Protein AF-0000000084650794 (afdb_homodimer)

Secondary structure (DSSP, 8-state):
-----TTHHHHHHHHHHHHHHHHHHHHHHHHHHHHTT--HHHHHHHHHHHHHHHHHHHHHHHHHHHHH-HHHHHHHHHHHHHHHHHHHHH---HHHHHHHHHHHHHHHHHHHHHHHHHHHHT--TTTHHHHHHHHHHHHHHHHHHHHHGGGGS-TTSSHHHHHHHHHHHHTTGGGGTS-PPPPPS-----PPP--HHHHHHH-HHHHHHHHHHHHHHHHHHHHHHHHHHHTT--HHHHHHHHHHHHHHHHHHHHHHHHHHTTS-HHHHHHHHHHHHHHHHHHHHHSTT--HHHHHHHHHHHHHHHHHHHHHHHHHHHHTS-HHHHHHHHHHHHHHHHHHHHHHHHHHHHHHHHH-TTHHHHHHHHHHHHHHHHHHHHHHHS----PPPPPP----SS--GGGGGG-TTS------------------/-----TTHHHHHHHHHHHHHHHHHHHHHHHHHHHHTT--HHHHHHHHHHHHHHHHHHHHHHHHHHHHH-HHHHHHHHHHHHHHHHHHHHH---HHHHHHHHHHHHHHHHHHHHHHHHHHHHT--TTTHHHHHHHHHHHHHHHHHHHHHGGGGS-TTSSHHHHHHHHHHHHTTGGGGTS-PPPPPS-----PPP--HHHHHHH-HHHHHHHHHHHHHHHHHHHHHHHHHHHTT--HHHHHHHHHHHHHHHHHHHHHHHHHHTTS-HHHHHHHHHHHHHHHHHHHHHHSS--HHHHHHHHHHHHHHHHHHHHHHHHHHHTTS-HHHHHHHHHHHHHHHHHHHHHHHHHHHHHHHHH-TTHHHHHHHHHHHHHHHHHHHHHHHS----PPPPPP----SS--GGGGGG-TTS------------------

Solvent-accessible surface area (backbone atoms only — not comparable to full-atom values): 41586 Å² total; per-residue (Å²): 128,79,74,71,55,83,60,52,63,44,51,46,52,24,46,34,29,37,26,23,20,50,24,24,48,48,39,46,50,18,38,35,40,46,76,71,62,53,53,50,50,56,52,10,43,35,47,12,29,19,34,44,15,23,53,52,20,49,60,56,42,52,58,46,32,73,70,47,29,54,67,35,44,36,43,18,20,29,19,49,38,16,34,36,36,34,45,53,45,73,49,90,40,75,72,58,43,35,53,36,25,24,52,36,17,19,22,48,30,37,41,47,34,43,50,37,40,40,53,38,43,66,42,46,91,88,44,22,63,58,52,47,51,50,50,39,52,48,50,46,52,20,25,24,48,9,20,47,52,52,66,76,47,63,69,89,49,43,62,55,25,45,51,29,17,30,24,25,24,51,26,37,38,52,53,40,74,52,74,76,69,63,56,75,88,64,74,80,77,74,77,42,85,68,57,67,67,60,47,44,71,70,29,44,64,20,48,51,32,13,20,49,24,20,18,43,48,37,21,48,59,42,41,44,33,26,35,32,46,72,76,62,45,49,69,60,52,38,20,49,49,53,19,51,34,48,50,41,20,59,55,31,32,57,52,52,38,58,52,40,64,77,43,63,49,68,58,51,51,32,52,39,20,47,51,25,21,52,37,17,48,48,56,41,67,48,69,87,55,56,67,64,60,51,45,53,43,45,32,57,27,34,22,37,46,62,28,34,35,40,50,17,49,47,53,34,48,36,74,48,55,82,62,38,41,64,44,48,51,53,53,35,47,50,34,18,39,52,18,22,27,48,16,18,30,54,27,16,51,41,19,65,75,62,34,64,49,13,43,34,43,41,45,11,50,54,23,39,53,50,25,52,52,45,50,54,51,61,70,71,49,79,82,70,86,60,72,73,65,82,66,67,88,60,54,94,74,70,44,85,46,46,57,24,45,36,72,88,41,73,68,46,84,77,74,82,71,77,69,75,76,76,76,79,74,84,121,129,80,74,70,54,86,59,51,64,44,52,47,52,23,46,35,30,36,29,22,20,50,24,24,49,47,38,47,50,18,39,36,39,46,74,72,61,53,53,50,50,56,52,12,44,36,47,13,30,18,33,47,16,23,53,52,19,49,60,54,41,52,58,44,31,73,70,47,29,54,67,34,43,37,41,17,20,31,19,48,37,17,33,37,35,34,46,55,46,72,50,91,40,75,72,58,42,35,53,36,26,24,52,38,17,18,23,50,30,37,40,45,34,45,51,38,41,40,52,39,45,66,42,47,91,88,45,22,62,60,52,46,50,49,50,39,51,47,47,46,52,20,26,23,49,9,21,46,51,52,65,75,48,62,70,89,48,43,61,55,26,45,50,30,16,31,24,25,23,51,25,39,39,52,53,41,74,51,74,76,71,63,57,76,87,64,71,78,76,75,76,42,86,68,57,68,67,59,46,44,73,69,29,45,63,20,46,50,31,13,20,50,25,19,18,43,48,36,21,47,61,44,41,43,35,27,35,32,45,71,75,63,46,49,68,60,54,37,20,49,48,53,19,50,32,47,50,41,20,58,55,31,31,58,53,51,36,58,52,40,62,76,41,63,48,68,57,49,52,32,51,40,19,46,51,26,20,51,36,17,48,50,56,40,67,50,66,87,54,57,68,63,59,52,45,53,43,46,33,58,28,35,24,37,44,62,28,35,35,40,49,16,51,47,52,33,46,34,73,49,54,83,60,37,41,64,44,48,52,51,51,35,48,49,34,17,40,53,18,23,26,49,17,18,32,56,27,16,50,39,19,65,74,63,35,64,48,14,44,35,44,41,46,10,48,56,23,39,53,50,25,53,51,45,51,52,50,61,71,67,48,79,81,71,85,60,74,73,65,83,66,65,88,61,54,94,74,70,45,83,46,46,57,24,47,36,71,88,40,71,68,44,83,75,74,82,71,77,70,75,77,76,78,78,72,85,121

Radius of gyration: 31.41 Å; Cα contacts (8 Å, |Δi|>4): 1491; chains: 2; bounding box: 59×99×91 Å

InterPro domains:
  IPR011701 Major facilitator superfamily [PF07690] (11-279)
  IPR020846 Major facilitator superfamily domain [PS50850] (198-427)
  IPR036259 MFS transporter superfamily [G3DSA:1.20.1250.20] (7-184)
  IPR036259 MFS transporter superfamily [G3DSA:1.20.1250.20] (205-384)
  IPR036259 MFS transporter superfamily [SSF103473] (8-378)
  IPR047200 MSF-type transporter YcaD-like [cd17477] (11-374)

Nearest PDB structures (foldseek):
  8tth-assembly1_A  TM=8.113E-01  e=6.090E-10  Staphylococcus aureus
  8jtc-assembly1_A  TM=7.974E-01  e=2.781E-08  Homo sapiens
  8wll-assembly1_A  TM=7.848E-01  e=7.004E-08  Homo sapiens
  8hpk-assembly1_A  TM=6.861E-01  e=3.176E-07  Oxalobacter formigenes
  8tgg-assembly1_A  TM=6.391E-01  e=5.717E-07  Homo sapiens

pLDDT: mean 85.23, std 16.44, range [18.89, 98.44]

Foldseek 3Di:
DPDQPPCLVLLLLLLLLQLLLVLQLLLLLLQQCVVVPPALLLLLQLLLLLLQLQLVLLQVVLVVCVPPHLLVLLQVLLQLLLVLLLCCQPDPDSVSSSVSSSSNSSSSNSNQLSSLQLLLQSDDLVCLQVSVVVVQVSNLLSSLNSLQCLPVDDSNHSVSSNSSSVSSNSSSVSCVVDPRDGHDQDDDQDQDADDPVVLCVQQVLLLLLLLLLLQLLLQCSNNVSNLCVQLPHDSNLSSVLNSLLSVLLSVLLVVLLVVCLPDPLLVSLLVLLVLLLVLLVVLLPVSPDDSVSNSVSSSSNSSSSLNSNLSSLQNSVLRDDPSNSLNSLVSSVVSSSVSNSVRSSVQSVQCSVSNSSSSSVSRSVSSVVSSVVSVVVVVPDDPPDGNGDRGDGDHSDHRSQNVLSVSVDPNHSDPPPPDDPPPPPPD/DPDQPPCLVLLLLLLLLQLLLVLQLLLLLLQQCVVVPPALLLLLQLLLLLLQLQLVLLQVVLVVCVPPHLLVLLQVLLQLLLVLLLCCQPDPDSVSSSVSSSSNSSSSNSNQLSSLQLLLQSDDLVCLQVSVVVVQVSNLLSSLNSLQCLPVDDSNHSVSSNSSSVSSNVSSVSCVVDPRDGHDQDDDQDQDADDPVNLCVQQVLLLLLLLLLLQLLLQCSNNVSNLCVQLPHDSNLSSVLNSLLSVLLSVLLVVLLVVCLPDPLLVSLLVLLVLLLVLLVVLLPVSPDDSVSNSVSSSSNSNSSLNSNLSSLQNSVLRDDPSNSLNSLVSSVVSSSVSNSVRSSVQSVQCSVSNSSSNSVSRSVSSVVSSVVSVVVVVPDDPPDGNGDRGDGDHSDHRSQNVLSVSVDPNHSDDPPPPDPPPPPPD

Organism: NCBI:txid1178482

Structure (mmCIF, N/CA/C/O backbone):
data_AF-0000000084650794-model_v1
#
loop_
_entity.id
_entity.type
_entity.pdbx_description
1 polymer 'MFS transporter'
#
loop_
_atom_site.group_PDB
_atom_site.id
_atom_site.type_symbol
_atom_site.label_atom_id
_atom_site.label_alt_id
_atom_site.label_comp_id
_atom_site.label_asym_id
_atom_site.label_entity_id
_atom_site.label_seq_id
_atom_site.pdbx_PDB_ins_code
_atom_site.Cartn_x
_atom_site.Cartn_y
_atom_site.Cartn_z
_atom_site.occupancy
_atom_site.B_iso_or_equiv
_atom_site.auth_seq_id
_atom_site.auth_comp_id
_atom_site.auth_asym_id
_atom_site.auth_atom_id
_atom_site.pdbx_PDB_model_num
ATOM 1 N N . MET A 1 1 ? 24.25 -24.438 15.641 1 31.64 1 MET A N 1
ATOM 2 C CA . MET A 1 1 ? 23.219 -24.062 14.672 1 31.64 1 MET A CA 1
ATOM 3 C C . MET A 1 1 ? 23.234 -22.547 14.438 1 31.64 1 MET A C 1
ATOM 5 O O . MET A 1 1 ? 22.984 -21.766 15.359 1 31.64 1 MET A O 1
ATOM 9 N N . ARG A 1 2 ? 24.062 -22.016 13.742 1 46.81 2 ARG A N 1
ATOM 10 C CA . ARG A 1 2 ? 24.297 -20.594 13.617 1 46.81 2 ARG A CA 1
ATOM 11 C C . ARG A 1 2 ? 22.984 -19.844 13.32 1 46.81 2 ARG A C 1
ATOM 13 O O . ARG A 1 2 ? 22.141 -20.359 12.594 1 46.81 2 ARG A O 1
ATOM 20 N N . ALA A 1 3 ? 22.688 -19.016 14.195 1 52.75 3 ALA A N 1
ATOM 21 C CA . ALA A 1 3 ? 21.516 -18.141 14.289 1 52.75 3 ALA A CA 1
ATOM 22 C C . ALA A 1 3 ? 21.141 -17.562 12.922 1 52.75 3 ALA A C 1
ATOM 24 O O . ALA A 1 3 ? 22.016 -17.266 12.109 1 52.75 3 ALA A O 1
ATOM 25 N N . LEU A 1 4 ? 20.031 -18.078 12.32 1 60.88 4 LEU A N 1
ATOM 26 C CA . LEU A 1 4 ? 19.484 -17.469 11.117 1 60.88 4 LEU A CA 1
ATOM 27 C C . LEU A 1 4 ? 19.75 -15.961 11.117 1 60.88 4 LEU A C 1
ATOM 29 O O . LEU A 1 4 ? 19.703 -15.32 12.172 1 60.88 4 LEU A O 1
ATOM 33 N N . PRO A 1 5 ? 20.344 -15.602 9.969 1 71 5 PRO A N 1
ATOM 34 C CA . PRO A 1 5 ? 20.562 -14.148 9.922 1 71 5 PRO A CA 1
ATOM 35 C C . PRO A 1 5 ? 19.375 -13.352 10.43 1 71 5 PRO A C 1
ATOM 37 O O . PRO A 1 5 ? 18.219 -13.766 10.258 1 71 5 PRO A O 1
ATOM 40 N N . ALA A 1 6 ? 19.672 -12.383 11.148 1 70.94 6 ALA A N 1
ATOM 41 C CA . ALA A 1 6 ? 18.688 -11.539 11.82 1 70.94 6 ALA A CA 1
ATOM 42 C C . ALA A 1 6 ? 17.703 -10.922 10.812 1 70.94 6 ALA A C 1
ATOM 44 O O . ALA A 1 6 ? 16.625 -10.469 11.188 1 70.94 6 ALA A O 1
ATOM 45 N N . THR A 1 7 ? 17.984 -11.062 9.578 1 84.38 7 THR A N 1
ATOM 46 C CA . THR A 1 7 ? 17.156 -10.422 8.555 1 84.38 7 THR A CA 1
ATOM 47 C C . THR A 1 7 ? 16.094 -11.391 8.039 1 84.38 7 THR A C 1
ATOM 49 O O . THR A 1 7 ? 15.094 -10.961 7.449 1 84.38 7 THR A O 1
ATOM 52 N N . LEU A 1 8 ? 16.266 -12.648 8.312 1 86.94 8 LEU A N 1
ATOM 53 C CA . LEU A 1 8 ? 15.391 -13.656 7.727 1 86.94 8 LEU A CA 1
ATOM 54 C C . LEU A 1 8 ? 13.984 -13.57 8.312 1 86.94 8 LEU A C 1
ATOM 56 O O . LEU A 1 8 ? 13 -13.633 7.574 1 86.94 8 LEU A O 1
ATOM 60 N N . PRO A 1 9 ? 13.914 -13.359 9.594 1 88.62 9 PRO A N 1
ATOM 61 C CA . PRO A 1 9 ? 12.555 -13.242 10.141 1 88.62 9 PRO A CA 1
ATOM 62 C C . PRO A 1 9 ? 11.789 -12.062 9.547 1 88.62 9 PRO A C 1
ATOM 64 O O . PRO A 1 9 ? 10.57 -12.133 9.383 1 88.62 9 PRO A O 1
ATOM 67 N N . ILE A 1 10 ? 12.453 -11.031 9.266 1 89.56 10 ILE A N 1
ATOM 68 C CA . ILE A 1 10 ? 11.828 -9.852 8.672 1 89.56 10 ILE A CA 1
ATOM 69 C C . ILE A 1 10 ? 11.305 -10.188 7.277 1 89.56 10 ILE A C 1
ATOM 71 O O . ILE A 1 10 ? 10.18 -9.828 6.922 1 89.56 10 ILE A O 1
ATOM 75 N N . LEU A 1 11 ? 12.086 -10.914 6.574 1 90.75 11 LEU A N 1
ATOM 76 C CA . LEU A 1 11 ? 11.703 -11.328 5.23 1 90.75 11 LEU A CA 1
ATOM 77 C C . LEU A 1 11 ? 10.508 -12.273 5.273 1 90.75 11 LEU A C 1
ATOM 79 O O . LEU A 1 11 ? 9.609 -12.18 4.438 1 90.75 11 LEU A O 1
ATOM 83 N N . PHE A 1 12 ? 10.492 -13.078 6.281 1 92.94 12 PHE A N 1
ATOM 84 C CA . PHE A 1 12 ? 9.398 -14.039 6.395 1 92.94 12 PHE A CA 1
ATOM 85 C C . PHE A 1 12 ? 8.102 -13.336 6.777 1 92.94 12 PHE A C 1
ATOM 87 O O . PHE A 1 12 ? 7.02 -13.742 6.34 1 92.94 12 PHE A O 1
ATOM 94 N N . LEU A 1 13 ? 8.203 -12.305 7.527 1 94.19 13 LEU A N 1
ATOM 95 C CA . LEU A 1 13 ? 7.008 -11.539 7.855 1 94.19 13 LEU A CA 1
ATOM 96 C C . LEU A 1 13 ? 6.43 -10.875 6.609 1 94.19 13 LEU A C 1
ATOM 98 O O . LEU A 1 13 ? 5.211 -10.82 6.438 1 94.19 13 LEU A O 1
ATOM 102 N N . CYS A 1 14 ? 7.305 -10.398 5.789 1 94.5 14 CYS A N 1
ATOM 103 C CA . CYS A 1 14 ? 6.871 -9.836 4.516 1 94.5 14 CYS A CA 1
ATOM 104 C C . CYS A 1 14 ? 6.195 -10.898 3.652 1 94.5 14 CYS A C 1
ATOM 106 O O . CYS A 1 14 ? 5.129 -10.656 3.088 1 94.5 14 CYS A O 1
ATOM 108 N N . GLU A 1 15 ? 6.789 -12.039 3.672 1 94.25 15 GLU A N 1
ATOM 109 C CA . GLU A 1 15 ? 6.293 -13.141 2.854 1 94.25 15 GLU A CA 1
ATOM 110 C C . GLU A 1 15 ? 4.934 -13.633 3.346 1 94.25 15 GLU A C 1
ATOM 112 O O . GLU A 1 15 ? 4.047 -13.922 2.545 1 94.25 15 GLU A O 1
ATOM 117 N N . ILE A 1 16 ? 4.832 -13.688 4.59 1 97.06 16 ILE A N 1
ATOM 118 C CA . ILE A 1 16 ? 3.584 -14.148 5.188 1 97.06 16 ILE A CA 1
ATOM 119 C C . ILE A 1 16 ? 2.447 -13.211 4.801 1 97.06 16 ILE A C 1
ATOM 121 O O . ILE A 1 16 ? 1.4 -13.648 4.324 1 97.06 16 ILE A O 1
ATOM 125 N N . SER A 1 17 ? 2.621 -11.953 4.961 1 97.81 17 SER A N 1
ATOM 126 C CA . SER A 1 17 ? 1.583 -10.984 4.629 1 97.81 17 SER A CA 1
ATOM 127 C C . SER A 1 17 ? 1.236 -11.031 3.143 1 97.81 17 SER A C 1
ATOM 129 O O . SER A 1 17 ? 0.061 -11.016 2.773 1 97.81 17 SER A O 1
ATOM 131 N N . PHE A 1 18 ? 2.271 -11.125 2.365 1 97.25 18 PHE A N 1
ATOM 132 C CA . PHE A 1 18 ? 2.105 -11.164 0.917 1 97.25 18 PHE A CA 1
ATOM 133 C C . PHE A 1 18 ? 1.31 -12.391 0.496 1 97.25 18 PHE A C 1
ATOM 135 O O . PHE A 1 18 ? 0.315 -12.281 -0.224 1 97.25 18 PHE A O 1
ATOM 142 N N . LEU A 1 19 ? 1.663 -13.539 1.001 1 97.25 19 LEU A N 1
ATOM 143 C CA . LEU A 1 19 ? 1.059 -14.781 0.535 1 97.25 19 LEU A CA 1
ATOM 144 C C . LEU A 1 19 ? -0.312 -14.992 1.172 1 97.25 19 LEU A C 1
ATOM 146 O O . LEU A 1 19 ? -1.188 -15.625 0.575 1 97.25 19 LEU A O 1
ATOM 150 N N . LEU A 1 20 ? -0.514 -14.43 2.361 1 97.81 20 LEU A N 1
ATOM 151 C CA . LEU A 1 20 ? -1.871 -14.398 2.898 1 97.81 20 LEU A CA 1
ATOM 152 C C . LEU A 1 20 ? -2.809 -13.648 1.956 1 97.81 20 LEU A C 1
ATOM 154 O O . LEU A 1 20 ? -3.9 -14.125 1.646 1 97.81 20 LEU A O 1
ATOM 158 N N . GLY A 1 21 ? -2.326 -12.492 1.56 1 98.19 21 GLY A N 1
ATOM 159 C CA . GLY A 1 21 ? -3.113 -11.711 0.618 1 98.19 21 GLY A CA 1
ATOM 160 C C . GLY A 1 21 ? -3.336 -12.422 -0.705 1 98.19 21 GLY A C 1
ATOM 161 O O . GLY A 1 21 ? -4.449 -12.422 -1.237 1 98.19 21 GLY A O 1
ATOM 162 N N . HIS A 1 22 ? -2.289 -13.031 -1.188 1 96.81 22 HIS A N 1
ATOM 163 C CA . HIS A 1 22 ? -2.367 -13.719 -2.473 1 96.81 22 HIS A CA 1
ATOM 164 C C . HIS A 1 22 ? -3.328 -14.906 -2.408 1 96.81 22 HIS A C 1
ATOM 166 O O . HIS A 1 22 ? -4.117 -15.117 -3.33 1 96.81 22 HIS A O 1
ATOM 172 N N . GLY A 1 23 ? -3.234 -15.672 -1.358 1 96.44 23 GLY A N 1
ATOM 173 C CA . GLY A 1 23 ? -4.156 -16.781 -1.192 1 96.44 23 GLY A CA 1
ATOM 174 C C . GLY A 1 23 ? -5.605 -16.344 -1.111 1 96.44 23 GLY A C 1
ATOM 175 O O . GLY A 1 23 ? -6.484 -17 -1.682 1 96.44 23 GLY A O 1
ATOM 176 N N . LEU A 1 24 ? -5.805 -15.32 -0.42 1 97.75 24 LEU A N 1
ATOM 177 C CA . LEU A 1 24 ? -7.168 -14.82 -0.264 1 97.75 24 LEU A CA 1
ATOM 178 C C . LEU A 1 24 ? -7.723 -14.328 -1.598 1 97.75 24 LEU A C 1
ATOM 180 O O . LEU A 1 24 ? -8.828 -14.703 -1.986 1 97.75 24 LEU A O 1
ATOM 184 N N . ILE A 1 25 ? -6.93 -13.555 -2.307 1 97.38 25 ILE A N 1
ATOM 185 C CA . ILE A 1 25 ? -7.48 -12.922 -3.502 1 97.38 25 ILE A CA 1
ATOM 186 C C . ILE A 1 25 ? -7.688 -13.977 -4.59 1 97.38 25 ILE A C 1
ATOM 188 O O . ILE A 1 25 ? -8.633 -13.883 -5.379 1 97.38 25 ILE A O 1
ATOM 192 N N . MET A 1 26 ? -6.832 -14.977 -4.656 1 94.75 26 MET A N 1
ATOM 193 C CA . MET A 1 26 ? -6.965 -16.016 -5.676 1 94.75 26 MET A CA 1
ATOM 194 C C . MET A 1 26 ? -8.25 -16.812 -5.477 1 94.75 26 MET A C 1
ATOM 196 O O . MET A 1 26 ? -8.938 -17.141 -6.449 1 94.75 26 MET A O 1
ATOM 200 N N . THR A 1 27 ? -8.578 -17.031 -4.301 1 96.44 27 THR A N 1
ATOM 201 C CA . THR A 1 27 ? -9.805 -17.766 -3.994 1 96.44 27 THR A CA 1
ATOM 202 C C . THR A 1 27 ? -11.023 -16.844 -4.078 1 96.44 27 THR A C 1
ATOM 204 O O . THR A 1 27 ? -12.062 -17.234 -4.613 1 96.44 27 THR A O 1
ATOM 207 N N . LEU A 1 28 ? -10.852 -15.656 -3.59 1 97.5 28 LEU A N 1
ATOM 208 C CA . LEU A 1 28 ? -11.938 -14.68 -3.537 1 97.5 28 LEU A CA 1
ATOM 209 C C . LEU A 1 28 ? -12.438 -14.344 -4.938 1 97.5 28 LEU A C 1
ATOM 211 O O . LEU A 1 28 ? -13.641 -14.234 -5.16 1 97.5 28 LEU A O 1
ATOM 215 N N . LEU A 1 29 ? -11.602 -14.195 -5.844 1 96.88 29 LEU A N 1
ATOM 216 C CA . LEU A 1 29 ? -11.984 -13.812 -7.199 1 96.88 29 LEU A CA 1
ATOM 217 C C . LEU A 1 29 ? -12.789 -14.93 -7.867 1 96.88 29 LEU A C 1
ATOM 219 O O . LEU A 1 29 ? -13.742 -14.664 -8.602 1 96.88 29 LEU A O 1
ATOM 223 N N . GLY A 1 30 ? -12.367 -16.172 -7.66 1 95.88 30 GLY A N 1
ATOM 224 C CA . GLY A 1 30 ? -13.148 -17.281 -8.188 1 95.88 30 GLY A CA 1
ATOM 225 C C . GLY A 1 30 ? -14.578 -17.297 -7.668 1 95.88 30 GLY A C 1
ATOM 226 O O . GLY A 1 30 ? -15.523 -17.469 -8.445 1 95.88 30 GLY A O 1
ATOM 227 N N . VAL A 1 31 ? -14.688 -17.109 -6.422 1 96.06 31 VAL A N 1
ATOM 228 C CA . VAL A 1 31 ? -16 -17.109 -5.785 1 96.06 31 VAL A CA 1
ATOM 229 C C . VAL A 1 31 ? -16.812 -15.914 -6.27 1 96.06 31 VAL A C 1
ATOM 231 O O . VAL A 1 31 ? -17.984 -16.062 -6.633 1 96.06 31 VAL A O 1
ATOM 234 N N . ARG A 1 32 ? -16.141 -14.773 -6.312 1 96.81 32 ARG A N 1
ATOM 235 C CA . ARG A 1 32 ? -16.828 -13.531 -6.656 1 96.81 32 ARG A CA 1
ATOM 236 C C . ARG A 1 32 ? -17.312 -13.555 -8.102 1 96.81 32 ARG A C 1
ATOM 238 O O . ARG A 1 32 ? -18.391 -13.039 -8.414 1 96.81 32 ARG A O 1
ATOM 245 N N . MET A 1 33 ? -16.531 -14.078 -8.945 1 96.31 33 MET A N 1
ATOM 246 C CA . MET A 1 33 ? -16.922 -14.133 -10.352 1 96.31 33 MET A CA 1
ATOM 247 C C . MET A 1 33 ? -18.188 -14.977 -10.523 1 96.31 33 MET A C 1
ATOM 249 O O . MET A 1 33 ? -19.062 -14.625 -11.32 1 96.31 33 MET A O 1
ATOM 253 N N . SER A 1 34 ? -18.281 -16.047 -9.836 1 94.94 34 SER A N 1
ATOM 254 C CA . SER A 1 34 ? -19.484 -16.875 -9.883 1 94.94 34 SER A CA 1
ATOM 255 C C . SER A 1 34 ? -20.688 -16.125 -9.297 1 94.94 34 SER A C 1
ATOM 257 O O . SER A 1 34 ? -21.766 -16.125 -9.875 1 94.94 34 SER A O 1
ATOM 259 N N . LEU A 1 35 ? -20.5 -15.43 -8.172 1 94.81 35 LEU A N 1
ATOM 260 C CA . LEU A 1 35 ? -21.562 -14.68 -7.512 1 94.81 35 LEU A CA 1
ATOM 261 C C . LEU A 1 35 ? -22.094 -13.578 -8.422 1 94.81 35 LEU A C 1
ATOM 263 O O . LEU A 1 35 ? -23.281 -13.25 -8.375 1 94.81 35 LEU A O 1
ATOM 267 N N . GLU A 1 36 ? -21.203 -13.07 -9.242 1 95.31 36 GLU A N 1
ATOM 268 C CA . GLU A 1 36 ? -21.594 -11.984 -10.141 1 95.31 36 GLU A CA 1
ATOM 269 C C . GLU A 1 36 ? -22.203 -12.523 -11.422 1 95.31 36 GLU A C 1
ATOM 271 O O . GLU A 1 36 ? -22.672 -11.758 -12.273 1 95.31 36 GLU A O 1
ATOM 276 N N . GLY A 1 37 ? -22.125 -13.844 -11.633 1 94.06 37 GLY A N 1
ATOM 277 C CA . GLY A 1 37 ? -22.734 -14.484 -12.789 1 94.06 37 GLY A CA 1
ATOM 278 C C . GLY A 1 37 ? -21.859 -14.43 -14.031 1 94.06 37 GLY A C 1
ATOM 279 O O . GLY A 1 37 ? -22.375 -14.461 -15.156 1 94.06 37 GLY A O 1
ATOM 280 N N . PHE A 1 38 ? -20.594 -14.234 -13.828 1 95 38 PHE A N 1
ATOM 281 C CA . PHE A 1 38 ? -19.703 -14.297 -14.984 1 95 38 PHE A CA 1
ATOM 282 C C . PHE A 1 38 ? -19.719 -15.68 -15.617 1 95 38 PHE A C 1
ATOM 284 O O . PHE A 1 38 ? -19.719 -16.688 -14.906 1 95 38 PHE A O 1
ATOM 291 N N . PRO A 1 39 ? -19.797 -15.703 -16.953 1 95.25 39 PRO A N 1
ATOM 292 C CA . PRO A 1 39 ? -19.688 -17.016 -17.578 1 95.25 39 PRO A CA 1
ATOM 293 C C . PRO A 1 39 ? -18.328 -17.672 -17.344 1 95.25 39 PRO A C 1
ATOM 295 O O . PRO A 1 39 ? -17.344 -16.984 -17.094 1 95.25 39 PRO A O 1
ATOM 298 N N . SER A 1 40 ? -18.312 -18.969 -17.406 1 94.38 40 SER A N 1
ATOM 299 C CA . SER A 1 40 ? -17.094 -19.734 -17.125 1 94.38 40 SER A CA 1
ATOM 300 C C . SER A 1 40 ? -15.945 -19.297 -18.031 1 94.38 40 SER A C 1
ATOM 302 O O . SER A 1 40 ? -14.797 -19.188 -17.594 1 94.38 40 SER A O 1
ATOM 304 N N . GLN A 1 41 ? -16.203 -19.031 -19.297 1 94.38 41 GLN A N 1
ATOM 305 C CA . GLN A 1 41 ? -15.164 -18.641 -20.234 1 94.38 41 GLN A CA 1
ATOM 306 C C . GLN A 1 41 ? -14.508 -17.328 -19.828 1 94.38 41 GLN A C 1
ATOM 308 O O . GLN A 1 41 ? -13.297 -17.156 -20 1 94.38 41 GLN A O 1
ATOM 313 N N . MET A 1 42 ? -15.336 -16.469 -19.328 1 95.38 42 MET A N 1
ATOM 314 C CA . MET A 1 42 ? -14.797 -15.188 -18.875 1 95.38 42 MET A CA 1
ATOM 315 C C . MET A 1 42 ? -13.938 -15.383 -17.625 1 95.38 42 MET A C 1
ATOM 317 O O . MET A 1 42 ? -12.875 -14.773 -17.5 1 95.38 42 MET A O 1
ATOM 321 N N . ALA A 1 43 ? -14.422 -16.203 -16.766 1 95.62 43 ALA A N 1
ATOM 322 C CA . ALA A 1 43 ? -13.641 -16.516 -15.57 1 95.62 43 ALA A CA 1
ATOM 323 C C . ALA A 1 43 ? -12.281 -17.109 -15.945 1 95.62 43 ALA A C 1
ATOM 325 O O . ALA A 1 43 ? -11.258 -16.719 -15.391 1 95.62 43 ALA A O 1
ATOM 326 N N . GLY A 1 44 ? -12.344 -18.047 -16.828 1 96.69 44 GLY A N 1
ATOM 327 C CA . GLY A 1 44 ? -11.109 -18.641 -17.297 1 96.69 44 GLY A CA 1
ATOM 328 C C . GLY A 1 44 ? -10.156 -17.656 -17.938 1 96.69 44 GLY A C 1
ATOM 329 O O . GLY A 1 44 ? -8.945 -17.719 -17.734 1 96.69 44 GLY A O 1
ATOM 330 N N . LEU A 1 45 ? -10.664 -16.781 -18.688 1 96.38 45 LEU A N 1
ATOM 331 C CA . LEU A 1 45 ? -9.859 -15.758 -19.359 1 96.38 45 LEU A CA 1
ATOM 332 C C . LEU A 1 45 ? -9.203 -14.836 -18.328 1 96.38 45 LEU A C 1
ATOM 334 O O . LEU A 1 45 ? -8.031 -14.469 -18.484 1 96.38 45 LEU A O 1
ATOM 338 N N . LEU A 1 46 ? -9.992 -14.461 -17.375 1 96.5 46 LEU A N 1
ATOM 339 C CA . LEU A 1 46 ? -9.469 -13.586 -16.328 1 96.5 46 LEU A CA 1
ATOM 340 C C . LEU A 1 46 ? -8.328 -14.266 -15.57 1 96.5 46 LEU A C 1
ATOM 342 O O . LEU A 1 46 ? -7.305 -13.641 -15.297 1 96.5 46 LEU A O 1
ATOM 346 N N . MET A 1 47 ? -8.492 -15.492 -15.328 1 94.19 47 MET A N 1
ATOM 347 C CA . MET A 1 47 ? -7.477 -16.219 -14.57 1 94.19 47 MET A CA 1
ATOM 348 C C . MET A 1 47 ? -6.25 -16.5 -15.438 1 94.19 47 MET A C 1
ATOM 350 O O . MET A 1 47 ? -5.121 -16.484 -14.938 1 94.19 47 MET A O 1
ATOM 354 N N . SER A 1 48 ? -6.469 -16.672 -16.688 1 96.31 48 SER A N 1
ATOM 355 C CA . SER A 1 48 ? -5.355 -16.828 -17.625 1 96.31 48 SER A CA 1
ATOM 356 C C . SER A 1 48 ? -4.594 -15.508 -17.781 1 96.31 48 SER A C 1
ATOM 358 O O . SER A 1 48 ? -3.379 -15.516 -17.984 1 96.31 48 SER A O 1
ATOM 360 N N . SER A 1 49 ? -5.324 -14.453 -17.734 1 96.88 49 SER A N 1
ATOM 361 C CA . SER A 1 49 ? -4.688 -13.148 -17.828 1 96.88 49 SER A CA 1
ATOM 362 C C . SER A 1 49 ? -3.715 -12.914 -16.688 1 96.88 49 SER A C 1
ATOM 364 O O . SER A 1 49 ? -2.67 -12.289 -16.859 1 96.88 49 SER A O 1
ATOM 366 N N . PHE A 1 50 ? -4.055 -13.367 -15.594 1 96.25 50 PHE A N 1
ATOM 367 C CA . PHE A 1 50 ? -3.135 -13.297 -14.461 1 96.25 50 PHE A CA 1
ATOM 368 C C . PHE A 1 50 ? -1.838 -14.031 -14.773 1 96.25 50 PHE A C 1
ATOM 370 O O . PHE A 1 50 ? -0.748 -13.516 -14.531 1 96.25 50 PHE A O 1
ATOM 377 N N . SER A 1 51 ? -1.973 -15.219 -15.273 1 95.12 51 SER A N 1
ATOM 378 C CA . SER A 1 51 ? -0.803 -16.031 -15.609 1 95.12 51 SER A CA 1
ATOM 379 C C . SER A 1 51 ? 0.03 -15.367 -16.703 1 95.12 51 SER A C 1
ATOM 381 O O . SER A 1 51 ? 1.26 -15.445 -16.688 1 95.12 51 SER A O 1
ATOM 383 N N . LEU A 1 52 ? -0.635 -14.812 -17.578 1 95.88 52 LEU A N 1
ATOM 384 C CA . LEU A 1 52 ? 0.067 -14.078 -18.625 1 95.88 52 LEU A CA 1
ATOM 385 C C . LEU A 1 52 ? 0.878 -12.93 -18.031 1 95.88 52 LEU A C 1
ATOM 387 O O . LEU A 1 52 ? 2.031 -12.719 -18.422 1 95.88 52 LEU A O 1
ATOM 391 N N . GLY A 1 53 ? 0.264 -12.219 -17.172 1 96.19 53 GLY A N 1
ATOM 392 C CA . GLY A 1 53 ? 0.984 -11.164 -16.484 1 96.19 53 GLY A CA 1
ATOM 393 C C . GLY A 1 53 ? 2.174 -11.68 -15.695 1 96.19 53 GLY A C 1
ATOM 394 O O . GLY A 1 53 ? 3.236 -11.047 -15.68 1 96.19 53 GLY A O 1
ATOM 395 N N . PHE A 1 54 ? 1.958 -12.758 -15.062 1 93.75 54 PHE A N 1
ATOM 396 C CA . PHE A 1 54 ? 3.012 -13.367 -14.258 1 93.75 54 PHE A CA 1
ATOM 397 C C . PHE A 1 54 ? 4.219 -13.711 -15.125 1 93.75 54 PHE A C 1
ATOM 399 O O . PHE A 1 54 ? 5.355 -13.398 -14.758 1 93.75 54 PHE A O 1
ATOM 406 N N . VAL A 1 55 ? 3.99 -14.312 -16.234 1 90.88 55 VAL A N 1
ATOM 407 C CA . VAL A 1 55 ? 5.062 -14.734 -17.125 1 90.88 55 VAL A CA 1
ATOM 408 C C . VAL A 1 55 ? 5.758 -13.508 -17.719 1 90.88 55 VAL A C 1
ATOM 410 O O . VAL A 1 55 ? 6.988 -13.414 -17.688 1 90.88 55 VAL A O 1
ATOM 413 N N . PHE A 1 56 ? 4.98 -12.586 -18.125 1 91.44 56 PHE A N 1
ATOM 414 C CA . PHE A 1 56 ? 5.535 -11.367 -18.703 1 91.44 56 PHE A CA 1
ATOM 415 C C . PHE A 1 56 ? 6.281 -10.562 -17.641 1 91.44 56 PHE A C 1
ATOM 417 O O . PHE A 1 56 ? 7.34 -9.992 -17.922 1 91.44 56 PHE A O 1
ATOM 424 N N . GLY A 1 57 ? 5.688 -10.5 -16.531 1 90.81 57 GLY A N 1
ATOM 425 C CA . GLY A 1 57 ? 6.309 -9.781 -15.43 1 90.81 57 GLY A CA 1
ATOM 426 C C . GLY A 1 57 ? 7.641 -10.367 -15.008 1 90.81 57 GLY A C 1
ATOM 427 O O . GLY A 1 57 ? 8.57 -9.633 -14.672 1 90.81 57 GLY A O 1
ATOM 428 N N . SER A 1 58 ? 7.73 -11.641 -15.047 1 86.56 58 SER A N 1
ATOM 429 C CA . SER A 1 58 ? 8.969 -12.297 -14.641 1 86.56 58 SER A CA 1
ATOM 430 C C . SER A 1 58 ? 10.125 -11.906 -15.562 1 86.56 58 SER A C 1
ATOM 432 O O . SER A 1 58 ? 11.266 -11.789 -15.117 1 86.56 58 SER A O 1
ATOM 434 N N . TYR A 1 59 ? 9.836 -11.633 -16.734 1 85.25 59 TYR A N 1
ATOM 435 C CA . TYR A 1 59 ? 10.883 -11.273 -17.688 1 85.25 59 TYR A CA 1
ATOM 436 C C . TYR A 1 59 ? 11.203 -9.781 -17.594 1 85.25 59 TYR A C 1
ATOM 438 O O . TYR A 1 59 ? 12.375 -9.398 -17.547 1 85.25 59 TYR A O 1
ATOM 446 N N . TRP A 1 60 ? 10.219 -9.047 -17.516 1 88.44 60 TRP A N 1
ATOM 447 C CA . TRP A 1 60 ? 10.391 -7.598 -17.562 1 88.44 60 TRP A CA 1
ATOM 448 C C . TRP A 1 60 ? 10.914 -7.07 -16.219 1 88.44 60 TRP A C 1
ATOM 450 O O . TRP A 1 60 ? 11.766 -6.18 -16.188 1 88.44 60 TRP A O 1
ATOM 460 N N . LEU A 1 61 ? 10.492 -7.57 -15.203 1 88.31 61 LEU A N 1
ATOM 461 C CA . LEU A 1 61 ? 10.812 -7.02 -13.891 1 88.31 61 LEU A CA 1
ATOM 462 C C . LEU A 1 61 ? 12.211 -7.449 -13.445 1 88.31 61 LEU A C 1
ATOM 464 O O . LEU A 1 61 ? 12.812 -6.809 -12.586 1 88.31 61 LEU A O 1
ATOM 468 N N . GLU A 1 62 ? 12.68 -8.484 -14.062 1 84.5 62 GLU A N 1
ATOM 469 C CA . GLU A 1 62 ? 14.055 -8.867 -13.773 1 84.5 62 GLU A CA 1
ATOM 470 C C . GLU A 1 62 ? 15.039 -7.766 -14.156 1 84.5 62 GLU A C 1
ATOM 472 O O . GLU A 1 62 ? 15.938 -7.43 -13.383 1 84.5 62 GLU A O 1
ATOM 477 N N . LYS A 1 63 ? 14.844 -7.285 -15.273 1 85 63 LYS A N 1
ATOM 478 C CA . LYS A 1 63 ? 15.695 -6.195 -15.75 1 85 63 LYS A CA 1
ATOM 479 C C . LYS A 1 63 ? 15.516 -4.949 -14.883 1 85 63 LYS A C 1
ATOM 481 O O . LYS A 1 63 ? 16.484 -4.242 -14.602 1 85 63 LYS A O 1
ATOM 486 N N . ARG A 1 64 ? 14.336 -4.766 -14.5 1 86.81 64 ARG A N 1
ATOM 487 C CA . ARG A 1 64 ? 14.055 -3.582 -13.695 1 86.81 64 ARG A CA 1
ATOM 488 C C . ARG A 1 64 ? 14.672 -3.695 -12.305 1 86.81 64 ARG A C 1
ATOM 490 O O . ARG A 1 64 ? 15.133 -2.699 -11.742 1 86.81 64 ARG A O 1
ATOM 497 N N . ILE A 1 65 ? 14.688 -4.809 -11.766 1 87.44 65 ILE A N 1
ATOM 498 C CA . ILE A 1 65 ? 15.266 -5.043 -10.453 1 87.44 65 ILE A CA 1
ATOM 499 C C . ILE A 1 65 ? 16.766 -4.715 -10.477 1 87.44 65 ILE A C 1
ATOM 501 O O . ILE A 1 65 ? 17.281 -4.09 -9.547 1 87.44 65 ILE A O 1
ATOM 505 N N . ARG A 1 66 ? 17.406 -5.016 -11.516 1 82.19 66 ARG A N 1
ATOM 506 C CA . ARG A 1 66 ? 18.828 -4.75 -11.656 1 82.19 66 ARG A CA 1
ATOM 507 C C . ARG A 1 66 ? 19.094 -3.258 -11.82 1 82.19 66 ARG A C 1
ATOM 509 O O . ARG A 1 66 ? 20.109 -2.744 -11.344 1 82.19 66 ARG A O 1
ATOM 516 N N . GLY A 1 67 ? 18.203 -2.656 -12.391 1 84.12 67 GLY A N 1
ATOM 517 C CA . GLY A 1 67 ? 18.391 -1.251 -12.711 1 84.12 67 GLY A CA 1
ATOM 518 C C . GLY A 1 67 ? 18.047 -0.323 -11.562 1 84.12 67 GLY A C 1
ATOM 519 O O . GLY A 1 67 ? 18.844 0.564 -11.219 1 84.12 67 GLY A O 1
ATOM 520 N N . VAL A 1 68 ? 16.938 -0.559 -10.969 1 85.88 68 VAL A N 1
ATOM 521 C CA . VAL A 1 68 ? 16.438 0.424 -10.016 1 85.88 68 VAL A CA 1
ATOM 522 C C . VAL A 1 68 ? 16.625 -0.087 -8.594 1 85.88 68 VAL A C 1
ATOM 524 O O . VAL A 1 68 ? 16.641 0.699 -7.641 1 85.88 68 VAL A O 1
ATOM 527 N N . GLY A 1 69 ? 16.719 -1.365 -8.445 1 86.44 69 GLY A N 1
ATOM 528 C CA . GLY A 1 69 ? 16.938 -1.91 -7.113 1 86.44 69 GLY A CA 1
ATOM 529 C C . GLY A 1 69 ? 15.773 -2.746 -6.613 1 86.44 69 GLY A C 1
ATOM 530 O O . GLY A 1 69 ? 14.625 -2.504 -6.984 1 86.44 69 GLY A O 1
ATOM 531 N N . HIS A 1 70 ? 16.031 -3.654 -5.734 1 88.5 70 HIS A N 1
ATOM 532 C CA . HIS A 1 70 ? 15.086 -4.637 -5.219 1 88.5 70 HIS A CA 1
ATOM 533 C C . HIS A 1 70 ? 13.961 -3.959 -4.445 1 88.5 70 HIS A C 1
ATOM 535 O O . HIS A 1 70 ? 12.781 -4.227 -4.691 1 88.5 70 HIS A O 1
ATOM 541 N N . ILE A 1 71 ? 14.344 -2.99 -3.666 1 88.88 71 ILE A N 1
ATOM 542 C CA . ILE A 1 71 ? 13.383 -2.43 -2.729 1 88.88 71 ILE A CA 1
ATOM 543 C C . ILE A 1 71 ? 12.359 -1.588 -3.484 1 88.88 71 ILE A C 1
ATOM 545 O O . ILE A 1 71 ? 11.172 -1.583 -3.141 1 88.88 71 ILE A O 1
ATOM 549 N N . ARG A 1 72 ? 12.758 -0.906 -4.465 1 91.19 72 ARG A N 1
ATOM 550 C CA . ARG A 1 72 ? 11.867 -0.038 -5.227 1 91.19 72 ARG A CA 1
ATOM 551 C C . ARG A 1 72 ? 10.875 -0.856 -6.047 1 91.19 72 ARG A C 1
ATOM 553 O O . ARG A 1 72 ? 9.695 -0.515 -6.125 1 91.19 72 ARG A O 1
ATOM 560 N N . VAL A 1 73 ? 11.406 -1.903 -6.609 1 91.88 73 VAL A N 1
ATOM 561 C CA . VAL A 1 73 ? 10.531 -2.775 -7.387 1 91.88 73 VAL A CA 1
ATOM 562 C C . VAL A 1 73 ? 9.547 -3.484 -6.457 1 91.88 73 VAL A C 1
ATOM 564 O O . VAL A 1 73 ? 8.359 -3.592 -6.77 1 91.88 73 VAL A O 1
ATOM 567 N N . PHE A 1 74 ? 10.07 -3.918 -5.324 1 93.69 74 PHE A N 1
ATOM 568 C CA . PHE A 1 74 ? 9.211 -4.574 -4.348 1 93.69 74 PHE A CA 1
ATOM 569 C C . PHE A 1 74 ? 8.078 -3.648 -3.912 1 93.69 74 PHE A C 1
ATOM 571 O O . PHE A 1 74 ? 6.918 -4.059 -3.861 1 93.69 74 PHE A O 1
ATOM 578 N N . ALA A 1 75 ? 8.414 -2.463 -3.625 1 93.69 75 ALA A N 1
ATOM 579 C CA . ALA A 1 75 ? 7.434 -1.486 -3.152 1 93.69 75 ALA A CA 1
ATOM 580 C C . ALA A 1 75 ? 6.398 -1.179 -4.234 1 93.69 75 ALA A C 1
ATOM 582 O O . ALA A 1 75 ? 5.199 -1.116 -3.953 1 93.69 75 ALA A O 1
ATOM 583 N N . ALA A 1 76 ? 6.816 -1.025 -5.414 1 94.69 76 ALA A N 1
ATOM 584 C CA . ALA A 1 76 ? 5.91 -0.717 -6.516 1 94.69 76 ALA A CA 1
ATOM 585 C C . ALA A 1 76 ? 4.969 -1.886 -6.797 1 94.69 76 ALA A C 1
ATOM 587 O O . ALA A 1 76 ? 3.787 -1.685 -7.082 1 94.69 76 ALA A O 1
ATOM 588 N N . CYS A 1 77 ? 5.512 -3.029 -6.738 1 96.31 77 CYS A N 1
ATOM 589 C CA . CYS A 1 77 ? 4.699 -4.215 -6.984 1 96.31 77 CYS A CA 1
ATOM 590 C C . CYS A 1 77 ? 3.67 -4.41 -5.875 1 96.31 77 CYS A C 1
ATOM 592 O O . CYS A 1 77 ? 2.5 -4.684 -6.152 1 96.31 77 CYS A O 1
ATOM 594 N N . ALA A 1 78 ? 4.129 -4.258 -4.66 1 97 78 ALA A N 1
ATOM 595 C CA . ALA A 1 78 ? 3.203 -4.375 -3.537 1 97 78 ALA A CA 1
ATOM 596 C C . ALA A 1 78 ? 2.088 -3.338 -3.633 1 97 78 ALA A C 1
ATOM 598 O O . ALA A 1 78 ? 0.921 -3.646 -3.377 1 97 78 ALA A O 1
ATOM 599 N N . ALA A 1 79 ? 2.471 -2.18 -3.982 1 97.06 79 ALA A N 1
ATOM 600 C CA . ALA A 1 79 ? 1.501 -1.1 -4.148 1 97.06 79 ALA A CA 1
ATOM 601 C C . ALA A 1 79 ? 0.511 -1.417 -5.266 1 97.06 79 ALA A C 1
ATOM 603 O O . ALA A 1 79 ? -0.695 -1.211 -5.109 1 97.06 79 ALA A O 1
ATOM 604 N N . SER A 1 80 ? 1 -1.887 -6.352 1 97.44 80 SER A N 1
ATOM 605 C CA . SER A 1 80 ? 0.142 -2.238 -7.48 1 97.44 80 SER A CA 1
ATOM 606 C C . SER A 1 80 ? -0.84 -3.344 -7.102 1 97.44 80 SER A C 1
ATOM 608 O O . SER A 1 80 ? -2.004 -3.309 -7.504 1 97.44 80 SER A O 1
ATOM 610 N N . LEU A 1 81 ? -0.301 -4.266 -6.367 1 98.19 81 LEU A N 1
ATOM 611 C CA . LEU A 1 81 ? -1.165 -5.355 -5.93 1 98.19 81 LEU A CA 1
ATOM 612 C C . LEU A 1 81 ? -2.26 -4.84 -5 1 98.19 81 LEU A C 1
ATOM 614 O O . LEU A 1 81 ? -3.418 -5.25 -5.109 1 98.19 81 LEU A O 1
ATOM 618 N N . ALA A 1 82 ? -1.856 -3.98 -4.105 1 98 82 ALA A N 1
ATOM 619 C CA . ALA A 1 82 ? -2.844 -3.408 -3.193 1 98 82 ALA A CA 1
ATOM 620 C C . ALA A 1 82 ? -3.92 -2.646 -3.961 1 98 82 ALA A C 1
ATOM 622 O O . ALA A 1 82 ? -5.113 -2.828 -3.711 1 98 82 ALA A O 1
ATOM 623 N N . VAL A 1 83 ? -3.541 -1.875 -4.91 1 97.88 83 VAL A N 1
ATOM 624 C CA . VAL A 1 83 ? -4.461 -1.042 -5.68 1 97.88 83 VAL A CA 1
ATOM 625 C C . VAL A 1 83 ? -5.383 -1.926 -6.516 1 97.88 83 VAL A C 1
ATOM 627 O O . VAL A 1 83 ? -6.598 -1.718 -6.539 1 97.88 83 VAL A O 1
ATOM 630 N N . THR A 1 84 ? -4.824 -2.896 -7.184 1 97.94 84 THR A N 1
ATOM 631 C CA . THR A 1 84 ? -5.641 -3.742 -8.047 1 97.94 84 THR A CA 1
ATOM 632 C C . THR A 1 84 ? -6.605 -4.586 -7.215 1 97.94 84 THR A C 1
ATOM 634 O O . THR A 1 84 ? -7.73 -4.855 -7.641 1 97.94 84 THR A O 1
ATOM 637 N N . ALA A 1 85 ? -6.129 -5.023 -6.047 1 97.75 85 ALA A N 1
ATOM 638 C CA . ALA A 1 85 ? -7.02 -5.785 -5.176 1 97.75 85 ALA A CA 1
ATOM 639 C C . ALA A 1 85 ? -8.25 -4.969 -4.801 1 97.75 85 ALA A C 1
ATOM 641 O O . ALA A 1 85 ? -9.383 -5.449 -4.914 1 97.75 85 ALA A O 1
ATOM 642 N N . MET A 1 86 ? -8.055 -3.758 -4.43 1 97.12 86 MET A N 1
ATOM 643 C CA . MET A 1 86 ? -9.164 -2.898 -4.031 1 97.12 86 MET A CA 1
ATOM 644 C C . MET A 1 86 ? -10.016 -2.523 -5.238 1 97.12 86 MET A C 1
ATOM 646 O O . MET A 1 86 ? -11.242 -2.422 -5.133 1 97.12 86 MET A O 1
ATOM 650 N N . ALA A 1 87 ? -9.391 -2.299 -6.355 1 97.19 87 ALA A N 1
ATOM 651 C CA . ALA A 1 87 ? -10.117 -1.945 -7.57 1 97.19 87 ALA A CA 1
ATOM 652 C C . ALA A 1 87 ? -11.078 -3.055 -7.973 1 97.19 87 ALA A C 1
ATOM 654 O O . ALA A 1 87 ? -12.164 -2.783 -8.5 1 97.19 87 ALA A O 1
ATOM 655 N N . HIS A 1 88 ? -10.711 -4.305 -7.734 1 97 88 HIS A N 1
ATOM 656 C CA . HIS A 1 88 ? -11.602 -5.422 -8.023 1 97 88 HIS A CA 1
ATOM 657 C C . HIS A 1 88 ? -12.891 -5.324 -7.223 1 97 88 HIS A C 1
ATOM 659 O O . HIS A 1 88 ? -13.969 -5.676 -7.719 1 97 88 HIS A O 1
ATOM 665 N N . GLY A 1 89 ? -12.781 -4.922 -5.984 1 94.62 89 GLY A N 1
ATOM 666 C CA . GLY A 1 89 ? -13.938 -4.836 -5.113 1 94.62 89 GLY A CA 1
ATOM 667 C C . GLY A 1 89 ? -14.805 -3.623 -5.387 1 94.62 89 GLY A C 1
ATOM 668 O O . GLY A 1 89 ? -16.016 -3.648 -5.152 1 94.62 89 GLY A O 1
ATOM 669 N N . LEU A 1 90 ? -14.211 -2.617 -5.934 1 93.94 90 LEU A N 1
ATOM 670 C CA . LEU A 1 90 ? -14.922 -1.354 -6.09 1 93.94 90 LEU A CA 1
ATOM 671 C C . LEU A 1 90 ? -15.562 -1.259 -7.473 1 93.94 90 LEU A C 1
ATOM 673 O O . LEU A 1 90 ? -16.578 -0.585 -7.641 1 93.94 90 LEU A O 1
ATOM 677 N N . TRP A 1 91 ? -14.961 -1.86 -8.453 1 94.19 91 TRP A N 1
ATOM 678 C CA . TRP A 1 91 ? -15.445 -1.79 -9.828 1 94.19 91 TRP A CA 1
ATOM 679 C C . TRP A 1 91 ? -15.648 -3.188 -10.406 1 94.19 91 TRP A C 1
ATOM 681 O O . TRP A 1 91 ? -14.734 -3.764 -11 1 94.19 91 TRP A O 1
ATOM 691 N N . ILE A 1 92 ? -16.906 -3.594 -10.422 1 94.69 92 ILE A N 1
ATOM 692 C CA . ILE A 1 92 ? -17.25 -4.938 -10.883 1 94.69 92 ILE A CA 1
ATOM 693 C C . ILE A 1 92 ? -17.5 -4.918 -12.391 1 94.69 92 ILE A C 1
ATOM 695 O O . ILE A 1 92 ? -18.625 -4.742 -12.844 1 94.69 92 ILE A O 1
ATOM 699 N N . ASN A 1 93 ? -16.438 -5.09 -13.172 1 95.62 93 ASN A N 1
ATOM 700 C CA . ASN A 1 93 ? -16.438 -5.133 -14.633 1 95.62 93 ASN A CA 1
ATOM 701 C C . ASN A 1 93 ? -15.406 -6.113 -15.172 1 95.62 93 ASN A C 1
ATOM 703 O O . ASN A 1 93 ? -14.211 -5.965 -14.914 1 95.62 93 ASN A O 1
ATOM 707 N N . PRO A 1 94 ? -15.875 -7.113 -15.891 1 94.88 94 PRO A N 1
ATOM 708 C CA . PRO A 1 94 ? -14.969 -8.164 -16.344 1 94.88 94 PRO A CA 1
ATOM 709 C C . PRO A 1 94 ? -13.805 -7.617 -17.188 1 94.88 94 PRO A C 1
ATOM 711 O O . PRO A 1 94 ? -12.688 -8.133 -17.109 1 94.88 94 PRO A O 1
ATOM 714 N N . TRP A 1 95 ? -13.984 -6.609 -17.969 1 95.31 95 TRP A N 1
ATOM 715 C CA . TRP A 1 95 ? -12.93 -6.059 -18.812 1 95.31 95 TRP A CA 1
ATOM 716 C C . TRP A 1 95 ? -11.898 -5.305 -17.969 1 95.31 95 TRP A C 1
ATOM 718 O O . TRP A 1 95 ? -10.703 -5.375 -18.25 1 95.31 95 TRP A O 1
ATOM 728 N N . ALA A 1 96 ? -12.406 -4.594 -16.984 1 96.38 96 ALA A N 1
ATOM 729 C CA . ALA A 1 96 ? -11.484 -3.949 -16.062 1 96.38 96 ALA A CA 1
ATOM 730 C C . ALA A 1 96 ? -10.672 -4.984 -15.281 1 96.38 96 ALA A C 1
ATOM 732 O O . ALA A 1 96 ? -9.477 -4.805 -15.062 1 96.38 96 ALA A O 1
ATOM 733 N N . TRP A 1 97 ? -11.391 -6.027 -14.938 1 97.38 97 TRP A N 1
ATOM 734 C CA . TRP A 1 97 ? -10.734 -7.078 -14.164 1 97.38 97 TRP A CA 1
ATOM 735 C C . TRP A 1 97 ? -9.609 -7.723 -14.969 1 97.38 97 TRP A C 1
ATOM 737 O O . TRP A 1 97 ? -8.609 -8.172 -14.398 1 97.38 97 TRP A O 1
ATOM 747 N N . LEU A 1 98 ? -9.773 -7.75 -16.297 1 97.25 98 LEU A N 1
ATOM 748 C CA . LEU A 1 98 ? -8.727 -8.305 -17.156 1 97.25 98 LEU A CA 1
ATOM 749 C C . LEU A 1 98 ? -7.426 -7.523 -17 1 97.25 98 LEU A C 1
ATOM 751 O O . LEU A 1 98 ? -6.352 -8.117 -16.875 1 97.25 98 LEU A O 1
ATOM 755 N N . VAL A 1 99 ? -7.574 -6.246 -16.906 1 97.06 99 VAL A N 1
ATOM 756 C CA . VAL A 1 99 ? -6.406 -5.387 -16.797 1 97.06 99 VAL A CA 1
ATOM 757 C C . VAL A 1 99 ? -5.801 -5.527 -15.398 1 97.06 99 VAL A C 1
ATOM 759 O O . VAL A 1 99 ? -4.578 -5.629 -15.25 1 97.06 99 VAL A O 1
ATOM 762 N N . TRP A 1 100 ? -6.68 -5.543 -14.383 1 97.69 100 TRP A N 1
ATOM 763 C CA . TRP A 1 100 ? -6.195 -5.672 -13.016 1 97.69 100 TRP A CA 1
ATOM 764 C C . TRP A 1 100 ? -5.473 -7.004 -12.812 1 97.69 100 TRP A C 1
ATOM 766 O O . TRP A 1 100 ? -4.453 -7.066 -12.125 1 97.69 100 TRP A O 1
ATOM 776 N N . ARG A 1 101 ? -5.996 -8.008 -13.445 1 97.5 101 ARG A N 1
ATOM 777 C CA . ARG A 1 101 ? -5.398 -9.328 -13.305 1 97.5 101 ARG A CA 1
ATOM 778 C C . ARG A 1 101 ? -4.039 -9.398 -14 1 97.5 101 ARG A C 1
ATOM 780 O O . ARG A 1 101 ? -3.107 -10.023 -13.492 1 97.5 101 ARG A O 1
ATOM 787 N N . LEU A 1 102 ? -3.951 -8.797 -15.133 1 97.5 102 LEU A N 1
ATOM 788 C CA . LEU A 1 102 ? -2.68 -8.758 -15.844 1 97.5 102 LEU A CA 1
ATOM 789 C C . LEU A 1 102 ? -1.616 -8.039 -15.016 1 97.5 102 LEU A C 1
ATOM 791 O O . LEU A 1 102 ? -0.505 -8.547 -14.859 1 97.5 102 LEU A O 1
ATOM 795 N N . VAL A 1 103 ? -1.973 -6.93 -14.453 1 97.44 103 VAL A N 1
ATOM 796 C CA . VAL A 1 103 ? -1.058 -6.152 -13.617 1 97.44 103 VAL A CA 1
ATOM 797 C C . VAL A 1 103 ? -0.747 -6.926 -12.336 1 97.44 103 VAL A C 1
ATOM 799 O O . VAL A 1 103 ? 0.398 -6.945 -11.875 1 97.44 103 VAL A O 1
ATOM 802 N N . GLY A 1 104 ? -1.812 -7.527 -11.844 1 97.25 104 GLY A N 1
ATOM 803 C CA . GLY A 1 104 ? -1.636 -8.328 -10.641 1 97.25 104 GLY A CA 1
ATOM 804 C C . GLY A 1 104 ? -0.671 -9.484 -10.828 1 97.25 104 GLY A C 1
ATOM 805 O O . GLY A 1 104 ? 0.131 -9.781 -9.938 1 97.25 104 GLY A O 1
ATOM 806 N N . GLY A 1 105 ? -0.763 -10.117 -11.945 1 96.62 105 GLY A N 1
ATOM 807 C CA . GLY A 1 105 ? 0.167 -11.195 -12.242 1 96.62 105 GLY A CA 1
ATOM 808 C C . GLY A 1 105 ? 1.608 -10.734 -12.344 1 96.62 105 GLY A C 1
ATOM 809 O O . GLY A 1 105 ? 2.502 -11.344 -11.75 1 96.62 105 GLY A O 1
ATOM 810 N N . ALA A 1 106 ? 1.807 -9.688 -13 1 96.12 106 ALA A N 1
ATOM 811 C CA . ALA A 1 106 ? 3.152 -9.133 -13.141 1 96.12 106 ALA A CA 1
ATOM 812 C C . ALA A 1 106 ? 3.711 -8.711 -11.781 1 96.12 106 ALA A C 1
ATOM 814 O O . ALA A 1 106 ? 4.871 -8.992 -11.469 1 96.12 106 ALA A O 1
ATOM 815 N N . ALA A 1 107 ? 2.893 -8.062 -11.039 1 96.69 107 ALA A N 1
ATOM 816 C CA . ALA A 1 107 ? 3.322 -7.59 -9.727 1 96.69 107 ALA A CA 1
ATOM 817 C C . ALA A 1 107 ? 3.643 -8.758 -8.797 1 96.69 107 ALA A C 1
ATOM 819 O O . ALA A 1 107 ? 4.578 -8.688 -8 1 96.69 107 ALA A O 1
ATOM 820 N N . THR A 1 108 ? 2.881 -9.789 -8.906 1 96.19 108 THR A N 1
ATOM 821 C CA . THR A 1 108 ? 3.131 -10.969 -8.094 1 96.19 108 THR A CA 1
ATOM 822 C C . THR A 1 108 ? 4.477 -11.594 -8.453 1 96.19 108 THR A C 1
ATOM 824 O O . THR A 1 108 ? 5.238 -11.992 -7.566 1 96.19 108 THR A O 1
ATOM 827 N N . ALA A 1 109 ? 4.73 -11.672 -9.719 1 93.44 109 ALA A N 1
ATOM 828 C CA . ALA A 1 109 ? 6.023 -12.18 -10.164 1 93.44 109 ALA A CA 1
ATOM 829 C C . ALA A 1 109 ? 7.168 -11.359 -9.578 1 93.44 109 ALA A C 1
ATOM 831 O O . ALA A 1 109 ? 8.156 -11.906 -9.094 1 93.44 109 ALA A O 1
ATOM 832 N N . GLY A 1 110 ? 6.988 -10.109 -9.625 1 92.31 110 GLY A N 1
ATOM 833 C CA . GLY A 1 110 ? 8.016 -9.234 -9.086 1 92.31 110 GLY A CA 1
ATOM 834 C C . GLY A 1 110 ? 8.242 -9.414 -7.598 1 92.31 110 GLY A C 1
ATOM 835 O O . GLY A 1 110 ? 9.383 -9.461 -7.141 1 92.31 110 GLY A O 1
ATOM 836 N N . MET A 1 111 ? 7.195 -9.516 -6.902 1 94.19 111 MET A N 1
ATOM 837 C CA . MET A 1 111 ? 7.301 -9.711 -5.457 1 94.19 111 MET A CA 1
ATOM 838 C C . MET A 1 111 ? 8.023 -11.016 -5.133 1 94.19 111 MET A C 1
ATOM 840 O O . MET A 1 111 ? 8.898 -11.047 -4.27 1 94.19 111 MET A O 1
ATOM 844 N N . LEU A 1 112 ? 7.684 -12 -5.805 1 91.5 112 LEU A N 1
ATOM 845 C CA . LEU A 1 112 ? 8.289 -13.305 -5.562 1 91.5 112 LEU A CA 1
ATOM 846 C C . LEU A 1 112 ? 9.766 -13.297 -5.945 1 91.5 112 LEU A C 1
ATOM 848 O O . LEU A 1 112 ? 10.602 -13.836 -5.215 1 91.5 112 LEU A O 1
ATOM 852 N N . MET A 1 113 ? 10.031 -12.688 -7.031 1 89.38 113 MET A N 1
ATOM 853 C CA . MET A 1 113 ? 11.414 -12.625 -7.492 1 89.38 113 MET A CA 1
ATOM 854 C C . MET A 1 113 ? 12.305 -11.922 -6.473 1 89.38 113 MET A C 1
ATOM 856 O O . MET A 1 113 ? 13.383 -12.406 -6.141 1 89.38 113 MET A O 1
ATOM 860 N N . VAL A 1 114 ? 11.867 -10.812 -6 1 90.12 114 VAL A N 1
ATOM 861 C CA . VAL A 1 114 ? 12.656 -10.047 -5.047 1 90.12 114 VAL A CA 1
ATOM 862 C C . VAL A 1 114 ? 12.781 -10.82 -3.736 1 90.12 114 VAL A C 1
ATOM 864 O O . VAL A 1 114 ? 13.859 -10.875 -3.143 1 90.12 114 VAL A O 1
ATOM 867 N N . MET A 1 115 ? 11.719 -11.383 -3.32 1 90.12 115 MET A N 1
ATOM 868 C CA . MET A 1 115 ? 11.727 -12.164 -2.084 1 90.12 115 MET A CA 1
ATOM 869 C C . MET A 1 115 ? 12.703 -13.328 -2.184 1 90.12 115 MET A C 1
ATOM 871 O O . MET A 1 115 ? 13.484 -13.57 -1.263 1 90.12 115 MET A O 1
ATOM 875 N N . GLU A 1 116 ? 12.609 -14.023 -3.252 1 84.56 116 GLU A N 1
ATOM 876 C CA . GLU A 1 116 ? 13.5 -15.164 -3.459 1 84.56 116 GLU A CA 1
ATOM 877 C C . GLU A 1 116 ? 14.961 -14.711 -3.543 1 84.56 116 GLU A C 1
ATOM 879 O O . GLU A 1 116 ? 15.852 -15.391 -3.029 1 84.56 116 GLU A O 1
ATOM 884 N N . SER A 1 117 ? 15.125 -13.57 -4.18 1 83.31 117 SER A N 1
ATOM 885 C CA . SER A 1 117 ? 16.469 -13.008 -4.262 1 83.31 117 SER A CA 1
ATOM 886 C C . SER A 1 117 ? 17 -12.648 -2.881 1 83.31 117 SER A C 1
ATOM 888 O O . SER A 1 117 ? 18.172 -12.922 -2.568 1 83.31 117 SER A O 1
ATOM 890 N N . TRP A 1 118 ? 16.234 -12.008 -2.1 1 86.31 118 TRP A N 1
ATOM 891 C CA . TRP A 1 118 ? 16.656 -11.609 -0.757 1 86.31 118 TRP A CA 1
ATOM 892 C C . TRP A 1 118 ? 16.922 -12.836 0.115 1 86.31 118 TRP A C 1
ATOM 894 O O . TRP A 1 118 ? 17.906 -12.867 0.857 1 86.31 118 TRP A O 1
ATOM 904 N N . VAL A 1 119 ? 16.078 -13.812 0.021 1 84.19 119 VAL A N 1
ATOM 905 C CA . VAL A 1 119 ? 16.234 -15.023 0.823 1 84.19 119 VAL A CA 1
ATOM 906 C C . VAL A 1 119 ? 17.484 -15.773 0.39 1 84.19 119 VAL A C 1
ATOM 908 O O . VAL A 1 119 ? 18.234 -16.297 1.229 1 84.19 119 VAL A O 1
ATOM 911 N N . SER A 1 120 ? 17.734 -15.789 -0.892 1 80.56 120 SER A N 1
ATOM 912 C CA . SER A 1 120 ? 18.938 -16.438 -1.418 1 80.56 120 SER A CA 1
ATOM 913 C C . SER A 1 120 ? 20.188 -15.711 -0.961 1 80.56 120 SER A C 1
ATOM 915 O O . SER A 1 120 ? 21.219 -16.344 -0.67 1 80.56 120 SER A O 1
ATOM 917 N N . GLY A 1 121 ? 20.109 -14.422 -0.92 1 79.19 121 GLY A N 1
ATOM 918 C CA . GLY A 1 121 ? 21.25 -13.625 -0.49 1 79.19 121 GLY A CA 1
ATOM 919 C C . GLY A 1 121 ? 21.578 -13.805 0.98 1 79.19 121 GLY A C 1
ATOM 920 O O . GLY A 1 121 ? 22.734 -13.672 1.381 1 79.19 121 GLY A O 1
ATOM 921 N N . GLU A 1 122 ? 20.609 -14.094 1.661 1 80.25 122 GLU A N 1
ATOM 922 C CA . GLU A 1 122 ? 20.812 -14.25 3.1 1 80.25 122 GLU A CA 1
ATOM 923 C C . GLU A 1 122 ? 21.156 -15.695 3.453 1 80.25 122 GLU A C 1
ATOM 925 O O . GLU A 1 122 ? 21.438 -16 4.609 1 80.25 122 GLU A O 1
ATOM 930 N N . SER A 1 123 ? 21.156 -16.531 2.471 1 78.5 123 SER A N 1
ATOM 931 C CA . SER A 1 123 ? 21.453 -17.938 2.697 1 78.5 123 SER A CA 1
ATOM 932 C C . SER A 1 123 ? 22.938 -18.234 2.441 1 78.5 123 SER A C 1
ATOM 934 O O . SER A 1 123 ? 23.562 -17.594 1.592 1 78.5 123 SER A O 1
ATOM 936 N N . THR A 1 124 ? 23.484 -19.031 3.312 1 76.81 124 THR A N 1
ATOM 937 C CA . THR A 1 124 ? 24.844 -19.531 3.127 1 76.81 124 THR A CA 1
ATOM 938 C C . THR A 1 124 ? 24.828 -20.984 2.691 1 76.81 124 THR A C 1
ATOM 940 O O . THR A 1 124 ? 23.781 -21.641 2.725 1 76.81 124 THR A O 1
ATOM 943 N N . ASN A 1 125 ? 25.938 -21.5 2.279 1 71.69 125 ASN A N 1
ATOM 944 C CA . ASN A 1 125 ? 26.047 -22.875 1.822 1 71.69 125 ASN A CA 1
ATOM 945 C C . ASN A 1 125 ? 25.688 -23.859 2.934 1 71.69 125 ASN A C 1
ATOM 947 O O . ASN A 1 125 ? 25.141 -24.938 2.666 1 71.69 125 ASN A O 1
ATOM 951 N N . ASP A 1 126 ? 25.844 -23.406 4.086 1 75.31 126 ASP A N 1
ATOM 952 C CA . ASP A 1 126 ? 25.641 -24.312 5.215 1 75.31 126 ASP A CA 1
ATOM 953 C C . ASP A 1 126 ? 24.172 -24.359 5.617 1 75.31 126 ASP A C 1
ATOM 955 O O . ASP A 1 126 ? 23.719 -25.328 6.234 1 75.31 126 ASP A O 1
ATOM 959 N N . ASN A 1 127 ? 23.453 -23.312 5.344 1 81 127 ASN A N 1
ATOM 960 C CA . ASN A 1 127 ? 22.078 -23.25 5.852 1 81 127 ASN A CA 1
ATOM 961 C C . ASN A 1 127 ? 21.062 -23.156 4.715 1 81 127 ASN A C 1
ATOM 963 O O . ASN A 1 127 ? 19.875 -22.984 4.957 1 81 127 ASN A O 1
ATOM 967 N N . ARG A 1 128 ? 21.516 -23.344 3.596 1 78.25 128 ARG A N 1
ATOM 968 C CA . ARG A 1 128 ? 20.672 -23.188 2.416 1 78.25 128 ARG A CA 1
ATOM 969 C C . ARG A 1 128 ? 19.484 -24.141 2.455 1 78.25 128 ARG A C 1
ATOM 971 O O . ARG A 1 128 ? 18.359 -23.75 2.154 1 78.25 128 ARG A O 1
ATOM 978 N N . GLY A 1 129 ? 19.734 -25.391 2.756 1 76 129 GLY A N 1
ATOM 979 C CA . GLY A 1 129 ? 18.656 -26.359 2.836 1 76 129 GLY A CA 1
ATOM 980 C C . GLY A 1 129 ? 17.625 -26.031 3.885 1 76 129 GLY A C 1
ATOM 981 O O . GLY A 1 129 ? 16.422 -26.156 3.637 1 76 129 GLY A O 1
ATOM 982 N N . ARG A 1 130 ? 18.031 -25.609 4.945 1 83.06 130 ARG A N 1
ATOM 983 C CA . ARG A 1 130 ? 17.125 -25.25 6.035 1 83.06 130 ARG A CA 1
ATOM 984 C C . ARG A 1 130 ? 16.297 -24.016 5.68 1 83.06 130 ARG A C 1
ATOM 986 O O . ARG A 1 130 ? 15.102 -23.969 5.969 1 83.06 130 ARG A O 1
ATOM 993 N N . VAL A 1 131 ? 16.969 -23.031 5.062 1 83.5 131 VAL A N 1
ATOM 994 C CA . VAL A 1 131 ? 16.281 -21.797 4.68 1 83.5 131 VAL A CA 1
ATOM 995 C C . VAL A 1 131 ? 15.219 -22.094 3.633 1 83.5 131 VAL A C 1
ATOM 997 O O . VAL A 1 131 ? 14.102 -21.578 3.705 1 83.5 131 VAL A O 1
ATOM 1000 N N . LEU A 1 132 ? 15.562 -22.984 2.783 1 80.31 132 LEU A N 1
ATOM 1001 C CA . LEU A 1 132 ? 14.602 -23.359 1.749 1 80.31 132 LEU A CA 1
ATOM 1002 C C . LEU A 1 132 ? 13.414 -24.094 2.354 1 80.31 132 LEU A C 1
ATOM 1004 O O . LEU A 1 132 ? 12.273 -23.891 1.929 1 80.31 132 LEU A O 1
ATOM 1008 N N . GLY A 1 133 ? 13.75 -24.922 3.234 1 82 133 GLY A N 1
ATOM 1009 C CA . GLY A 1 133 ? 12.68 -25.625 3.922 1 82 133 GLY A CA 1
ATOM 1010 C C . GLY A 1 133 ? 11.703 -24.688 4.613 1 82 133 GLY A C 1
ATOM 1011 O O . GLY A 1 133 ? 10.484 -24.828 4.453 1 82 133 GLY A O 1
ATOM 1012 N N . TRP A 1 134 ? 12.188 -23.781 5.312 1 86.31 134 TRP A N 1
ATOM 1013 C CA . TRP A 1 134 ? 11.344 -22.812 6 1 86.31 134 TRP A CA 1
ATOM 1014 C C . TRP A 1 134 ? 10.57 -21.969 5 1 86.31 134 TRP A C 1
ATOM 1016 O O . TRP A 1 134 ? 9.398 -21.641 5.223 1 86.31 134 TRP A O 1
ATOM 1026 N N . TYR A 1 135 ? 11.242 -21.594 3.992 1 86.62 135 TYR A N 1
ATOM 1027 C CA . TYR A 1 135 ? 10.602 -20.797 2.959 1 86.62 135 TYR A CA 1
ATOM 1028 C C . TYR A 1 135 ? 9.391 -21.516 2.375 1 86.62 135 TYR A C 1
ATOM 1030 O O . TYR A 1 135 ? 8.328 -20.922 2.189 1 86.62 135 TYR A O 1
ATOM 1038 N N . MET A 1 136 ? 9.508 -22.75 2.174 1 85.44 136 MET A N 1
ATOM 1039 C CA . MET A 1 136 ? 8.43 -23.531 1.578 1 85.44 136 MET A CA 1
ATOM 1040 C C . MET A 1 136 ? 7.266 -23.688 2.549 1 85.44 136 MET A C 1
ATOM 1042 O O . MET A 1 136 ? 6.105 -23.547 2.162 1 85.44 136 MET A O 1
ATOM 1046 N N . VAL A 1 137 ? 7.602 -23.969 3.701 1 88.69 137 VAL A N 1
ATOM 1047 C CA . VAL A 1 137 ? 6.574 -24.188 4.715 1 88.69 137 VAL A CA 1
ATOM 1048 C C . VAL A 1 137 ? 5.805 -22.891 4.957 1 88.69 137 VAL A C 1
ATOM 1050 O O . VAL A 1 137 ? 4.574 -22.875 4.984 1 88.69 137 VAL A O 1
ATOM 1053 N N . ILE A 1 138 ? 6.551 -21.844 5.09 1 91.94 138 ILE A N 1
ATOM 1054 C CA . ILE A 1 138 ? 5.938 -20.547 5.387 1 91.94 138 ILE A CA 1
ATOM 1055 C C . ILE A 1 138 ? 5.109 -20.078 4.188 1 91.94 138 ILE A C 1
ATOM 1057 O O . ILE A 1 138 ? 3.99 -19.594 4.355 1 91.94 138 ILE A O 1
ATOM 1061 N N . SER A 1 139 ? 5.633 -20.281 3.066 1 92.06 139 SER A N 1
ATOM 1062 C CA . SER A 1 139 ? 4.922 -19.859 1.864 1 92.06 139 SER A CA 1
ATOM 1063 C C . SER A 1 139 ? 3.609 -20.625 1.707 1 92.06 139 SER A C 1
ATOM 1065 O O . SER A 1 139 ? 2.555 -20.016 1.5 1 92.06 139 SER A O 1
ATOM 1067 N N . THR A 1 140 ? 3.68 -21.891 1.908 1 91.38 140 THR A N 1
ATOM 1068 C CA . THR A 1 140 ? 2.504 -22.719 1.677 1 91.38 140 THR A CA 1
ATOM 1069 C C . THR A 1 140 ? 1.472 -22.516 2.781 1 91.38 140 THR A C 1
ATOM 1071 O O . THR A 1 140 ? 0.272 -22.438 2.51 1 91.38 140 THR A O 1
ATOM 1074 N N . THR A 1 141 ? 1.91 -22.469 3.959 1 94.5 141 THR A N 1
ATOM 1075 C CA . THR A 1 141 ? 0.984 -22.266 5.066 1 94.5 141 THR A CA 1
ATOM 1076 C C . THR A 1 141 ? 0.337 -20.875 4.988 1 94.5 141 THR A C 1
ATOM 1078 O O . THR A 1 141 ? -0.827 -20.719 5.359 1 94.5 141 THR A O 1
ATOM 1081 N N . SER A 1 142 ? 1.098 -19.906 4.559 1 96.44 142 SER A N 1
ATOM 1082 C CA . SER A 1 142 ? 0.54 -18.562 4.383 1 96.44 142 SER A CA 1
ATOM 1083 C C . SER A 1 142 ? -0.507 -18.547 3.273 1 96.44 142 SER A C 1
ATOM 1085 O O . SER A 1 142 ? -1.561 -17.922 3.42 1 96.44 142 SER A O 1
ATOM 1087 N N . LEU A 1 143 ? -0.22 -19.219 2.225 1 94.75 143 LEU A N 1
ATOM 1088 C CA . LEU A 1 143 ? -1.182 -19.328 1.133 1 94.75 143 LEU A CA 1
ATOM 1089 C C . LEU A 1 143 ? -2.482 -19.969 1.611 1 94.75 143 LEU A C 1
ATOM 1091 O O . LEU A 1 143 ? -3.568 -19.453 1.342 1 94.75 143 LEU A O 1
ATOM 1095 N N . ALA A 1 144 ? -2.342 -21.031 2.297 1 95.44 144 ALA A N 1
ATOM 1096 C CA . ALA A 1 144 ? -3.506 -21.734 2.834 1 95.44 144 ALA A CA 1
ATOM 1097 C C . ALA A 1 144 ? -4.258 -20.859 3.836 1 95.44 144 ALA A C 1
ATOM 1099 O O . ALA A 1 144 ? -5.488 -20.844 3.867 1 95.44 144 ALA A O 1
ATOM 1100 N N . GLY A 1 145 ? -3.508 -20.188 4.641 1 96.75 145 GLY A N 1
ATOM 1101 C CA . GLY A 1 145 ? -4.121 -19.266 5.578 1 96.75 145 GLY A CA 1
ATOM 1102 C C . GLY A 1 145 ? -4.93 -18.172 4.898 1 96.75 145 GLY A C 1
ATOM 1103 O O . GLY A 1 145 ? -5.992 -17.797 5.383 1 96.75 145 GLY A O 1
ATOM 1104 N N . GLY A 1 146 ? -4.395 -17.688 3.809 1 97.44 146 GLY A N 1
ATOM 1105 C CA . GLY A 1 146 ? -5.121 -16.703 3.029 1 97.44 146 GLY A CA 1
ATOM 1106 C C . GLY A 1 146 ? -6.434 -17.234 2.475 1 97.44 146 GLY A C 1
ATOM 1107 O O . GLY A 1 146 ? -7.434 -16.516 2.438 1 97.44 146 GLY A O 1
ATOM 1108 N N . GLN A 1 147 ? -6.375 -18.438 2.059 1 96.25 147 GLN A N 1
ATOM 1109 C CA . GLN A 1 147 ? -7.594 -19.062 1.55 1 96.25 147 GLN A CA 1
ATOM 1110 C C . GLN A 1 147 ? -8.641 -19.203 2.65 1 96.25 147 GLN A C 1
ATOM 1112 O O . GLN A 1 147 ? -9.836 -19 2.412 1 96.25 147 GLN A O 1
ATOM 1117 N N . TRP A 1 148 ? -8.172 -19.453 3.777 1 95.69 148 TRP A N 1
ATOM 1118 C CA . TRP A 1 148 ? -9.062 -19.578 4.926 1 95.69 148 TRP A CA 1
ATOM 1119 C C . TRP A 1 148 ? -9.672 -18.234 5.297 1 95.69 148 TRP A C 1
ATOM 1121 O O . TRP A 1 148 ? -10.773 -18.172 5.852 1 95.69 148 TRP A O 1
ATOM 1131 N N . MET A 1 149 ? -9.023 -17.203 5.012 1 97.19 149 MET A N 1
ATOM 1132 C CA . MET A 1 149 ? -9.461 -15.852 5.348 1 97.19 149 MET A CA 1
ATOM 1133 C C . MET A 1 149 ? -10.688 -15.461 4.527 1 97.19 149 MET A C 1
ATOM 1135 O O . MET A 1 149 ? -11.312 -14.43 4.789 1 97.19 149 MET A O 1
ATOM 1139 N N . LEU A 1 150 ? -11.07 -16.312 3.627 1 96.38 150 LEU A N 1
ATOM 1140 C CA . LEU A 1 150 ? -12.297 -16.094 2.865 1 96.38 150 LEU A CA 1
ATOM 1141 C C . LEU A 1 150 ? -13.508 -16.031 3.789 1 96.38 150 LEU A C 1
ATOM 1143 O O . LEU A 1 150 ? -14.508 -15.391 3.463 1 96.38 150 LEU A O 1
ATOM 1147 N N . ASN A 1 151 ? -13.398 -16.594 4.945 1 95.44 151 ASN A N 1
ATOM 1148 C CA . ASN A 1 151 ? -14.508 -16.703 5.895 1 95.44 151 ASN A CA 1
ATOM 1149 C C . ASN A 1 151 ? -14.656 -15.43 6.723 1 95.44 151 ASN A C 1
ATOM 1151 O O . ASN A 1 151 ? -15.625 -15.289 7.473 1 95.44 151 ASN A O 1
ATOM 1155 N N . LEU A 1 152 ? -13.797 -14.461 6.531 1 93.56 152 LEU A N 1
ATOM 1156 C CA . LEU A 1 152 ? -13.75 -13.297 7.41 1 93.56 152 LEU A CA 1
ATOM 1157 C C . LEU A 1 152 ? -14.906 -12.352 7.113 1 93.56 152 LEU A C 1
ATOM 1159 O O . LEU A 1 152 ? -15.297 -11.555 7.973 1 93.56 152 LEU A O 1
ATOM 1163 N N . ALA A 1 153 ? -15.43 -12.367 5.965 1 94.44 153 ALA A N 1
ATOM 1164 C CA . ALA A 1 153 ? -16.5 -11.469 5.551 1 94.44 153 ALA A CA 1
ATOM 1165 C C . ALA A 1 153 ? -17.25 -12.016 4.34 1 94.44 153 ALA A C 1
ATOM 1167 O O . ALA A 1 153 ? -16.844 -13.047 3.777 1 94.44 153 ALA A O 1
ATOM 1168 N N . ASP A 1 154 ? -18.328 -11.367 4.008 1 95 154 ASP A N 1
ATOM 1169 C CA . ASP A 1 154 ? -19.125 -11.75 2.848 1 95 154 ASP A CA 1
ATOM 1170 C C . ASP A 1 154 ? -18.375 -11.477 1.546 1 95 154 ASP A C 1
ATOM 1172 O O . ASP A 1 154 ? -18.016 -10.336 1.255 1 95 154 ASP A O 1
ATOM 1176 N N . PRO A 1 155 ? -18.109 -12.508 0.777 1 95.06 155 PRO A N 1
ATOM 1177 C CA . PRO A 1 155 ? -17.359 -12.344 -0.465 1 95.06 155 PRO A CA 1
ATOM 1178 C C . PRO A 1 155 ? -18.078 -11.469 -1.484 1 95.06 155 PRO A C 1
ATOM 1180 O O . PRO A 1 155 ? -17.469 -11.039 -2.469 1 95.06 155 PRO A O 1
ATOM 1183 N N . SER A 1 156 ? -19.328 -11.227 -1.288 1 93.81 156 SER A N 1
ATOM 1184 C CA . SER A 1 156 ? -20.094 -10.406 -2.232 1 93.81 156 SER A CA 1
ATOM 1185 C C . SER A 1 156 ? -19.812 -8.922 -2.031 1 93.81 156 SER A C 1
ATOM 1187 O O . SER A 1 156 ? -20.109 -8.102 -2.9 1 93.81 156 SER A O 1
ATOM 1189 N N . GLY A 1 157 ? -19.172 -8.562 -0.916 1 91.5 157 GLY A N 1
ATOM 1190 C CA . GLY A 1 157 ? -18.906 -7.168 -0.615 1 91.5 157 GLY A CA 1
ATOM 1191 C C . GLY A 1 157 ? -17.453 -6.785 -0.846 1 91.5 157 GLY A C 1
ATOM 1192 O O . GLY A 1 157 ? -16.641 -7.625 -1.216 1 91.5 157 GLY A O 1
ATOM 1193 N N . PRO A 1 158 ? -17.094 -5.523 -0.628 1 92.62 158 PRO A N 1
ATOM 1194 C CA . PRO A 1 158 ? -15.742 -5.023 -0.898 1 92.62 158 PRO A CA 1
ATOM 1195 C C . PRO A 1 158 ? -14.781 -5.262 0.262 1 92.62 158 PRO A C 1
ATOM 1197 O O . PRO A 1 158 ? -13.578 -5.039 0.125 1 92.62 158 PRO A O 1
ATOM 1200 N N . VAL A 1 159 ? -15.227 -5.746 1.368 1 94.31 159 VAL A N 1
ATOM 1201 C CA . VAL A 1 159 ? -14.461 -5.816 2.609 1 94.31 159 VAL A CA 1
ATOM 1202 C C . VAL A 1 159 ? -13.25 -6.727 2.42 1 94.31 159 VAL A C 1
ATOM 1204 O O . VAL A 1 159 ? -12.125 -6.355 2.764 1 94.31 159 VAL A O 1
ATOM 1207 N N . LEU A 1 160 ? -13.469 -7.91 1.859 1 96.94 160 LEU A N 1
ATOM 1208 C CA . LEU A 1 160 ? -12.383 -8.867 1.711 1 96.94 160 LEU A CA 1
ATOM 1209 C C . LEU A 1 160 ? -11.312 -8.336 0.755 1 96.94 160 LEU A C 1
ATOM 1211 O O . LEU A 1 160 ? -10.125 -8.617 0.929 1 96.94 160 LEU A O 1
ATOM 1215 N N . PHE A 1 161 ? -11.703 -7.555 -0.251 1 97.75 161 PHE A N 1
ATOM 1216 C CA . PHE A 1 161 ? -10.75 -6.953 -1.174 1 97.75 161 PHE A CA 1
ATOM 1217 C C . PHE A 1 161 ? -9.891 -5.914 -0.463 1 97.75 161 PHE A C 1
ATOM 1219 O O . PHE A 1 161 ? -8.695 -5.789 -0.747 1 97.75 161 PHE A O 1
ATOM 1226 N N . SER A 1 162 ? -10.469 -5.18 0.482 1 96.88 162 SER A N 1
ATOM 1227 C CA . SER A 1 162 ? -9.719 -4.234 1.299 1 96.88 162 SER A CA 1
ATOM 1228 C C . SER A 1 162 ? -8.711 -4.953 2.193 1 96.88 162 SER A C 1
ATOM 1230 O O . SER A 1 162 ? -7.59 -4.48 2.383 1 96.88 162 SER A O 1
ATOM 1232 N N . VAL A 1 163 ? -9.117 -6.082 2.717 1 97.31 163 VAL A N 1
ATOM 1233 C CA . VAL A 1 163 ? -8.234 -6.879 3.562 1 97.31 163 VAL A CA 1
ATOM 1234 C C . VAL A 1 163 ? -7.023 -7.34 2.756 1 97.31 163 VAL A C 1
ATOM 1236 O O . VAL A 1 163 ? -5.891 -7.285 3.238 1 97.31 163 VAL A O 1
ATOM 1239 N N . VAL A 1 164 ? -7.293 -7.785 1.546 1 98.44 164 VAL A N 1
ATOM 1240 C CA . VAL A 1 164 ? -6.211 -8.188 0.657 1 98.44 164 VAL A CA 1
ATOM 1241 C C . VAL A 1 164 ? -5.258 -7.016 0.436 1 98.44 164 VAL A C 1
ATOM 1243 O O . VAL A 1 164 ? -4.039 -7.172 0.545 1 98.44 164 VAL A O 1
ATOM 1246 N N . GLY A 1 165 ? -5.879 -5.855 0.115 1 97.94 165 GLY A N 1
ATOM 1247 C CA . GLY A 1 165 ? -5.059 -4.668 -0.066 1 97.94 165 GLY A CA 1
ATOM 1248 C C . GLY A 1 165 ? -4.215 -4.336 1.148 1 97.94 165 GLY A C 1
ATOM 1249 O O . GLY A 1 165 ? -3.045 -3.971 1.016 1 97.94 165 GLY A O 1
ATOM 1250 N N . MET A 1 166 ? -4.75 -4.453 2.32 1 97.81 166 MET A N 1
ATOM 1251 C CA . MET A 1 166 ? -4.039 -4.188 3.568 1 97.81 166 MET A CA 1
ATOM 1252 C C . MET A 1 166 ? -2.871 -5.152 3.742 1 97.81 166 MET A C 1
ATOM 1254 O O . MET A 1 166 ? -1.784 -4.746 4.156 1 97.81 166 MET A O 1
ATOM 1258 N N . LEU A 1 167 ? -3.127 -6.387 3.441 1 98.38 167 LEU A N 1
ATOM 1259 C CA . LEU A 1 167 ? -2.084 -7.391 3.598 1 98.38 167 LEU A CA 1
ATOM 1260 C C . LEU A 1 167 ? -0.921 -7.121 2.648 1 98.38 167 LEU A C 1
ATOM 1262 O O . LEU A 1 167 ? 0.243 -7.227 3.041 1 98.38 167 LEU A O 1
ATOM 1266 N N . PHE A 1 168 ? -1.237 -6.762 1.384 1 98.25 168 PHE A N 1
ATOM 1267 C CA . PHE A 1 168 ? -0.175 -6.426 0.443 1 98.25 168 PHE A CA 1
ATOM 1268 C C . PHE A 1 168 ? 0.602 -5.203 0.917 1 98.25 168 PHE A C 1
ATOM 1270 O O . PHE A 1 168 ? 1.832 -5.176 0.839 1 98.25 168 PHE A O 1
ATOM 1277 N N . ALA A 1 169 ? -0.111 -4.234 1.432 1 97.06 169 ALA A N 1
ATOM 1278 C CA . ALA A 1 169 ? 0.55 -3.047 1.964 1 97.06 169 ALA A CA 1
ATOM 1279 C C . ALA A 1 169 ? 1.393 -3.391 3.189 1 97.06 169 ALA A C 1
ATOM 1281 O O . ALA A 1 169 ? 2.521 -2.914 3.328 1 97.06 169 ALA A O 1
ATOM 1282 N N . LEU A 1 170 ? 0.879 -4.211 4.047 1 96.94 170 LEU A N 1
ATOM 1283 C CA . LEU A 1 170 ? 1.558 -4.586 5.285 1 96.94 170 LEU A CA 1
ATOM 1284 C C . LEU A 1 170 ? 2.865 -5.312 4.988 1 96.94 170 LEU A C 1
ATOM 1286 O O . LEU A 1 170 ? 3.773 -5.328 5.824 1 96.94 170 LEU A O 1
ATOM 1290 N N . SER A 1 171 ? 2.93 -5.945 3.836 1 96.62 171 SER A N 1
ATOM 1291 C CA . SER A 1 171 ? 4.145 -6.664 3.475 1 96.62 171 SER A CA 1
ATOM 1292 C C . SER A 1 171 ? 5.332 -5.715 3.34 1 96.62 171 SER A C 1
ATOM 1294 O O . SER A 1 171 ? 6.484 -6.148 3.361 1 96.62 171 SER A O 1
ATOM 1296 N N . LEU A 1 172 ? 5.066 -4.418 3.256 1 93.81 172 LEU A N 1
ATOM 1297 C CA . LEU A 1 172 ? 6.113 -3.426 3.057 1 93.81 172 LEU A CA 1
ATOM 1298 C C . LEU A 1 172 ? 6.629 -2.902 4.395 1 93.81 172 LEU A C 1
ATOM 1300 O O . LEU A 1 172 ? 7.727 -2.346 4.469 1 93.81 172 LEU A O 1
ATOM 1304 N N . VAL A 1 173 ? 5.934 -3.012 5.453 1 90.69 173 VAL A N 1
ATOM 1305 C CA . VAL A 1 173 ? 6.188 -2.318 6.711 1 90.69 173 VAL A CA 1
ATOM 1306 C C . VAL A 1 173 ? 7.453 -2.873 7.359 1 90.69 173 VAL A C 1
ATOM 1308 O O . VAL A 1 173 ? 8.305 -2.111 7.828 1 90.69 173 VAL A O 1
ATOM 1311 N N . PRO A 1 174 ? 7.633 -4.188 7.34 1 89.44 174 PRO A N 1
ATOM 1312 C CA . PRO A 1 174 ? 8.805 -4.723 8.039 1 89.44 174 PRO A CA 1
ATOM 1313 C C . PRO A 1 174 ? 10.125 -4.328 7.371 1 89.44 174 PRO A C 1
ATOM 1315 O O . PRO A 1 174 ? 11.188 -4.422 7.988 1 89.44 174 PRO A O 1
ATOM 1318 N N . LEU A 1 175 ? 10.086 -3.977 6.102 1 79.94 175 LEU A N 1
ATOM 1319 C CA . LEU A 1 175 ? 11.305 -3.664 5.371 1 79.94 175 LEU A CA 1
ATOM 1320 C C . LEU A 1 175 ? 11.961 -2.4 5.918 1 79.94 175 LEU A C 1
ATOM 1322 O O . LEU A 1 175 ? 13.133 -2.133 5.645 1 79.94 175 LEU A O 1
ATOM 1326 N N . SER A 1 176 ? 11.188 -1.591 6.621 1 76.44 176 SER A N 1
ATOM 1327 C CA . SER A 1 176 ? 11.727 -0.354 7.184 1 76.44 176 SER A CA 1
ATOM 1328 C C . SER A 1 176 ? 12.531 -0.624 8.445 1 76.44 176 SER A C 1
ATOM 1330 O O . SER A 1 176 ? 13.203 0.273 8.961 1 76.44 176 SER A O 1
ATOM 1332 N N . ILE A 1 177 ? 12.453 -1.818 8.906 1 73.94 177 ILE A N 1
ATOM 1333 C CA . ILE A 1 177 ? 13.102 -2.139 10.172 1 73.94 177 ILE A CA 1
ATOM 1334 C C . ILE A 1 177 ? 14.602 -2.312 9.953 1 73.94 177 ILE A C 1
ATOM 1336 O O . ILE A 1 177 ? 15.414 -1.809 10.734 1 73.94 177 ILE A O 1
ATOM 1340 N N . HIS A 1 178 ? 14.977 -3.051 8.906 1 74.06 178 HIS A N 1
ATOM 1341 C CA . HIS A 1 178 ? 16.375 -3.332 8.641 1 74.06 178 HIS A CA 1
ATOM 1342 C C . HIS A 1 178 ? 16.703 -3.195 7.156 1 74.06 178 HIS A C 1
ATOM 1344 O O . HIS A 1 178 ? 15.844 -3.457 6.309 1 74.06 178 HIS A O 1
ATOM 1350 N N . ARG A 1 179 ? 17.953 -2.738 6.977 1 76.38 179 ARG A N 1
ATOM 1351 C CA . ARG A 1 179 ? 18.422 -2.664 5.602 1 76.38 179 ARG A CA 1
ATOM 1352 C C . ARG A 1 179 ? 18.844 -4.039 5.09 1 76.38 179 ARG A C 1
ATOM 1354 O O . ARG A 1 179 ? 19.719 -4.684 5.672 1 76.38 179 ARG A O 1
ATOM 1361 N N . ILE A 1 180 ? 18.094 -4.551 4.254 1 68.5 180 ILE A N 1
ATOM 1362 C CA . ILE A 1 180 ? 18.438 -5.832 3.646 1 68.5 180 ILE A CA 1
ATOM 1363 C C . ILE A 1 180 ? 19.094 -5.602 2.285 1 68.5 180 ILE A C 1
ATOM 1365 O O . ILE A 1 180 ? 18.547 -4.871 1.448 1 68.5 180 ILE A O 1
ATOM 1369 N N . HIS A 1 181 ? 20.344 -6.031 2.141 1 66.31 181 HIS A N 1
ATOM 1370 C CA . HIS A 1 181 ? 21.078 -5.852 0.892 1 66.31 181 HIS A CA 1
ATOM 1371 C C . HIS A 1 181 ? 20.891 -7.051 -0.031 1 66.31 181 HIS A C 1
ATOM 1373 O O . HIS A 1 181 ? 20.797 -8.188 0.433 1 66.31 181 HIS A O 1
ATOM 1379 N N . GLY A 1 182 ? 20.359 -6.742 -1.205 1 60.88 182 GLY A N 1
ATOM 1380 C CA . GLY A 1 182 ? 20.312 -7.816 -2.186 1 60.88 182 GLY A CA 1
ATOM 1381 C C . GLY A 1 182 ? 21.656 -8.484 -2.406 1 60.88 182 GLY A C 1
ATOM 1382 O O . GLY A 1 182 ? 22.688 -7.977 -1.96 1 60.88 182 GLY A O 1
ATOM 1383 N N . PRO A 1 183 ? 21.578 -9.727 -2.93 1 59.22 183 PRO A N 1
ATOM 1384 C CA . PRO A 1 183 ? 22.828 -10.43 -3.195 1 59.22 183 PRO A CA 1
ATOM 1385 C C . PRO A 1 183 ? 23.766 -9.625 -4.09 1 59.22 183 PRO A C 1
ATOM 1387 O O . PRO A 1 183 ? 23.312 -8.859 -4.941 1 59.22 183 PRO A O 1
ATOM 1390 N N . SER A 1 184 ? 25.031 -9.305 -3.596 1 55.34 184 SER A N 1
ATOM 1391 C CA . SER A 1 184 ? 26.078 -8.703 -4.418 1 55.34 184 SER A CA 1
ATOM 1392 C C . SER A 1 184 ? 26.25 -9.461 -5.727 1 55.34 184 SER A C 1
ATOM 1394 O O . SER A 1 184 ? 26.047 -10.68 -5.777 1 55.34 184 SER A O 1
ATOM 1396 N N . ARG A 1 185 ? 26.156 -8.672 -6.871 1 51.41 185 ARG A N 1
ATOM 1397 C CA . ARG A 1 185 ? 26.312 -9.18 -8.234 1 51.41 185 ARG A CA 1
ATOM 1398 C C . ARG A 1 185 ? 27.516 -10.125 -8.336 1 51.41 185 ARG A C 1
ATOM 1400 O O . ARG A 1 185 ? 28.656 -9.695 -8.242 1 51.41 185 ARG A O 1
ATOM 1407 N N . HIS A 1 186 ? 27.812 -11.016 -7.668 1 41.06 186 HIS A N 1
ATOM 1408 C CA . HIS A 1 186 ? 29.125 -11.602 -7.918 1 41.06 186 HIS A CA 1
ATOM 1409 C C . HIS A 1 186 ? 29.125 -12.469 -9.172 1 41.06 186 HIS A C 1
ATOM 1411 O O . HIS A 1 186 ? 30.172 -12.844 -9.68 1 41.06 186 HIS A O 1
ATOM 1417 N N . HIS A 1 187 ? 28.219 -13.477 -9.453 1 43.41 187 HIS A N 1
ATOM 1418 C CA . HIS A 1 187 ? 28.859 -14.75 -9.742 1 43.41 187 HIS A CA 1
ATOM 1419 C C . HIS A 1 187 ? 29.141 -14.891 -11.234 1 43.41 187 HIS A C 1
ATOM 1421 O O . HIS A 1 187 ? 28.359 -14.43 -12.07 1 43.41 187 HIS A O 1
ATOM 1427 N N . ASP A 1 188 ? 30.266 -15.328 -11.578 1 43 188 ASP A N 1
ATOM 1428 C CA . ASP A 1 188 ? 31.203 -15.641 -12.664 1 43 188 ASP A CA 1
ATOM 1429 C C . ASP A 1 188 ? 30.641 -16.75 -13.547 1 43 188 ASP A C 1
ATOM 1431 O O . ASP A 1 188 ? 31.328 -17.234 -14.445 1 43 188 ASP A O 1
ATOM 1435 N N . ILE A 1 189 ? 29.703 -17.562 -13.148 1 47.84 189 ILE A N 1
ATOM 1436 C CA . ILE A 1 189 ? 29.547 -18.703 -14.055 1 47.84 189 ILE A CA 1
ATOM 1437 C C . ILE A 1 189 ? 28.734 -18.281 -15.273 1 47.84 189 ILE A C 1
ATOM 1439 O O . ILE A 1 189 ? 27.641 -17.734 -15.141 1 47.84 189 ILE A O 1
ATOM 1443 N N . GLN A 1 190 ? 29.297 -18.406 -16.391 1 52.81 190 GLN A N 1
ATOM 1444 C CA . GLN A 1 190 ? 28.672 -18.125 -17.672 1 52.81 190 GLN A CA 1
ATOM 1445 C C . GLN A 1 190 ? 27.672 -19.219 -18.062 1 52.81 190 GLN A C 1
ATOM 1447 O O . GLN A 1 190 ? 28.062 -20.375 -18.25 1 52.81 190 GLN A O 1
ATOM 1452 N N . PRO A 1 191 ? 26.406 -19.078 -17.891 1 57.16 191 PRO A N 1
ATOM 1453 C CA . PRO A 1 191 ? 25.438 -20.109 -18.281 1 57.16 191 PRO A CA 1
ATOM 1454 C C . PRO A 1 191 ? 25.609 -20.562 -19.719 1 57.16 191 PRO A C 1
ATOM 1456 O O . PRO A 1 191 ? 25.812 -19.734 -20.609 1 57.16 191 PRO A O 1
ATOM 1459 N N . ARG A 1 192 ? 25.969 -21.969 -19.906 1 67.06 192 ARG A N 1
ATOM 1460 C CA . ARG A 1 192 ? 25.969 -22.531 -21.266 1 67.06 192 ARG A CA 1
ATOM 1461 C C . ARG A 1 192 ? 24.547 -22.609 -21.812 1 67.06 192 ARG A C 1
ATOM 1463 O O . ARG A 1 192 ? 23.625 -23.016 -21.094 1 67.06 192 ARG A O 1
ATOM 1470 N N . LYS A 1 193 ? 24.281 -22.172 -23.016 1 75.81 193 LYS A N 1
ATOM 1471 C CA . LYS A 1 193 ? 22.984 -22.156 -23.656 1 75.81 193 LYS A CA 1
ATOM 1472 C C . LYS A 1 193 ? 22.609 -23.547 -24.172 1 75.81 193 LYS A C 1
ATOM 1474 O O . LYS A 1 193 ? 23.469 -24.281 -24.656 1 75.81 193 LYS A O 1
ATOM 1479 N N . ILE A 1 194 ? 21.484 -24.109 -23.844 1 80.12 194 ILE A N 1
ATOM 1480 C CA . ILE A 1 194 ? 20.969 -25.328 -24.438 1 80.12 194 ILE A CA 1
ATOM 1481 C C . ILE A 1 194 ? 19.75 -25 -25.312 1 80.12 194 ILE A C 1
ATOM 1483 O O . ILE A 1 194 ? 18.906 -24.203 -24.938 1 80.12 194 ILE A O 1
ATOM 1487 N N . ARG A 1 195 ? 19.75 -25.578 -26.469 1 83 195 ARG A N 1
ATOM 1488 C CA . ARG A 1 195 ? 18.641 -25.375 -27.391 1 83 195 ARG A CA 1
ATOM 1489 C C . ARG A 1 195 ? 17.438 -26.203 -26.984 1 83 195 ARG A C 1
ATOM 1491 O O . ARG A 1 195 ? 17.578 -27.297 -26.438 1 83 195 ARG A O 1
ATOM 1498 N N . LEU A 1 196 ? 16.312 -25.797 -27.219 1 88.31 196 LEU A N 1
ATOM 1499 C CA . LEU A 1 196 ? 15.062 -26.469 -26.859 1 88.31 196 LEU A CA 1
ATOM 1500 C C . LEU A 1 196 ? 14.953 -27.828 -27.531 1 88.31 196 LEU A C 1
ATOM 1502 O O . LEU A 1 196 ? 14.477 -28.781 -26.922 1 88.31 196 LEU A O 1
ATOM 1506 N N . LYS A 1 197 ? 15.305 -27.891 -28.703 1 89.25 197 LYS A N 1
ATOM 1507 C CA . LYS A 1 197 ? 15.258 -29.156 -29.438 1 89.25 197 LYS A CA 1
ATOM 1508 C C . LYS A 1 197 ? 16.141 -30.203 -28.781 1 89.25 197 LYS A C 1
ATOM 1510 O O . LYS A 1 197 ? 15.758 -31.375 -28.688 1 89.25 197 LYS A O 1
ATOM 1515 N N . ALA A 1 198 ? 17.281 -29.766 -28.391 1 88.25 198 ALA A N 1
ATOM 1516 C CA . ALA A 1 198 ? 18.203 -30.688 -27.719 1 88.25 198 ALA A CA 1
ATOM 1517 C C . ALA A 1 198 ? 17.609 -31.156 -26.391 1 88.25 198 ALA A C 1
ATOM 1519 O O . ALA A 1 198 ? 17.781 -32.312 -26 1 88.25 198 ALA A O 1
ATOM 1520 N N . LEU A 1 199 ? 16.984 -30.312 -25.719 1 89.56 199 LEU A N 1
ATOM 1521 C CA . LEU A 1 199 ? 16.359 -30.641 -24.438 1 89.56 199 LEU A CA 1
ATOM 1522 C C . LEU A 1 199 ? 15.211 -31.625 -24.641 1 89.56 199 LEU A C 1
ATOM 1524 O O . LEU A 1 199 ? 15.039 -32.562 -23.844 1 89.56 199 LEU A O 1
ATOM 1528 N N . TYR A 1 200 ? 14.461 -31.406 -25.734 1 90.31 200 TYR A N 1
ATOM 1529 C CA . TYR A 1 200 ? 13.344 -32.281 -26.031 1 90.31 200 TYR A CA 1
ATOM 1530 C C . TYR A 1 200 ? 13.836 -33.688 -26.406 1 90.31 200 TYR A C 1
ATOM 1532 O O . TYR A 1 200 ? 13.195 -34.688 -26.062 1 90.31 200 TYR A O 1
ATOM 1540 N N . GLN A 1 201 ? 14.891 -33.719 -27.016 1 88.69 201 GLN A N 1
ATOM 1541 C CA . GLN A 1 201 ? 15.461 -35 -27.406 1 88.69 201 GLN A CA 1
ATOM 1542 C C . GLN A 1 201 ? 16 -35.75 -26.188 1 88.69 201 GLN A C 1
ATOM 1544 O O . GLN A 1 201 ? 15.875 -37 -26.109 1 88.69 201 GLN A O 1
ATOM 1549 N N . ARG A 1 202 ? 16.484 -35.031 -25.297 1 86.75 202 ARG A N 1
ATOM 1550 C CA . ARG A 1 202 ? 17.141 -35.688 -24.156 1 86.75 202 ARG A CA 1
ATOM 1551 C C . ARG A 1 202 ? 16.141 -35.969 -23.047 1 86.75 202 ARG A C 1
ATOM 1553 O O . ARG A 1 202 ? 16.234 -37 -22.359 1 86.75 202 ARG A O 1
ATOM 1560 N N . ALA A 1 203 ? 15.258 -35.094 -22.859 1 90.56 203 ALA A N 1
ATOM 1561 C CA . ALA A 1 203 ? 14.336 -35.25 -21.75 1 90.56 203 ALA A CA 1
ATOM 1562 C C . ALA A 1 203 ? 12.938 -34.75 -22.125 1 90.56 203 ALA A C 1
ATOM 1564 O O . ALA A 1 203 ? 12.398 -33.844 -21.5 1 90.56 203 ALA A O 1
ATOM 1565 N N . PRO A 1 204 ? 12.25 -35.406 -23.031 1 91.5 204 PRO A N 1
ATOM 1566 C CA . PRO A 1 204 ? 10.922 -34.969 -23.469 1 91.5 204 PRO A CA 1
ATOM 1567 C C . PRO A 1 204 ? 9.875 -35.062 -22.359 1 91.5 204 PRO A C 1
ATOM 1569 O O . PRO A 1 204 ? 8.969 -34.219 -22.297 1 91.5 204 PRO A O 1
ATOM 1572 N N . VAL A 1 205 ? 10.023 -36.031 -21.453 1 91.44 205 VAL A N 1
ATOM 1573 C CA . VAL A 1 205 ? 9.07 -36.219 -20.375 1 91.44 205 VAL A CA 1
ATOM 1574 C C . VAL A 1 205 ? 9.141 -35.031 -19.406 1 91.44 205 VAL A C 1
ATOM 1576 O O . VAL A 1 205 ? 8.109 -34.594 -18.891 1 91.44 205 VAL A O 1
ATOM 1579 N N . GLY A 1 206 ? 10.336 -34.531 -19.234 1 92.69 206 GLY A N 1
ATOM 1580 C CA . GLY A 1 206 ? 10.5 -33.344 -18.391 1 92.69 206 GLY A CA 1
ATOM 1581 C C . GLY A 1 206 ? 9.805 -32.125 -18.922 1 92.69 206 GLY A C 1
ATOM 1582 O O . GLY A 1 206 ? 9.133 -31.391 -18.188 1 92.69 206 GLY A O 1
ATOM 1583 N N . LEU A 1 207 ? 9.945 -31.859 -20.172 1 92.75 207 LEU A N 1
ATOM 1584 C CA . LEU A 1 207 ? 9.359 -30.688 -20.812 1 92.75 207 LEU A CA 1
ATOM 1585 C C . LEU A 1 207 ? 7.836 -30.781 -20.812 1 92.75 207 LEU A C 1
ATOM 1587 O O . LEU A 1 207 ? 7.156 -29.797 -20.469 1 92.75 207 LEU A O 1
ATOM 1591 N N . LEU A 1 208 ? 7.332 -31.906 -21.188 1 94.69 208 LEU A N 1
ATOM 1592 C CA . LEU A 1 208 ? 5.883 -32.062 -21.203 1 94.69 208 LEU A CA 1
ATOM 1593 C C . LEU A 1 208 ? 5.312 -32.094 -19.797 1 94.69 208 LEU A C 1
ATOM 1595 O O . LEU A 1 208 ? 4.184 -31.656 -19.562 1 94.69 208 LEU A O 1
ATOM 1599 N N . GLY A 1 209 ? 6.078 -32.719 -18.859 1 95 209 GLY A N 1
ATOM 1600 C CA . GLY A 1 209 ? 5.672 -32.656 -17.469 1 95 209 GLY A CA 1
ATOM 1601 C C . GLY A 1 209 ? 5.551 -31.266 -16.922 1 95 209 GLY A C 1
ATOM 1602 O O . GLY A 1 209 ? 4.609 -30.953 -16.188 1 95 209 GLY A O 1
ATOM 1603 N N . ALA A 1 210 ? 6.535 -30.422 -17.281 1 93.88 210 ALA A N 1
ATOM 1604 C CA . ALA A 1 210 ? 6.504 -29.031 -16.844 1 93.88 210 ALA A CA 1
ATOM 1605 C C . ALA A 1 210 ? 5.305 -28.297 -17.438 1 93.88 210 ALA A C 1
ATOM 1607 O O . ALA A 1 210 ? 4.594 -27.578 -16.734 1 93.88 210 ALA A O 1
ATOM 1608 N N . PHE A 1 211 ? 5.074 -28.484 -18.688 1 95.69 211 PHE A N 1
ATOM 1609 C CA . PHE A 1 211 ? 3.947 -27.859 -19.359 1 95.69 211 PHE A CA 1
ATOM 1610 C C . PHE A 1 211 ? 2.625 -28.312 -18.766 1 95.69 211 PHE A C 1
ATOM 1612 O O . PHE A 1 211 ? 1.77 -27.484 -18.438 1 95.69 211 PHE A O 1
ATOM 1619 N N . THR A 1 212 ? 2.449 -29.594 -18.625 1 96.94 212 THR A N 1
ATOM 1620 C CA . THR A 1 212 ? 1.218 -30.156 -18.078 1 96.94 212 THR A CA 1
ATOM 1621 C C . THR A 1 212 ? 1.036 -29.766 -16.625 1 96.94 212 THR A C 1
ATOM 1623 O O . THR A 1 212 ? -0.09 -29.562 -16.156 1 96.94 212 THR A O 1
ATOM 1626 N N . GLY A 1 213 ? 2.127 -29.734 -15.938 1 94.94 213 GLY A N 1
ATOM 1627 C CA . GLY A 1 213 ? 2.074 -29.266 -14.562 1 94.94 213 GLY A CA 1
ATOM 1628 C C . GLY A 1 213 ? 1.52 -27.859 -14.43 1 94.94 213 GLY A C 1
ATOM 1629 O O . GLY A 1 213 ? 0.631 -27.609 -13.609 1 94.94 213 GLY A O 1
ATOM 1630 N N . GLY A 1 214 ? 2.039 -26.969 -15.234 1 94.56 214 GLY A N 1
ATOM 1631 C CA . GLY A 1 214 ? 1.535 -25.609 -15.234 1 94.56 214 GLY A CA 1
ATOM 1632 C C . GLY A 1 214 ? 0.085 -25.5 -15.664 1 94.56 214 GLY A C 1
ATOM 1633 O O . GLY A 1 214 ? -0.699 -24.766 -15.062 1 94.56 214 GLY A O 1
ATOM 1634 N N . LEU A 1 215 ? -0.201 -26.25 -16.672 1 96.69 215 LEU A N 1
ATOM 1635 C CA . LEU A 1 215 ? -1.551 -26.281 -17.234 1 96.69 215 LEU A CA 1
ATOM 1636 C C . LEU A 1 215 ? -2.561 -26.719 -16.172 1 96.69 215 LEU A C 1
ATOM 1638 O O . LEU A 1 215 ? -3.578 -26.047 -15.969 1 96.69 215 LEU A O 1
ATOM 1642 N N . MET A 1 216 ? -2.268 -27.703 -15.516 1 97.12 216 MET A N 1
ATOM 1643 C CA . MET A 1 216 ? -3.191 -28.297 -14.547 1 97.12 216 MET A CA 1
ATOM 1644 C C . MET A 1 216 ? -3.188 -27.5 -13.242 1 97.12 216 MET A C 1
ATOM 1646 O O . MET A 1 216 ? -4.242 -27.281 -12.648 1 97.12 216 MET A O 1
ATOM 1650 N N . ALA A 1 217 ? -2.01 -27.156 -12.805 1 94 217 ALA A N 1
ATOM 1651 C CA . ALA A 1 217 ? -1.899 -26.453 -11.531 1 94 217 ALA A CA 1
ATOM 1652 C C . ALA A 1 217 ? -2.664 -25.141 -11.562 1 94 217 ALA A C 1
ATOM 1654 O O . ALA A 1 217 ? -3.426 -24.828 -10.641 1 94 217 ALA A O 1
ATOM 1655 N N . GLN A 1 218 ? -2.469 -24.391 -12.578 1 94.06 218 GLN A N 1
ATOM 1656 C CA . GLN A 1 218 ? -3.135 -23.094 -12.641 1 94.06 218 GLN A CA 1
ATOM 1657 C C . GLN A 1 218 ? -4.633 -23.25 -12.883 1 94.06 218 GLN A C 1
ATOM 1659 O O . GLN A 1 218 ? -5.434 -22.453 -12.406 1 94.06 218 GLN A O 1
ATOM 1664 N N . ALA A 1 219 ? -4.992 -24.203 -13.656 1 96.12 219 ALA A N 1
ATOM 1665 C CA . ALA A 1 219 ? -6.414 -24.484 -13.844 1 96.12 219 ALA A CA 1
ATOM 1666 C C . ALA A 1 219 ? -7.078 -24.844 -12.516 1 96.12 219 ALA A C 1
ATOM 1668 O O . ALA A 1 219 ? -8.188 -24.391 -12.234 1 96.12 219 ALA A O 1
ATOM 1669 N N . PHE A 1 220 ? -6.426 -25.641 -11.797 1 94.88 220 PHE A N 1
ATOM 1670 C CA . PHE A 1 220 ? -6.961 -26.062 -10.508 1 94.88 220 PHE A CA 1
ATOM 1671 C C . PHE A 1 220 ? -7.105 -24.875 -9.57 1 94.88 220 PHE A C 1
ATOM 1673 O O . PHE A 1 220 ? -8.195 -24.625 -9.039 1 94.88 220 PHE A O 1
ATOM 1680 N N . PHE A 1 221 ? -6.094 -24.141 -9.414 1 89.81 221 PHE A N 1
ATOM 1681 C CA . PHE A 1 221 ? -6.086 -23.047 -8.445 1 89.81 221 PHE A CA 1
ATOM 1682 C C . PHE A 1 221 ? -7.031 -21.938 -8.883 1 89.81 221 PHE A C 1
ATOM 1684 O O . PHE A 1 221 ? -7.688 -21.312 -8.047 1 89.81 221 PHE A O 1
ATOM 1691 N N . ALA A 1 222 ? -7.09 -21.781 -10.125 1 89.75 222 ALA A N 1
ATOM 1692 C CA . ALA A 1 222 ? -7.812 -20.625 -10.648 1 89.75 222 ALA A CA 1
ATOM 1693 C C . ALA A 1 222 ? -9.312 -20.906 -10.734 1 89.75 222 ALA A C 1
ATOM 1695 O O . ALA A 1 222 ? -10.133 -20.016 -10.508 1 89.75 222 ALA A O 1
ATOM 1696 N N . MET A 1 223 ? -9.664 -22.141 -11.031 1 95.31 223 MET A N 1
ATOM 1697 C CA . MET A 1 223 ? -11.055 -22.375 -11.414 1 95.31 223 MET A CA 1
ATOM 1698 C C . MET A 1 223 ? -11.781 -23.172 -10.336 1 95.31 223 MET A C 1
ATOM 1700 O O . MET A 1 223 ? -13.016 -23.25 -10.336 1 95.31 223 MET A O 1
ATOM 1704 N N . THR A 1 224 ? -11.094 -23.688 -9.398 1 95.62 224 THR A N 1
ATOM 1705 C CA . THR A 1 224 ? -11.719 -24.547 -8.398 1 95.62 224 THR A CA 1
ATOM 1706 C C . THR A 1 224 ? -12.672 -23.75 -7.512 1 95.62 224 THR A C 1
ATOM 1708 O O . THR A 1 224 ? -13.773 -24.203 -7.211 1 95.62 224 THR A O 1
ATOM 1711 N N . PRO A 1 225 ? -12.266 -22.547 -7.062 1 96 225 PRO A N 1
ATOM 1712 C CA . PRO A 1 225 ? -13.242 -21.781 -6.285 1 96 225 PRO A CA 1
ATOM 1713 C C . PRO A 1 225 ? -14.508 -21.453 -7.082 1 96 225 PRO A C 1
ATOM 1715 O O . PRO A 1 225 ? -15.609 -21.484 -6.535 1 96 225 PRO A O 1
ATOM 1718 N N . TYR A 1 226 ? -14.328 -21.141 -8.312 1 95.56 226 TYR A N 1
ATOM 1719 C CA . TYR A 1 226 ? -15.461 -20.906 -9.203 1 95.56 226 TYR A CA 1
ATOM 1720 C C . TYR A 1 226 ? -16.328 -22.156 -9.32 1 95.56 226 TYR A C 1
ATOM 1722 O O . TYR A 1 226 ? -17.547 -22.094 -9.219 1 95.56 226 TYR A O 1
ATOM 1730 N N . TYR A 1 227 ? -15.672 -23.297 -9.531 1 94.88 227 TYR A N 1
ATOM 1731 C CA . TYR A 1 227 ? -16.328 -24.594 -9.586 1 94.88 227 TYR A CA 1
ATOM 1732 C C . TYR A 1 227 ? -17.125 -24.859 -8.312 1 94.88 227 TYR A C 1
ATOM 1734 O O . TYR A 1 227 ? -18.281 -25.297 -8.367 1 94.88 227 TYR A O 1
ATOM 1742 N N . GLY A 1 228 ? -16.5 -24.625 -7.195 1 93.38 228 GLY A N 1
ATOM 1743 C CA . GLY A 1 228 ? -17.172 -24.844 -5.926 1 93.38 228 GLY A CA 1
ATOM 1744 C C . GLY A 1 228 ? -18.469 -24.062 -5.781 1 93.38 228 GLY A C 1
ATOM 1745 O O . GLY A 1 228 ? -19.484 -24.609 -5.332 1 93.38 228 GLY A O 1
ATOM 1746 N N . GLN A 1 229 ? -18.438 -22.859 -6.168 1 92.62 229 GLN A N 1
ATOM 1747 C CA . GLN A 1 229 ? -19.641 -22.031 -6.109 1 92.62 229 GLN A CA 1
ATOM 1748 C C . GLN A 1 229 ? -20.719 -22.562 -7.051 1 92.62 229 GLN A C 1
ATOM 1750 O O . GLN A 1 229 ? -21.906 -22.562 -6.703 1 92.62 229 GLN A O 1
ATOM 1755 N N . GLU A 1 230 ? -20.312 -23 -8.195 1 93 230 GLU A N 1
ATOM 1756 C CA . GLU A 1 230 ? -21.25 -23.453 -9.219 1 93 230 GLU A CA 1
ATOM 1757 C C . GLU A 1 230 ? -21.969 -24.734 -8.781 1 93 230 GLU A C 1
ATOM 1759 O O . GLU A 1 230 ? -23.125 -24.969 -9.164 1 93 230 GLU A O 1
ATOM 1764 N N . ILE A 1 231 ? -21.328 -25.5 -8.008 1 92.25 231 ILE A N 1
ATOM 1765 C CA . ILE A 1 231 ? -21.953 -26.75 -7.594 1 92.25 231 ILE A CA 1
ATOM 1766 C C . ILE A 1 231 ? -22.625 -26.562 -6.234 1 92.25 231 ILE A C 1
ATOM 1768 O O . ILE A 1 231 ? -23.109 -27.516 -5.637 1 92.25 231 ILE A O 1
ATOM 1772 N N . GLY A 1 232 ? -22.516 -25.312 -5.645 1 91.88 232 GLY A N 1
ATOM 1773 C CA . GLY A 1 232 ? -23.312 -24.969 -4.48 1 91.88 232 GLY A CA 1
ATOM 1774 C C . GLY A 1 232 ? -22.547 -25.062 -3.176 1 91.88 232 GLY A C 1
ATOM 1775 O O . GLY A 1 232 ? -23.141 -25.094 -2.096 1 91.88 232 GLY A O 1
ATOM 1776 N N . LEU A 1 233 ? -21.266 -25.172 -3.254 1 93.62 233 LEU A N 1
ATOM 1777 C CA . LEU A 1 233 ? -20.5 -25.156 -2.014 1 93.62 233 LEU A CA 1
ATOM 1778 C C . LEU A 1 233 ? -20.609 -23.812 -1.31 1 93.62 233 LEU A C 1
ATOM 1780 O O . LEU A 1 233 ? -20.641 -22.766 -1.961 1 93.62 233 LEU A O 1
ATOM 1784 N N . THR A 1 234 ? -20.672 -23.922 0.017 1 94.81 234 THR A N 1
ATOM 1785 C CA . THR A 1 234 ? -20.641 -22.688 0.797 1 94.81 234 THR A CA 1
ATOM 1786 C C . THR A 1 234 ? -19.25 -22.047 0.755 1 94.81 234 THR A C 1
ATOM 1788 O O . THR A 1 234 ? -18.281 -22.688 0.346 1 94.81 234 THR A O 1
ATOM 1791 N N . THR A 1 235 ? -19.203 -20.812 1.096 1 93.75 235 THR A N 1
ATOM 1792 C CA . THR A 1 235 ? -17.922 -20.109 1.162 1 93.75 235 THR A CA 1
ATOM 1793 C C . THR A 1 235 ? -16.953 -20.812 2.107 1 93.75 235 THR A C 1
ATOM 1795 O O . THR A 1 235 ? -15.766 -20.938 1.812 1 93.75 235 THR A O 1
ATOM 1798 N N . ALA A 1 236 ? -17.469 -21.266 3.188 1 95.62 236 ALA A N 1
ATOM 1799 C CA . ALA A 1 236 ? -16.656 -21.969 4.172 1 95.62 236 ALA A CA 1
ATOM 1800 C C . ALA A 1 236 ? -16.125 -23.281 3.598 1 95.62 236 ALA A C 1
ATOM 1802 O O . ALA A 1 236 ? -14.969 -23.641 3.846 1 95.62 236 ALA A O 1
ATOM 1803 N N . GLN A 1 237 ? -16.938 -23.969 2.885 1 95.38 237 GLN A N 1
ATOM 1804 C CA . GLN A 1 237 ? -16.516 -25.219 2.26 1 95.38 237 GLN A CA 1
ATOM 1805 C C . GLN A 1 237 ? -15.461 -24.969 1.187 1 95.38 237 GLN A C 1
ATOM 1807 O O . GLN A 1 237 ? -14.484 -25.719 1.081 1 95.38 237 GLN A O 1
ATOM 1812 N N . THR A 1 238 ? -15.719 -23.969 0.427 1 95.56 238 THR A N 1
ATOM 1813 C CA . THR A 1 238 ? -14.742 -23.625 -0.603 1 95.56 238 THR A CA 1
ATOM 1814 C C . THR A 1 238 ? -13.398 -23.266 0.024 1 95.56 238 THR A C 1
ATOM 1816 O O . THR A 1 238 ? -12.352 -23.719 -0.449 1 95.56 238 THR A O 1
ATOM 1819 N N . ALA A 1 239 ? -13.453 -22.453 1.062 1 96.19 239 ALA A N 1
ATOM 1820 C CA . ALA A 1 239 ? -12.234 -22.078 1.769 1 96.19 239 ALA A CA 1
ATOM 1821 C C . ALA A 1 239 ? -11.508 -23.297 2.311 1 96.19 239 ALA A C 1
ATOM 1823 O O . ALA A 1 239 ? -10.289 -23.422 2.162 1 96.19 239 ALA A O 1
ATOM 1824 N N . ARG A 1 240 ? -12.234 -24.156 2.896 1 95.81 240 ARG A N 1
ATOM 1825 C CA . ARG A 1 240 ? -11.664 -25.391 3.447 1 95.81 240 ARG A CA 1
ATOM 1826 C C . ARG A 1 240 ? -11.078 -26.266 2.346 1 95.81 240 ARG A C 1
ATOM 1828 O O . ARG A 1 240 ? -9.992 -26.828 2.512 1 95.81 240 ARG A O 1
ATOM 1835 N N . PHE A 1 241 ? -11.844 -26.375 1.312 1 95.62 241 PHE A N 1
ATOM 1836 C CA . PHE A 1 241 ? -11.414 -27.172 0.174 1 95.62 241 PHE A CA 1
ATOM 1837 C C . PHE A 1 241 ? -10.07 -26.688 -0.352 1 95.62 241 PHE A C 1
ATOM 1839 O O . PHE A 1 241 ? -9.141 -27.484 -0.523 1 95.62 241 PHE A O 1
ATOM 1846 N N . MET A 1 242 ? -9.93 -25.406 -0.569 1 95.81 242 MET A N 1
ATOM 1847 C CA . MET A 1 242 ? -8.711 -24.828 -1.136 1 95.81 242 MET A CA 1
ATOM 1848 C C . MET A 1 242 ? -7.555 -24.922 -0.144 1 95.81 242 MET A C 1
ATOM 1850 O O . MET A 1 242 ? -6.438 -25.281 -0.516 1 95.81 242 MET A O 1
ATOM 1854 N N . ALA A 1 243 ? -7.824 -24.609 1.127 1 96 243 ALA A N 1
ATOM 1855 C CA . ALA A 1 243 ? -6.781 -24.594 2.148 1 96 243 ALA A CA 1
ATOM 1856 C C . ALA A 1 243 ? -6.207 -25.984 2.369 1 96 243 ALA A C 1
ATOM 1858 O O . ALA A 1 243 ? -4.988 -26.172 2.391 1 96 243 ALA A O 1
ATOM 1859 N N . ILE A 1 244 ? -7.039 -26.953 2.445 1 95.88 244 ILE A N 1
ATOM 1860 C CA . ILE A 1 244 ? -6.609 -28.312 2.744 1 95.88 244 ILE A CA 1
ATOM 1861 C C . ILE A 1 244 ? -5.848 -28.891 1.551 1 95.88 244 ILE A C 1
ATOM 1863 O O . ILE A 1 244 ? -4.789 -29.5 1.719 1 95.88 244 ILE A O 1
ATOM 1867 N N . THR A 1 245 ? -6.383 -28.688 0.409 1 94.19 245 THR A N 1
ATOM 1868 C CA . THR A 1 245 ? -5.703 -29.219 -0.768 1 94.19 245 THR A CA 1
ATOM 1869 C C . THR A 1 245 ? -4.34 -28.562 -0.953 1 94.19 245 THR A C 1
ATOM 1871 O O . THR A 1 245 ? -3.395 -29.203 -1.418 1 94.19 245 THR A O 1
ATOM 1874 N N . THR A 1 246 ? -4.215 -27.328 -0.562 1 92.12 246 THR A N 1
ATOM 1875 C CA . THR A 1 246 ? -2.939 -26.625 -0.628 1 92.12 246 THR A CA 1
ATOM 1876 C C . THR A 1 246 ? -1.955 -27.188 0.388 1 92.12 246 THR A C 1
ATOM 1878 O O . THR A 1 246 ? -0.787 -27.422 0.068 1 92.12 246 THR A O 1
ATOM 1881 N N . LEU A 1 247 ? -2.381 -27.469 1.532 1 93.25 247 LEU A N 1
ATOM 1882 C CA . LEU A 1 247 ? -1.52 -28 2.586 1 93.25 247 LEU A CA 1
ATOM 1883 C C . LEU A 1 247 ? -1.078 -29.422 2.268 1 93.25 247 LEU A C 1
ATOM 1885 O O . LEU A 1 247 ? 0.049 -29.812 2.582 1 93.25 247 LEU A O 1
ATOM 1889 N N . VAL A 1 248 ? -1.964 -30.125 1.688 1 91.38 248 VAL A N 1
ATOM 1890 C CA . VAL A 1 248 ? -1.645 -31.5 1.312 1 91.38 248 VAL A CA 1
ATOM 1891 C C . VAL A 1 248 ? -0.528 -31.516 0.271 1 91.38 248 VAL A C 1
ATOM 1893 O O . VAL A 1 248 ? 0.323 -32.406 0.269 1 91.38 248 VAL A O 1
ATOM 1896 N N . ALA A 1 249 ? -0.555 -30.562 -0.561 1 82.62 249 ALA A N 1
ATOM 1897 C CA . ALA A 1 249 ? 0.47 -30.453 -1.596 1 82.62 249 ALA A CA 1
ATOM 1898 C C . ALA A 1 249 ? 1.858 -30.312 -0.979 1 82.62 249 ALA A C 1
ATOM 1900 O O . ALA A 1 249 ? 2.838 -30.844 -1.508 1 82.62 249 ALA A O 1
ATOM 1901 N N . LEU A 1 250 ? 1.968 -29.609 0.127 1 82.69 250 LEU A N 1
ATOM 1902 C CA . LEU A 1 250 ? 3.242 -29.422 0.811 1 82.69 250 LEU A CA 1
ATOM 1903 C C . LEU A 1 250 ? 3.789 -30.734 1.337 1 82.69 250 LEU A C 1
ATOM 1905 O O . LEU A 1 250 ? 4.961 -31.062 1.129 1 82.69 250 LEU A O 1
ATOM 1909 N N . VAL A 1 251 ? 2.998 -31.5 1.898 1 86 251 VAL A N 1
ATOM 1910 C CA . VAL A 1 251 ? 3.412 -32.75 2.512 1 86 251 VAL A CA 1
ATOM 1911 C C . VAL A 1 251 ? 3.73 -33.781 1.427 1 86 251 VAL A C 1
ATOM 1913 O O . VAL A 1 251 ? 4.707 -34.531 1.535 1 86 251 VAL A O 1
ATOM 1916 N N . ALA A 1 252 ? 2.928 -33.75 0.462 1 86 252 ALA A N 1
ATOM 1917 C CA . ALA A 1 252 ? 3.086 -34.719 -0.624 1 86 252 ALA A CA 1
ATOM 1918 C C . ALA A 1 252 ? 4.383 -34.469 -1.391 1 86 252 ALA A C 1
ATOM 1920 O O . ALA A 1 252 ? 5.039 -35.438 -1.833 1 86 252 ALA A O 1
ATOM 1921 N N . GLN A 1 253 ? 4.629 -33.25 -1.552 1 81.19 253 GLN A N 1
ATOM 1922 C CA . GLN A 1 253 ? 5.848 -32.906 -2.281 1 81.19 253 GLN A CA 1
ATOM 1923 C C . GLN A 1 253 ? 7.078 -33.5 -1.581 1 81.19 253 GLN A C 1
ATOM 1925 O O . GLN A 1 253 ? 7.988 -34 -2.234 1 81.19 253 GLN A O 1
ATOM 1930 N N . TRP A 1 254 ? 7.113 -33.469 -0.324 1 80.81 254 TRP A N 1
ATOM 1931 C CA . TRP A 1 254 ? 8.234 -34 0.449 1 80.81 254 TRP A CA 1
ATOM 1932 C C . TRP A 1 254 ? 8.289 -35.531 0.371 1 80.81 254 TRP A C 1
ATOM 1934 O O . TRP A 1 254 ? 9.359 -36.094 0.176 1 80.81 254 TRP A O 1
ATOM 1944 N N . ALA A 1 255 ? 7.223 -36.094 0.456 1 81.75 255 ALA A N 1
ATOM 1945 C CA . ALA A 1 255 ? 7.145 -37.562 0.459 1 81.75 255 ALA A CA 1
ATOM 1946 C C . ALA A 1 255 ? 7.469 -38.125 -0.918 1 81.75 255 ALA A C 1
ATOM 1948 O O . ALA A 1 255 ? 8.297 -39.031 -1.042 1 81.75 255 ALA A O 1
ATOM 1949 N N . LEU A 1 256 ? 6.844 -37.562 -1.901 1 82.06 256 LEU A N 1
ATOM 1950 C CA . LEU A 1 256 ? 7.023 -38.062 -3.258 1 82.06 256 LEU A CA 1
ATOM 1951 C C . LEU A 1 256 ? 8.43 -37.781 -3.766 1 82.06 256 LEU A C 1
ATOM 1953 O O . LEU A 1 256 ? 8.977 -38.531 -4.574 1 82.06 256 LEU A O 1
ATOM 1957 N N . GLY A 1 257 ? 8.977 -36.688 -3.334 1 77.62 257 GLY A N 1
ATOM 1958 C CA . GLY A 1 257 ? 10.359 -36.406 -3.662 1 77.62 257 GLY A CA 1
ATOM 1959 C C . GLY A 1 257 ? 11.328 -37.469 -3.168 1 77.62 257 GLY A C 1
ATOM 1960 O O . GLY A 1 257 ? 12.219 -37.875 -3.904 1 77.62 257 GLY A O 1
ATOM 1961 N N . ARG A 1 258 ? 11.109 -37.906 -2.012 1 81.06 258 ARG A N 1
ATOM 1962 C CA . ARG A 1 258 ? 11.969 -38.938 -1.433 1 81.06 258 ARG A CA 1
ATOM 1963 C C . ARG A 1 258 ? 11.805 -40.281 -2.164 1 81.06 258 ARG A C 1
ATOM 1965 O O . ARG A 1 258 ? 12.773 -41 -2.379 1 81.06 258 ARG A O 1
ATOM 1972 N N . VAL A 1 259 ? 10.641 -40.5 -2.529 1 82.12 259 VAL A N 1
ATOM 1973 C CA . VAL A 1 259 ? 10.344 -41.719 -3.223 1 82.12 259 VAL A CA 1
ATOM 1974 C C . VAL A 1 259 ? 10.984 -41.719 -4.605 1 82.12 259 VAL A C 1
ATOM 1976 O O . VAL A 1 259 ? 11.477 -42.75 -5.082 1 82.12 259 VAL A O 1
ATOM 1979 N N . SER A 1 260 ? 10.984 -40.594 -5.188 1 81.06 260 SER A N 1
ATOM 1980 C CA . SER A 1 260 ? 11.492 -40.469 -6.547 1 81.06 260 SER A CA 1
ATOM 1981 C C . SER A 1 260 ? 13.016 -40.625 -6.586 1 81.06 260 SER A C 1
ATOM 1983 O O . SER A 1 260 ? 13.586 -40.875 -7.645 1 81.06 260 SER A O 1
ATOM 1985 N N . ASP A 1 261 ? 13.648 -40.438 -5.453 1 81.06 261 ASP A N 1
ATOM 1986 C CA . ASP A 1 261 ? 15.094 -40.594 -5.391 1 81.06 261 ASP A CA 1
ATOM 1987 C C . ASP A 1 261 ? 15.484 -42.094 -5.504 1 81.06 261 ASP A C 1
ATOM 1989 O O . ASP A 1 261 ? 16.609 -42.406 -5.898 1 81.06 261 ASP A O 1
ATOM 1993 N N . ARG A 1 262 ? 14.531 -42.938 -5.258 1 82.5 262 ARG A N 1
ATOM 1994 C CA . ARG A 1 262 ? 14.859 -44.344 -5.215 1 82.5 262 ARG A CA 1
ATOM 1995 C C . ARG A 1 262 ? 14.305 -45.094 -6.441 1 82.5 262 ARG A C 1
ATOM 1997 O O . ARG A 1 262 ? 14.703 -46.219 -6.73 1 82.5 262 ARG A O 1
ATOM 2004 N N . LEU A 1 263 ? 13.43 -44.531 -7.102 1 84.19 263 LEU A N 1
ATOM 2005 C CA . LEU A 1 263 ? 12.789 -45.156 -8.258 1 84.19 263 LEU A CA 1
ATOM 2006 C C . LEU A 1 263 ? 13.055 -44.344 -9.523 1 84.19 263 LEU A C 1
ATOM 2008 O O . LEU A 1 263 ? 13.477 -43.188 -9.453 1 84.19 263 LEU A O 1
ATOM 2012 N N . ASP A 1 264 ? 12.844 -45.062 -10.57 1 85.81 264 ASP A N 1
ATOM 2013 C CA . ASP A 1 264 ? 12.922 -44.344 -11.836 1 85.81 264 ASP A CA 1
ATOM 2014 C C . ASP A 1 264 ? 11.883 -43.219 -11.891 1 85.81 264 ASP A C 1
ATOM 2016 O O . ASP A 1 264 ? 10.688 -43.469 -11.742 1 85.81 264 ASP A O 1
ATOM 2020 N N . ARG A 1 265 ? 12.352 -42.031 -12.141 1 89.19 265 ARG A N 1
ATOM 2021 C CA . ARG A 1 265 ? 11.5 -40.875 -12.062 1 89.19 265 ARG A CA 1
ATOM 2022 C C . ARG A 1 265 ? 10.414 -40.906 -13.133 1 89.19 265 ARG A C 1
ATOM 2024 O O . ARG A 1 265 ? 9.305 -40.406 -12.922 1 89.19 265 ARG A O 1
ATOM 2031 N N . ARG A 1 266 ? 10.672 -41.469 -14.297 1 89.88 266 ARG A N 1
ATOM 2032 C CA . ARG A 1 266 ? 9.664 -41.562 -15.344 1 89.88 266 ARG A CA 1
ATOM 2033 C C . ARG A 1 266 ? 8.492 -42.438 -14.891 1 89.88 266 ARG A C 1
ATOM 2035 O O . ARG A 1 266 ? 7.336 -42.156 -15.211 1 89.88 266 ARG A O 1
ATOM 2042 N N . ARG A 1 267 ? 8.828 -43.438 -14.188 1 91.5 267 ARG A N 1
ATOM 2043 C CA . ARG A 1 267 ? 7.785 -44.312 -13.68 1 91.5 267 ARG A CA 1
ATOM 2044 C C . ARG A 1 267 ? 6.965 -43.625 -12.594 1 91.5 267 ARG A C 1
ATOM 2046 O O . ARG A 1 267 ? 5.754 -43.844 -12.492 1 91.5 267 ARG A O 1
ATOM 2053 N N . VAL A 1 268 ? 7.645 -42.906 -11.789 1 92.31 268 VAL A N 1
ATOM 2054 C CA . VAL A 1 268 ? 6.953 -42.156 -10.742 1 92.31 268 VAL A CA 1
ATOM 2055 C C . VAL A 1 268 ? 5.996 -41.156 -11.375 1 92.31 268 VAL A C 1
ATOM 2057 O O . VAL A 1 268 ? 4.848 -41.031 -10.938 1 92.31 268 VAL A O 1
ATOM 2060 N N . ILE A 1 269 ? 6.453 -40.469 -12.406 1 93.94 269 ILE A N 1
ATOM 2061 C CA . ILE A 1 269 ? 5.629 -39.469 -13.102 1 93.94 269 ILE A CA 1
ATOM 2062 C C . ILE A 1 269 ? 4.426 -40.156 -13.734 1 93.94 269 ILE A C 1
ATOM 2064 O O . ILE A 1 269 ? 3.311 -39.625 -13.711 1 93.94 269 ILE A O 1
ATOM 2068 N N . LEU A 1 270 ? 4.668 -41.312 -14.273 1 94.62 270 LEU A N 1
ATOM 2069 C CA . LEU A 1 270 ? 3.578 -42.062 -14.859 1 94.62 270 LEU A CA 1
ATOM 2070 C C . LEU A 1 270 ? 2.537 -42.438 -13.805 1 94.62 270 LEU A C 1
ATOM 2072 O O . LEU A 1 270 ? 1.336 -42.281 -14.039 1 94.62 270 LEU A O 1
ATOM 2076 N N . TRP A 1 271 ? 3.023 -42.938 -12.719 1 94.94 271 TRP A N 1
ATOM 2077 C CA . TRP A 1 271 ? 2.109 -43.312 -11.641 1 94.94 271 TRP A CA 1
ATOM 2078 C C . TRP A 1 271 ? 1.312 -42.094 -11.18 1 94.94 271 TRP A C 1
ATOM 2080 O O . TRP A 1 271 ? 0.107 -42.188 -10.93 1 94.94 271 TRP A O 1
ATOM 2090 N N . MET A 1 272 ? 1.969 -40.969 -10.992 1 95.75 272 MET A N 1
ATOM 2091 C CA . MET A 1 272 ? 1.297 -39.719 -10.594 1 95.75 272 MET A CA 1
ATOM 2092 C C . MET A 1 272 ? 0.221 -39.344 -11.609 1 95.75 272 MET A C 1
ATOM 2094 O O . MET A 1 272 ? -0.893 -38.969 -11.227 1 95.75 272 MET A O 1
ATOM 2098 N N . ALA A 1 273 ? 0.556 -39.438 -12.875 1 97.31 273 ALA A N 1
ATOM 2099 C CA . ALA A 1 273 ? -0.377 -39.094 -13.945 1 97.31 273 ALA A CA 1
ATOM 2100 C C . ALA A 1 273 ? -1.596 -40.031 -13.93 1 97.31 273 ALA A C 1
ATOM 2102 O O . ALA A 1 273 ? -2.721 -39.562 -14.172 1 97.31 273 ALA A O 1
ATOM 2103 N N . ILE A 1 274 ? -1.392 -41.25 -13.656 1 97.62 274 ILE A N 1
ATOM 2104 C CA . ILE A 1 274 ? -2.484 -42.219 -13.602 1 97.62 274 ILE A CA 1
ATOM 2105 C C . ILE A 1 274 ? -3.412 -41.875 -12.438 1 97.62 274 ILE A C 1
ATOM 2107 O O . ILE A 1 274 ? -4.637 -41.875 -12.586 1 97.62 274 ILE A O 1
ATOM 2111 N N . VAL A 1 275 ? -2.807 -41.625 -11.273 1 96.81 275 VAL A N 1
ATOM 2112 C CA . VAL A 1 275 ? -3.6 -41.281 -10.094 1 96.81 275 VAL A CA 1
ATOM 2113 C C . VAL A 1 275 ? -4.438 -40.031 -10.398 1 96.81 275 VAL A C 1
ATOM 2115 O O . VAL A 1 275 ? -5.625 -40 -10.062 1 96.81 275 VAL A O 1
ATOM 2118 N N . MET A 1 276 ? -3.889 -39.031 -11.023 1 97.81 276 MET A N 1
ATOM 2119 C CA . MET A 1 276 ? -4.602 -37.812 -11.336 1 97.81 276 MET A CA 1
ATOM 2120 C C . MET A 1 276 ? -5.695 -38.062 -12.367 1 97.81 276 MET A C 1
ATOM 2122 O O . MET A 1 276 ? -6.758 -37.438 -12.32 1 97.81 276 MET A O 1
ATOM 2126 N N . THR A 1 277 ? -5.422 -38.938 -13.312 1 97.69 277 THR A N 1
ATOM 2127 C CA . THR A 1 277 ? -6.438 -39.312 -14.289 1 97.69 277 THR A CA 1
ATOM 2128 C C . THR A 1 277 ? -7.637 -39.969 -13.602 1 97.69 277 THR A C 1
ATOM 2130 O O . THR A 1 277 ? -8.781 -39.594 -13.867 1 97.69 277 THR A O 1
ATOM 2133 N N . VAL A 1 278 ? -7.359 -40.906 -12.75 1 97.06 278 VAL A N 1
ATOM 2134 C CA . VAL A 1 278 ? -8.406 -41.688 -12.07 1 97.06 278 VAL A CA 1
ATOM 2135 C C . VAL A 1 278 ? -9.195 -40.75 -11.141 1 97.06 278 VAL A C 1
ATOM 2137 O O . VAL A 1 278 ? -10.43 -40.812 -11.117 1 97.06 278 VAL A O 1
ATOM 2140 N N . THR A 1 279 ? -8.547 -39.969 -10.367 1 95.81 279 THR A N 1
ATOM 2141 C CA . THR A 1 279 ? -9.227 -39.062 -9.438 1 95.81 279 THR A CA 1
ATOM 2142 C C . THR A 1 279 ? -10.055 -38.031 -10.195 1 95.81 279 THR A C 1
ATOM 2144 O O . THR A 1 279 ? -11.164 -37.688 -9.773 1 95.81 279 THR A O 1
ATOM 2147 N N . GLY A 1 280 ? -9.508 -37.469 -11.297 1 94.62 280 GLY A N 1
ATOM 2148 C CA . GLY A 1 280 ? -10.289 -36.594 -12.133 1 94.62 280 GLY A CA 1
ATOM 2149 C C . GLY A 1 280 ? -11.555 -37.219 -12.664 1 94.62 280 GLY A C 1
ATOM 2150 O O . GLY A 1 280 ? -12.617 -36.594 -12.672 1 94.62 280 GLY A O 1
ATOM 2151 N N . ALA A 1 281 ? -11.469 -38.469 -13.016 1 93.69 281 ALA A N 1
ATOM 2152 C CA . ALA A 1 281 ? -12.617 -39.219 -13.531 1 93.69 281 ALA A CA 1
ATOM 2153 C C . ALA A 1 281 ? -13.641 -39.469 -12.43 1 93.69 281 ALA A C 1
ATOM 2155 O O . ALA A 1 281 ? -14.844 -39.375 -12.664 1 93.69 281 ALA A O 1
ATOM 2156 N N . ILE A 1 282 ? -13.148 -39.781 -11.305 1 93.69 282 ILE A N 1
ATOM 2157 C CA . ILE A 1 282 ? -14.031 -40.125 -10.18 1 93.69 282 ILE A CA 1
ATOM 2158 C C . ILE A 1 282 ? -14.867 -38.875 -9.812 1 93.69 282 ILE A C 1
ATOM 2160 O O . ILE A 1 282 ? -16.078 -39 -9.664 1 93.69 282 ILE A O 1
ATOM 2164 N N . ILE A 1 283 ? -14.273 -37.75 -9.68 1 91.5 283 ILE A N 1
ATOM 2165 C CA . ILE A 1 283 ? -14.984 -36.531 -9.281 1 91.5 283 ILE A CA 1
ATOM 2166 C C . ILE A 1 283 ? -15.969 -36.156 -10.375 1 91.5 283 ILE A C 1
ATOM 2168 O O . ILE A 1 283 ? -17.094 -35.719 -10.078 1 91.5 283 ILE A O 1
ATOM 2172 N N . SER A 1 284 ? -15.57 -36.25 -11.609 1 88.12 284 SER A N 1
ATOM 2173 C CA . SER A 1 284 ? -16.453 -35.906 -12.727 1 88.12 284 SER A CA 1
ATOM 2174 C C . SER A 1 284 ? -17.672 -36.812 -12.781 1 88.12 284 SER A C 1
ATOM 2176 O O . SER A 1 284 ? -18.75 -36.375 -13.195 1 88.12 284 SER A O 1
ATOM 2178 N N . ALA A 1 285 ? -17.516 -37.969 -12.336 1 85.88 285 ALA A N 1
ATOM 2179 C CA . ALA A 1 285 ? -18.578 -38.969 -12.469 1 85.88 285 ALA A CA 1
ATOM 2180 C C . ALA A 1 285 ? -19.516 -38.938 -11.273 1 85.88 285 ALA A C 1
ATOM 2182 O O . ALA A 1 285 ? -20.703 -39.219 -11.398 1 85.88 285 ALA A O 1
ATOM 2183 N N . VAL A 1 286 ? -18.797 -38.656 -10.117 1 77.19 286 VAL A N 1
ATOM 2184 C CA . VAL A 1 286 ? -19.625 -38.719 -8.922 1 77.19 286 VAL A CA 1
ATOM 2185 C C . VAL A 1 286 ? -20.406 -37.438 -8.734 1 77.19 286 VAL A C 1
ATOM 2187 O O . VAL A 1 286 ? -19.828 -36.375 -8.484 1 77.19 286 VAL A O 1
ATOM 2190 N N . GLY A 1 287 ? -20.906 -36.656 -9.773 1 61.69 287 GLY A N 1
ATOM 2191 C CA . GLY A 1 287 ? -21.672 -35.406 -9.812 1 61.69 287 GLY A CA 1
ATOM 2192 C C . GLY A 1 287 ? -21.969 -34.844 -8.43 1 61.69 287 GLY A C 1
ATOM 2193 O O . GLY A 1 287 ? -21.516 -33.75 -8.078 1 61.69 287 GLY A O 1
ATOM 2194 N N . ASN A 1 288 ? -22.906 -35.156 -7.695 1 65.06 288 ASN A N 1
ATOM 2195 C CA . ASN A 1 288 ? -23.516 -34.719 -6.441 1 65.06 288 ASN A CA 1
ATOM 2196 C C . ASN A 1 288 ? -22.891 -35.438 -5.242 1 65.06 288 ASN A C 1
ATOM 2198 O O . ASN A 1 288 ? -23.594 -35.906 -4.355 1 65.06 288 ASN A O 1
ATOM 2202 N N . ALA A 1 289 ? -21.562 -35.438 -5.371 1 72.94 289 ALA A N 1
ATOM 2203 C CA . ALA A 1 289 ? -20.891 -36.094 -4.262 1 72.94 289 ALA A CA 1
ATOM 2204 C C . ALA A 1 289 ? -20.875 -35.219 -3.014 1 72.94 289 ALA A C 1
ATOM 2206 O O . ALA A 1 289 ? -21.047 -34 -3.102 1 72.94 289 ALA A O 1
ATOM 2207 N N . SER A 1 290 ? -20.859 -36.031 -1.87 1 88.94 290 SER A N 1
ATOM 2208 C CA . SER A 1 290 ? -20.703 -35.312 -0.601 1 88.94 290 SER A CA 1
ATOM 2209 C C . SER A 1 290 ? -19.422 -34.5 -0.571 1 88.94 290 SER A C 1
ATOM 2211 O O . SER A 1 290 ? -18.453 -34.812 -1.275 1 88.94 290 SER A O 1
ATOM 2213 N N . PHE A 1 291 ? -19.359 -33.469 0.056 1 92.88 291 PHE A N 1
ATOM 2214 C CA . PHE A 1 291 ? -18.234 -32.562 0.193 1 92.88 291 PHE A CA 1
ATOM 2215 C C . PHE A 1 291 ? -16.984 -33.312 0.603 1 92.88 291 PHE A C 1
ATOM 2217 O O . PHE A 1 291 ? -15.898 -33.094 0.047 1 92.88 291 PHE A O 1
ATOM 2224 N N . TRP A 1 292 ? -17.109 -34.25 1.479 1 92.31 292 TRP A N 1
ATOM 2225 C CA . TRP A 1 292 ? -15.953 -34.938 2.035 1 92.31 292 TRP A CA 1
ATOM 2226 C C . TRP A 1 292 ? -15.328 -35.875 1 1 92.31 292 TRP A C 1
ATOM 2228 O O . TRP A 1 292 ? -14.102 -36 0.937 1 92.31 292 TRP A O 1
ATOM 2238 N N . ILE A 1 293 ? -16.156 -36.531 0.262 1 91.06 293 ILE A N 1
ATOM 2239 C CA . ILE A 1 293 ? -15.641 -37.406 -0.792 1 91.06 293 ILE A CA 1
ATOM 2240 C C . ILE A 1 293 ? -14.898 -36.562 -1.831 1 91.06 293 ILE A C 1
ATOM 2242 O O . ILE A 1 293 ? -13.812 -36.938 -2.273 1 91.06 293 ILE A O 1
ATOM 2246 N N . LEU A 1 294 ? -15.539 -35.469 -2.162 1 93.5 294 LEU A N 1
ATOM 2247 C CA . LEU A 1 294 ? -14.914 -34.531 -3.104 1 93.5 294 LEU A CA 1
ATOM 2248 C C . LEU A 1 294 ? -13.555 -34.094 -2.59 1 93.5 294 LEU A C 1
ATOM 2250 O O . LEU A 1 294 ? -12.57 -34.094 -3.332 1 93.5 294 LEU A O 1
ATOM 2254 N N . LEU A 1 295 ? -13.477 -33.75 -1.318 1 94.81 295 LEU A N 1
ATOM 2255 C CA . LEU A 1 295 ? -12.258 -33.219 -0.7 1 94.81 295 LEU A CA 1
ATOM 2256 C C . LEU A 1 295 ? -11.164 -34.281 -0.673 1 94.81 295 LEU A C 1
ATOM 2258 O O . LEU A 1 295 ? -10.016 -34 -1.028 1 94.81 295 LEU A O 1
ATOM 2262 N N . VAL A 1 296 ? -11.531 -35.469 -0.313 1 94.44 296 VAL A N 1
ATOM 2263 C CA . VAL A 1 296 ? -10.547 -36.531 -0.174 1 94.44 296 VAL A CA 1
ATOM 2264 C C . VAL A 1 296 ? -9.961 -36.875 -1.542 1 94.44 296 VAL A C 1
ATOM 2266 O O . VAL A 1 296 ? -8.75 -37 -1.689 1 94.44 296 VAL A O 1
ATOM 2269 N N . VAL A 1 297 ? -10.812 -37.031 -2.494 1 94.88 297 VAL A N 1
ATOM 2270 C CA . VAL A 1 297 ? -10.359 -37.375 -3.836 1 94.88 297 VAL A CA 1
ATOM 2271 C C . VAL A 1 297 ? -9.508 -36.25 -4.406 1 94.88 297 VAL A C 1
ATOM 2273 O O . VAL A 1 297 ? -8.477 -36.5 -5.039 1 94.88 297 VAL A O 1
ATOM 2276 N N . ALA A 1 298 ? -9.969 -35.062 -4.152 1 94.88 298 ALA A N 1
ATOM 2277 C CA . ALA A 1 298 ? -9.219 -33.906 -4.629 1 94.88 298 ALA A CA 1
ATOM 2278 C C . ALA A 1 298 ? -7.84 -33.844 -3.971 1 94.88 298 ALA A C 1
ATOM 2280 O O . ALA A 1 298 ? -6.867 -33.406 -4.594 1 94.88 298 ALA A O 1
ATOM 2281 N N . CYS A 1 299 ? -7.754 -34.219 -2.721 1 95.56 299 CYS A N 1
ATOM 2282 C CA . CYS A 1 299 ? -6.477 -34.219 -2.02 1 95.56 299 CYS A CA 1
ATOM 2283 C C . CYS A 1 299 ? -5.488 -35.156 -2.695 1 95.56 299 CYS A C 1
ATOM 2285 O O . CYS A 1 299 ? -4.309 -34.844 -2.84 1 95.56 299 CYS A O 1
ATOM 2287 N N . PHE A 1 300 ? -5.965 -36.25 -3.121 1 94.5 300 PHE A N 1
ATOM 2288 C CA . PHE A 1 300 ? -5.102 -37.188 -3.832 1 94.5 300 PHE A CA 1
ATOM 2289 C C . PHE A 1 300 ? -4.656 -36.625 -5.168 1 94.5 300 PHE A C 1
ATOM 2291 O O . PHE A 1 300 ? -3.504 -36.781 -5.57 1 94.5 300 PHE A O 1
ATOM 2298 N N . HIS A 1 301 ? -5.547 -36 -5.793 1 95 301 HIS A N 1
ATOM 2299 C CA . HIS A 1 301 ? -5.242 -35.375 -7.074 1 95 301 HIS A CA 1
ATOM 2300 C C . HIS A 1 301 ? -4.188 -34.281 -6.914 1 95 301 HIS A C 1
ATOM 2302 O O . HIS A 1 301 ? -3.184 -34.281 -7.629 1 95 301 HIS A O 1
ATOM 2308 N N . THR A 1 302 ? -4.414 -33.406 -5.98 1 93.06 302 THR A N 1
ATOM 2309 C CA . THR A 1 302 ? -3.559 -32.25 -5.824 1 93.06 302 THR A CA 1
ATOM 2310 C C . THR A 1 302 ? -2.197 -32.625 -5.262 1 93.06 302 THR A C 1
ATOM 2312 O O . THR A 1 302 ? -1.188 -31.984 -5.547 1 93.06 302 THR A O 1
ATOM 2315 N N . ALA A 1 303 ? -2.146 -33.656 -4.457 1 92.38 303 ALA A N 1
ATOM 2316 C CA . ALA A 1 303 ? -0.878 -34.188 -3.945 1 92.38 303 ALA A CA 1
ATOM 2317 C C . ALA A 1 303 ? 0.076 -34.531 -5.086 1 92.38 303 ALA A C 1
ATOM 2319 O O . ALA A 1 303 ? 1.274 -34.25 -5.004 1 92.38 303 ALA A O 1
ATOM 2320 N N . MET A 1 304 ? -0.499 -35.094 -6.125 1 93.81 304 MET A N 1
ATOM 2321 C CA . MET A 1 304 ? 0.301 -35.469 -7.289 1 93.81 304 MET A CA 1
ATOM 2322 C C . MET A 1 304 ? 0.604 -34.219 -8.141 1 93.81 304 MET A C 1
ATOM 2324 O O . MET A 1 304 ? 1.72 -34.062 -8.641 1 93.81 304 MET A O 1
ATOM 2328 N N . LEU A 1 305 ? -0.321 -33.406 -8.211 1 93.38 305 LEU A N 1
ATOM 2329 C CA . LEU A 1 305 ? -0.272 -32.281 -9.125 1 93.38 305 LEU A CA 1
ATOM 2330 C C . LEU A 1 305 ? 0.852 -31.328 -8.734 1 93.38 305 LEU A C 1
ATOM 2332 O O . LEU A 1 305 ? 1.642 -30.906 -9.586 1 93.38 305 LEU A O 1
ATOM 2336 N N . HIS A 1 306 ? 0.991 -31.016 -7.512 1 86.5 306 HIS A N 1
ATOM 2337 C CA . HIS A 1 306 ? 1.933 -29.984 -7.078 1 86.5 306 HIS A CA 1
ATOM 2338 C C . HIS A 1 306 ? 3.361 -30.516 -7.07 1 86.5 306 HIS A C 1
ATOM 2340 O O . HIS A 1 306 ? 4.316 -29.75 -6.988 1 86.5 306 HIS A O 1
ATOM 2346 N N . THR A 1 307 ? 3.508 -31.797 -7.215 1 88.31 307 THR A N 1
ATOM 2347 C CA . THR A 1 307 ? 4.836 -32.406 -7.25 1 88.31 307 THR A CA 1
ATOM 2348 C C . THR A 1 307 ? 5.289 -32.625 -8.688 1 88.31 307 THR A C 1
ATOM 2350 O O . THR A 1 307 ? 6.477 -32.844 -8.945 1 88.31 307 THR A O 1
ATOM 2353 N N . LEU A 1 308 ? 4.406 -32.531 -9.547 1 90.75 308 LEU A N 1
ATOM 2354 C CA . LEU A 1 308 ? 4.68 -32.875 -10.938 1 90.75 308 LEU A CA 1
ATOM 2355 C C . LEU A 1 308 ? 5.781 -32 -11.508 1 90.75 308 LEU A C 1
ATOM 2357 O O . LEU A 1 308 ? 6.711 -32.5 -12.148 1 90.75 308 LEU A O 1
ATOM 2361 N N . TYR A 1 309 ? 5.719 -30.766 -11.297 1 89 309 TYR A N 1
ATOM 2362 C CA . TYR A 1 309 ? 6.711 -29.859 -11.852 1 89 309 TYR A CA 1
ATOM 2363 C C . TYR A 1 309 ? 8.094 -30.125 -11.266 1 89 309 TYR A C 1
ATOM 2365 O O . TYR A 1 309 ? 9.078 -30.234 -12 1 89 309 TYR A O 1
ATOM 2373 N N . SER A 1 310 ? 8.188 -30.203 -9.945 1 86.5 310 SER A N 1
ATOM 2374 C CA . SER A 1 310 ? 9.469 -30.438 -9.297 1 86.5 310 SER A CA 1
ATOM 2375 C C . SER A 1 310 ? 10.094 -31.75 -9.758 1 86.5 310 SER A C 1
ATOM 2377 O O . SER A 1 310 ? 11.312 -31.828 -9.93 1 86.5 310 SER A O 1
ATOM 2379 N N . LEU A 1 311 ? 9.32 -32.719 -9.938 1 88.12 311 LEU A N 1
ATOM 2380 C CA . LEU A 1 311 ? 9.828 -34 -10.398 1 88.12 311 LEU A CA 1
ATOM 2381 C C . LEU A 1 311 ? 10.273 -33.906 -11.852 1 88.12 311 LEU A C 1
ATOM 2383 O O . LEU A 1 311 ? 11.227 -34.594 -12.258 1 88.12 311 LEU A O 1
ATOM 2387 N N . SER A 1 312 ? 9.516 -33.156 -12.609 1 90.25 312 SER A N 1
ATOM 2388 C CA . SER A 1 312 ? 9.914 -32.938 -14 1 90.25 312 SER A CA 1
ATOM 2389 C C . SER A 1 312 ? 11.266 -32.219 -14.086 1 90.25 312 SER A C 1
ATOM 2391 O O . SER A 1 312 ? 12.078 -32.531 -14.953 1 90.25 312 SER A O 1
ATOM 2393 N N . LEU A 1 313 ? 11.43 -31.328 -13.211 1 87 313 LEU A N 1
ATOM 2394 C CA . LEU A 1 313 ? 12.711 -30.625 -13.133 1 87 313 LEU A CA 1
ATOM 2395 C C . LEU A 1 313 ? 13.836 -31.609 -12.781 1 87 313 LEU A C 1
ATOM 2397 O O . LEU A 1 313 ? 14.883 -31.609 -13.438 1 87 313 LEU A O 1
ATOM 2401 N N . ALA A 1 314 ? 13.641 -32.375 -11.797 1 85.25 314 ALA A N 1
ATOM 2402 C CA . ALA A 1 314 ? 14.641 -33.344 -11.352 1 85.25 314 ALA A CA 1
ATOM 2403 C C . ALA A 1 314 ? 14.953 -34.344 -12.445 1 85.25 314 ALA A C 1
ATOM 2405 O O . ALA A 1 314 ? 16.109 -34.688 -12.68 1 85.25 314 ALA A O 1
ATOM 2406 N N . HIS A 1 315 ? 13.938 -34.844 -13.055 1 88.25 315 HIS A N 1
ATOM 2407 C CA . HIS A 1 315 ? 14.109 -35.812 -14.141 1 88.25 315 HIS A CA 1
ATOM 2408 C C . HIS A 1 315 ? 14.953 -35.219 -15.266 1 88.25 315 HIS A C 1
ATOM 2410 O O . HIS A 1 315 ? 15.852 -35.875 -15.789 1 88.25 315 HIS A O 1
ATOM 2416 N N . THR A 1 316 ? 14.641 -34 -15.617 1 88.75 316 THR A N 1
ATOM 2417 C CA . THR A 1 316 ? 15.383 -33.344 -16.688 1 88.75 316 THR A CA 1
ATOM 2418 C C . THR A 1 316 ? 16.844 -33.156 -16.281 1 88.75 316 THR A C 1
ATOM 2420 O O . THR A 1 316 ? 17.75 -33.344 -17.094 1 88.75 316 THR A O 1
ATOM 2423 N N . ASN A 1 317 ? 17.016 -32.781 -15.078 1 85.88 317 ASN A N 1
ATOM 2424 C CA . ASN A 1 317 ? 18.375 -32.5 -14.602 1 85.88 317 ASN A CA 1
ATOM 2425 C C . ASN A 1 317 ? 19.219 -33.781 -14.57 1 85.88 317 ASN A C 1
ATOM 2427 O O . ASN A 1 317 ? 20.453 -33.719 -14.672 1 85.88 317 ASN A O 1
ATOM 2431 N N . ASP A 1 318 ? 18.641 -34.906 -14.445 1 85.38 318 ASP A N 1
ATOM 2432 C CA . ASP A 1 318 ? 19.344 -36.156 -14.445 1 85.38 318 ASP A CA 1
ATOM 2433 C C . ASP A 1 318 ? 20 -36.438 -15.797 1 85.38 318 ASP A C 1
ATOM 2435 O O . ASP A 1 318 ? 20.984 -37.188 -15.883 1 85.38 318 ASP A O 1
ATOM 2439 N N . TRP A 1 319 ? 19.547 -35.781 -16.766 1 86.94 319 TRP A N 1
ATOM 2440 C CA . TRP A 1 319 ? 20.016 -36.094 -18.125 1 86.94 319 TRP A CA 1
ATOM 2441 C C . TRP A 1 319 ? 20.953 -35 -18.625 1 86.94 319 TRP A C 1
ATOM 2443 O O . TRP A 1 319 ? 21.344 -35 -19.797 1 86.94 319 TRP A O 1
ATOM 2453 N N . LEU A 1 320 ? 21.312 -34.125 -17.75 1 86.31 320 LEU A N 1
ATOM 2454 C CA . LEU A 1 320 ? 22.078 -32.969 -18.203 1 86.31 320 LEU A CA 1
ATOM 2455 C C . LEU A 1 320 ? 23.391 -32.844 -17.453 1 86.31 320 LEU A C 1
ATOM 2457 O O . LEU A 1 320 ? 23.531 -33.406 -16.359 1 86.31 320 LEU A O 1
ATOM 2461 N N . GLU A 1 321 ? 24.328 -32.094 -18.078 1 83.75 321 GLU A N 1
ATOM 2462 C CA . GLU A 1 321 ? 25.547 -31.688 -17.375 1 83.75 321 GLU A CA 1
ATOM 2463 C C . GLU A 1 321 ? 25.297 -30.5 -16.453 1 83.75 321 GLU A C 1
ATOM 2465 O O . GLU A 1 321 ? 24.391 -29.703 -16.703 1 83.75 321 GLU A O 1
ATOM 2470 N N . PRO A 1 322 ? 26.094 -30.375 -15.477 1 79.31 322 PRO A N 1
ATOM 2471 C CA . PRO A 1 322 ? 25.891 -29.297 -14.5 1 79.31 322 PRO A CA 1
ATOM 2472 C C . PRO A 1 322 ? 25.844 -27.922 -15.141 1 79.31 322 PRO A C 1
ATOM 2474 O O . PRO A 1 322 ? 25.109 -27.047 -14.688 1 79.31 322 PRO A O 1
ATOM 2477 N N . GLU A 1 323 ? 26.516 -27.719 -16.234 1 81 323 GLU A N 1
ATOM 2478 C CA . GLU A 1 323 ? 26.609 -26.422 -16.875 1 81 323 GLU A CA 1
ATOM 2479 C C . GLU A 1 323 ? 25.344 -26.094 -17.641 1 81 323 GLU A C 1
ATOM 2481 O O . GLU A 1 323 ? 25.078 -24.922 -17.969 1 81 323 GLU A O 1
ATOM 2486 N N . GLU A 1 324 ? 24.578 -27.141 -17.828 1 84.75 324 GLU A N 1
ATOM 2487 C CA . GLU A 1 324 ? 23.391 -26.953 -18.656 1 84.75 324 GLU A CA 1
ATOM 2488 C C . GLU A 1 324 ? 22.141 -26.812 -17.797 1 84.75 324 GLU A C 1
ATOM 2490 O O . GLU A 1 324 ? 21.094 -26.391 -18.297 1 84.75 324 GLU A O 1
ATOM 2495 N N . VAL A 1 325 ? 22.25 -27.078 -16.547 1 82.06 325 VAL A N 1
ATOM 2496 C CA . VAL A 1 325 ? 21.125 -27.234 -15.648 1 82.06 325 VAL A CA 1
ATOM 2497 C C . VAL A 1 325 ? 20.375 -25.906 -15.516 1 82.06 325 VAL A C 1
ATOM 2499 O O . VAL A 1 325 ? 19.141 -25.875 -15.594 1 82.06 325 VAL A O 1
ATOM 2502 N N . VAL A 1 326 ? 21.109 -24.859 -15.438 1 77.56 326 VAL A N 1
ATOM 2503 C CA . VAL A 1 326 ? 20.5 -23.562 -15.219 1 77.56 326 VAL A CA 1
ATOM 2504 C C . VAL A 1 326 ? 19.672 -23.172 -16.438 1 77.56 326 VAL A C 1
ATOM 2506 O O . VAL A 1 326 ? 18.516 -22.734 -16.312 1 77.56 326 VAL A O 1
ATOM 2509 N N . ALA A 1 327 ? 20.234 -23.312 -17.547 1 81.19 327 ALA A N 1
ATOM 2510 C CA . ALA A 1 327 ? 19.547 -22.969 -18.797 1 81.19 327 ALA A CA 1
ATOM 2511 C C . ALA A 1 327 ? 18.344 -23.875 -19.031 1 81.19 327 ALA A C 1
ATOM 2513 O O . ALA A 1 327 ? 17.312 -23.406 -19.516 1 81.19 327 ALA A O 1
ATOM 2514 N N . ALA A 1 328 ? 18.516 -25.094 -18.734 1 84.44 328 ALA A N 1
ATOM 2515 C CA . ALA A 1 328 ? 17.422 -26.047 -18.891 1 84.44 328 ALA A CA 1
ATOM 2516 C C . ALA A 1 328 ? 16.25 -25.719 -17.953 1 84.44 328 ALA A C 1
ATOM 2518 O O . ALA A 1 328 ? 15.094 -25.797 -18.359 1 84.44 328 ALA A O 1
ATOM 2519 N N . ASN A 1 329 ? 16.547 -25.406 -16.734 1 82.62 329 ASN A N 1
ATOM 2520 C CA . ASN A 1 329 ? 15.508 -25.031 -15.773 1 82.62 329 ASN A CA 1
ATOM 2521 C C . ASN A 1 329 ? 14.742 -23.781 -16.219 1 82.62 329 ASN A C 1
ATOM 2523 O O . ASN A 1 329 ? 13.539 -23.688 -16 1 82.62 329 ASN A O 1
ATOM 2527 N N . ALA A 1 330 ? 15.43 -22.938 -16.844 1 80.31 330 ALA A N 1
ATOM 2528 C CA . ALA A 1 330 ? 14.773 -21.734 -17.375 1 80.31 330 ALA A CA 1
ATOM 2529 C C . ALA A 1 330 ? 13.766 -22.109 -18.453 1 80.31 330 ALA A C 1
ATOM 2531 O O . ALA A 1 330 ? 12.672 -21.547 -18.5 1 80.31 330 ALA A O 1
ATOM 2532 N N . LYS A 1 331 ? 14.164 -23 -19.266 1 85.62 331 LYS A N 1
ATOM 2533 C CA . LYS A 1 331 ? 13.281 -23.438 -20.344 1 85.62 331 LYS A CA 1
ATOM 2534 C C . LYS A 1 331 ? 12.07 -24.188 -19.797 1 85.62 331 LYS A C 1
ATOM 2536 O O . LYS A 1 331 ? 10.953 -24.031 -20.297 1 85.62 331 LYS A O 1
ATOM 2541 N N . LEU A 1 332 ? 12.305 -25.016 -18.797 1 88.5 332 LEU A N 1
ATOM 2542 C CA . LEU A 1 332 ? 11.195 -25.734 -18.172 1 88.5 332 LEU A CA 1
ATOM 2543 C C . LEU A 1 332 ? 10.219 -24.75 -17.531 1 88.5 332 LEU A C 1
ATOM 2545 O O . LEU A 1 332 ? 9 -24.953 -17.578 1 88.5 332 LEU A O 1
ATOM 2549 N N . MET A 1 333 ? 10.719 -23.734 -17.031 1 86.75 333 MET A N 1
ATOM 2550 C CA . MET A 1 333 ? 9.875 -22.719 -16.406 1 86.75 333 MET A CA 1
ATOM 2551 C C . MET A 1 333 ? 9.023 -22.016 -17.453 1 86.75 333 MET A C 1
ATOM 2553 O O . MET A 1 333 ? 7.863 -21.688 -17.188 1 86.75 333 MET A O 1
ATOM 2557 N N . ILE A 1 334 ? 9.648 -21.797 -18.562 1 87 334 ILE A N 1
ATOM 2558 C CA . ILE A 1 334 ? 8.906 -21.172 -19.656 1 87 334 ILE A CA 1
ATOM 2559 C C . ILE A 1 334 ? 7.75 -22.078 -20.062 1 87 334 ILE A C 1
ATOM 2561 O O . ILE A 1 334 ? 6.625 -21.625 -20.266 1 87 334 ILE A O 1
ATOM 2565 N N . TRP A 1 335 ? 8.039 -23.297 -20.156 1 91.12 335 TRP A N 1
ATOM 2566 C CA . TRP A 1 335 ? 7 -24.25 -20.531 1 91.12 335 TRP A CA 1
ATOM 2567 C C . TRP A 1 335 ? 5.918 -24.328 -19.469 1 91.12 335 TRP A C 1
ATOM 2569 O O . TRP A 1 335 ? 4.73 -24.438 -19.781 1 91.12 335 TRP A O 1
ATOM 2579 N N . TYR A 1 336 ? 6.348 -24.375 -18.234 1 92.31 336 TYR A N 1
ATOM 2580 C CA . TYR A 1 336 ? 5.391 -24.312 -17.141 1 92.31 336 TYR A CA 1
ATOM 2581 C C . TYR A 1 336 ? 4.523 -23.062 -17.234 1 92.31 336 TYR A C 1
ATOM 2583 O O . TYR A 1 336 ? 3.309 -23.125 -17.031 1 92.31 336 TYR A O 1
ATOM 2591 N N . GLY A 1 337 ? 5.133 -21.984 -17.594 1 91.69 337 GLY A N 1
ATOM 2592 C CA . GLY A 1 337 ? 4.426 -20.719 -17.734 1 91.69 337 GLY A CA 1
ATOM 2593 C C . GLY A 1 337 ? 3.393 -20.734 -18.844 1 91.69 337 GLY A C 1
ATOM 2594 O O . GLY A 1 337 ? 2.268 -20.266 -18.672 1 91.69 337 GLY A O 1
ATOM 2595 N N . ILE A 1 338 ? 3.797 -21.25 -19.922 1 93.38 338 ILE A N 1
ATOM 2596 C CA . ILE A 1 338 ? 2.873 -21.359 -21.031 1 93.38 338 ILE A CA 1
ATOM 2597 C C . ILE A 1 338 ? 1.675 -22.219 -20.641 1 93.38 338 ILE A C 1
ATOM 2599 O O . ILE A 1 338 ? 0.529 -21.875 -20.938 1 93.38 338 ILE A O 1
ATOM 2603 N N . GLY A 1 339 ? 1.98 -23.297 -20.062 1 96.06 339 GLY A N 1
ATOM 2604 C CA . GLY A 1 339 ? 0.903 -24.125 -19.562 1 96.06 339 GLY A CA 1
ATOM 2605 C C . GLY A 1 339 ? -0.023 -23.391 -18.594 1 96.06 339 GLY A C 1
ATOM 2606 O O . GLY A 1 339 ? -1.244 -23.547 -18.672 1 96.06 339 GLY A O 1
ATOM 2607 N N . SER A 1 340 ? 0.596 -22.641 -17.766 1 94.81 340 SER A N 1
ATOM 2608 C CA . SER A 1 340 ? -0.178 -21.906 -16.766 1 94.81 340 SER A CA 1
ATOM 2609 C C . SER A 1 340 ? -1.103 -20.891 -17.406 1 94.81 340 SER A C 1
ATOM 2611 O O . SER A 1 340 ? -2.172 -20.578 -16.875 1 94.81 340 SER A O 1
ATOM 2613 N N . VAL A 1 341 ? -0.75 -20.328 -18.531 1 95.81 341 VAL A N 1
ATOM 2614 C CA . VAL A 1 341 ? -1.554 -19.328 -19.234 1 95.81 341 VAL A CA 1
ATOM 2615 C C . VAL A 1 341 ? -2.713 -20.016 -19.953 1 95.81 341 VAL A C 1
ATOM 2617 O O . VAL A 1 341 ? -3.844 -19.531 -19.922 1 95.81 341 VAL A O 1
ATOM 2620 N N . VAL A 1 342 ? -2.48 -21.156 -20.469 1 96.88 342 VAL A N 1
ATOM 2621 C CA . VAL A 1 342 ? -3.455 -21.844 -21.297 1 96.88 342 VAL A CA 1
ATOM 2622 C C . VAL A 1 342 ? -4.441 -22.609 -20.406 1 96.88 342 VAL A C 1
ATOM 2624 O O . VAL A 1 342 ? -5.605 -22.781 -20.766 1 96.88 342 VAL A O 1
ATOM 2627 N N . GLY A 1 343 ? -4.07 -22.984 -19.312 1 96.81 343 GLY A N 1
ATOM 2628 C CA . GLY A 1 343 ? -4.77 -23.922 -18.438 1 96.81 343 GLY A CA 1
ATOM 2629 C C . GLY A 1 343 ? -6.156 -23.438 -18.047 1 96.81 343 GLY A C 1
ATOM 2630 O O . GLY A 1 343 ? -7.16 -24.062 -18.406 1 96.81 343 GLY A O 1
ATOM 2631 N N . PRO A 1 344 ? -6.223 -22.328 -17.438 1 96.5 344 PRO A N 1
ATOM 2632 C CA . PRO A 1 344 ? -7.52 -21.875 -16.938 1 96.5 344 PRO A CA 1
ATOM 2633 C C . PRO A 1 344 ? -8.531 -21.625 -18.047 1 96.5 344 PRO A C 1
ATOM 2635 O O . PRO A 1 344 ? -9.695 -22.016 -17.922 1 96.5 344 PRO A O 1
ATOM 2638 N N . PHE A 1 345 ? -8.109 -21.016 -19.078 1 97.44 345 PHE A N 1
ATOM 2639 C CA . PHE A 1 345 ? -9.039 -20.734 -20.156 1 97.44 345 PHE A CA 1
ATOM 2640 C C . PHE A 1 345 ? -9.523 -22.031 -20.812 1 97.44 345 PHE A C 1
ATOM 2642 O O . PHE A 1 345 ? -10.711 -22.188 -21.094 1 97.44 345 PHE A O 1
ATOM 2649 N N . SER A 1 346 ? -8.625 -22.938 -21.078 1 97.69 346 SER A N 1
ATOM 2650 C CA . SER A 1 346 ? -9 -24.219 -21.672 1 97.69 346 SER A CA 1
ATOM 2651 C C . SER A 1 346 ? -9.961 -24.984 -20.75 1 97.69 346 SER A C 1
ATOM 2653 O O . SER A 1 346 ? -10.938 -25.578 -21.234 1 97.69 346 SER A O 1
ATOM 2655 N N . ALA A 1 347 ? -9.633 -25.016 -19.516 1 97.38 347 ALA A N 1
ATOM 2656 C CA . ALA A 1 347 ? -10.523 -25.672 -18.562 1 97.38 347 ALA A CA 1
ATOM 2657 C C . ALA A 1 347 ? -11.914 -25.047 -18.578 1 97.38 347 ALA A C 1
ATOM 2659 O O . ALA A 1 347 ? -12.922 -25.75 -18.484 1 97.38 347 ALA A O 1
ATOM 2660 N N . SER A 1 348 ? -11.969 -23.734 -18.672 1 96.88 348 SER A N 1
ATOM 2661 C CA . SER A 1 348 ? -13.242 -23.016 -18.656 1 96.88 348 SER A CA 1
ATOM 2662 C C . SER A 1 348 ? -14.078 -23.344 -19.891 1 96.88 348 SER A C 1
ATOM 2664 O O . SER A 1 348 ? -15.312 -23.328 -19.828 1 96.88 348 SER A O 1
ATOM 2666 N N . LEU A 1 349 ? -13.422 -23.594 -21.016 1 96.5 349 LEU A N 1
ATOM 2667 C CA . LEU A 1 349 ? -14.148 -23.984 -22.219 1 96.5 349 LEU A CA 1
ATOM 2668 C C . LEU A 1 349 ? -14.805 -25.344 -22.047 1 96.5 349 LEU A C 1
ATOM 2670 O O . LEU A 1 349 ? -15.922 -25.562 -22.531 1 96.5 349 LEU A O 1
ATOM 2674 N N . VAL A 1 350 ? -14.086 -26.219 -21.406 1 96.56 350 VAL A N 1
ATOM 2675 C CA . VAL A 1 350 ? -14.656 -27.531 -21.141 1 96.56 350 VAL A CA 1
ATOM 2676 C C . VAL A 1 350 ? -15.82 -27.391 -20.156 1 96.56 350 VAL A C 1
ATOM 2678 O O . VAL A 1 350 ? -16.844 -28.078 -20.312 1 96.56 350 VAL A O 1
ATOM 2681 N N . MET A 1 351 ? -15.711 -26.547 -19.203 1 95.38 351 MET A N 1
ATOM 2682 C CA . MET A 1 351 ? -16.781 -26.312 -18.25 1 95.38 351 MET A CA 1
ATOM 2683 C C . MET A 1 351 ? -18.016 -25.719 -18.953 1 95.38 351 MET A C 1
ATOM 2685 O O . MET A 1 351 ? -19.141 -25.984 -18.547 1 95.38 351 MET A O 1
ATOM 2689 N N . GLN A 1 352 ? -17.734 -24.891 -19.922 1 94.69 352 GLN A N 1
ATOM 2690 C CA . GLN A 1 352 ? -18.844 -24.297 -20.672 1 94.69 352 GLN A CA 1
ATOM 2691 C C . GLN A 1 352 ? -19.703 -25.359 -21.344 1 94.69 352 GLN A C 1
ATOM 2693 O O . GLN A 1 352 ? -20.922 -25.234 -21.391 1 94.69 352 GLN A O 1
ATOM 2698 N N . VAL A 1 353 ? -19.109 -26.391 -21.781 1 94.56 353 VAL A N 1
ATOM 2699 C CA . VAL A 1 353 ? -19.797 -27.422 -22.547 1 94.56 353 VAL A CA 1
ATOM 2700 C C . VAL A 1 353 ? -20.312 -28.516 -21.609 1 94.56 353 VAL A C 1
ATOM 2702 O O . VAL A 1 353 ? -21.422 -29.016 -21.781 1 94.56 353 VAL A O 1
ATOM 2705 N N . ALA A 1 354 ? -19.516 -28.859 -20.625 1 93.5 354 ALA A N 1
ATOM 2706 C CA . ALA A 1 354 ? -19.828 -30.031 -19.812 1 93.5 354 ALA A CA 1
ATOM 2707 C C . ALA A 1 354 ? -20.375 -29.625 -18.438 1 93.5 354 ALA A C 1
ATOM 2709 O O . ALA A 1 354 ? -20.734 -30.484 -17.641 1 93.5 354 ALA A O 1
ATOM 2710 N N . GLY A 1 355 ? -20.484 -28.375 -18.25 1 92.5 355 GLY A N 1
ATOM 2711 C CA . GLY A 1 355 ? -20.906 -27.922 -16.922 1 92.5 355 GLY A CA 1
ATOM 2712 C C . GLY A 1 355 ? -19.75 -27.766 -15.953 1 92.5 355 GLY A C 1
ATOM 2713 O O . GLY A 1 355 ? -18.594 -27.891 -16.328 1 92.5 355 GLY A O 1
ATOM 2714 N N . PRO A 1 356 ? -20.047 -27.531 -14.734 1 92.88 356 PRO A N 1
ATOM 2715 C CA . PRO A 1 356 ? -19 -27.281 -13.742 1 92.88 356 PRO A CA 1
ATOM 2716 C C . PRO A 1 356 ? -18.031 -28.453 -13.602 1 92.88 356 PRO A C 1
ATOM 2718 O O . PRO A 1 356 ? -16.844 -28.25 -13.375 1 92.88 356 PRO A O 1
ATOM 2721 N N . ASP A 1 357 ? -18.484 -29.625 -13.773 1 92.31 357 ASP A N 1
ATOM 2722 C CA . ASP A 1 357 ? -17.656 -30.812 -13.625 1 92.31 357 ASP A CA 1
ATOM 2723 C C . ASP A 1 357 ? -16.625 -30.891 -14.758 1 92.31 357 ASP A C 1
ATOM 2725 O O . ASP A 1 357 ? -15.695 -31.703 -14.688 1 92.31 357 ASP A O 1
ATOM 2729 N N . GLY A 1 358 ? -16.812 -30.078 -15.688 1 94.69 358 GLY A N 1
ATOM 2730 C CA . GLY A 1 358 ? -15.867 -30 -16.781 1 94.69 358 GLY A CA 1
ATOM 2731 C C . GLY A 1 358 ? -14.445 -29.703 -16.328 1 94.69 358 GLY A C 1
ATOM 2732 O O . GLY A 1 358 ? -13.484 -30.062 -17 1 94.69 358 GLY A O 1
ATOM 2733 N N . LEU A 1 359 ? -14.305 -29 -15.188 1 95.94 359 LEU A N 1
ATOM 2734 C CA . LEU A 1 359 ? -12.977 -28.719 -14.648 1 95.94 359 LEU A CA 1
ATOM 2735 C C . LEU A 1 359 ? -12.219 -30.016 -14.391 1 95.94 359 LEU A C 1
ATOM 2737 O O . LEU A 1 359 ? -11.078 -30.172 -14.844 1 95.94 359 LEU A O 1
ATOM 2741 N N . TRP A 1 360 ? -12.836 -30.922 -13.727 1 95.69 360 TRP A N 1
ATOM 2742 C CA . TRP A 1 360 ? -12.188 -32.156 -13.328 1 95.69 360 TRP A CA 1
ATOM 2743 C C . TRP A 1 360 ? -12.016 -33.094 -14.531 1 95.69 360 TRP A C 1
ATOM 2745 O O . TRP A 1 360 ? -11.055 -33.844 -14.602 1 95.69 360 TRP A O 1
ATOM 2755 N N . LEU A 1 361 ? -12.961 -32.969 -15.469 1 95.75 361 LEU A N 1
ATOM 2756 C CA . LEU A 1 361 ? -12.789 -33.688 -16.719 1 95.75 361 LEU A CA 1
ATOM 2757 C C . LEU A 1 361 ? -11.539 -33.219 -17.453 1 95.75 361 LEU A C 1
ATOM 2759 O O . LEU A 1 361 ? -10.797 -34 -18.016 1 95.75 361 LEU A O 1
ATOM 2763 N N . PHE A 1 362 ? -11.398 -31.938 -17.469 1 97.62 362 PHE A N 1
ATOM 2764 C CA . PHE A 1 362 ? -10.234 -31.344 -18.109 1 97.62 362 PHE A CA 1
ATOM 2765 C C . PHE A 1 362 ? -8.953 -31.797 -17.422 1 97.62 362 PHE A C 1
ATOM 2767 O O . PHE A 1 362 ? -7.992 -32.188 -18.078 1 97.62 362 PHE A O 1
ATOM 2774 N N . LEU A 1 363 ? -8.914 -31.719 -16.094 1 97.5 363 LEU A N 1
ATOM 2775 C CA . LEU A 1 363 ? -7.734 -32.094 -15.328 1 97.5 363 LEU A CA 1
ATOM 2776 C C . LEU A 1 363 ? -7.402 -33.562 -15.531 1 97.5 363 LEU A C 1
ATOM 2778 O O . LEU A 1 363 ? -6.234 -33.938 -15.719 1 97.5 363 LEU A O 1
ATOM 2782 N N . GLY A 1 364 ? -8.438 -34.344 -15.508 1 97.19 364 GLY A N 1
ATOM 2783 C CA . GLY A 1 364 ? -8.227 -35.781 -15.758 1 97.19 364 GLY A CA 1
ATOM 2784 C C . GLY A 1 364 ? -7.727 -36.062 -17.156 1 97.19 364 GLY A C 1
ATOM 2785 O O . GLY A 1 364 ? -6.848 -36.906 -17.344 1 97.19 364 GLY A O 1
ATOM 2786 N N . ALA A 1 365 ? -8.258 -35.406 -18.094 1 97.75 365 ALA A N 1
ATOM 2787 C CA . ALA A 1 365 ? -7.871 -35.625 -19.484 1 97.75 365 ALA A CA 1
ATOM 2788 C C . ALA A 1 365 ? -6.426 -35.188 -19.719 1 97.75 365 ALA A C 1
ATOM 2790 O O . ALA A 1 365 ? -5.691 -35.844 -20.469 1 97.75 365 ALA A O 1
ATOM 2791 N N . ALA A 1 366 ? -6.07 -34.062 -19.156 1 98.12 366 ALA A N 1
ATOM 2792 C CA . ALA A 1 366 ? -4.688 -33.594 -19.266 1 98.12 366 ALA A CA 1
ATOM 2793 C C . ALA A 1 366 ? -3.723 -34.594 -18.656 1 98.12 366 ALA A C 1
ATOM 2795 O O . ALA A 1 366 ? -2.67 -34.875 -19.219 1 98.12 366 ALA A O 1
ATOM 2796 N N . ALA A 1 367 ? -4.082 -35.125 -17.484 1 98.06 367 ALA A N 1
ATOM 2797 C CA . ALA A 1 367 ? -3.262 -36.125 -16.828 1 98.06 367 ALA A CA 1
ATOM 2798 C C . ALA A 1 367 ? -3.188 -37.406 -17.656 1 98.06 367 ALA A C 1
ATOM 2800 O O . ALA A 1 367 ? -2.135 -38.062 -17.734 1 98.06 367 ALA A O 1
ATOM 2801 N N . PHE A 1 368 ? -4.246 -37.75 -18.234 1 98.06 368 PHE A N 1
ATOM 2802 C CA . PHE A 1 368 ? -4.301 -38.938 -19.078 1 98.06 368 PHE A CA 1
ATOM 2803 C C . PHE A 1 368 ? -3.371 -38.781 -20.281 1 98.06 368 PHE A C 1
ATOM 2805 O O . PHE A 1 368 ? -2.656 -39.719 -20.641 1 98.06 368 PHE A O 1
ATOM 2812 N N . SER A 1 369 ? -3.461 -37.656 -20.891 1 98.06 369 SER A N 1
ATOM 2813 C CA . SER A 1 369 ? -2.588 -37.375 -22.031 1 98.06 369 SER A CA 1
ATOM 2814 C C . SER A 1 369 ? -1.119 -37.5 -21.641 1 98.06 369 SER A C 1
ATOM 2816 O O . SER A 1 369 ? -0.309 -38.031 -22.406 1 98.06 369 SER A O 1
ATOM 2818 N N . LEU A 1 370 ? -0.764 -36.969 -20.469 1 97.69 370 LEU A N 1
ATOM 2819 C CA . LEU A 1 370 ? 0.606 -37.062 -19.984 1 97.69 370 LEU A CA 1
ATOM 2820 C C . LEU A 1 370 ? 0.97 -38.531 -19.734 1 97.69 370 LEU A C 1
ATOM 2822 O O . LEU A 1 370 ? 2.066 -38.969 -20.094 1 97.69 370 LEU A O 1
ATOM 2826 N N . ALA A 1 371 ? 0.073 -39.281 -19.125 1 97.31 371 ALA A N 1
ATOM 2827 C CA . ALA A 1 371 ? 0.307 -40.688 -18.844 1 97.31 371 ALA A CA 1
ATOM 2828 C C . ALA A 1 371 ? 0.571 -41.469 -20.125 1 97.31 371 ALA A C 1
ATOM 2830 O O . ALA A 1 371 ? 1.488 -42.281 -20.188 1 97.31 371 ALA A O 1
ATOM 2831 N N . MET A 1 372 ? -0.21 -41.219 -21.109 1 97.19 372 MET A N 1
ATOM 2832 C CA . MET A 1 372 ? -0.044 -41.906 -22.391 1 97.19 372 MET A CA 1
ATOM 2833 C C . MET A 1 372 ? 1.302 -41.562 -23.016 1 97.19 372 MET A C 1
ATOM 2835 O O . MET A 1 372 ? 1.981 -42.438 -23.562 1 97.19 372 MET A O 1
ATOM 2839 N N . PHE A 1 373 ? 1.627 -40.344 -22.953 1 95.88 373 PHE A N 1
ATOM 2840 C CA . PHE A 1 373 ? 2.898 -39.906 -23.516 1 95.88 373 PHE A CA 1
ATOM 2841 C C . PHE A 1 373 ? 4.066 -40.594 -22.828 1 95.88 373 PHE A C 1
ATOM 2843 O O . PHE A 1 373 ? 4.988 -41.094 -23.469 1 95.88 373 PHE A O 1
ATOM 2850 N N . VAL A 1 374 ? 4.059 -40.562 -21.484 1 94.44 374 VAL A N 1
ATOM 2851 C CA . VAL A 1 374 ? 5.141 -41.156 -20.703 1 94.44 374 VAL A CA 1
ATOM 2852 C C . VAL A 1 374 ? 5.199 -42.688 -20.969 1 94.44 374 VAL A C 1
ATOM 2854 O O . VAL A 1 374 ? 6.285 -43.25 -21.062 1 94.44 374 VAL A O 1
ATOM 2857 N N . MET A 1 375 ? 4.055 -43.344 -21.125 1 93.69 375 MET A N 1
ATOM 2858 C CA . MET A 1 375 ? 3.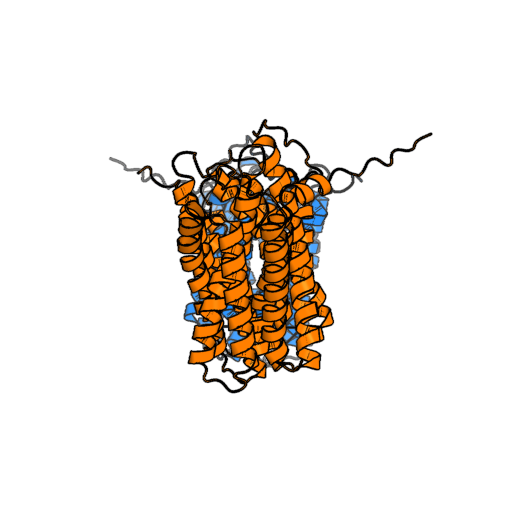992 -44.75 -21.391 1 93.69 375 MET A CA 1
ATOM 2859 C C . MET A 1 375 ? 4.641 -45.094 -22.734 1 93.69 375 MET A C 1
ATOM 2861 O O . MET A 1 375 ? 5.375 -46.062 -22.844 1 93.69 375 MET A O 1
ATOM 2865 N N . VAL A 1 376 ? 4.395 -44.312 -23.688 1 91.75 376 VAL A N 1
ATOM 2866 C CA . VAL A 1 376 ? 4.961 -44.531 -25.016 1 91.75 376 VAL A CA 1
ATOM 2867 C C . VAL A 1 376 ? 6.477 -44.344 -24.969 1 91.75 376 VAL A C 1
ATOM 2869 O O . VAL A 1 376 ? 7.215 -45.094 -25.625 1 91.75 376 VAL A O 1
ATOM 2872 N N . ARG A 1 377 ? 6.914 -43.375 -24.25 1 88.19 377 ARG A N 1
ATOM 2873 C CA . ARG A 1 377 ? 8.344 -43.125 -24.156 1 88.19 377 ARG A CA 1
ATOM 2874 C C . ARG A 1 377 ? 9.055 -44.219 -23.375 1 88.19 377 ARG A C 1
ATOM 2876 O O . ARG A 1 377 ? 10.227 -44.5 -23.609 1 88.19 377 ARG A O 1
ATOM 2883 N N . LEU A 1 378 ? 8.469 -44.75 -22.344 1 87.06 378 LEU A N 1
ATOM 2884 C CA . LEU A 1 378 ? 9.047 -45.812 -21.531 1 87.06 378 LEU A CA 1
ATOM 2885 C C . LEU A 1 378 ? 9.156 -47.125 -22.344 1 87.06 378 LEU A C 1
ATOM 2887 O O . LEU A 1 378 ? 10.094 -47.875 -22.156 1 87.06 378 LEU A O 1
ATOM 2891 N N . HIS A 1 379 ? 8.242 -47.344 -23.172 1 84.19 379 HIS A N 1
ATOM 2892 C CA . HIS A 1 379 ? 8.258 -48.562 -23.984 1 84.19 379 HIS A CA 1
ATOM 2893 C C . HIS A 1 379 ? 9.258 -48.469 -25.125 1 84.19 379 HIS A C 1
ATOM 2895 O O . HIS A 1 379 ? 9.812 -49.469 -25.562 1 84.19 379 HIS A O 1
ATOM 2901 N N . GLY A 1 380 ? 9.438 -47.344 -25.75 1 69.38 380 GLY A N 1
ATOM 2902 C CA . GLY A 1 380 ? 10.344 -47.219 -26.875 1 69.38 380 GLY A CA 1
ATOM 2903 C C . GLY A 1 380 ? 11.805 -47.125 -26.453 1 69.38 380 GLY A C 1
ATOM 2904 O O . GLY A 1 380 ? 12.695 -47.5 -27.219 1 69.38 380 GLY A O 1
ATOM 2905 N N . GLU A 1 381 ? 12.164 -46.281 -25.469 1 61.16 381 GLU A N 1
ATOM 2906 C CA . GLU A 1 381 ? 13.562 -45.969 -25.203 1 61.16 381 GLU A CA 1
ATOM 2907 C C . GLU A 1 381 ? 14.188 -46.969 -24.25 1 61.16 381 GLU A C 1
ATOM 2909 O O . GLU A 1 381 ? 13.508 -47.531 -23.391 1 61.16 381 GLU A O 1
ATOM 2914 N N . ARG A 1 382 ? 15.289 -47.625 -24.719 1 54.56 382 ARG A N 1
ATOM 2915 C CA . ARG A 1 382 ? 16.188 -48.438 -23.906 1 54.56 382 ARG A CA 1
ATOM 2916 C C . ARG A 1 382 ? 16.531 -47.719 -22.594 1 54.56 382 ARG A C 1
ATOM 2918 O O . ARG A 1 382 ? 16.891 -46.531 -22.609 1 54.56 382 ARG A O 1
ATOM 2925 N N . THR A 1 383 ? 16.031 -48.156 -21.5 1 54.25 383 THR A N 1
ATOM 2926 C CA . THR A 1 383 ? 16.156 -47.688 -20.125 1 54.25 383 THR A CA 1
ATOM 2927 C C . THR A 1 383 ? 17.594 -47.281 -19.812 1 54.25 383 THR A C 1
ATOM 2929 O O . THR A 1 383 ? 18.484 -48.125 -19.75 1 54.25 383 THR A O 1
ATOM 2932 N N . GLU A 1 384 ? 18.141 -46.344 -20.469 1 55.38 384 GLU A N 1
ATOM 2933 C CA . GLU A 1 384 ? 19.453 -46 -19.953 1 55.38 384 GLU A CA 1
ATOM 2934 C C . GLU A 1 384 ? 19.359 -45.438 -18.531 1 55.38 384 GLU A C 1
ATOM 2936 O O . GLU A 1 384 ? 18.531 -44.562 -18.266 1 55.38 384 GLU A O 1
ATOM 2941 N N . PHE A 1 385 ? 19.812 -46.25 -17.562 1 56.66 385 PHE A N 1
ATOM 2942 C CA . PHE A 1 385 ? 19.906 -45.844 -16.156 1 56.66 385 PHE A CA 1
ATOM 2943 C C . PHE A 1 385 ? 20.812 -44.625 -16 1 56.66 385 PHE A C 1
ATOM 2945 O O . PHE A 1 385 ? 21.969 -44.656 -16.438 1 56.66 385 PHE A O 1
ATOM 2952 N N . VAL A 1 386 ? 20.25 -43.438 -15.922 1 63.69 386 VAL A N 1
ATOM 2953 C CA . VAL A 1 386 ? 21.062 -42.25 -15.633 1 63.69 386 VAL A CA 1
ATOM 2954 C C . VAL A 1 386 ? 21.156 -42.031 -14.125 1 63.69 386 VAL A C 1
ATOM 2956 O O . VAL A 1 386 ? 20.234 -42.375 -13.383 1 63.69 386 VAL A O 1
ATOM 2959 N N . GLU A 1 387 ? 22.312 -41.719 -13.617 1 69.38 387 GLU A N 1
ATOM 2960 C CA . GLU A 1 387 ? 22.5 -41.375 -12.211 1 69.38 387 GLU A CA 1
ATOM 2961 C C . GLU A 1 387 ? 21.578 -40.25 -11.789 1 69.38 387 GLU A C 1
ATOM 2963 O O . GLU A 1 387 ? 21.531 -39.219 -12.438 1 69.38 387 GLU A O 1
ATOM 2968 N N . GLN A 1 388 ? 20.734 -40.562 -10.867 1 71 388 GLN A N 1
ATOM 2969 C CA . GLN A 1 388 ? 19.734 -39.594 -10.43 1 71 388 GLN A CA 1
ATOM 2970 C C . GLN A 1 388 ? 20.281 -38.688 -9.336 1 71 388 GLN A C 1
ATOM 2972 O O . GLN A 1 388 ? 20.953 -39.125 -8.414 1 71 388 GLN A O 1
ATOM 2977 N N . GLU A 1 389 ? 20.203 -37.375 -9.5 1 68.12 389 GLU A N 1
ATOM 2978 C CA . GLU A 1 389 ? 20.547 -36.406 -8.484 1 68.12 389 GLU A CA 1
ATOM 2979 C C . GLU A 1 389 ? 19.453 -36.281 -7.422 1 68.12 389 GLU A C 1
ATOM 2981 O O . GLU A 1 389 ? 18.281 -36.562 -7.695 1 68.12 389 GLU A O 1
ATOM 2986 N N . PRO A 1 390 ? 19.859 -35.969 -6.195 1 65.38 390 PRO A N 1
ATOM 2987 C CA . PRO A 1 390 ? 18.859 -35.812 -5.133 1 65.38 390 PRO A CA 1
ATOM 2988 C C . PRO A 1 390 ? 17.781 -34.781 -5.477 1 65.38 390 PRO A C 1
ATOM 2990 O O . PRO A 1 390 ? 18.078 -33.75 -6.055 1 65.38 390 PRO A O 1
ATOM 2993 N N . PHE A 1 391 ? 16.578 -35.031 -5.125 1 69.19 391 PHE A N 1
ATOM 2994 C CA . PHE A 1 391 ? 15.391 -34.219 -5.387 1 69.19 391 PHE A CA 1
ATOM 2995 C C . PHE A 1 391 ? 15.406 -32.938 -4.543 1 69.19 391 PHE A C 1
ATOM 2997 O O . PHE A 1 391 ? 15.781 -32.969 -3.369 1 69.19 391 PHE A O 1
ATOM 3004 N N . VAL A 1 392 ? 15.07 -31.781 -5.113 1 61.69 392 VAL A N 1
ATOM 3005 C CA . VAL A 1 392 ? 14.883 -30.516 -4.402 1 61.69 392 VAL A CA 1
ATOM 3006 C C . VAL A 1 392 ? 13.461 -30.016 -4.609 1 61.69 392 VAL A C 1
ATOM 3008 O O . VAL A 1 392 ? 13.023 -29.828 -5.746 1 61.69 392 VAL A O 1
ATOM 3011 N N . ALA A 1 393 ? 12.758 -29.812 -3.559 1 62.62 393 ALA A N 1
ATOM 3012 C CA . ALA A 1 393 ? 11.375 -29.344 -3.59 1 62.62 393 ALA A CA 1
ATOM 3013 C C . ALA A 1 393 ? 11.297 -27.891 -4.062 1 62.62 393 ALA A C 1
ATOM 3015 O O . ALA A 1 393 ? 12.227 -27.109 -3.85 1 62.62 393 ALA A O 1
ATOM 3016 N N . VAL A 1 394 ? 10.227 -27.562 -4.824 1 63.69 394 VAL A N 1
ATOM 3017 C CA . VAL A 1 394 ? 9.969 -26.203 -5.32 1 63.69 394 VAL A CA 1
ATOM 3018 C C . VAL A 1 394 ? 8.664 -25.688 -4.734 1 63.69 394 VAL A C 1
ATOM 3020 O O . VAL A 1 394 ? 7.684 -26.422 -4.621 1 63.69 394 VAL A O 1
ATOM 3023 N N . PRO A 1 395 ? 8.688 -24.5 -4.289 1 57.03 395 PRO A N 1
ATOM 3024 C CA . PRO A 1 395 ? 7.438 -23.953 -3.756 1 57.03 395 PRO A CA 1
ATOM 3025 C C . PRO A 1 395 ? 6.32 -23.906 -4.793 1 57.03 395 PRO A C 1
ATOM 3027 O O . PRO A 1 395 ? 6.586 -23.938 -5.996 1 57.03 395 PRO A O 1
ATOM 3030 N N . VAL A 1 396 ? 5.18 -23.891 -4.281 1 47.94 396 VAL A N 1
ATOM 3031 C CA . VAL A 1 396 ? 3.977 -23.891 -5.105 1 47.94 396 VAL A CA 1
ATOM 3032 C C . VAL A 1 396 ? 3.986 -22.672 -6.035 1 47.94 396 VAL A C 1
ATOM 3034 O O . VAL A 1 396 ? 3.539 -22.766 -7.18 1 47.94 396 VAL A O 1
ATOM 3037 N N . MET A 1 397 ? 4.473 -21.688 -5.484 1 51.44 397 MET A N 1
ATOM 3038 C CA . MET A 1 397 ? 4.605 -20.484 -6.312 1 51.44 397 MET A CA 1
ATOM 3039 C C . MET A 1 397 ? 6.059 -20.016 -6.359 1 51.44 397 MET A C 1
ATOM 3041 O O . MET A 1 397 ? 6.68 -19.797 -5.32 1 51.44 397 MET A O 1
ATOM 3045 N N . GLU A 1 398 ? 6.594 -20.125 -7.465 1 65.75 398 GLU A N 1
ATOM 3046 C CA . GLU A 1 398 ? 7.996 -19.719 -7.535 1 65.75 398 GLU A CA 1
ATOM 3047 C C . GLU A 1 398 ? 8.312 -19.062 -8.875 1 65.75 398 GLU A C 1
ATOM 3049 O O . GLU A 1 398 ? 7.52 -19.125 -9.812 1 65.75 398 GLU A O 1
ATOM 3054 N N . THR A 1 399 ? 9.32 -18.297 -8.781 1 56.28 399 THR A N 1
ATOM 3055 C CA . THR A 1 399 ? 9.875 -17.688 -9.977 1 56.28 399 THR A CA 1
ATOM 3056 C C . THR A 1 399 ? 11.195 -18.344 -10.367 1 56.28 399 THR A C 1
ATOM 3058 O O . THR A 1 399 ? 11.711 -19.188 -9.641 1 56.28 399 THR A O 1
ATOM 3061 N N . PRO A 1 400 ? 11.602 -18.031 -11.531 1 45.62 400 PRO A N 1
ATOM 3062 C CA . PRO A 1 400 ? 12.906 -18.562 -11.938 1 45.62 400 PRO A CA 1
ATOM 3063 C C . PRO A 1 400 ? 14.008 -18.266 -10.93 1 45.62 400 PRO A C 1
ATOM 3065 O O . PRO A 1 400 ? 15.031 -18.969 -10.898 1 45.62 400 PRO A O 1
ATOM 3068 N N . HIS A 1 401 ? 13.82 -17.391 -10.125 1 50.84 401 HIS A N 1
ATOM 3069 C CA . HIS A 1 401 ? 14.844 -17.016 -9.156 1 50.84 401 HIS A CA 1
ATOM 3070 C C . HIS A 1 401 ? 14.93 -18.031 -8.023 1 50.84 401 HIS A C 1
ATOM 3072 O O . HIS A 1 401 ? 15.898 -18.062 -7.266 1 50.84 401 HIS A O 1
ATOM 3078 N N . PHE A 1 402 ? 14.016 -18.891 -8.055 1 59.16 402 PHE A N 1
ATOM 3079 C CA . PHE A 1 402 ? 14.016 -19.938 -7.039 1 59.16 402 PHE A CA 1
ATOM 3080 C C . PHE A 1 402 ? 15.203 -20.875 -7.219 1 59.16 402 PHE A C 1
ATOM 3082 O O . PHE A 1 402 ? 15.695 -21.453 -6.254 1 59.16 402 PHE A O 1
ATOM 3089 N N . THR A 1 403 ? 15.648 -20.938 -8.414 1 50.81 403 THR A N 1
ATOM 3090 C CA . THR A 1 403 ? 16.781 -21.812 -8.719 1 50.81 403 THR A CA 1
ATOM 3091 C C . THR A 1 403 ? 18.016 -21.406 -7.934 1 50.81 403 THR A C 1
ATOM 3093 O O . THR A 1 403 ? 18.891 -22.219 -7.656 1 50.81 403 THR A O 1
ATOM 3096 N N . GLU A 1 404 ? 17.938 -20.188 -7.57 1 51.53 404 GLU A N 1
ATOM 3097 C CA . GLU A 1 404 ? 19.078 -19.672 -6.805 1 51.53 404 GLU A CA 1
ATOM 3098 C C . GLU A 1 404 ? 19.078 -20.234 -5.387 1 51.53 404 GLU A C 1
ATOM 3100 O O . GLU A 1 404 ? 20.109 -20.219 -4.707 1 51.53 404 GLU A O 1
ATOM 3105 N N . LEU A 1 405 ? 18.062 -20.766 -5.059 1 49.5 405 LEU A N 1
ATOM 3106 C CA . LEU A 1 405 ? 17.922 -21.312 -3.711 1 49.5 405 LEU A CA 1
ATOM 3107 C C . LEU A 1 405 ? 18.203 -22.812 -3.697 1 49.5 405 LEU A C 1
ATOM 3109 O O . LEU A 1 405 ? 18.281 -23.422 -2.631 1 49.5 405 LEU A O 1
ATOM 3113 N N . ASP A 1 406 ? 18.344 -23.328 -4.898 1 56.72 406 ASP A N 1
ATOM 3114 C CA . ASP A 1 406 ? 18.641 -24.75 -4.984 1 56.72 406 ASP A CA 1
ATOM 3115 C C . ASP A 1 406 ? 20 -25.062 -4.359 1 56.72 406 ASP A C 1
ATOM 3117 O O . ASP A 1 406 ? 21.031 -24.562 -4.82 1 56.72 406 ASP A O 1
ATOM 3121 N N . PRO A 1 407 ? 20.094 -25.75 -3.238 1 51.22 407 PRO A N 1
ATOM 3122 C CA . PRO A 1 407 ? 21.359 -25.969 -2.52 1 51.22 407 PRO A CA 1
ATOM 3123 C C . PRO A 1 407 ? 22.406 -26.656 -3.385 1 51.22 407 PRO A C 1
ATOM 3125 O O . PRO A 1 407 ? 23.594 -26.672 -3.018 1 51.22 407 PRO A O 1
ATOM 3128 N N . ARG A 1 408 ? 22.031 -27.203 -4.387 1 53.12 408 ARG A N 1
ATOM 3129 C CA . ARG A 1 408 ? 22.984 -27.906 -5.238 1 53.12 408 ARG A CA 1
ATOM 3130 C C . ARG A 1 408 ? 23.703 -26.938 -6.176 1 53.12 408 ARG A C 1
ATOM 3132 O O . ARG A 1 408 ? 24.703 -27.297 -6.789 1 53.12 408 ARG A O 1
ATOM 3139 N N . LEU A 1 409 ? 22.938 -25.781 -6.23 1 54.12 409 LEU A N 1
ATOM 3140 C CA . LEU A 1 409 ? 23.453 -24.812 -7.203 1 54.12 409 LEU A CA 1
ATOM 3141 C C . LEU A 1 409 ? 24.109 -23.641 -6.504 1 54.12 409 LEU A C 1
ATOM 3143 O O . LEU A 1 409 ? 23.703 -23.25 -5.414 1 54.12 409 LEU A O 1
ATOM 3147 N N . GLU A 1 410 ? 25.172 -23.203 -6.84 1 47.34 410 GLU A N 1
ATOM 3148 C CA . GLU A 1 410 ? 25.75 -21.969 -6.328 1 47.34 410 GLU A CA 1
ATOM 3149 C C . GLU A 1 410 ? 24.844 -20.766 -6.629 1 47.34 410 GLU A C 1
ATOM 3151 O O . GLU A 1 410 ? 24.172 -20.734 -7.664 1 47.34 410 GLU A O 1
ATOM 3156 N N . PRO A 1 411 ? 24.406 -20.031 -5.645 1 44.91 411 PRO A N 1
ATOM 3157 C CA . PRO A 1 411 ? 23.531 -18.875 -5.797 1 44.91 411 PRO A CA 1
ATOM 3158 C C . PRO A 1 411 ? 23.844 -18.062 -7.055 1 44.91 411 PRO A C 1
ATOM 3160 O O . PRO A 1 411 ? 24.984 -17.688 -7.281 1 44.91 411 PRO A O 1
ATOM 3163 N N . GLN A 1 412 ? 23.234 -18.359 -8.25 1 42.34 412 GLN A N 1
ATOM 3164 C CA . GLN A 1 412 ? 23.516 -17.656 -9.492 1 42.34 412 GLN A CA 1
ATOM 3165 C C . GLN A 1 412 ? 22.406 -16.641 -9.805 1 42.34 412 GLN A C 1
ATOM 3167 O O . GLN A 1 412 ? 21.234 -16.938 -9.641 1 42.34 412 GLN A O 1
ATOM 3172 N N . GLN A 1 413 ? 22.625 -15.414 -9.711 1 41.53 413 GLN A N 1
ATOM 3173 C CA . GLN A 1 413 ? 21.656 -14.477 -10.266 1 41.53 413 GLN A CA 1
ATOM 3174 C C . GLN A 1 413 ? 21.344 -14.797 -11.727 1 41.53 413 GLN A C 1
ATOM 3176 O O . GLN A 1 413 ? 22.234 -14.734 -12.57 1 41.53 413 GLN A O 1
ATOM 3181 N N . LEU A 1 414 ? 20.531 -15.492 -12.062 1 41.28 414 LEU A N 1
ATOM 3182 C CA . LEU A 1 414 ? 20.172 -15.961 -13.391 1 41.28 414 LEU A CA 1
ATOM 3183 C C . LEU A 1 414 ? 19.703 -14.805 -14.273 1 41.28 414 LEU A C 1
ATOM 3185 O O . LEU A 1 414 ? 18.844 -14.023 -13.875 1 41.28 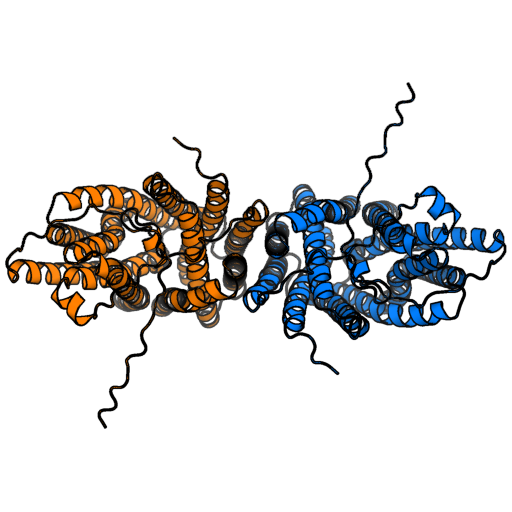414 LEU A O 1
ATOM 3189 N N . GLU A 1 415 ? 20.609 -14.305 -15.164 1 38.69 415 GLU A N 1
ATOM 3190 C CA . GLU A 1 415 ? 20.203 -13.453 -16.266 1 38.69 415 GLU A CA 1
ATOM 3191 C C . GLU A 1 415 ? 19.344 -14.227 -17.266 1 38.69 415 GLU A C 1
ATOM 3193 O O . GLU A 1 415 ? 19.797 -15.234 -17.828 1 38.69 415 GLU A O 1
ATOM 3198 N N . LEU A 1 416 ? 18.156 -14.227 -17.125 1 39.91 416 LEU A N 1
ATOM 3199 C CA . LEU A 1 416 ? 17.344 -14.758 -18.203 1 39.91 416 LEU A CA 1
ATOM 3200 C C . LEU A 1 416 ? 17.734 -14.125 -19.531 1 39.91 416 LEU A C 1
ATOM 3202 O O . LEU A 1 416 ? 17.375 -12.977 -19.812 1 39.91 416 LEU A O 1
ATOM 3206 N N . GLU A 1 417 ? 18.891 -14.32 -20.141 1 36.47 417 GLU A N 1
ATOM 3207 C CA . GLU A 1 417 ? 19.219 -13.859 -21.5 1 36.47 417 GLU A CA 1
ATOM 3208 C C . GLU A 1 417 ? 18.281 -14.484 -22.531 1 36.47 417 GLU A C 1
ATOM 3210 O O . GLU A 1 417 ? 18.422 -15.664 -22.859 1 36.47 417 GLU A O 1
ATOM 3215 N N . LEU A 1 418 ? 17.172 -13.977 -22.688 1 36.41 418 LEU A N 1
ATOM 3216 C CA . LEU A 1 418 ? 16.484 -14.32 -23.922 1 36.41 418 LEU A CA 1
ATOM 3217 C C . LEU A 1 418 ? 17.344 -14.023 -25.141 1 36.41 418 LEU A C 1
ATOM 3219 O O . LEU A 1 418 ? 17.688 -12.867 -25.406 1 36.41 418 LEU A O 1
ATOM 3223 N N . GLU A 1 419 ? 18.297 -14.719 -25.609 1 34.5 419 GLU A N 1
ATOM 3224 C CA . GLU A 1 419 ? 19.078 -14.523 -26.828 1 34.5 419 GLU A CA 1
ATOM 3225 C C . GLU A 1 419 ? 18.188 -14.109 -28 1 34.5 419 GLU A C 1
ATOM 3227 O O . GLU A 1 419 ? 17.172 -14.766 -28.266 1 34.5 419 GLU A O 1
ATOM 3232 N N . PRO A 1 420 ? 18.297 -12.914 -28.484 1 35.91 420 PRO A N 1
ATOM 3233 C CA . PRO A 1 420 ? 17.719 -12.703 -29.812 1 35.91 420 PRO A CA 1
ATOM 3234 C C . PRO A 1 420 ? 18.141 -13.773 -30.812 1 35.91 420 PRO A C 1
ATOM 3236 O O . PRO A 1 420 ? 19.266 -14.25 -30.766 1 35.91 420 PRO A O 1
ATOM 3239 N N . GLN A 1 421 ? 17.266 -14.625 -31.234 1 33.81 421 GLN A N 1
ATOM 3240 C CA . GLN A 1 421 ? 17.531 -15.469 -32.406 1 33.81 421 GLN A CA 1
ATOM 3241 C C . GLN A 1 421 ? 18.297 -14.703 -33.469 1 33.81 421 GLN A C 1
ATOM 3243 O O . GLN A 1 421 ? 17.844 -13.641 -33.906 1 33.81 421 GLN A O 1
ATOM 3248 N N . GLU A 1 422 ? 19.562 -14.695 -33.625 1 33.44 422 GLU A N 1
ATOM 3249 C CA . GLU A 1 422 ? 20.297 -14.266 -34.812 1 33.44 422 GLU A CA 1
ATOM 3250 C C . GLU A 1 422 ? 19.594 -14.695 -36.094 1 33.44 422 GLU A C 1
ATOM 3252 O O . GLU A 1 422 ? 19.328 -15.883 -36.281 1 33.44 422 GLU A O 1
ATOM 3257 N N . ILE A 1 423 ? 18.891 -13.781 -36.75 1 34.69 423 ILE A N 1
ATOM 3258 C CA . ILE A 1 423 ? 18.531 -13.906 -38.156 1 34.69 423 ILE A CA 1
ATOM 3259 C C . ILE A 1 423 ? 19.797 -14.18 -39 1 34.69 423 ILE A C 1
ATOM 3261 O O . ILE A 1 423 ? 20.703 -13.344 -39.031 1 34.69 423 ILE A O 1
ATOM 3265 N N . SER A 1 424 ? 20.266 -15.414 -39.062 1 32.88 424 SER A N 1
ATOM 3266 C CA . SER A 1 424 ? 21.203 -15.797 -40.125 1 32.88 424 SER A CA 1
ATOM 3267 C C . SER A 1 424 ? 20.781 -15.234 -41.469 1 32.88 424 SER A C 1
ATOM 3269 O O . SER A 1 424 ? 19.719 -15.586 -42 1 32.88 424 SER A O 1
ATOM 3271 N N . HIS A 1 425 ? 20.969 -13.938 -41.688 1 29.72 425 HIS A N 1
ATOM 3272 C CA . HIS A 1 425 ? 21 -13.438 -43.062 1 29.72 425 HIS A CA 1
ATOM 3273 C C . HIS A 1 425 ? 22.109 -14.133 -43.875 1 29.72 425 HIS A C 1
ATOM 3275 O O . HIS A 1 425 ? 23.297 -13.891 -43.656 1 29.72 425 HIS A O 1
ATOM 3281 N N . HIS A 1 426 ? 21.906 -15.359 -44.25 1 27.81 426 HIS A N 1
ATOM 3282 C CA . HIS A 1 426 ? 22.547 -15.836 -45.469 1 27.81 426 HIS A CA 1
ATOM 3283 C C . HIS A 1 426 ? 22.234 -14.914 -46.625 1 27.81 426 HIS A C 1
ATOM 3285 O O . HIS A 1 426 ? 21.109 -14.922 -47.156 1 27.81 426 HIS A O 1
ATOM 3291 N N . VAL A 1 427 ? 23.047 -13.82 -46.656 1 18.89 427 VAL A N 1
ATOM 3292 C CA . VAL A 1 427 ? 23.469 -13.375 -48 1 18.89 427 VAL A CA 1
ATOM 3293 C C . VAL A 1 427 ? 24.672 -14.188 -48.438 1 18.89 427 VAL A C 1
ATOM 3295 O O . VAL A 1 427 ? 25.578 -14.469 -47.656 1 18.89 427 VAL A O 1
ATOM 3298 N N . MET B 1 1 ? 16.312 28.078 -19.344 1 31 1 MET B N 1
ATOM 3299 C CA . MET B 1 1 ? 15.555 27.516 -18.234 1 31 1 MET B CA 1
ATOM 3300 C C . MET B 1 1 ? 15.883 26.047 -18.016 1 31 1 MET B C 1
ATOM 3302 O O . MET B 1 1 ? 15.633 25.219 -18.906 1 31 1 MET B O 1
ATOM 3306 N N . ARG B 1 2 ? 16.891 25.703 -17.484 1 46.94 2 ARG B N 1
ATOM 3307 C CA . ARG B 1 2 ? 17.406 24.344 -17.438 1 46.94 2 ARG B CA 1
ATOM 3308 C C . ARG B 1 2 ? 16.344 23.375 -16.922 1 46.94 2 ARG B C 1
ATOM 3310 O O . ARG B 1 2 ? 15.562 23.719 -16.031 1 46.94 2 ARG B O 1
ATOM 3317 N N . ALA B 1 3 ? 16.141 22.422 -17.719 1 51.78 3 ALA B N 1
ATOM 3318 C CA . ALA B 1 3 ? 15.172 21.328 -17.641 1 51.78 3 ALA B CA 1
ATOM 3319 C C . ALA B 1 3 ? 15.141 20.734 -16.234 1 51.78 3 ALA B C 1
ATOM 3321 O O . ALA B 1 3 ? 16.188 20.578 -15.594 1 51.78 3 ALA B O 1
ATOM 3322 N N . LEU B 1 4 ? 14.055 21.062 -15.453 1 61.12 4 LEU B N 1
ATOM 3323 C CA . LEU B 1 4 ? 13.852 20.375 -14.188 1 61.12 4 LEU B CA 1
ATOM 3324 C C . LEU B 1 4 ? 14.383 18.938 -14.258 1 61.12 4 LEU B C 1
ATOM 3326 O O . LEU B 1 4 ? 14.289 18.297 -15.297 1 61.12 4 LEU B O 1
ATOM 3330 N N . PRO B 1 5 ? 15.18 18.719 -13.211 1 71.31 5 PRO B N 1
ATOM 3331 C CA . PRO B 1 5 ? 15.68 17.344 -13.234 1 71.31 5 PRO B CA 1
ATOM 3332 C C . PRO B 1 5 ? 14.586 16.328 -13.555 1 71.31 5 PRO B C 1
ATOM 3334 O O . PRO B 1 5 ? 13.422 16.516 -13.195 1 71.31 5 PRO B O 1
ATOM 3337 N N . ALA B 1 6 ? 14.93 15.406 -14.336 1 71.25 6 ALA B N 1
ATOM 3338 C CA . ALA B 1 6 ? 14.031 14.383 -14.852 1 71.25 6 ALA B CA 1
ATOM 3339 C C . ALA B 1 6 ? 13.359 13.617 -13.711 1 71.25 6 ALA B C 1
ATOM 3341 O O . ALA B 1 6 ? 12.336 12.961 -13.906 1 71.25 6 ALA B O 1
ATOM 3342 N N . THR B 1 7 ? 13.797 13.82 -12.531 1 84.44 7 THR B N 1
ATOM 3343 C CA . THR B 1 7 ? 13.281 13.055 -11.398 1 84.44 7 THR B CA 1
ATOM 3344 C C . THR B 1 7 ? 12.164 13.812 -10.695 1 84.44 7 THR B C 1
ATOM 3346 O O . THR B 1 7 ? 11.367 13.219 -9.961 1 84.44 7 THR B O 1
ATOM 3349 N N . LEU B 1 8 ? 12.047 15.078 -10.992 1 87.06 8 LEU B N 1
ATOM 3350 C CA . LEU B 1 8 ? 11.109 15.922 -10.25 1 87.06 8 LEU B CA 1
ATOM 3351 C C . LEU B 1 8 ? 9.672 15.57 -10.594 1 87.06 8 LEU B C 1
ATOM 3353 O O . LEU B 1 8 ? 8.82 15.453 -9.703 1 87.06 8 LEU B O 1
ATOM 3357 N N . PRO B 1 9 ? 9.422 15.328 -11.852 1 88.75 9 PRO B N 1
ATOM 3358 C CA . PRO B 1 9 ? 8.039 14.953 -12.156 1 88.75 9 PRO B CA 1
ATOM 3359 C C . PRO B 1 9 ? 7.613 13.656 -11.477 1 88.75 9 PRO B C 1
ATOM 3361 O O . PRO B 1 9 ? 6.445 13.508 -11.109 1 88.75 9 PRO B O 1
ATOM 3364 N N . ILE B 1 10 ? 8.492 12.766 -11.32 1 89.56 10 ILE B N 1
ATOM 3365 C CA . ILE B 1 10 ? 8.203 11.508 -10.648 1 89.56 10 ILE B CA 1
ATOM 3366 C C . ILE B 1 10 ? 7.867 11.766 -9.188 1 89.56 10 ILE B C 1
ATOM 3368 O O . ILE B 1 10 ? 6.902 11.203 -8.656 1 89.56 10 ILE B O 1
ATOM 3372 N N . LEU B 1 11 ? 8.617 12.633 -8.609 1 90.75 11 LEU B N 1
ATOM 3373 C CA . LEU B 1 11 ? 8.383 12.992 -7.215 1 90.75 11 LEU B CA 1
ATOM 3374 C C . LEU B 1 11 ? 7.043 13.695 -7.047 1 90.75 11 LEU B C 1
ATOM 3376 O O . LEU B 1 11 ? 6.328 13.453 -6.07 1 90.75 11 LEU B O 1
ATOM 3380 N N . PHE B 1 12 ? 6.703 14.461 -8.016 1 92.94 12 PHE B N 1
ATOM 3381 C CA . PHE B 1 12 ? 5.449 15.203 -7.934 1 92.94 12 PHE B CA 1
ATOM 3382 C C . PHE B 1 12 ? 4.258 14.266 -8.109 1 92.94 12 PHE B C 1
ATOM 3384 O O . PHE B 1 12 ? 3.211 14.469 -7.492 1 92.94 12 PHE B O 1
ATOM 3391 N N . LEU B 1 13 ? 4.434 13.258 -8.875 1 94.25 13 LEU B N 1
ATOM 3392 C CA . LEU B 1 13 ? 3.361 12.281 -9.016 1 94.25 13 LEU B CA 1
ATOM 3393 C C . LEU B 1 13 ? 3.129 11.539 -7.703 1 94.25 13 LEU B C 1
ATOM 3395 O O . LEU B 1 13 ? 1.985 11.266 -7.332 1 94.25 13 LEU B O 1
ATOM 3399 N N . CYS B 1 14 ? 4.199 11.25 -7.047 1 94.5 14 CYS B N 1
ATOM 3400 C CA . CYS B 1 14 ? 4.094 10.633 -5.727 1 94.5 14 CYS B CA 1
ATOM 3401 C C . CYS B 1 14 ? 3.389 11.562 -4.746 1 94.5 14 CYS B C 1
ATOM 3403 O O . CYS B 1 14 ? 2.49 11.133 -4.02 1 94.5 14 CYS B O 1
ATOM 3405 N N . GLU B 1 15 ? 3.748 12.797 -4.848 1 94.19 15 GLU B N 1
ATOM 3406 C CA . GLU B 1 15 ? 3.199 13.805 -3.941 1 94.19 15 GLU B CA 1
ATOM 3407 C C . GLU B 1 15 ? 1.711 14.023 -4.195 1 94.19 15 GLU B C 1
ATOM 3409 O O . GLU B 1 15 ? 0.929 14.164 -3.254 1 94.19 15 GLU B O 1
ATOM 3414 N N . ILE B 1 16 ? 1.393 14.047 -5.41 1 97.06 16 ILE B N 1
ATOM 3415 C CA . ILE B 1 16 ? -0.001 14.266 -5.781 1 97.06 16 ILE B CA 1
ATOM 3416 C C . ILE B 1 16 ? -0.865 13.133 -5.227 1 97.06 16 ILE B C 1
ATOM 3418 O O . ILE B 1 16 ? -1.882 13.383 -4.578 1 97.06 16 ILE B O 1
ATOM 3422 N N . SER B 1 17 ? -0.488 11.93 -5.438 1 97.81 17 SER B N 1
ATOM 3423 C CA . SER B 1 17 ? -1.26 10.789 -4.949 1 97.81 17 SER B CA 1
ATOM 3424 C C . SER B 1 17 ? -1.357 10.797 -3.428 1 97.81 17 SER B C 1
ATOM 3426 O O . SER B 1 17 ? -2.432 10.57 -2.869 1 97.81 17 SER B O 1
ATOM 3428 N N . PHE B 1 18 ? -0.251 11.086 -2.824 1 97.25 18 PHE B N 1
ATOM 3429 C CA . PHE B 1 18 ? -0.179 11.117 -1.369 1 97.25 18 PHE B CA 1
ATOM 3430 C C . PHE B 1 18 ? -1.107 12.188 -0.803 1 97.25 18 PHE B C 1
ATOM 3432 O O . PHE B 1 18 ? -1.931 11.906 0.069 1 97.25 18 PHE B O 1
ATOM 3439 N N . LEU B 1 19 ? -1.062 13.367 -1.344 1 97.25 19 LEU B N 1
ATOM 3440 C CA . LEU B 1 19 ? -1.8 14.484 -0.765 1 97.25 19 LEU B CA 1
ATOM 3441 C C . LEU B 1 19 ? -3.271 14.43 -1.163 1 97.25 19 LEU B C 1
ATOM 3443 O O . LEU B 1 19 ? -4.137 14.898 -0.419 1 97.25 19 LEU B O 1
ATOM 3447 N N . LEU B 1 20 ? -3.555 13.812 -2.311 1 97.81 20 LEU B N 1
ATOM 3448 C CA . LEU B 1 20 ? -4.953 13.523 -2.613 1 97.81 20 LEU B CA 1
ATOM 3449 C C . LEU B 1 20 ? -5.566 12.625 -1.542 1 97.81 20 LEU B C 1
ATOM 3451 O O . LEU B 1 20 ? -6.66 12.906 -1.05 1 97.81 20 LEU B O 1
ATOM 3455 N N . GLY B 1 21 ? -4.82 11.586 -1.246 1 98.19 21 GLY B N 1
ATOM 3456 C CA . GLY B 1 21 ? -5.281 10.688 -0.199 1 98.19 21 GLY B CA 1
ATOM 3457 C C . GLY B 1 21 ? -5.41 11.367 1.152 1 98.19 21 GLY B C 1
ATOM 3458 O O . GLY B 1 21 ? -6.398 11.164 1.862 1 98.19 21 GLY B O 1
ATOM 3459 N N . HIS B 1 22 ? -4.43 12.172 1.456 1 96.75 22 HIS B N 1
ATOM 3460 C CA . HIS B 1 22 ? -4.418 12.852 2.746 1 96.75 22 HIS B CA 1
ATOM 3461 C C . HIS B 1 22 ? -5.578 13.836 2.859 1 96.75 22 HIS B C 1
ATOM 3463 O O . HIS B 1 22 ? -6.23 13.922 3.904 1 96.75 22 HIS B O 1
ATOM 3469 N N . GLY B 1 23 ? -5.809 14.602 1.829 1 96.44 23 GLY B N 1
ATOM 3470 C CA . GLY B 1 23 ? -6.934 15.523 1.833 1 96.44 23 GLY B CA 1
ATOM 3471 C C . GLY B 1 23 ? -8.273 14.828 1.987 1 96.44 23 GLY B C 1
ATOM 3472 O O . GLY B 1 23 ? -9.148 15.312 2.705 1 96.44 23 GLY B O 1
ATOM 3473 N N . LEU B 1 24 ? -8.391 13.758 1.319 1 97.75 24 LEU B N 1
ATOM 3474 C CA . LEU B 1 24 ? -9.641 13.016 1.385 1 97.75 24 LEU B CA 1
ATOM 3475 C C . LEU B 1 24 ? -9.867 12.453 2.783 1 97.75 24 LEU B C 1
ATOM 3477 O O . LEU B 1 24 ? -10.945 12.617 3.357 1 97.75 24 LEU B O 1
ATOM 3481 N N . ILE B 1 25 ? -8.844 11.844 3.338 1 97.38 25 ILE B N 1
ATOM 3482 C CA . ILE B 1 25 ? -9.055 11.141 4.598 1 97.38 25 ILE B CA 1
ATOM 3483 C C . ILE B 1 25 ? -9.273 12.156 5.723 1 97.38 25 ILE B C 1
ATOM 3485 O O . ILE B 1 25 ? -10.031 11.898 6.656 1 97.38 25 ILE B O 1
ATOM 3489 N N . MET B 1 26 ? -8.617 13.305 5.66 1 94.81 26 MET B N 1
ATOM 3490 C CA . MET B 1 26 ? -8.773 14.312 6.703 1 94.81 26 MET B CA 1
ATOM 3491 C C . MET B 1 26 ? -10.195 14.852 6.738 1 94.81 26 MET B C 1
ATOM 3493 O O . MET B 1 26 ? -10.758 15.07 7.812 1 94.81 26 MET B O 1
ATOM 3497 N N . THR B 1 27 ? -10.758 14.992 5.641 1 96.44 27 THR B N 1
ATOM 3498 C CA . THR B 1 27 ? -12.125 15.477 5.551 1 96.44 27 THR B CA 1
ATOM 3499 C C . THR B 1 27 ? -13.117 14.352 5.82 1 96.44 27 THR B C 1
ATOM 3501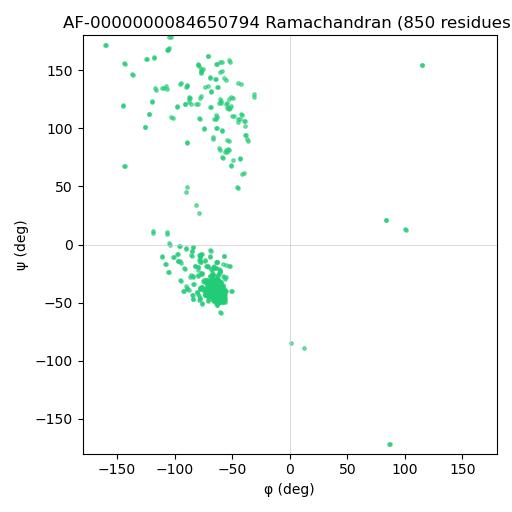 O O . THR B 1 27 ? -14.109 14.547 6.527 1 96.44 27 THR B O 1
ATOM 3504 N N . LEU B 1 28 ? -12.82 13.211 5.285 1 97.5 28 LEU B N 1
ATOM 3505 C CA . LEU B 1 28 ? -13.688 12.047 5.395 1 97.5 28 LEU B CA 1
ATOM 3506 C C . LEU B 1 28 ? -13.883 11.648 6.855 1 97.5 28 LEU B C 1
ATOM 3508 O O . LEU B 1 28 ? -14.992 11.312 7.27 1 97.5 28 LEU B O 1
ATOM 3512 N N . LEU B 1 29 ? -12.898 11.664 7.613 1 96.88 29 LEU B N 1
ATOM 3513 C CA . LEU B 1 29 ? -12.984 11.242 9.008 1 96.88 29 LEU B CA 1
ATOM 3514 C C . LEU B 1 29 ? -13.852 12.195 9.812 1 96.88 29 LEU B C 1
ATOM 3516 O O . LEU B 1 29 ? -14.609 11.766 10.688 1 96.88 29 LEU B O 1
ATOM 3520 N N . GLY B 1 30 ? -13.711 13.492 9.562 1 95.88 30 GLY B N 1
ATOM 3521 C CA . GLY B 1 30 ? -14.594 14.445 10.227 1 95.88 30 GLY B CA 1
ATOM 3522 C C . GLY B 1 30 ? -16.062 14.188 9.953 1 95.88 30 GLY B C 1
ATOM 3523 O O . GLY B 1 30 ? -16.875 14.18 10.875 1 95.88 30 GLY B O 1
ATOM 3524 N N . VAL B 1 31 ? -16.344 13.969 8.734 1 96.06 31 VAL B N 1
ATOM 3525 C CA . VAL B 1 31 ? -17.719 13.719 8.312 1 96.06 31 VAL B CA 1
ATOM 3526 C C . VAL B 1 31 ? -18.203 12.398 8.906 1 96.06 31 VAL B C 1
ATOM 3528 O O . VAL B 1 31 ? -19.312 12.328 9.453 1 96.06 31 VAL B O 1
ATOM 3531 N N . ARG B 1 32 ? -17.328 11.391 8.828 1 96.81 32 ARG B N 1
ATOM 3532 C CA . ARG B 1 32 ? -17.719 10.047 9.266 1 96.81 32 ARG B CA 1
ATOM 3533 C C . ARG B 1 32 ? -17.938 10 10.773 1 96.81 32 ARG B C 1
ATOM 3535 O O . ARG B 1 32 ? -18.844 9.305 11.242 1 96.81 32 ARG B O 1
ATOM 3542 N N . MET B 1 33 ? -17.141 10.688 11.484 1 96.31 33 MET B N 1
ATOM 3543 C CA . MET B 1 33 ? -17.297 10.688 12.938 1 96.31 33 MET B CA 1
ATOM 3544 C C . MET B 1 33 ? -18.656 11.281 13.328 1 96.31 33 MET B C 1
ATOM 3546 O O . MET B 1 33 ? -19.312 10.789 14.242 1 96.31 33 MET B O 1
ATOM 3550 N N . SER B 1 34 ? -19.047 12.312 12.68 1 94.94 34 SER B N 1
ATOM 3551 C CA . SER B 1 34 ? -20.359 12.898 12.938 1 94.94 34 SER B CA 1
ATOM 3552 C C . SER B 1 34 ? -21.484 11.938 12.547 1 94.94 34 SER B C 1
ATOM 3554 O O . SER B 1 34 ? -22.438 11.75 13.297 1 94.94 34 SER B O 1
ATOM 3556 N N . LEU B 1 35 ? -21.344 11.273 11.398 1 94.81 35 LEU B N 1
ATOM 3557 C CA . LEU B 1 35 ? -22.359 10.336 10.906 1 94.81 35 LEU B CA 1
ATOM 3558 C C . LEU B 1 35 ? -22.516 9.172 11.875 1 94.81 35 LEU B C 1
ATOM 3560 O O . LEU B 1 35 ? -23.625 8.633 12.023 1 94.81 35 LEU B O 1
ATOM 3564 N N . GLU B 1 36 ? -21.422 8.836 12.523 1 95.31 36 GLU B N 1
ATOM 3565 C CA . GLU B 1 36 ? -21.453 7.715 13.453 1 95.31 36 GLU B CA 1
ATOM 3566 C C . GLU B 1 36 ? -21.938 8.156 14.836 1 95.31 36 GLU B C 1
ATOM 3568 O O . GLU B 1 36 ? -22.125 7.324 15.727 1 95.31 36 GLU B O 1
ATOM 3573 N N . GLY B 1 37 ? -22.062 9.477 15.047 1 93.94 37 GLY B N 1
ATOM 3574 C CA . GLY B 1 37 ? -22.578 10.008 16.297 1 93.94 37 GLY B CA 1
ATOM 3575 C C . GLY B 1 37 ? -21.516 10.125 17.375 1 93.94 37 GLY B C 1
ATOM 3576 O O . GLY B 1 37 ? -21.844 10.086 18.578 1 93.94 37 GLY B O 1
ATOM 3577 N N . PHE B 1 38 ? -20.297 10.164 16.969 1 94.94 38 PHE B N 1
ATOM 3578 C CA . PHE B 1 38 ? -19.25 10.398 17.969 1 94.94 38 PHE B CA 1
ATOM 3579 C C . PHE B 1 38 ? -19.422 11.766 18.609 1 94.94 38 PHE B C 1
ATOM 3581 O O . PHE B 1 38 ? -19.734 12.75 17.938 1 94.94 38 PHE B O 1
ATOM 3588 N N . PRO B 1 39 ? -19.281 11.797 19.938 1 95.12 39 PRO B N 1
ATOM 3589 C CA . PRO B 1 39 ? -19.312 13.117 20.562 1 95.12 39 PRO B CA 1
ATOM 3590 C C . PRO B 1 39 ? -18.156 14.016 20.109 1 95.12 39 PRO B C 1
ATOM 3592 O O . PRO B 1 39 ? -17.109 13.508 19.703 1 95.12 39 PRO B O 1
ATOM 3595 N N . SER B 1 40 ? -18.359 15.289 20.203 1 94.31 40 SER B N 1
ATOM 3596 C CA . SER B 1 40 ? -17.359 16.25 19.734 1 94.31 40 SER B CA 1
ATOM 3597 C C . SER B 1 40 ? -16.016 16.047 20.438 1 94.31 40 SER B C 1
ATOM 3599 O O . SER B 1 40 ? -14.969 16.156 19.797 1 94.31 40 SER B O 1
ATOM 3601 N N . GLN B 1 41 ? -16.016 15.758 21.719 1 94.25 41 GLN B N 1
ATOM 3602 C CA . GLN B 1 41 ? -14.781 15.586 22.469 1 94.25 41 GLN B CA 1
ATOM 3603 C C . GLN B 1 41 ? -13.969 14.406 21.938 1 94.25 41 GLN B C 1
ATOM 3605 O O . GLN B 1 41 ? -12.742 14.461 21.906 1 94.25 41 GLN B O 1
ATOM 3610 N N . MET B 1 42 ? -14.695 13.398 21.562 1 95.31 42 MET B N 1
ATOM 3611 C CA . MET B 1 42 ? -14.016 12.234 21 1 95.31 42 MET B CA 1
ATOM 3612 C C . MET B 1 42 ? -13.43 12.57 19.625 1 95.31 42 MET B C 1
ATOM 3614 O O . MET B 1 42 ? -12.312 12.164 19.312 1 95.31 42 MET B O 1
ATOM 3618 N N . ALA B 1 43 ? -14.195 13.281 18.875 1 95.56 43 ALA B N 1
ATOM 3619 C CA . ALA B 1 43 ? -13.695 13.711 17.578 1 95.56 43 ALA B CA 1
ATOM 3620 C C . ALA B 1 43 ? -12.43 14.555 17.719 1 95.56 43 ALA B C 1
ATOM 3622 O O . ALA B 1 43 ? -11.453 14.352 17 1 95.56 43 ALA B O 1
ATOM 3623 N N . GLY B 1 44 ? -12.508 15.461 18.625 1 96.75 44 GLY B N 1
ATOM 3624 C CA . GLY B 1 44 ? -11.344 16.297 18.891 1 96.75 44 GLY B CA 1
ATOM 3625 C C . GLY B 1 44 ? -10.133 15.508 19.359 1 96.75 44 GLY B C 1
ATOM 3626 O O . GLY B 1 44 ? -9 15.797 18.953 1 96.75 44 GLY B O 1
ATOM 3627 N N . LEU B 1 45 ? -10.336 14.562 20.172 1 96.31 45 LEU B N 1
ATOM 3628 C CA . LEU B 1 45 ? -9.258 13.719 20.672 1 96.31 45 LEU B CA 1
ATOM 3629 C C . LEU B 1 45 ? -8.617 12.922 19.531 1 96.31 45 LEU B C 1
ATOM 3631 O O . LEU B 1 45 ? -7.398 12.781 19.484 1 96.31 45 LEU B O 1
ATOM 3635 N N . LEU B 1 46 ? -9.469 12.383 18.719 1 96.44 46 LEU B N 1
ATOM 3636 C CA . LEU B 1 46 ? -8.984 11.617 17.578 1 96.44 46 LEU B CA 1
ATOM 3637 C C . LEU B 1 46 ? -8.125 12.477 16.656 1 96.44 46 LEU B C 1
ATOM 3639 O O . LEU B 1 46 ? -7.066 12.047 16.203 1 96.44 46 LEU B O 1
ATOM 3643 N N . MET B 1 47 ? -8.555 13.648 16.469 1 94.19 47 MET B N 1
ATOM 3644 C CA . MET B 1 47 ? -7.828 14.539 15.57 1 94.19 47 MET B CA 1
ATOM 3645 C C . MET B 1 47 ? -6.547 15.055 16.219 1 94.19 47 MET B C 1
ATOM 3647 O O . MET B 1 47 ? -5.535 15.242 15.539 1 94.19 47 MET B O 1
ATOM 3651 N N . SER B 1 48 ? -6.586 15.211 17.5 1 96.31 48 SER B N 1
ATOM 3652 C CA . SER B 1 48 ? -5.379 15.578 18.234 1 96.31 48 SER B CA 1
ATOM 3653 C C . SER B 1 48 ? -4.375 14.43 18.25 1 96.31 48 SER B C 1
ATOM 3655 O O . SER B 1 48 ? -3.162 14.656 18.25 1 96.31 48 SER B O 1
ATOM 3657 N N . SER B 1 49 ? -4.891 13.258 18.297 1 96.88 49 SER B N 1
ATOM 3658 C CA . SER B 1 49 ? -4.016 12.086 18.266 1 96.88 49 SER B CA 1
ATOM 3659 C C . SER B 1 49 ? -3.223 12.023 16.969 1 96.88 49 SER B C 1
ATOM 3661 O O . SER B 1 49 ? -2.064 11.602 16.969 1 96.88 49 SER B O 1
ATOM 3663 N N . PHE B 1 50 ? -3.812 12.391 15.961 1 96.25 50 PHE B N 1
ATOM 3664 C CA . PHE B 1 50 ? -3.098 12.477 14.695 1 96.25 50 PHE B CA 1
ATOM 3665 C C . PHE B 1 50 ? -1.925 13.445 14.797 1 96.25 50 PHE B C 1
ATOM 3667 O O . PHE B 1 50 ? -0.813 13.133 14.367 1 96.25 50 PHE B O 1
ATOM 3674 N N . SER B 1 51 ? -2.189 14.602 15.328 1 95.12 51 SER B N 1
ATOM 3675 C CA . SER B 1 51 ? -1.147 15.609 15.477 1 95.12 51 SER B CA 1
ATOM 3676 C C . SER B 1 51 ? -0.037 15.125 16.406 1 95.12 51 SER B C 1
ATOM 3678 O O . SER B 1 51 ? 1.137 15.438 16.188 1 95.12 51 SER B O 1
ATOM 3680 N N . LEU B 1 52 ? -0.434 14.477 17.375 1 95.88 52 LEU B N 1
ATOM 3681 C CA . LEU B 1 52 ? 0.555 13.898 18.281 1 95.88 52 LEU B CA 1
ATOM 3682 C C . LEU B 1 52 ? 1.454 12.914 17.547 1 95.88 52 LEU B C 1
ATOM 3684 O O . LEU B 1 52 ? 2.674 12.922 17.734 1 95.88 52 LEU B O 1
ATOM 3688 N N . GLY B 1 53 ? 0.846 12.086 16.781 1 96.19 53 GLY B N 1
ATOM 3689 C CA . GLY B 1 53 ? 1.622 11.172 15.961 1 96.19 53 GLY B CA 1
ATOM 3690 C C . GLY B 1 53 ? 2.551 11.883 14.992 1 96.19 53 GLY B C 1
ATOM 3691 O O . GLY B 1 53 ? 3.691 11.461 14.797 1 96.19 53 GLY B O 1
ATOM 3692 N N . PHE B 1 54 ? 2.039 12.891 14.43 1 93.69 54 PHE B N 1
ATOM 3693 C CA . PHE B 1 54 ? 2.816 13.672 13.469 1 93.69 54 PHE B CA 1
ATOM 3694 C C . PHE B 1 54 ? 4.066 14.242 14.125 1 93.69 54 PHE B C 1
ATOM 3696 O O . PHE B 1 54 ? 5.164 14.141 13.578 1 93.69 54 PHE B O 1
ATOM 3703 N N . VAL B 1 55 ? 3.918 14.82 15.273 1 90.88 55 VAL B N 1
ATOM 3704 C CA . VAL B 1 55 ? 5.027 15.445 15.977 1 90.88 55 VAL B CA 1
ATOM 3705 C C . VAL B 1 55 ? 6.023 14.375 16.422 1 90.88 55 VAL B C 1
ATOM 3707 O O . VAL B 1 55 ? 7.23 14.516 16.203 1 90.88 55 VAL B O 1
ATOM 3710 N N . PHE B 1 56 ? 5.5 13.328 16.953 1 91.38 56 PHE B N 1
ATOM 3711 C CA . PHE B 1 56 ? 6.359 12.25 17.406 1 91.38 56 PHE B CA 1
ATOM 3712 C C . PHE B 1 56 ? 7.055 11.57 16.234 1 91.38 56 PHE B C 1
ATOM 3714 O O . PHE B 1 56 ? 8.227 11.203 16.328 1 91.38 56 PHE B O 1
ATOM 3721 N N . GLY B 1 57 ? 6.309 11.383 15.234 1 90.81 57 GLY B N 1
ATOM 3722 C CA . GLY B 1 57 ? 6.863 10.773 14.039 1 90.81 57 GLY B CA 1
ATOM 3723 C C . GLY B 1 57 ? 7.977 11.586 13.406 1 90.81 57 GLY B C 1
ATOM 3724 O O . GLY B 1 57 ? 8.961 11.023 12.914 1 90.81 57 GLY B O 1
ATOM 3725 N N . SER B 1 58 ? 7.832 12.859 13.445 1 86.56 58 SER B N 1
ATOM 3726 C CA . SER B 1 58 ? 8.852 13.727 12.852 1 86.56 58 SER B CA 1
ATOM 3727 C C . SER B 1 58 ? 10.188 13.562 13.562 1 86.56 58 SER B C 1
ATOM 3729 O O . SER B 1 58 ? 11.242 13.648 12.93 1 86.56 58 SER B O 1
ATOM 3731 N N . TYR B 1 59 ? 10.156 13.273 14.766 1 85.19 59 TYR B N 1
ATOM 3732 C CA . TYR B 1 59 ? 11.391 13.117 15.523 1 85.19 59 TYR B CA 1
ATOM 3733 C C . TYR B 1 59 ? 11.969 11.719 15.359 1 85.19 59 TYR B C 1
ATOM 3735 O O . TYR B 1 59 ? 13.164 11.555 15.109 1 85.19 59 TYR B O 1
ATOM 3743 N N . TRP B 1 60 ? 11.141 10.805 15.422 1 88.44 60 TRP B N 1
ATOM 3744 C CA . TRP B 1 60 ? 11.586 9.422 15.406 1 88.44 60 TRP B CA 1
ATOM 3745 C C . TRP B 1 60 ? 11.961 8.977 14 1 88.44 60 TRP B C 1
ATOM 3747 O O . TRP B 1 60 ? 12.945 8.258 13.812 1 88.44 60 TRP B O 1
ATOM 3757 N N . LEU B 1 61 ? 11.289 9.375 13.07 1 88.31 61 LEU B N 1
ATOM 3758 C CA . LEU B 1 61 ? 11.484 8.875 11.711 1 88.31 61 LEU B CA 1
ATOM 3759 C C . LEU B 1 61 ? 12.68 9.547 11.055 1 88.31 61 LEU B C 1
ATOM 3761 O O . LEU B 1 61 ? 13.242 9.023 10.094 1 88.31 61 LEU B O 1
ATOM 3765 N N . GLU B 1 62 ? 13.062 10.664 11.594 1 84.5 62 GLU B N 1
ATOM 3766 C CA . GLU B 1 62 ? 14.273 11.289 11.086 1 84.5 62 GLU B CA 1
ATOM 3767 C C . GLU B 1 62 ? 15.492 10.391 11.289 1 84.5 62 GLU B C 1
ATOM 3769 O O . GLU B 1 62 ? 16.297 10.219 10.375 1 84.5 62 GLU B O 1
ATOM 3774 N N . LYS B 1 63 ? 15.57 9.898 12.43 1 85 63 LYS B N 1
ATOM 3775 C CA . LYS B 1 63 ? 16.672 8.984 12.734 1 85 63 LYS B CA 1
ATOM 3776 C C . LYS B 1 63 ? 16.578 7.715 11.891 1 85 63 LYS B C 1
ATOM 3778 O O . LYS B 1 63 ? 17.609 7.191 11.445 1 85 63 LYS B O 1
ATOM 3783 N N . ARG B 1 64 ? 15.414 7.312 11.695 1 86.75 64 ARG B N 1
ATOM 3784 C CA . ARG B 1 64 ? 15.219 6.086 10.93 1 86.75 64 ARG B CA 1
ATOM 3785 C C . ARG B 1 64 ? 15.57 6.293 9.461 1 86.75 64 ARG B C 1
ATOM 3787 O O . ARG B 1 64 ? 16.109 5.391 8.812 1 86.75 64 ARG B O 1
ATOM 3794 N N . ILE B 1 65 ? 15.289 7.383 8.945 1 87.38 65 ILE B N 1
ATOM 3795 C CA . ILE B 1 65 ? 15.594 7.699 7.555 1 87.38 65 ILE B CA 1
ATOM 3796 C C . ILE B 1 65 ? 17.109 7.652 7.332 1 87.38 65 ILE B C 1
ATOM 3798 O O . ILE B 1 65 ? 17.562 7.125 6.32 1 87.38 65 ILE B O 1
ATOM 3802 N N . ARG B 1 66 ? 17.844 8.086 8.25 1 82.12 66 ARG B N 1
ATOM 3803 C CA . ARG B 1 66 ? 19.297 8.086 8.148 1 82.12 66 ARG B CA 1
ATOM 3804 C C . ARG B 1 66 ? 19.859 6.672 8.242 1 82.12 66 ARG B C 1
ATOM 3806 O O . ARG B 1 66 ? 20.844 6.344 7.598 1 82.12 66 ARG B O 1
ATOM 3813 N N . GLY B 1 67 ? 19.188 5.922 8.945 1 84.19 67 GLY B N 1
ATOM 3814 C CA . GLY B 1 67 ? 19.688 4.582 9.211 1 84.19 67 GLY B CA 1
ATOM 3815 C C . GLY B 1 67 ? 19.344 3.592 8.117 1 84.19 67 GLY B C 1
ATOM 3816 O O . GLY B 1 67 ? 20.203 2.857 7.637 1 84.19 67 GLY B O 1
ATOM 3817 N N . VAL B 1 68 ? 18.125 3.605 7.719 1 85.81 68 VAL B N 1
ATOM 3818 C CA . VAL B 1 68 ? 17.656 2.533 6.848 1 85.81 68 VAL B CA 1
ATOM 3819 C C . VAL B 1 68 ? 17.516 3.051 5.418 1 85.81 68 VAL B C 1
ATOM 3821 O O . VAL B 1 68 ? 17.516 2.268 4.465 1 85.81 68 VAL B O 1
ATOM 3824 N N . GLY B 1 69 ? 17.344 4.328 5.273 1 86.44 69 GLY B N 1
ATOM 3825 C CA . GLY B 1 69 ? 17.234 4.887 3.936 1 86.44 69 GLY B CA 1
ATOM 3826 C C . GLY B 1 69 ? 15.867 5.484 3.648 1 86.44 69 GLY B C 1
ATOM 3827 O O . GLY B 1 69 ? 14.859 5.043 4.203 1 86.44 69 GLY B O 1
ATOM 3828 N N . HIS B 1 70 ? 15.805 6.418 2.76 1 88.44 70 HIS B N 1
ATOM 3829 C CA . HIS B 1 70 ? 14.625 7.199 2.422 1 88.44 70 HIS B CA 1
ATOM 3830 C C . HIS B 1 70 ? 13.531 6.316 1.833 1 88.44 70 HIS B C 1
ATOM 3832 O O . HIS B 1 70 ? 12.383 6.367 2.277 1 88.44 70 HIS B O 1
ATOM 3838 N N . ILE B 1 71 ? 13.953 5.43 0.986 1 88.88 71 ILE B N 1
ATOM 3839 C CA . ILE B 1 71 ? 12.961 4.688 0.212 1 88.88 71 ILE B CA 1
ATOM 3840 C C . ILE B 1 71 ? 12.25 3.684 1.113 1 88.88 71 ILE B C 1
ATOM 3842 O O . ILE B 1 71 ? 11.047 3.455 0.971 1 88.88 71 ILE B O 1
ATOM 3846 N N . ARG B 1 72 ? 12.938 3.092 1.998 1 91.06 72 ARG B N 1
ATOM 3847 C CA . ARG B 1 72 ? 12.359 2.084 2.881 1 91.06 72 ARG B CA 1
ATOM 3848 C C . ARG B 1 72 ? 11.383 2.717 3.871 1 91.06 72 ARG B C 1
ATOM 3850 O O . ARG B 1 72 ? 10.312 2.16 4.141 1 91.06 72 ARG B O 1
ATOM 3857 N N . VAL B 1 73 ? 11.789 3.852 4.355 1 91.81 73 VAL B N 1
ATOM 3858 C CA . VAL B 1 73 ? 10.906 4.559 5.281 1 91.81 73 VAL B CA 1
ATOM 3859 C C . VAL B 1 73 ? 9.672 5.059 4.543 1 91.81 73 VAL B C 1
ATOM 3861 O O . VAL B 1 73 ? 8.555 4.949 5.047 1 91.81 73 VAL B O 1
ATOM 3864 N N . PHE B 1 74 ? 9.906 5.57 3.346 1 93.56 74 PHE B N 1
ATOM 3865 C CA . PHE B 1 74 ? 8.789 6.043 2.535 1 93.56 74 PHE B CA 1
ATOM 3866 C C . PHE B 1 74 ? 7.797 4.914 2.279 1 93.56 74 PHE B C 1
ATOM 3868 O O . PHE B 1 74 ? 6.586 5.102 2.432 1 93.56 74 PHE B O 1
ATOM 3875 N N . ALA B 1 75 ? 8.297 3.805 1.92 1 93.69 75 ALA B N 1
ATOM 3876 C CA . ALA B 1 75 ? 7.453 2.658 1.602 1 93.69 75 ALA B CA 1
ATOM 3877 C C . ALA B 1 75 ? 6.688 2.18 2.834 1 93.69 75 ALA B C 1
ATOM 3879 O O . ALA B 1 75 ? 5.492 1.892 2.756 1 93.69 75 ALA B O 1
ATOM 3880 N N . ALA B 1 76 ? 7.312 2.121 3.928 1 94.69 76 ALA B N 1
ATOM 3881 C CA . ALA B 1 76 ? 6.676 1.667 5.16 1 94.69 76 ALA B CA 1
ATOM 3882 C C . ALA B 1 76 ? 5.594 2.646 5.609 1 94.69 76 ALA B C 1
ATOM 3884 O O . ALA B 1 76 ? 4.531 2.234 6.082 1 94.69 76 ALA B O 1
ATOM 3885 N N . CYS B 1 77 ? 5.891 3.871 5.484 1 96.25 77 CYS B N 1
ATOM 3886 C CA . CYS B 1 77 ? 4.922 4.887 5.883 1 96.25 77 CYS B CA 1
ATOM 3887 C C . CYS B 1 77 ? 3.709 4.875 4.961 1 96.25 77 CYS B C 1
ATOM 3889 O O . CYS B 1 77 ? 2.57 4.934 5.43 1 96.25 77 CYS B O 1
ATOM 3891 N N . ALA B 1 78 ? 3.984 4.789 3.689 1 97 78 ALA B N 1
ATOM 3892 C CA . ALA B 1 78 ? 2.881 4.719 2.734 1 97 78 ALA B CA 1
ATOM 3893 C C . ALA B 1 78 ? 2.008 3.492 2.994 1 97 78 ALA B C 1
ATOM 3895 O O . ALA B 1 78 ? 0.778 3.576 2.939 1 97 78 ALA B O 1
ATOM 3896 N N . ALA B 1 79 ? 2.652 2.438 3.252 1 97.06 79 ALA B N 1
ATOM 3897 C CA . ALA B 1 79 ? 1.94 1.198 3.557 1 97.06 79 ALA B CA 1
ATOM 3898 C C . ALA B 1 79 ? 1.106 1.341 4.824 1 97.06 79 ALA B C 1
ATOM 3900 O O . ALA B 1 79 ? -0.049 0.912 4.871 1 97.06 79 ALA B O 1
ATOM 3901 N N . SER B 1 80 ? 1.668 1.908 5.824 1 97.44 80 SER B N 1
ATOM 3902 C CA . SER B 1 80 ? 0.957 2.109 7.086 1 97.44 80 SER B CA 1
ATOM 3903 C C . SER B 1 80 ? -0.262 3.008 6.895 1 97.44 80 SER B C 1
ATOM 3905 O O . SER B 1 80 ? -1.316 2.764 7.48 1 97.44 80 SER B O 1
ATOM 3907 N N . LEU B 1 81 ? -0.029 4 6.098 1 98.19 81 LEU B N 1
ATOM 3908 C CA . LEU B 1 81 ? -1.143 4.906 5.824 1 98.19 81 LEU B CA 1
ATOM 3909 C C . LEU B 1 81 ? -2.26 4.18 5.082 1 98.19 81 LEU B C 1
ATOM 3911 O O . LEU B 1 81 ? -3.439 4.371 5.387 1 98.19 81 LEU B O 1
ATOM 3915 N N . ALA B 1 82 ? -1.854 3.4 4.117 1 98.06 82 ALA B N 1
ATOM 3916 C CA . ALA B 1 82 ? -2.855 2.639 3.375 1 98.06 82 ALA B CA 1
ATOM 3917 C C . ALA B 1 82 ? -3.631 1.703 4.297 1 98.06 82 ALA B C 1
ATOM 3919 O O . ALA B 1 82 ? -4.863 1.656 4.254 1 98.06 82 ALA B O 1
ATOM 3920 N N . VAL B 1 83 ? -2.959 1.028 5.16 1 97.88 83 VAL B N 1
ATOM 3921 C CA . VAL B 1 83 ? -3.568 0.052 6.059 1 97.88 83 VAL B CA 1
ATOM 3922 C C . VAL B 1 83 ? -4.488 0.765 7.051 1 97.88 83 VAL B C 1
ATOM 3924 O O . VAL B 1 83 ? -5.625 0.337 7.27 1 97.88 83 VAL B O 1
ATOM 3927 N N . THR B 1 84 ? -4.02 1.832 7.625 1 97.94 84 THR B N 1
ATOM 3928 C CA . THR B 1 84 ? -4.828 2.523 8.625 1 97.94 84 THR B CA 1
ATOM 3929 C C . THR B 1 84 ? -6.055 3.164 7.98 1 97.94 84 THR B C 1
ATOM 3931 O O . THR B 1 84 ? -7.121 3.227 8.594 1 97.94 84 THR B O 1
ATOM 3934 N N . ALA B 1 85 ? -5.859 3.664 6.758 1 97.75 85 ALA B N 1
ATOM 3935 C CA . ALA B 1 85 ? -7.008 4.234 6.055 1 97.75 85 ALA B CA 1
ATOM 3936 C C . ALA B 1 85 ? -8.109 3.197 5.879 1 97.75 85 ALA B C 1
ATOM 3938 O O . ALA B 1 85 ? -9.273 3.461 6.184 1 97.75 85 ALA B O 1
ATOM 3939 N N . MET B 1 86 ? -7.77 2.041 5.457 1 97.19 86 MET B N 1
ATOM 3940 C CA . MET B 1 86 ? -8.75 0.987 5.234 1 97.19 86 MET B CA 1
ATOM 3941 C C . MET B 1 86 ? -9.312 0.475 6.559 1 97.19 86 MET B C 1
ATOM 3943 O O . MET B 1 86 ? -10.492 0.147 6.652 1 97.19 86 MET B O 1
ATOM 3947 N N . ALA B 1 87 ? -8.469 0.392 7.551 1 97.25 87 ALA B N 1
ATOM 3948 C CA . ALA B 1 87 ? -8.906 -0.073 8.859 1 97.25 87 ALA B CA 1
ATOM 3949 C C . ALA B 1 87 ? -9.984 0.843 9.438 1 97.25 87 ALA B C 1
ATOM 3951 O O . ALA B 1 87 ? -10.898 0.383 10.133 1 97.25 87 ALA B O 1
ATOM 3952 N N . HIS B 1 88 ? -9.898 2.137 9.156 1 97.06 88 HIS B N 1
ATOM 3953 C CA . HIS B 1 88 ? -10.914 3.074 9.609 1 97.06 88 HIS B CA 1
ATOM 3954 C C . HIS B 1 88 ? -12.281 2.727 9.031 1 97.06 88 HIS B C 1
ATOM 3956 O O . HIS B 1 88 ? -13.305 2.881 9.703 1 97.06 88 HIS B O 1
ATOM 3962 N N . GLY B 1 89 ? -12.305 2.334 7.789 1 94.69 89 GLY B N 1
ATOM 3963 C CA . GLY B 1 89 ? -13.555 2.021 7.117 1 94.69 89 GLY B CA 1
ATOM 3964 C C . GLY B 1 89 ? -14.125 0.671 7.512 1 94.69 89 GLY B C 1
ATOM 3965 O O . GLY B 1 89 ? -15.344 0.469 7.477 1 94.69 89 GLY B O 1
ATOM 3966 N N . LEU B 1 90 ? -13.273 -0.194 7.945 1 93.94 90 LEU B N 1
ATOM 3967 C CA . LEU B 1 90 ? -13.703 -1.565 8.195 1 93.94 90 LEU B CA 1
ATOM 3968 C C . LEU B 1 90 ? -14.07 -1.758 9.664 1 93.94 90 LEU B C 1
ATOM 3970 O O . LEU B 1 90 ? -14.914 -2.604 9.984 1 93.94 90 LEU B O 1
ATOM 3974 N N . TRP B 1 91 ? -13.445 -1.044 10.539 1 94.19 91 TRP B N 1
ATOM 3975 C CA . TRP B 1 91 ? -13.664 -1.184 11.977 1 94.19 91 TRP B CA 1
ATOM 3976 C C . TRP B 1 91 ? -14.031 0.158 12.602 1 94.19 91 TRP B C 1
ATOM 3978 O O . TRP B 1 91 ? -13.156 0.907 13.039 1 94.19 91 TRP B O 1
ATOM 3988 N N . ILE B 1 92 ? -15.328 0.325 12.844 1 94.69 92 ILE B N 1
ATOM 3989 C CA . ILE B 1 92 ? -15.828 1.589 13.375 1 94.69 92 ILE B CA 1
ATOM 3990 C C . ILE B 1 92 ? -15.805 1.547 14.898 1 94.69 92 ILE B C 1
ATOM 3992 O O . ILE B 1 92 ? -16.797 1.166 15.531 1 94.69 92 ILE B O 1
ATOM 3996 N N . ASN B 1 93 ? -14.68 1.928 15.492 1 95.5 93 ASN B N 1
ATOM 3997 C CA . ASN B 1 93 ? -14.453 1.987 16.938 1 95.5 93 ASN B CA 1
ATOM 3998 C C . ASN B 1 93 ? -13.547 3.152 17.312 1 95.5 93 ASN B C 1
ATOM 4000 O O . ASN B 1 93 ? -12.406 3.227 16.859 1 95.5 93 ASN B O 1
ATOM 4004 N N . PRO B 1 94 ? -14.062 4.047 18.125 1 94.88 94 PRO B N 1
ATOM 4005 C CA . PRO B 1 94 ? -13.297 5.254 18.438 1 94.88 94 PRO B CA 1
ATOM 4006 C C . PRO B 1 94 ? -11.938 4.945 19.047 1 94.88 94 PRO B C 1
ATOM 4008 O O . PRO B 1 94 ? -10.961 5.656 18.797 1 94.88 94 PRO B O 1
ATOM 4011 N N . TRP B 1 95 ? -11.797 3.941 19.844 1 95.25 95 TRP B N 1
ATOM 4012 C CA . TRP B 1 95 ? -10.523 3.607 20.5 1 95.25 95 TRP B CA 1
ATOM 4013 C C . TRP B 1 95 ? -9.531 3.047 19.484 1 95.25 95 TRP B C 1
ATOM 4015 O O . TRP B 1 95 ? -8.336 3.338 19.547 1 95.25 95 TRP B O 1
ATOM 4025 N N . ALA B 1 96 ? -10.055 2.24 18.578 1 96.25 96 ALA B N 1
ATOM 4026 C CA . ALA B 1 96 ? -9.203 1.763 17.5 1 96.25 96 ALA B CA 1
ATOM 4027 C C . ALA B 1 96 ? -8.734 2.918 16.609 1 96.25 96 ALA B C 1
ATOM 4029 O O . ALA B 1 96 ? -7.574 2.961 16.188 1 96.25 96 ALA B O 1
ATOM 4030 N N . TRP B 1 97 ? -9.68 3.814 16.406 1 97.31 97 TRP B N 1
ATOM 4031 C CA . TRP B 1 97 ? -9.367 4.957 15.555 1 97.31 97 TRP B CA 1
ATOM 4032 C C . TRP B 1 97 ? -8.266 5.809 16.172 1 97.31 97 TRP B C 1
ATOM 4034 O O . TRP B 1 97 ? -7.477 6.43 15.453 1 97.31 97 TRP B O 1
ATOM 4044 N N . LEU B 1 98 ? -8.195 5.82 17.516 1 97.19 98 LEU B N 1
ATOM 4045 C CA . LEU B 1 98 ? -7.145 6.57 18.188 1 97.19 98 LEU B CA 1
ATOM 4046 C C . LEU B 1 98 ? -5.766 6.043 17.812 1 97.19 98 LEU B C 1
ATOM 4048 O O . LEU B 1 98 ? -4.852 6.824 17.531 1 97.19 98 LEU B O 1
ATOM 4052 N N . VAL B 1 99 ? -5.695 4.762 17.719 1 97.06 99 VAL B N 1
ATOM 4053 C CA . VAL B 1 99 ? -4.418 4.129 17.406 1 97.06 99 VAL B CA 1
ATOM 4054 C C . VAL B 1 99 ? -4.09 4.359 15.922 1 97.06 99 VAL B C 1
ATOM 4056 O O . VAL B 1 99 ? -2.953 4.688 15.578 1 97.06 99 VAL B O 1
ATOM 4059 N N . TRP B 1 100 ? -5.109 4.199 15.078 1 97.62 100 TRP B N 1
ATOM 4060 C CA . TRP B 1 100 ? -4.895 4.398 13.648 1 97.62 100 TRP B CA 1
ATOM 4061 C C . TRP B 1 100 ? -4.477 5.832 13.352 1 97.62 100 TRP B C 1
ATOM 4063 O O . TRP B 1 100 ? -3.611 6.074 12.5 1 97.62 100 TRP B O 1
ATOM 4073 N N . ARG B 1 101 ? -5.062 6.73 14.078 1 97.44 101 ARG B N 1
ATOM 4074 C CA . ARG B 1 101 ? -4.75 8.141 13.867 1 97.44 101 ARG B CA 1
ATOM 4075 C C . ARG B 1 101 ? -3.332 8.461 14.32 1 97.44 101 ARG B C 1
ATOM 4077 O O . ARG B 1 101 ? -2.627 9.242 13.68 1 97.44 101 ARG B O 1
ATOM 4084 N N . LEU B 1 102 ? -2.947 7.91 15.406 1 97.44 102 LEU B N 1
ATOM 4085 C CA . LEU B 1 102 ? -1.59 8.117 15.898 1 97.44 102 LEU B CA 1
ATOM 4086 C C . LEU B 1 102 ? -0.565 7.598 14.898 1 97.44 102 LEU B C 1
ATOM 4088 O O . LEU B 1 102 ? 0.392 8.297 14.562 1 97.44 102 LEU B O 1
ATOM 4092 N N . VAL B 1 103 ? -0.804 6.434 14.375 1 97.44 103 VAL B N 1
ATOM 4093 C CA . VAL B 1 103 ? 0.087 5.828 13.391 1 97.44 103 VAL B CA 1
ATOM 4094 C C . VAL B 1 103 ? 0.034 6.625 12.094 1 97.44 103 VAL B C 1
ATOM 4096 O O . VAL B 1 103 ? 1.063 6.848 11.453 1 97.44 103 VAL B O 1
ATOM 4099 N N . GLY B 1 104 ? -1.192 7.012 11.789 1 97.25 104 GLY B N 1
ATOM 4100 C CA . GLY B 1 104 ? -1.365 7.816 10.586 1 97.25 104 GLY B CA 1
ATOM 4101 C C . GLY B 1 104 ? -0.612 9.133 10.633 1 97.25 104 GLY B C 1
ATOM 4102 O O . GLY B 1 104 ? -0.035 9.555 9.633 1 97.25 104 GLY B O 1
ATOM 4103 N N . GLY B 1 105 ? -0.633 9.758 11.766 1 96.56 105 GLY B N 1
ATOM 4104 C CA . GLY B 1 105 ? 0.116 10.992 11.922 1 96.56 105 GLY B CA 1
ATOM 4105 C C . GLY B 1 105 ? 1.614 10.805 11.773 1 96.56 105 GLY B C 1
ATOM 4106 O O . GLY B 1 105 ? 2.271 11.562 11.055 1 96.56 105 GLY B O 1
ATOM 4107 N N . ALA B 1 106 ? 2.111 9.82 12.375 1 96.06 106 ALA B N 1
ATOM 4108 C CA . ALA B 1 106 ? 3.539 9.523 12.273 1 96.06 106 ALA B CA 1
ATOM 4109 C C . ALA B 1 106 ? 3.934 9.195 10.836 1 96.06 106 ALA B C 1
ATOM 4111 O O . ALA B 1 106 ? 4.949 9.688 10.344 1 96.06 106 ALA B O 1
ATOM 4112 N N . ALA B 1 107 ? 3.139 8.391 10.234 1 96.69 107 ALA B N 1
ATOM 4113 C CA . ALA B 1 107 ? 3.424 7.988 8.859 1 96.69 107 ALA B CA 1
ATOM 4114 C C . ALA B 1 107 ? 3.365 9.188 7.914 1 96.69 107 ALA B C 1
ATOM 4116 O O . ALA B 1 107 ? 4.148 9.273 6.965 1 96.69 107 ALA B O 1
ATOM 4117 N N . THR B 1 108 ? 2.457 10.055 8.156 1 96.19 108 THR B N 1
ATOM 4118 C CA . THR B 1 108 ? 2.346 11.25 7.336 1 96.19 108 THR B CA 1
ATOM 4119 C C . THR B 1 108 ? 3.592 12.125 7.473 1 96.19 108 THR B C 1
ATOM 4121 O O . THR B 1 108 ? 4.105 12.641 6.48 1 96.19 108 THR B O 1
ATOM 4124 N N . ALA B 1 109 ? 4.031 12.266 8.68 1 93.38 109 ALA B N 1
ATOM 4125 C CA . ALA B 1 109 ? 5.266 13.008 8.914 1 93.38 109 ALA B CA 1
ATOM 4126 C C . ALA B 1 109 ? 6.43 12.406 8.133 1 93.38 109 ALA B C 1
ATOM 4128 O O . ALA B 1 109 ? 7.203 13.125 7.5 1 93.38 109 ALA B O 1
ATOM 4129 N N . GLY B 1 110 ? 6.492 11.141 8.188 1 92.19 110 GLY B N 1
ATOM 4130 C CA . GLY B 1 110 ? 7.559 10.461 7.477 1 92.19 110 GLY B CA 1
ATOM 4131 C C . GLY B 1 110 ? 7.496 10.656 5.977 1 92.19 110 GLY B C 1
ATOM 4132 O O . GLY B 1 110 ? 8.516 10.906 5.336 1 92.19 110 GLY B O 1
ATOM 4133 N N . MET B 1 111 ? 6.355 10.555 5.465 1 94.19 111 MET B N 1
ATOM 4134 C CA . MET B 1 111 ? 6.18 10.742 4.027 1 94.19 111 MET B CA 1
ATOM 4135 C C . MET B 1 111 ? 6.582 12.148 3.607 1 94.19 111 MET B C 1
ATOM 4137 O O . MET B 1 111 ? 7.281 12.336 2.611 1 94.19 111 MET B O 1
ATOM 4141 N N . LEU B 1 112 ? 6.18 13.07 4.344 1 91.31 112 LEU B N 1
ATOM 4142 C CA . LEU B 1 112 ? 6.48 14.461 4.027 1 91.31 112 LEU B CA 1
ATOM 4143 C C . LEU B 1 112 ? 7.977 14.734 4.16 1 91.31 112 LEU B C 1
ATOM 4145 O O . LEU B 1 112 ? 8.562 15.406 3.312 1 91.31 112 LEU B O 1
ATOM 4149 N N . MET B 1 113 ? 8.531 14.203 5.168 1 89.25 113 MET B N 1
ATOM 4150 C CA . MET B 1 113 ? 9.961 14.406 5.395 1 89.25 113 MET B CA 1
ATOM 4151 C C . MET B 1 113 ? 10.781 13.859 4.23 1 89.25 113 MET B C 1
ATOM 4153 O O . MET B 1 113 ? 11.688 14.531 3.732 1 89.25 113 MET B O 1
ATOM 4157 N N . VAL B 1 114 ? 10.484 12.688 3.822 1 90 114 VAL B N 1
ATOM 4158 C CA . VAL B 1 114 ? 11.234 12.062 2.738 1 90 114 VAL B CA 1
ATOM 4159 C C . VAL B 1 114 ? 10.992 12.828 1.438 1 90 114 VAL B C 1
ATOM 4161 O O . VAL B 1 114 ? 11.93 13.07 0.674 1 90 114 VAL B O 1
ATOM 4164 N N . MET B 1 115 ? 9.797 13.188 1.208 1 90.06 115 MET B N 1
ATOM 4165 C CA . MET B 1 115 ? 9.453 13.938 0 1 90.06 115 MET B CA 1
ATOM 4166 C C . MET B 1 115 ? 10.203 15.266 -0.043 1 90.06 115 MET B C 1
ATOM 4168 O O . MET B 1 115 ? 10.758 15.633 -1.076 1 90.06 115 MET B O 1
ATOM 4172 N N . GLU B 1 116 ? 10.156 15.945 1.037 1 84.44 116 GLU B N 1
ATOM 4173 C CA . GLU B 1 116 ? 10.852 17.234 1.111 1 84.44 116 GLU B CA 1
ATOM 4174 C C . GLU B 1 116 ? 12.359 17.062 0.943 1 84.44 116 GLU B C 1
ATOM 4176 O O . GLU B 1 116 ? 13.008 17.891 0.3 1 84.44 116 GLU B O 1
ATOM 41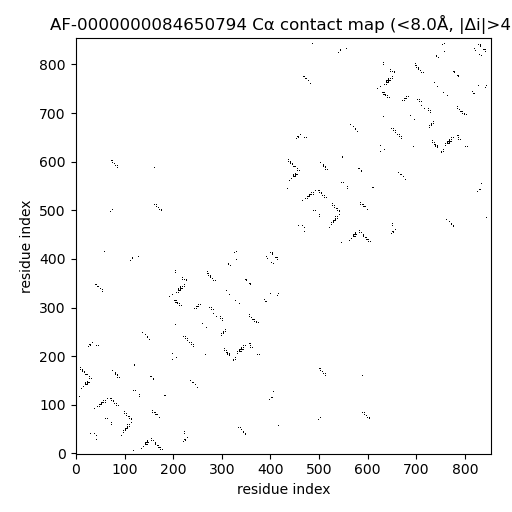81 N N . SER B 1 117 ? 12.828 15.977 1.521 1 83.31 117 SER B N 1
ATOM 4182 C CA . SER B 1 117 ? 14.25 15.68 1.374 1 83.31 117 SER B CA 1
ATOM 4183 C C . SER B 1 117 ? 14.609 15.398 -0.082 1 83.31 117 SER B C 1
ATOM 4185 O O . SER B 1 117 ? 15.633 15.875 -0.577 1 83.31 117 SER B O 1
ATOM 4187 N N . TRP B 1 118 ? 13.852 14.617 -0.741 1 86.38 118 TRP B N 1
ATOM 4188 C CA . TRP B 1 118 ? 14.102 14.281 -2.139 1 86.38 118 TRP B CA 1
ATOM 4189 C C . TRP B 1 118 ? 13.992 15.523 -3.023 1 86.38 118 TRP B C 1
ATOM 4191 O O . TRP B 1 118 ? 14.812 15.727 -3.916 1 86.38 118 TRP B O 1
ATOM 4201 N N . VAL B 1 119 ? 13.008 16.328 -2.775 1 84.12 119 VAL B N 1
ATOM 4202 C CA . VAL B 1 119 ? 12.805 17.531 -3.574 1 84.12 119 VAL B CA 1
ATOM 4203 C C . VAL B 1 119 ? 13.961 18.5 -3.34 1 84.12 119 VAL B C 1
ATOM 4205 O O . VAL B 1 119 ? 14.438 19.141 -4.281 1 84.12 119 VAL B O 1
ATOM 4208 N N . SER B 1 120 ? 14.398 18.594 -2.109 1 80.5 120 SER B N 1
ATOM 4209 C CA . SER B 1 120 ? 15.531 19.453 -1.777 1 80.5 120 SER B CA 1
ATOM 4210 C C . SER B 1 120 ? 16.812 18.969 -2.445 1 80.5 120 SER B C 1
ATOM 4212 O O . SER B 1 120 ? 17.625 19.781 -2.887 1 80.5 120 SER B O 1
ATOM 4214 N N . GLY B 1 121 ? 16.953 17.688 -2.488 1 79.06 121 GLY B N 1
ATOM 4215 C CA . GLY B 1 121 ? 18.125 17.109 -3.111 1 79.06 121 GLY B CA 1
ATOM 4216 C C . GLY B 1 121 ? 18.188 17.328 -4.613 1 79.06 121 GLY B C 1
ATOM 4217 O O . GLY B 1 121 ? 19.266 17.391 -5.199 1 79.06 121 GLY B O 1
ATOM 4218 N N . GLU B 1 122 ? 17.078 17.422 -5.129 1 80.31 122 GLU B N 1
ATOM 4219 C CA . GLU B 1 122 ? 17 17.594 -6.578 1 80.31 122 GLU B CA 1
ATOM 4220 C C . GLU B 1 122 ? 17.016 19.062 -6.961 1 80.31 122 GLU B C 1
ATOM 4222 O O . GLU B 1 122 ? 17.047 19.406 -8.148 1 80.31 122 GLU B O 1
ATOM 4227 N N . SER B 1 123 ? 17.016 19.906 -5.977 1 78.5 123 SER B N 1
ATOM 4228 C CA . SER B 1 123 ? 17.016 21.344 -6.227 1 78.5 123 SER B CA 1
ATOM 4229 C C . SER B 1 123 ? 18.438 21.906 -6.211 1 78.5 123 SER B C 1
ATOM 4231 O O . SER B 1 123 ? 19.297 21.406 -5.488 1 78.5 123 SER B O 1
ATOM 4233 N N . THR B 1 124 ? 18.672 22.781 -7.145 1 76.75 124 THR B N 1
ATOM 4234 C CA . THR B 1 124 ? 19.938 23.516 -7.176 1 76.75 124 THR B CA 1
ATOM 4235 C C . THR B 1 124 ? 19.719 24.969 -6.727 1 76.75 124 THR B C 1
ATOM 4237 O O . THR B 1 124 ? 18.578 25.406 -6.574 1 76.75 124 THR B O 1
ATOM 4240 N N . ASN B 1 125 ? 20.766 25.656 -6.48 1 71.5 125 ASN B N 1
ATOM 4241 C CA . ASN B 1 125 ? 20.688 27.047 -6.031 1 71.5 125 ASN B CA 1
ATOM 4242 C C . ASN B 1 125 ? 19.984 27.938 -7.055 1 71.5 125 ASN B C 1
ATOM 4244 O O . ASN B 1 125 ? 19.297 28.891 -6.688 1 71.5 125 ASN B O 1
ATOM 4248 N N . ASP B 1 126 ? 20.016 27.5 -8.227 1 75.12 126 ASP B N 1
ATOM 4249 C CA . ASP B 1 126 ? 19.469 28.328 -9.297 1 75.12 126 ASP B CA 1
ATOM 4250 C C . ASP B 1 126 ? 17.969 28.094 -9.445 1 75.12 126 ASP B C 1
ATOM 4252 O O . ASP B 1 126 ? 17.25 28.969 -9.953 1 75.12 126 ASP B O 1
ATOM 4256 N N . ASN B 1 127 ? 17.516 26.922 -9.086 1 80.94 127 ASN B N 1
ATOM 4257 C CA . ASN B 1 127 ? 16.109 26.609 -9.359 1 80.94 127 ASN B CA 1
ATOM 4258 C C . ASN B 1 127 ? 15.336 26.344 -8.07 1 80.94 127 ASN B C 1
ATOM 4260 O O . ASN B 1 127 ? 14.172 25.938 -8.109 1 80.94 127 ASN B O 1
ATOM 4264 N N . ARG B 1 128 ? 15.93 26.641 -7.035 1 78.38 128 ARG B N 1
ATOM 4265 C CA . ARG B 1 128 ? 15.336 26.328 -5.734 1 78.38 128 ARG B CA 1
ATOM 4266 C C . ARG B 1 128 ? 14 27.062 -5.559 1 78.38 128 ARG B C 1
ATOM 4268 O O . ARG B 1 128 ? 13.031 26.469 -5.078 1 78.38 128 ARG B O 1
ATOM 4275 N N . GLY B 1 129 ? 13.953 28.328 -5.875 1 75.81 129 GLY B N 1
ATOM 4276 C CA . GLY B 1 129 ? 12.719 29.078 -5.758 1 75.81 129 GLY B CA 1
ATOM 4277 C C . GLY B 1 129 ? 11.602 28.547 -6.625 1 75.81 129 GLY B C 1
ATOM 4278 O O . GLY B 1 129 ? 10.453 28.438 -6.18 1 75.81 129 GLY B O 1
ATOM 4279 N N . ARG B 1 130 ? 11.898 28.188 -7.746 1 83 130 ARG B N 1
ATOM 4280 C CA . ARG B 1 130 ? 10.906 27.656 -8.68 1 83 130 ARG B CA 1
ATOM 4281 C C . ARG B 1 130 ? 10.391 26.297 -8.211 1 83 130 ARG B C 1
ATOM 4283 O O . ARG B 1 130 ? 9.195 26.016 -8.297 1 83 130 ARG B O 1
ATOM 4290 N N . VAL B 1 131 ? 11.328 25.469 -7.723 1 83.38 131 VAL B N 1
ATOM 4291 C CA . VAL B 1 131 ? 10.961 24.141 -7.258 1 83.38 131 VAL B CA 1
ATOM 4292 C C . VAL B 1 131 ? 10.047 24.25 -6.039 1 83.38 131 VAL B C 1
ATOM 4294 O O . VAL B 1 131 ? 9.055 23.516 -5.938 1 83.38 131 VAL B O 1
ATOM 4297 N N . LEU B 1 132 ? 10.359 25.188 -5.25 1 80.25 132 LEU B N 1
ATOM 4298 C CA . LEU B 1 132 ? 9.531 25.391 -4.062 1 80.25 132 LEU B CA 1
ATOM 4299 C C . LEU B 1 132 ? 8.148 25.891 -4.449 1 80.25 132 LEU B C 1
ATOM 4301 O O . LEU B 1 132 ? 7.148 25.5 -3.842 1 80.25 132 LEU B O 1
ATOM 4305 N N . GLY B 1 133 ? 8.172 26.75 -5.367 1 81.94 133 GLY B N 1
ATOM 4306 C CA . GLY B 1 133 ? 6.891 27.234 -5.855 1 81.94 133 GLY B CA 1
ATOM 4307 C C . GLY B 1 133 ? 6 26.125 -6.391 1 81.94 133 GLY B C 1
ATOM 4308 O O . GLY B 1 133 ? 4.824 26.031 -6.031 1 81.94 133 GLY B O 1
ATOM 4309 N N . TRP B 1 134 ? 6.52 25.312 -7.176 1 86.19 134 TRP B N 1
ATOM 4310 C CA . TRP B 1 134 ? 5.77 24.188 -7.73 1 86.19 134 TRP B CA 1
ATOM 4311 C C . TRP B 1 134 ? 5.34 23.234 -6.629 1 86.19 134 TRP B C 1
ATOM 4313 O O . TRP B 1 134 ? 4.227 22.703 -6.656 1 86.19 134 TRP B O 1
ATOM 4323 N N .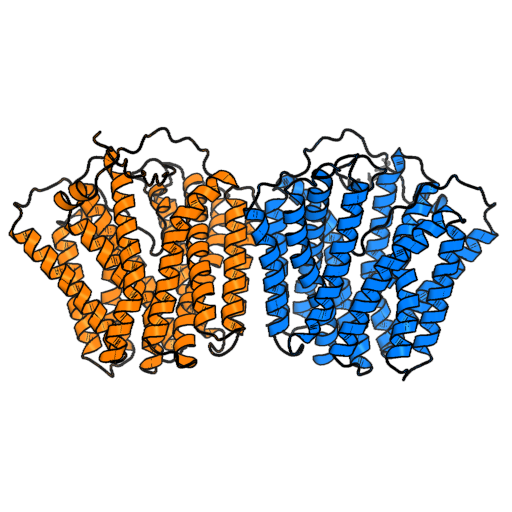 TYR B 1 135 ? 6.238 23.016 -5.75 1 86.62 135 TYR B N 1
ATOM 4324 C CA . TYR B 1 135 ? 5.938 22.109 -4.641 1 86.62 135 TYR B CA 1
ATOM 4325 C C . TYR B 1 135 ? 4.73 22.609 -3.85 1 86.62 135 TYR B C 1
ATOM 4327 O O . TYR B 1 135 ? 3.846 21.828 -3.5 1 86.62 135 TYR B O 1
ATOM 4335 N N . MET B 1 136 ? 4.645 23.844 -3.65 1 85.31 136 MET B N 1
ATOM 4336 C CA . MET B 1 136 ? 3.559 24.422 -2.869 1 85.31 136 MET B CA 1
ATOM 4337 C C . MET B 1 136 ? 2.24 24.344 -3.631 1 85.31 136 MET B C 1
ATOM 4339 O O . MET B 1 136 ? 1.208 24 -3.059 1 85.31 136 MET B O 1
ATOM 4343 N N . VAL B 1 137 ? 2.318 24.672 -4.824 1 88.62 137 VAL B N 1
ATOM 4344 C CA . VAL B 1 137 ? 1.115 24.672 -5.648 1 88.62 137 VAL B CA 1
ATOM 4345 C C . VAL B 1 137 ? 0.573 23.25 -5.781 1 88.62 137 VAL B C 1
ATOM 4347 O O . VAL B 1 137 ? -0.625 23.016 -5.605 1 88.62 137 VAL B O 1
ATOM 4350 N N . ILE B 1 138 ? 1.463 22.359 -6.062 1 91.94 138 ILE B N 1
ATOM 4351 C CA . ILE B 1 138 ? 1.059 20.969 -6.273 1 91.94 138 ILE B CA 1
ATOM 4352 C C . ILE B 1 138 ? 0.542 20.375 -4.965 1 91.94 138 ILE B C 1
ATOM 4354 O O . ILE B 1 138 ? -0.477 19.688 -4.949 1 91.94 138 ILE B O 1
ATOM 4358 N N . SER B 1 139 ? 1.2 20.688 -3.93 1 92 139 SER B N 1
ATOM 4359 C CA . SER B 1 139 ? 0.788 20.172 -2.633 1 92 139 SER B CA 1
ATOM 4360 C C . SER B 1 139 ? -0.597 20.672 -2.246 1 92 139 SER B C 1
ATOM 4362 O O . SER B 1 139 ? -1.472 19.891 -1.875 1 92 139 SER B O 1
ATOM 4364 N N . THR B 1 140 ? -0.804 21.938 -2.432 1 91.31 140 THR B N 1
ATOM 4365 C CA . THR B 1 140 ? -2.057 22.547 -1.993 1 91.31 140 THR B CA 1
ATOM 4366 C C . THR B 1 140 ? -3.205 22.141 -2.914 1 91.31 140 THR B C 1
ATOM 4368 O O . THR B 1 140 ? -4.305 21.844 -2.449 1 91.31 140 THR B O 1
ATOM 4371 N N . THR B 1 141 ? -2.961 22.141 -4.152 1 94.5 141 THR B N 1
ATOM 4372 C CA . THR B 1 141 ? -4.004 21.75 -5.098 1 94.5 141 THR B CA 1
ATOM 4373 C C . THR B 1 141 ? -4.367 20.281 -4.934 1 94.5 141 THR B C 1
ATOM 4375 O O . THR B 1 141 ? -5.523 19.891 -5.109 1 94.5 141 THR B O 1
ATOM 4378 N N . SER B 1 142 ? -3.375 19.469 -4.652 1 96.5 142 SER B N 1
ATOM 4379 C CA . SER B 1 142 ? -3.641 18.047 -4.41 1 96.5 142 SER B CA 1
ATOM 4380 C C . SER B 1 142 ? -4.465 17.859 -3.143 1 96.5 142 SER B C 1
ATOM 4382 O O . SER B 1 142 ? -5.395 17.047 -3.121 1 96.5 142 SER B O 1
ATOM 4384 N N . LEU B 1 143 ? -4.137 18.594 -2.146 1 94.75 143 LEU B N 1
ATOM 4385 C CA . LEU B 1 143 ? -4.906 18.531 -0.908 1 94.75 143 LEU B CA 1
ATOM 4386 C C . LEU B 1 143 ? -6.363 18.906 -1.152 1 94.75 143 LEU B C 1
ATOM 4388 O O . LEU B 1 143 ? -7.273 18.203 -0.715 1 94.75 143 LEU B O 1
ATOM 4392 N N . ALA B 1 144 ? -6.535 19.969 -1.835 1 95.38 144 ALA B N 1
ATOM 4393 C CA . ALA B 1 144 ? -7.883 20.438 -2.158 1 95.38 144 ALA B CA 1
ATOM 4394 C C . ALA B 1 144 ? -8.617 19.422 -3.037 1 95.38 144 ALA B C 1
ATOM 4396 O O . ALA B 1 144 ? -9.812 19.203 -2.863 1 95.38 144 ALA B O 1
ATOM 4397 N N . GLY B 1 145 ? -7.898 18.906 -3.967 1 96.75 145 GLY B N 1
ATOM 4398 C CA . GLY B 1 145 ? -8.477 17.875 -4.805 1 96.75 145 GLY B CA 1
ATOM 4399 C C . GLY B 1 145 ? -8.945 16.656 -4.02 1 96.75 145 GLY B C 1
ATOM 4400 O O . GLY B 1 145 ? -9.984 16.078 -4.332 1 96.75 145 GLY B O 1
ATOM 4401 N N . GLY B 1 146 ? -8.164 16.281 -3.037 1 97.44 146 GLY B N 1
ATOM 4402 C CA . GLY B 1 146 ? -8.562 15.195 -2.164 1 97.44 146 GLY B CA 1
ATOM 4403 C C . GLY B 1 146 ? -9.836 15.477 -1.395 1 97.44 146 GLY B C 1
ATOM 4404 O O . GLY B 1 146 ? -10.664 14.578 -1.203 1 97.44 146 GLY B O 1
ATOM 4405 N N . GLN B 1 147 ? -9.93 16.688 -0.972 1 96.25 147 GLN B N 1
ATOM 4406 C CA . GLN B 1 147 ? -11.141 17.078 -0.258 1 96.25 147 GLN B CA 1
ATOM 4407 C C . GLN B 1 147 ? -12.367 17 -1.168 1 96.25 147 GLN B C 1
ATOM 4409 O O . GLN B 1 147 ? -13.445 16.578 -0.738 1 96.25 147 GLN B O 1
ATOM 4414 N N . TRP B 1 148 ? -12.148 17.312 -2.355 1 95.69 148 TRP B N 1
ATOM 4415 C CA . TRP B 1 148 ? -13.227 17.25 -3.336 1 95.69 148 TRP B CA 1
ATOM 4416 C C . TRP B 1 148 ? -13.625 15.812 -3.623 1 95.69 148 TRP B C 1
ATOM 4418 O O . TRP B 1 148 ? -14.773 15.539 -3.994 1 95.69 148 TRP B O 1
ATOM 4428 N N . MET B 1 149 ? -12.758 14.922 -3.467 1 97.19 149 MET B N 1
ATOM 4429 C CA . MET B 1 149 ? -12.984 13.508 -3.746 1 97.19 149 MET B CA 1
ATOM 4430 C C . MET B 1 149 ? -13.969 12.914 -2.742 1 97.19 149 MET B C 1
ATOM 4432 O O . MET B 1 149 ? -14.422 11.781 -2.91 1 97.19 149 MET B O 1
ATOM 4436 N N . LEU B 1 150 ? -14.352 13.688 -1.777 1 96.44 150 LEU B N 1
ATOM 4437 C CA . LEU B 1 150 ? -15.367 13.266 -0.826 1 96.44 150 LEU B CA 1
ATOM 4438 C C . LEU B 1 150 ? -16.688 12.969 -1.538 1 96.44 150 LEU B C 1
ATOM 4440 O O . LEU B 1 150 ? -17.484 12.156 -1.058 1 96.44 150 LEU B O 1
ATOM 4444 N N . ASN B 1 151 ? -16.875 13.531 -2.689 1 95.38 151 ASN B N 1
ATOM 4445 C CA . ASN B 1 151 ? -18.125 13.422 -3.436 1 95.38 151 ASN B CA 1
ATOM 4446 C C . ASN B 1 151 ? -18.172 12.133 -4.254 1 95.38 151 ASN B C 1
ATOM 4448 O O . ASN B 1 151 ? -19.203 11.805 -4.848 1 95.38 151 ASN B O 1
ATOM 4452 N N . LEU B 1 152 ? -17.141 11.336 -4.227 1 93.56 152 LEU B N 1
ATOM 4453 C CA . LEU B 1 152 ? -17.016 10.195 -5.125 1 93.56 152 LEU B CA 1
ATOM 4454 C C . LEU B 1 152 ? -17.922 9.047 -4.66 1 93.56 152 LEU B C 1
ATOM 4456 O O . LEU B 1 152 ? -18.297 8.188 -5.457 1 93.56 152 LEU B O 1
ATOM 4460 N N . ALA B 1 153 ? -18.234 8.992 -3.436 1 94.44 153 ALA B N 1
ATOM 4461 C CA . ALA B 1 153 ? -19.031 7.91 -2.867 1 94.44 153 ALA B CA 1
ATOM 4462 C C . ALA B 1 153 ? -19.656 8.328 -1.538 1 94.44 153 ALA B C 1
ATOM 4464 O O . ALA B 1 153 ? -19.375 9.422 -1.032 1 94.44 153 ALA B O 1
ATOM 4465 N N . ASP B 1 154 ? -20.516 7.492 -1.031 1 95.06 154 ASP B N 1
ATOM 4466 C CA . ASP B 1 154 ? -21.172 7.738 0.25 1 95.06 154 ASP B CA 1
ATOM 4467 C C . ASP B 1 154 ? -20.188 7.629 1.404 1 95.06 154 ASP B C 1
ATOM 4469 O O . ASP B 1 154 ? -19.578 6.57 1.617 1 95.06 154 ASP B O 1
ATOM 4473 N N . PRO B 1 155 ? -19.984 8.703 2.133 1 95.12 155 PRO B N 1
ATOM 4474 C CA . PRO B 1 155 ? -19.016 8.703 3.23 1 95.12 155 PRO B CA 1
ATOM 4475 C C . PRO B 1 155 ? -19.391 7.723 4.34 1 95.12 155 PRO B C 1
ATOM 4477 O O . PRO B 1 155 ? -18.562 7.422 5.203 1 95.12 155 PRO B O 1
ATOM 4480 N N . SER B 1 156 ? -20.594 7.254 4.348 1 93.81 156 SER B N 1
ATOM 4481 C CA . SER B 1 156 ? -21.016 6.324 5.391 1 93.81 156 SER B CA 1
ATOM 4482 C C . SER B 1 156 ? -20.516 4.914 5.117 1 93.81 156 SER B C 1
ATOM 4484 O O . SER B 1 156 ? -20.516 4.062 6.008 1 93.81 156 SER B O 1
ATOM 4486 N N . GLY B 1 157 ? -20.031 4.664 3.906 1 91.56 157 GLY B N 1
ATOM 4487 C CA . GLY B 1 157 ? -19.547 3.34 3.539 1 91.56 157 GLY B CA 1
ATOM 4488 C C . GLY B 1 157 ? -18.047 3.23 3.525 1 91.56 157 GLY B C 1
ATOM 4489 O O . GLY B 1 157 ? -17.344 4.219 3.764 1 91.56 157 GLY B O 1
ATOM 4490 N N . PRO B 1 158 ? -17.484 2.055 3.236 1 92.62 158 PRO B N 1
ATOM 4491 C CA . PRO B 1 158 ? -16.031 1.814 3.275 1 92.62 158 PRO B CA 1
ATOM 4492 C C . PRO B 1 158 ? -15.336 2.207 1.976 1 92.62 158 PRO B C 1
ATOM 4494 O O . PRO B 1 158 ? -14.109 2.217 1.912 1 92.62 158 PRO B O 1
ATOM 4497 N N . VAL B 1 159 ? -16.047 2.584 0.963 1 94.31 159 VAL B N 1
ATOM 4498 C CA . VAL B 1 159 ? -15.516 2.773 -0.385 1 94.31 159 VAL B CA 1
ATOM 4499 C C . VAL B 1 159 ? -14.477 3.895 -0.385 1 94.31 159 VAL B C 1
ATOM 4501 O O . VAL B 1 159 ? -13.383 3.732 -0.917 1 94.31 159 VAL B O 1
ATOM 4504 N N . LEU B 1 160 ? -14.82 5.027 0.223 1 96.94 160 LEU B N 1
ATOM 4505 C CA . LEU B 1 160 ? -13.922 6.172 0.204 1 96.94 160 LEU B CA 1
ATOM 4506 C C . LEU B 1 160 ? -12.633 5.863 0.963 1 96.94 160 LEU B C 1
ATOM 4508 O O . LEU B 1 160 ? -11.562 6.352 0.6 1 96.94 160 LEU B O 1
ATOM 4512 N N . PHE B 1 161 ? -12.695 5.035 2.008 1 97.75 161 PHE B N 1
ATOM 4513 C CA . PHE B 1 161 ? -11.508 4.637 2.752 1 97.75 161 PHE B CA 1
ATOM 4514 C C . PHE B 1 161 ? -10.602 3.76 1.894 1 97.75 161 PHE B C 1
ATOM 4516 O O . PHE B 1 161 ? -9.375 3.861 1.972 1 97.75 161 PHE B O 1
ATOM 4523 N N . SER B 1 162 ? -11.188 2.924 1.045 1 96.88 162 SER B N 1
ATOM 4524 C CA . SER B 1 162 ? -10.422 2.119 0.101 1 96.88 162 SER B CA 1
ATOM 4525 C C . SER B 1 162 ? -9.727 2.996 -0.937 1 96.88 162 SER B C 1
ATOM 4527 O O . SER B 1 162 ? -8.586 2.732 -1.315 1 96.88 162 SER B O 1
ATOM 4529 N N . VAL B 1 163 ? -10.406 4.023 -1.373 1 97.31 163 VAL B N 1
ATOM 4530 C CA . VAL B 1 163 ? -9.836 4.953 -2.342 1 97.31 163 VAL B CA 1
ATOM 4531 C C . VAL B 1 163 ? -8.617 5.645 -1.739 1 97.31 163 VAL B C 1
ATOM 4533 O O . VAL B 1 163 ? -7.586 5.789 -2.402 1 97.31 163 VAL B O 1
ATOM 4536 N N . VAL B 1 164 ? -8.766 6.047 -0.487 1 98.44 164 VAL B N 1
ATOM 4537 C CA . VAL B 1 164 ? -7.641 6.66 0.216 1 98.44 164 VAL B CA 1
ATOM 4538 C C . VAL B 1 164 ? -6.465 5.684 0.26 1 98.44 164 VAL B C 1
ATOM 4540 O O . VAL B 1 164 ? -5.328 6.059 -0.047 1 98.44 164 VAL B O 1
ATOM 4543 N N . GLY B 1 165 ? -6.797 4.438 0.654 1 97.94 165 GLY B N 1
ATOM 4544 C CA . GLY B 1 165 ? -5.754 3.426 0.68 1 97.94 165 GLY B CA 1
ATOM 4545 C C . GLY B 1 165 ? -5.074 3.236 -0.663 1 97.94 165 GLY B C 1
ATOM 4546 O O . GLY B 1 165 ? -3.85 3.096 -0.73 1 97.94 165 GLY B O 1
ATOM 4547 N N . MET B 1 166 ? -5.809 3.236 -1.727 1 97.88 166 MET B N 1
ATOM 4548 C CA . MET B 1 166 ? -5.277 3.092 -3.078 1 97.88 166 MET B CA 1
ATOM 4549 C C . MET B 1 166 ? -4.352 4.25 -3.428 1 97.88 166 MET B C 1
ATOM 4551 O O . MET B 1 166 ? -3.295 4.051 -4.027 1 97.88 166 MET B O 1
ATOM 4555 N N . LEU B 1 167 ? -4.777 5.422 -3.07 1 98.44 167 LEU B N 1
ATOM 4556 C CA . LEU B 1 167 ? -3.98 6.602 -3.379 1 98.44 167 LEU B CA 1
ATOM 4557 C C . LEU B 1 167 ? -2.646 6.566 -2.641 1 98.44 167 LEU B C 1
ATOM 4559 O O . LEU B 1 167 ? -1.604 6.883 -3.217 1 98.44 167 LEU B O 1
ATOM 4563 N N . PHE B 1 168 ? -2.676 6.16 -1.348 1 98.25 168 PHE B N 1
ATOM 4564 C CA . PHE B 1 168 ? -1.43 6.043 -0.602 1 98.25 168 PHE B CA 1
ATOM 4565 C C . PHE B 1 168 ? -0.528 4.977 -1.217 1 98.25 168 PHE B C 1
ATOM 4567 O O . PHE B 1 168 ? 0.681 5.18 -1.347 1 98.25 168 PHE B O 1
ATOM 4574 N N . ALA B 1 169 ? -1.129 3.895 -1.621 1 97.06 169 ALA B N 1
ATOM 4575 C CA . ALA B 1 169 ? -0.354 2.842 -2.271 1 97.06 169 ALA B CA 1
ATOM 4576 C C . ALA B 1 169 ? 0.197 3.316 -3.613 1 97.06 169 ALA B C 1
ATOM 4578 O O . ALA B 1 169 ? 1.356 3.055 -3.943 1 97.06 169 ALA B O 1
ATOM 4579 N N . LEU B 1 170 ? -0.598 4.008 -4.367 1 96.94 170 LEU B N 1
ATOM 4580 C CA . LEU B 1 170 ? -0.212 4.48 -5.691 1 96.94 170 LEU B CA 1
ATOM 4581 C C . LEU B 1 170 ? 0.968 5.441 -5.605 1 96.94 170 LEU B C 1
ATOM 4583 O O . LEU B 1 170 ? 1.706 5.613 -6.578 1 96.94 170 LEU B O 1
ATOM 4587 N N . SER B 1 171 ? 1.102 6.086 -4.473 1 96.56 171 SER B N 1
ATOM 4588 C CA . SER B 1 171 ? 2.205 7.027 -4.305 1 96.56 171 SER B CA 1
ATOM 4589 C C . SER B 1 171 ? 3.553 6.316 -4.379 1 96.56 171 SER B C 1
ATOM 4591 O O . SER B 1 171 ? 4.586 6.953 -4.582 1 96.56 171 SER B O 1
ATOM 4593 N N . LEU B 1 172 ? 3.549 4.992 -4.273 1 93.81 172 LEU B N 1
ATOM 4594 C CA . LEU B 1 172 ? 4.781 4.211 -4.27 1 93.81 172 LEU B CA 1
ATOM 4595 C C . LEU B 1 172 ? 5.156 3.777 -5.68 1 93.81 172 LEU B C 1
ATOM 4597 O O . LEU B 1 172 ? 6.309 3.432 -5.941 1 93.81 172 LEU B O 1
ATOM 4601 N N . VAL B 1 173 ? 4.281 3.742 -6.605 1 90.69 173 VAL B N 1
ATOM 4602 C CA . VAL B 1 173 ? 4.449 3.092 -7.898 1 90.69 173 VAL B CA 1
ATOM 4603 C C . VAL B 1 173 ? 5.465 3.863 -8.742 1 90.69 173 VAL B C 1
ATOM 4605 O O . VAL B 1 173 ? 6.355 3.266 -9.352 1 90.69 173 VAL B O 1
ATOM 4608 N N . PRO B 1 174 ? 5.406 5.191 -8.734 1 89.44 174 PRO B N 1
ATOM 4609 C CA . PRO B 1 174 ? 6.328 5.922 -9.609 1 89.44 174 PRO B CA 1
ATOM 4610 C C . PRO B 1 174 ? 7.785 5.789 -9.164 1 89.44 174 PRO B C 1
ATOM 4612 O O . PRO B 1 174 ? 8.695 6.066 -9.945 1 89.44 174 PRO B O 1
ATOM 4615 N N . LEU B 1 175 ? 8.023 5.453 -7.906 1 80.06 175 LEU B N 1
ATOM 4616 C CA . LEU B 1 175 ? 9.383 5.383 -7.391 1 80.06 175 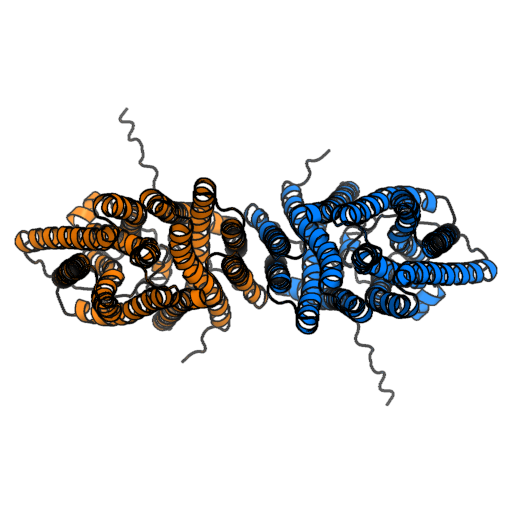LEU B CA 1
ATOM 4617 C C . LEU B 1 175 ? 10.156 4.25 -8.055 1 80.06 175 LEU B C 1
ATOM 4619 O O . LEU B 1 175 ? 11.391 4.207 -7.98 1 80.06 175 LEU B O 1
ATOM 4623 N N . SER B 1 176 ? 9.445 3.309 -8.641 1 76.31 176 SER B N 1
ATOM 4624 C CA . SER B 1 176 ? 10.094 2.182 -9.297 1 76.31 176 SER B CA 1
ATOM 4625 C C . SER B 1 176 ? 10.617 2.572 -10.68 1 76.31 176 SER B C 1
ATOM 4627 O O . SER B 1 176 ? 11.344 1.806 -11.312 1 76.31 176 SER B O 1
ATOM 4629 N N . ILE B 1 177 ? 10.242 3.723 -11.094 1 73.94 177 ILE B N 1
ATOM 4630 C CA . ILE B 1 177 ? 10.602 4.137 -12.453 1 73.94 177 ILE B CA 1
ATOM 4631 C C . ILE B 1 177 ? 12.062 4.586 -12.484 1 73.94 177 ILE B C 1
ATOM 4633 O O . ILE B 1 177 ? 12.805 4.223 -13.398 1 73.94 177 ILE B O 1
ATOM 4637 N N . HIS B 1 178 ? 12.469 5.414 -11.516 1 74.19 178 HIS B N 1
ATOM 4638 C CA . HIS B 1 178 ? 13.82 5.953 -11.484 1 74.19 178 HIS B CA 1
ATOM 4639 C C . HIS B 1 178 ? 14.406 5.895 -10.078 1 74.19 178 HIS B C 1
ATOM 4641 O O . HIS B 1 178 ? 13.672 6.016 -9.094 1 74.19 178 HIS B O 1
ATOM 4647 N N . ARG B 1 179 ? 15.719 5.664 -10.117 1 76.31 179 ARG B N 1
ATOM 4648 C CA . ARG B 1 179 ? 16.422 5.691 -8.836 1 76.31 179 ARG B CA 1
ATOM 4649 C C . ARG B 1 179 ? 16.672 7.125 -8.375 1 76.31 179 ARG B C 1
ATOM 4651 O O . ARG B 1 179 ? 17.328 7.906 -9.078 1 76.31 179 ARG B O 1
ATOM 4658 N N . ILE B 1 180 ? 15.992 7.508 -7.422 1 68.44 180 ILE B N 1
ATOM 4659 C CA . ILE B 1 180 ? 16.203 8.836 -6.855 1 68.44 180 ILE B CA 1
ATOM 4660 C C . ILE B 1 180 ? 17.094 8.742 -5.629 1 68.44 180 ILE B C 1
ATOM 4662 O O . ILE B 1 180 ? 16.844 7.945 -4.723 1 68.44 180 ILE B O 1
ATOM 4666 N N . HIS B 1 181 ? 18.25 9.406 -5.691 1 66.12 181 HIS B N 1
ATOM 4667 C CA . HIS B 1 181 ? 19.203 9.375 -4.582 1 66.12 181 HIS B CA 1
ATOM 4668 C C . HIS B 1 181 ? 18.953 10.531 -3.613 1 66.12 181 HIS B C 1
ATOM 4670 O O . HIS B 1 181 ? 18.578 11.625 -4.031 1 66.12 181 HIS B O 1
ATOM 4676 N N . GLY B 1 182 ? 18.688 10.148 -2.373 1 60.97 182 GLY B N 1
ATOM 4677 C CA . GLY B 1 182 ? 18.609 11.203 -1.376 1 60.97 182 GLY B CA 1
ATOM 4678 C C . GLY B 1 182 ? 19.812 12.117 -1.366 1 60.97 182 GLY B C 1
ATOM 4679 O O . GLY B 1 182 ? 20.844 11.805 -1.973 1 60.97 182 GLY B O 1
ATOM 4680 N N . PRO B 1 183 ? 19.594 13.344 -0.847 1 59.25 183 PRO B N 1
ATOM 4681 C CA . PRO B 1 183 ? 20.719 14.273 -0.779 1 59.25 183 PRO B CA 1
ATOM 4682 C C . PRO B 1 183 ? 21.922 13.688 -0.045 1 59.25 183 PRO B C 1
ATOM 4684 O O . PRO B 1 183 ? 21.75 12.867 0.864 1 59.25 183 PRO B O 1
ATOM 4687 N N . SER B 1 184 ? 23.141 13.609 -0.737 1 55.34 184 SER B N 1
ATOM 4688 C CA . SER B 1 184 ? 24.391 13.234 -0.098 1 55.34 184 SER B CA 1
ATOM 4689 C C . SER B 1 184 ? 24.641 14.055 1.162 1 55.34 184 SER B C 1
ATOM 4691 O O . SER B 1 184 ? 24.219 15.211 1.248 1 55.34 184 SER B O 1
ATOM 4693 N N . ARG B 1 185 ? 24.891 13.312 2.301 1 51.47 185 ARG B N 1
ATOM 4694 C CA . ARG B 1 185 ? 25.156 13.867 3.627 1 51.47 185 ARG B CA 1
ATOM 4695 C C . ARG B 1 185 ? 26.172 15.008 3.551 1 51.47 185 ARG B C 1
ATOM 4697 O O . ARG B 1 185 ? 27.359 14.781 3.297 1 51.47 185 ARG B O 1
ATOM 4704 N N . HIS B 1 186 ? 26.219 15.953 2.861 1 41.34 186 HIS B N 1
ATOM 4705 C CA . HIS B 1 186 ? 27.422 16.781 2.93 1 41.34 186 HIS B CA 1
ATOM 4706 C C . HIS B 1 186 ? 27.391 17.703 4.145 1 41.34 186 HIS B C 1
ATOM 4708 O O . HIS B 1 186 ? 28.281 18.531 4.328 1 41.34 186 HIS B O 1
ATOM 4714 N N . HIS B 1 187 ? 26.359 18.109 4.836 1 44.22 187 HIS B N 1
ATOM 4715 C CA . HIS B 1 187 ? 26.5 19.531 5.098 1 44.22 187 HIS B CA 1
ATOM 4716 C C . HIS B 1 187 ? 27.297 19.781 6.375 1 44.22 187 HIS B C 1
ATOM 4718 O O . HIS B 1 187 ? 27.031 19.172 7.41 1 44.22 187 HIS B O 1
ATOM 4724 N N . ASP B 1 188 ? 28.281 20.5 6.301 1 42.69 188 ASP B N 1
ATOM 4725 C CA . ASP B 1 188 ? 29.359 21.047 7.129 1 42.69 188 ASP B CA 1
ATOM 4726 C C . ASP B 1 188 ? 28.797 22.031 8.148 1 42.69 188 ASP B C 1
ATOM 4728 O O . ASP B 1 188 ? 29.562 22.625 8.922 1 42.69 188 ASP B O 1
ATOM 4732 N N . ILE B 1 189 ? 27.672 22.672 7.984 1 48.19 189 ILE B N 1
ATOM 4733 C CA . ILE B 1 189 ? 27.484 23.766 8.922 1 48.19 189 ILE B CA 1
ATOM 4734 C C . ILE B 1 189 ? 26.969 23.234 10.258 1 48.19 189 ILE B C 1
ATOM 4736 O O . ILE B 1 189 ? 25.969 22.5 10.297 1 48.19 189 ILE B O 1
ATOM 4740 N N . GLN B 1 190 ? 27.672 23.469 11.25 1 53.06 190 GLN B N 1
ATOM 4741 C CA . GLN B 1 190 ? 27.344 23.109 12.617 1 53.06 190 GLN B CA 1
ATOM 4742 C C . GLN B 1 190 ? 26.25 24.016 13.18 1 53.06 190 GLN B C 1
ATOM 4744 O O . GLN B 1 190 ? 26.453 25.219 13.312 1 53.06 190 GLN B O 1
ATOM 4749 N N . PRO B 1 191 ? 24.984 23.641 13.25 1 57.47 191 PRO B N 1
ATOM 4750 C CA . PRO B 1 191 ? 23.922 24.469 13.805 1 57.47 191 PRO B CA 1
ATOM 4751 C C . PRO B 1 191 ? 24.25 24.984 15.211 1 57.47 191 PRO B C 1
ATOM 4753 O O . PRO B 1 191 ? 24.734 24.219 16.047 1 57.47 191 PRO B O 1
ATOM 4756 N N . ARG B 1 192 ? 24.375 26.422 15.352 1 68.06 192 ARG B N 1
ATOM 4757 C CA . ARG B 1 192 ? 24.5 26.984 16.688 1 68.06 192 ARG B CA 1
ATOM 4758 C C . ARG B 1 192 ? 23.203 26.828 17.469 1 68.06 192 ARG B C 1
ATOM 4760 O O . ARG B 1 192 ? 22.109 27.062 16.938 1 68.06 192 ARG B O 1
ATOM 4767 N N . LYS B 1 193 ? 23.219 26.344 18.688 1 76.25 193 LYS B N 1
ATOM 4768 C CA . LYS B 1 193 ? 22.062 26.109 19.547 1 76.25 193 LYS B CA 1
ATOM 4769 C C . LYS B 1 193 ? 21.547 27.406 20.141 1 76.25 193 LYS B C 1
ATOM 4771 O O . LYS B 1 193 ? 22.328 28.297 20.469 1 76.25 193 LYS B O 1
ATOM 4776 N N . ILE B 1 194 ? 20.297 27.75 20.047 1 79.94 194 ILE B N 1
ATOM 4777 C CA . ILE B 1 194 ? 19.672 28.875 20.734 1 79.94 194 ILE B CA 1
ATOM 4778 C C . ILE B 1 194 ? 18.703 28.344 21.797 1 79.94 194 ILE B C 1
ATOM 4780 O O . ILE B 1 194 ? 17.953 27.406 21.547 1 79.94 194 ILE B O 1
ATOM 4784 N N . ARG B 1 195 ? 18.797 28.938 22.953 1 81.62 195 ARG B N 1
ATOM 4785 C CA . ARG B 1 195 ? 17.922 28.547 24.047 1 81.62 195 ARG B CA 1
ATOM 4786 C C . ARG B 1 195 ? 16.531 29.125 23.859 1 81.62 195 ARG B C 1
ATOM 4788 O O . ARG B 1 195 ? 16.375 30.219 23.297 1 81.62 195 ARG B O 1
ATOM 4795 N N . LEU B 1 196 ? 15.531 28.531 24.25 1 88.12 196 LEU B N 1
ATOM 4796 C CA . LEU B 1 196 ? 14.141 28.938 24.109 1 88.12 196 LEU B CA 1
ATOM 4797 C C . LEU B 1 196 ? 13.898 30.266 24.812 1 88.12 196 LEU B C 1
ATOM 4799 O O . LEU B 1 196 ? 13.156 31.125 24.312 1 88.12 196 LEU B O 1
ATOM 4803 N N . LYS B 1 197 ? 14.414 30.422 25.922 1 89.06 197 LYS B N 1
ATOM 4804 C CA . LYS B 1 197 ? 14.266 31.656 26.672 1 89.06 197 LYS B CA 1
ATOM 4805 C C . LYS B 1 197 ? 14.812 32.844 25.891 1 89.06 197 LYS B C 1
ATOM 4807 O O . LYS B 1 197 ? 14.211 33.906 25.875 1 89.06 197 LYS B O 1
ATOM 4812 N N . ALA B 1 198 ? 15.938 32.625 25.312 1 88.06 198 ALA B N 1
ATOM 4813 C CA . ALA B 1 198 ? 16.547 33.688 24.5 1 88.06 198 ALA B CA 1
ATOM 4814 C C . ALA B 1 198 ? 15.672 34.031 23.297 1 88.06 198 ALA B C 1
ATOM 4816 O O . ALA B 1 198 ? 15.547 35.188 22.922 1 88.06 198 ALA B O 1
ATOM 4817 N N . LEU B 1 199 ? 15.109 33.062 22.734 1 89.44 199 LEU B N 1
ATOM 4818 C CA . LEU B 1 199 ? 14.242 33.25 21.594 1 89.44 199 LEU B CA 1
ATOM 4819 C C . LEU B 1 199 ? 12.977 34 21.984 1 89.44 199 LEU B C 1
ATOM 4821 O O . LEU B 1 199 ? 12.5 34.875 21.234 1 89.44 199 LEU B O 1
ATOM 4825 N N . TYR B 1 200 ? 12.461 33.656 23.203 1 90.19 200 TYR B N 1
ATOM 4826 C CA . TYR B 1 200 ? 11.258 34.344 23.672 1 90.19 200 TYR B CA 1
ATOM 4827 C C . TYR B 1 200 ? 11.547 35.812 23.984 1 90.19 200 TYR B C 1
ATOM 4829 O O . TYR B 1 200 ? 10.688 36.656 23.781 1 90.19 200 TYR B O 1
ATOM 4837 N N . GLN B 1 201 ? 12.648 36.062 24.422 1 88.56 201 GLN B N 1
ATOM 4838 C CA . GLN B 1 201 ? 13.023 37.438 24.734 1 88.56 201 GLN B CA 1
ATOM 4839 C C . GLN B 1 201 ? 13.211 38.25 23.469 1 88.56 201 GLN B C 1
ATOM 4841 O O . GLN B 1 201 ? 12.852 39.438 23.422 1 88.56 201 GLN B O 1
ATOM 4846 N N . ARG B 1 202 ? 13.68 37.625 22.484 1 86.69 202 ARG B N 1
ATOM 4847 C CA . ARG B 1 202 ? 14 38.344 21.266 1 86.69 202 ARG B CA 1
ATOM 4848 C C . ARG B 1 202 ? 12.797 38.438 20.344 1 86.69 202 ARG B C 1
ATOM 4850 O O . ARG B 1 202 ? 12.594 39.438 19.656 1 86.69 202 ARG B O 1
ATOM 4857 N N . ALA B 1 203 ? 12.07 37.406 20.281 1 90.5 203 ALA B N 1
ATOM 4858 C CA . ALA B 1 203 ? 10.961 37.375 19.344 1 90.5 203 ALA B CA 1
ATOM 4859 C C . ALA B 1 203 ? 9.766 36.625 19.938 1 90.5 203 ALA B C 1
ATOM 4861 O O . ALA B 1 203 ? 9.312 35.625 19.391 1 90.5 203 ALA B O 1
ATOM 4862 N N . PRO B 1 204 ? 9.125 37.156 20.969 1 91.38 204 PRO B N 1
ATOM 4863 C CA . PRO B 1 204 ? 7.992 36.469 21.609 1 91.38 204 PRO B CA 1
ATOM 4864 C C . PRO B 1 204 ? 6.781 36.344 20.688 1 91.38 204 PRO B C 1
ATOM 4866 O O . PRO B 1 204 ? 6.043 35.375 20.75 1 91.38 204 PRO B O 1
ATOM 4869 N N . VAL B 1 205 ? 6.605 37.312 19.781 1 91.44 205 VAL B N 1
ATOM 4870 C CA . VAL B 1 205 ? 5.469 37.312 18.859 1 91.44 205 VAL B CA 1
ATOM 4871 C C . VAL B 1 205 ? 5.59 36.156 17.891 1 91.44 205 VAL B C 1
ATOM 4873 O O . VAL B 1 205 ? 4.59 35.531 17.531 1 91.44 205 VAL B O 1
ATOM 4876 N N . GLY B 1 206 ? 6.82 35.875 17.516 1 92.69 206 GLY B N 1
ATOM 4877 C CA . GLY B 1 206 ? 7.047 34.75 16.625 1 92.69 206 GLY B CA 1
ATOM 4878 C C . GLY B 1 206 ? 6.695 33.406 17.266 1 92.69 206 GLY B C 1
ATOM 4879 O O . GLY B 1 206 ? 6.055 32.562 16.641 1 92.69 206 GLY B O 1
ATOM 4880 N N . LEU B 1 207 ? 7.086 33.188 18.469 1 92.62 207 LEU B N 1
ATOM 4881 C CA . LEU B 1 207 ? 6.836 31.953 19.172 1 92.62 207 LEU B CA 1
ATOM 4882 C C . LEU B 1 207 ? 5.344 31.75 19.422 1 92.62 207 LEU B C 1
ATOM 4884 O O . LEU B 1 207 ? 4.809 30.672 19.188 1 92.62 207 LEU B O 1
ATOM 4888 N N . LEU B 1 208 ? 4.707 32.781 19.891 1 94.69 208 LEU B N 1
ATOM 4889 C CA . LEU B 1 208 ? 3.277 32.688 20.156 1 94.69 208 LEU B CA 1
ATOM 4890 C C . LEU B 1 208 ? 2.486 32.594 18.859 1 94.69 208 LEU B C 1
ATOM 4892 O O . LEU B 1 208 ? 1.436 31.938 18.812 1 94.69 208 LEU B O 1
ATOM 4896 N N . GLY B 1 209 ? 2.969 33.312 17.828 1 95 209 GLY B N 1
ATOM 4897 C CA . GLY B 1 209 ? 2.352 33.188 16.516 1 95 209 GLY B CA 1
ATOM 4898 C C . GLY B 1 209 ? 2.402 31.766 15.961 1 95 209 GLY B C 1
ATOM 4899 O O . GLY B 1 209 ? 1.426 31.281 15.391 1 95 209 GLY B O 1
ATOM 4900 N N . ALA B 1 210 ? 3.561 31.125 16.141 1 93.81 210 ALA B N 1
ATOM 4901 C CA . ALA B 1 210 ? 3.713 29.75 15.703 1 93.81 210 ALA B CA 1
ATOM 4902 C C . ALA B 1 210 ? 2.783 28.812 16.469 1 93.81 210 ALA B C 1
ATOM 4904 O O . ALA B 1 210 ? 2.111 27.969 15.883 1 93.81 210 ALA B O 1
ATOM 4905 N N . PHE B 1 211 ? 2.74 28.969 17.75 1 95.69 211 PHE B N 1
ATOM 4906 C CA . PHE B 1 211 ? 1.878 28.156 18.594 1 95.69 211 PHE B CA 1
ATOM 4907 C C . PHE B 1 211 ? 0.412 28.359 18.234 1 95.69 211 PHE B C 1
ATOM 4909 O O . PHE B 1 211 ? -0.32 27.375 18.031 1 95.69 211 PHE B O 1
ATOM 4916 N N . THR B 1 212 ? -0.014 29.578 18.141 1 96.94 212 THR B N 1
ATOM 4917 C CA . THR B 1 212 ? -1.4 29.891 17.812 1 96.94 212 THR B CA 1
ATOM 4918 C C . THR B 1 212 ? -1.743 29.453 16.406 1 96.94 212 THR B C 1
ATOM 4920 O O . THR B 1 212 ? -2.873 29.031 16.125 1 96.94 212 THR B O 1
ATOM 4923 N N . GLY B 1 213 ? -0.79 29.609 15.539 1 94.94 213 GLY B N 1
ATOM 4924 C CA . GLY B 1 213 ? -0.982 29.125 14.188 1 94.94 213 GLY B CA 1
ATOM 4925 C C . GLY B 1 213 ? -1.283 27.641 14.117 1 94.94 213 GLY B C 1
ATOM 4926 O O . GLY B 1 213 ? -2.232 27.219 13.453 1 94.94 213 GLY B O 1
ATOM 4927 N N . GLY B 1 214 ? -0.483 26.859 14.828 1 94.56 214 GLY B N 1
ATOM 4928 C CA . GLY B 1 214 ? -0.721 25.438 14.883 1 94.56 214 GLY B CA 1
ATOM 4929 C C . GLY B 1 214 ? -2.037 25.062 15.547 1 94.56 214 GLY B C 1
ATOM 4930 O O . GLY B 1 214 ? -2.758 24.188 15.07 1 94.56 214 GLY B O 1
ATOM 4931 N N . LEU B 1 215 ? -2.285 25.781 16.609 1 96.69 215 LEU B N 1
ATOM 4932 C CA . LEU B 1 215 ? -3.51 25.562 17.375 1 96.69 215 LEU B CA 1
ATOM 4933 C C . LEU B 1 215 ? -4.742 25.781 16.5 1 96.69 215 LEU B C 1
ATOM 4935 O O . LEU B 1 215 ? -5.637 24.938 16.453 1 96.69 215 LEU B O 1
ATOM 4939 N N . MET B 1 216 ? -4.742 26.797 15.82 1 97.12 216 MET B N 1
ATOM 4940 C CA . MET B 1 216 ? -5.91 27.188 15.031 1 97.12 216 MET B CA 1
ATOM 4941 C C . MET B 1 216 ? -5.977 26.406 13.727 1 97.12 216 MET B C 1
ATOM 4943 O O . MET B 1 216 ? -7.055 25.969 13.312 1 97.12 216 MET B O 1
ATOM 4947 N N . ALA B 1 217 ? -4.848 26.266 13.094 1 94 217 ALA B N 1
ATOM 4948 C CA . ALA B 1 217 ? -4.824 25.578 11.805 1 94 217 ALA B CA 1
ATOM 4949 C C . ALA B 1 217 ? -5.312 24.141 11.945 1 94 217 ALA B C 1
ATOM 4951 O O . ALA B 1 217 ? -6.148 23.688 11.156 1 94 217 ALA B O 1
ATOM 4952 N N . GLN B 1 218 ? -4.816 23.453 12.906 1 94.06 218 GLN B N 1
ATOM 4953 C CA . GLN B 1 218 ? -5.215 22.062 13.062 1 94.06 218 GLN B CA 1
ATOM 4954 C C . GLN B 1 218 ? -6.656 21.953 13.547 1 94.06 218 GLN B C 1
ATOM 4956 O O . GLN B 1 218 ? -7.359 21 13.203 1 94.06 218 GLN B O 1
ATOM 4961 N N . ALA B 1 219 ? -7.047 22.844 14.383 1 96.12 219 ALA B N 1
ATOM 4962 C CA . ALA B 1 219 ? -8.445 22.844 14.805 1 96.12 219 ALA B CA 1
ATOM 4963 C C . ALA B 1 219 ? -9.375 23.062 13.617 1 96.12 219 ALA B C 1
ATOM 4965 O O . ALA B 1 219 ? -10.414 22.406 13.508 1 96.12 219 ALA B O 1
ATOM 4966 N N . PHE B 1 220 ? -9.008 23.953 12.82 1 94.81 220 PHE B N 1
ATOM 4967 C CA . PHE B 1 220 ? -9.82 24.25 11.641 1 94.81 220 PHE B CA 1
ATOM 4968 C C . PHE B 1 220 ? -9.898 23.047 10.719 1 94.81 220 PHE B C 1
ATOM 4970 O O . PHE B 1 220 ? -10.992 22.594 10.367 1 94.81 220 PHE B O 1
ATOM 4977 N N . PHE B 1 221 ? -8.805 22.5 10.375 1 89.75 221 PHE B N 1
ATOM 4978 C CA . PHE B 1 221 ? -8.758 21.422 9.406 1 89.75 221 PHE B CA 1
ATOM 4979 C C . PHE B 1 221 ? -9.398 20.156 9.969 1 89.75 221 PHE B C 1
ATOM 4981 O O . PHE B 1 221 ? -10.055 19.406 9.25 1 89.75 221 PHE B O 1
ATOM 4988 N N . ALA B 1 222 ? -9.219 20 11.211 1 89.69 222 ALA B N 1
ATOM 4989 C CA . ALA B 1 222 ? -9.617 18.734 11.828 1 89.69 222 ALA B CA 1
ATOM 4990 C C . ALA B 1 222 ? -11.109 18.75 12.172 1 89.69 222 ALA B C 1
ATOM 4992 O O . ALA B 1 222 ? -11.773 17.703 12.086 1 89.69 222 ALA B O 1
ATOM 4993 N N . MET B 1 223 ? -11.625 19.891 12.539 1 95.31 223 MET B N 1
ATOM 4994 C CA . MET B 1 223 ? -12.953 19.875 13.148 1 95.31 223 MET B CA 1
ATOM 4995 C C . MET B 1 223 ? -13.984 20.516 12.219 1 95.31 223 MET B C 1
ATOM 4997 O O . MET B 1 223 ? -15.188 20.359 12.43 1 95.31 223 MET B O 1
ATOM 5001 N N . THR B 1 224 ? -13.57 21.125 11.188 1 95.56 224 THR B N 1
ATOM 5002 C CA . THR B 1 224 ? -14.5 21.844 10.32 1 95.56 224 THR B CA 1
ATOM 5003 C C . THR B 1 224 ? -15.422 20.875 9.586 1 95.56 224 THR B C 1
ATOM 5005 O O . THR B 1 224 ? -16.625 21.109 9.477 1 95.56 224 THR B O 1
ATOM 5008 N N . PRO B 1 225 ? -14.891 19.781 9.055 1 96 225 PRO B N 1
ATOM 5009 C CA . PRO B 1 225 ? -15.82 18.828 8.438 1 96 225 PRO B CA 1
ATOM 5010 C C . PRO B 1 225 ? -16.844 18.281 9.43 1 96 225 PRO B C 1
ATOM 5012 O O . PRO B 1 225 ? -18.016 18.094 9.07 1 96 225 PRO B O 1
ATOM 5015 N N . TYR B 1 226 ? -16.422 18.016 10.609 1 95.56 226 TYR B N 1
ATOM 5016 C CA . TYR B 1 226 ? -17.328 17.594 11.672 1 95.56 226 TYR B CA 1
ATOM 5017 C C . TYR B 1 226 ? -18.375 18.672 11.953 1 95.56 226 TYR B C 1
ATOM 5019 O O . TYR B 1 226 ? -19.562 18.375 12.055 1 95.56 226 TYR B O 1
ATOM 5027 N N . TYR B 1 227 ? -17.906 19.906 12.07 1 94.88 227 TYR B N 1
ATOM 5028 C CA . TYR B 1 227 ? -18.781 21.062 12.266 1 94.88 227 TYR B CA 1
ATOM 5029 C C . TYR B 1 227 ? -19.812 21.172 11.141 1 94.88 227 TYR B C 1
ATOM 5031 O O . TYR B 1 227 ? -21 21.375 11.398 1 94.88 227 TYR B O 1
ATOM 5039 N N . GLY B 1 228 ? -19.344 21.016 9.93 1 93.31 228 GLY B N 1
ATOM 5040 C CA . GLY B 1 228 ? -20.25 21.109 8.797 1 93.31 228 GLY B CA 1
ATOM 5041 C C . GLY B 1 228 ? -21.391 20.094 8.859 1 93.31 228 GLY B C 1
ATOM 5042 O O . GLY B 1 228 ? -22.531 20.438 8.586 1 93.31 228 GLY B O 1
ATOM 5043 N N . GLN B 1 229 ? -21.078 18.922 9.211 1 92.62 229 GLN B N 1
ATOM 5044 C CA . GLN B 1 229 ? -22.094 17.891 9.344 1 92.62 229 GLN B CA 1
ATOM 5045 C C . GLN B 1 229 ? -23.078 18.219 10.453 1 92.62 229 GLN B C 1
ATOM 5047 O O . GLN B 1 229 ? -24.297 18 10.312 1 92.62 229 GLN B O 1
ATOM 5052 N N . GLU B 1 230 ? -22.578 18.75 11.516 1 92.94 230 GLU B N 1
ATOM 5053 C CA . GLU B 1 230 ? -23.406 19.031 12.688 1 92.94 230 GLU B CA 1
ATOM 5054 C C . GLU B 1 230 ? -24.406 20.156 12.398 1 92.94 230 GLU B C 1
ATOM 5056 O O . GLU B 1 230 ? -25.5 20.172 12.969 1 92.94 230 GLU B O 1
ATOM 5061 N N . ILE B 1 231 ? -24.047 21.016 11.547 1 92.25 231 ILE B N 1
ATOM 5062 C CA . ILE B 1 231 ? -24.953 22.109 11.258 1 92.25 231 ILE B CA 1
ATOM 5063 C C . ILE B 1 231 ? -25.797 21.781 10.031 1 92.25 231 ILE B C 1
ATOM 5065 O O . ILE B 1 231 ? -26.547 22.625 9.539 1 92.25 231 ILE B O 1
ATOM 5069 N N . GLY B 1 232 ? -25.562 20.562 9.406 1 91.88 232 GLY B N 1
ATOM 5070 C CA . GLY B 1 232 ? -26.453 20.062 8.383 1 91.88 232 GLY B CA 1
ATOM 5071 C C . GLY B 1 232 ? -25.938 20.281 6.973 1 91.88 232 GLY B C 1
ATOM 5072 O O . GLY B 1 232 ? -26.703 20.172 6.004 1 91.88 232 GLY B O 1
ATOM 5073 N N . LEU B 1 233 ? -24.719 20.625 6.844 1 93.62 233 LEU B N 1
ATOM 5074 C CA . LEU B 1 233 ? -24.172 20.734 5.496 1 93.62 233 LEU B CA 1
ATOM 5075 C C . LEU B 1 233 ? -24.156 19.375 4.797 1 93.62 233 LEU B C 1
ATOM 5077 O O . LEU B 1 233 ? -23.875 18.359 5.43 1 93.62 233 LEU B O 1
ATOM 5081 N N . THR B 1 234 ? -24.453 19.453 3.498 1 94.75 234 THR B N 1
ATOM 5082 C CA . THR B 1 234 ? -24.328 18.25 2.705 1 94.75 234 THR B CA 1
ATOM 5083 C C . THR B 1 234 ? -22.859 17.875 2.51 1 94.75 234 THR B C 1
ATOM 5085 O O . THR B 1 234 ? -21.969 18.688 2.762 1 94.75 234 THR B O 1
ATOM 5088 N N . THR B 1 235 ? -22.625 16.656 2.145 1 93.75 235 THR B N 1
ATOM 5089 C CA . THR B 1 235 ? -21.266 16.203 1.858 1 93.75 235 THR B CA 1
ATOM 5090 C C . THR B 1 235 ? -20.625 17.062 0.776 1 93.75 235 THR B C 1
ATOM 5092 O O . THR B 1 235 ? -19.438 17.406 0.868 1 93.75 235 THR B O 1
ATOM 5095 N N . ALA B 1 236 ? -21.391 17.391 -0.19 1 95.62 236 ALA B N 1
ATOM 5096 C CA . ALA B 1 236 ? -20.906 18.219 -1.287 1 95.62 236 ALA B CA 1
ATOM 5097 C C . ALA B 1 236 ? -20.516 19.609 -0.792 1 95.62 236 ALA B C 1
ATOM 5099 O O . ALA B 1 236 ? -19.516 20.172 -1.223 1 95.62 236 ALA B O 1
ATOM 5100 N N . GLN B 1 237 ? -21.312 20.141 0.062 1 95.31 237 GLN B N 1
ATOM 5101 C CA . GLN B 1 237 ? -21.031 21.469 0.629 1 95.31 237 GLN B CA 1
ATOM 5102 C C . GLN B 1 237 ? -19.797 21.438 1.508 1 95.31 237 GLN B C 1
ATOM 5104 O O . GLN B 1 237 ? -18.969 22.359 1.465 1 95.31 237 GLN B O 1
ATOM 5109 N N . THR B 1 238 ? -19.719 20.406 2.277 1 95.62 238 THR B N 1
ATOM 5110 C CA . THR B 1 238 ? -18.547 20.266 3.125 1 95.62 238 THR B CA 1
ATOM 5111 C C . THR B 1 238 ? -17.281 20.156 2.277 1 95.62 238 THR B C 1
ATOM 5113 O O . THR B 1 238 ? -16.266 20.797 2.578 1 95.62 238 THR B O 1
ATOM 5116 N N . ALA B 1 239 ? -17.359 19.328 1.246 1 96.25 239 ALA B N 1
ATOM 5117 C CA . ALA B 1 239 ? -16.219 19.172 0.339 1 96.25 239 ALA B CA 1
ATOM 5118 C C . ALA B 1 239 ? -15.836 20.5 -0.296 1 96.25 239 ALA B C 1
ATOM 5120 O O . ALA B 1 239 ? -14.656 20.844 -0.354 1 96.25 239 ALA B O 1
ATOM 5121 N N . ARG B 1 240 ? -16.797 21.219 -0.735 1 95.81 240 ARG B N 1
ATOM 5122 C CA . ARG B 1 240 ? -16.562 22.516 -1.353 1 95.81 240 ARG B CA 1
ATOM 5123 C C . ARG B 1 240 ? -15.977 23.5 -0.35 1 95.81 240 ARG B C 1
ATOM 5125 O O . ARG B 1 240 ? -15.062 24.266 -0.685 1 95.81 240 ARG B O 1
ATOM 5132 N N . PHE B 1 241 ? -16.562 23.469 0.798 1 95.62 241 PHE B N 1
ATOM 5133 C CA . PHE B 1 241 ? -16.109 24.359 1.861 1 95.62 241 PHE B CA 1
ATOM 5134 C C . PHE B 1 241 ? -14.625 24.141 2.15 1 95.62 241 PHE B C 1
ATOM 5136 O O . PHE B 1 241 ? -13.844 25.094 2.182 1 95.62 241 PHE B O 1
ATOM 5143 N N . MET B 1 242 ? -14.227 22.906 2.32 1 95.75 242 MET B N 1
ATOM 5144 C CA . MET B 1 242 ? -12.844 22.578 2.668 1 95.75 242 MET B CA 1
ATOM 5145 C C . MET B 1 242 ? -11.906 22.859 1.501 1 95.75 242 MET B C 1
ATOM 5147 O O . MET B 1 242 ? -10.828 23.422 1.688 1 95.75 242 MET B O 1
ATOM 5151 N N . ALA B 1 243 ? -12.328 22.484 0.29 1 96.06 243 ALA B N 1
ATOM 5152 C CA . ALA B 1 243 ? -11.477 22.641 -0.891 1 96.06 243 ALA B CA 1
ATOM 5153 C C . ALA B 1 243 ? -11.219 24.125 -1.184 1 96.06 243 ALA B C 1
ATOM 5155 O O . ALA B 1 243 ? -10.07 24.531 -1.407 1 96.06 243 ALA B O 1
ATOM 5156 N N . ILE B 1 244 ? -12.211 24.906 -1.109 1 95.88 244 ILE B N 1
ATOM 5157 C CA . ILE B 1 244 ? -12.094 26.328 -1.453 1 95.88 244 ILE B CA 1
ATOM 5158 C C . ILE B 1 244 ? -11.266 27.047 -0.395 1 95.88 244 ILE B C 1
ATOM 5160 O O . ILE B 1 244 ? -10.383 27.844 -0.727 1 95.88 244 ILE B O 1
ATOM 5164 N N . THR B 1 245 ? -11.555 26.766 0.821 1 94.19 245 THR B N 1
ATOM 5165 C CA . THR B 1 245 ? -10.805 27.438 1.878 1 94.19 245 THR B CA 1
ATOM 5166 C C . THR B 1 245 ? -9.328 27.047 1.82 1 94.19 245 THR B C 1
ATOM 5168 O O . THR B 1 245 ? -8.453 27.859 2.133 1 94.19 245 THR B O 1
ATOM 5171 N N . THR B 1 246 ? -9.047 25.844 1.392 1 92.12 246 THR B N 1
ATOM 5172 C CA . THR B 1 246 ? -7.664 25.391 1.233 1 92.12 246 THR B CA 1
ATOM 5173 C C . THR B 1 246 ? -6.988 26.125 0.076 1 92.12 246 THR B C 1
ATOM 5175 O O . THR B 1 246 ? -5.844 26.562 0.2 1 92.12 246 THR B O 1
ATOM 5178 N N . LEU B 1 247 ? -7.641 26.312 -0.974 1 93.31 247 LEU B N 1
ATOM 5179 C CA . LEU B 1 247 ? -7.082 26.969 -2.148 1 93.31 247 LEU B CA 1
ATOM 5180 C C . LEU B 1 247 ? -6.867 28.453 -1.885 1 93.31 247 LEU B C 1
ATOM 5182 O O . LEU B 1 247 ? -5.902 29.047 -2.381 1 93.31 247 LEU B O 1
ATOM 5186 N N . VAL B 1 248 ? -7.754 29 -1.154 1 91.44 248 VAL B N 1
ATOM 5187 C CA . VAL B 1 248 ? -7.637 30.406 -0.813 1 91.44 248 VAL B CA 1
ATOM 5188 C C . VAL B 1 248 ? -6.383 30.641 0.026 1 91.44 248 VAL B C 1
ATOM 5190 O O . VAL B 1 248 ? -5.723 31.672 -0.099 1 91.44 248 VAL B O 1
ATOM 5193 N N . ALA B 1 249 ? -6.102 29.719 0.845 1 82.5 249 ALA B N 1
ATOM 5194 C CA . ALA B 1 249 ? -4.918 29.812 1.693 1 82.5 249 ALA B CA 1
ATOM 5195 C C . ALA B 1 249 ? -3.648 29.922 0.853 1 82.5 249 ALA B C 1
ATOM 5197 O O . ALA B 1 249 ? -2.711 30.625 1.22 1 82.5 249 ALA B O 1
ATOM 5198 N N . LEU B 1 250 ? -3.6 29.234 -0.268 1 82.62 250 LEU B N 1
ATOM 5199 C CA . LEU B 1 250 ? -2.441 29.266 -1.156 1 82.62 250 LEU B CA 1
ATOM 5200 C C . LEU B 1 250 ? -2.238 30.656 -1.746 1 82.62 250 LEU B C 1
ATOM 5202 O O . LEU B 1 250 ? -1.123 31.188 -1.73 1 82.62 250 LEU B O 1
ATOM 5206 N N . VAL B 1 251 ? -3.238 31.266 -2.152 1 85.94 251 VAL B N 1
ATOM 5207 C CA . VAL B 1 251 ? -3.168 32.562 -2.807 1 85.94 251 VAL B CA 1
ATOM 5208 C C . VAL B 1 251 ? -2.871 33.656 -1.772 1 85.94 251 VAL B C 1
ATOM 5210 O O . VAL B 1 251 ? -2.078 34.562 -2.027 1 85.94 251 VAL B O 1
ATOM 5213 N N . ALA B 1 252 ? -3.49 33.469 -0.698 1 85.94 252 ALA B N 1
ATOM 5214 C CA . ALA B 1 252 ? -3.338 34.469 0.362 1 85.94 252 ALA B CA 1
ATOM 5215 C C . ALA B 1 252 ? -1.911 34.469 0.903 1 85.94 252 ALA B C 1
ATOM 5217 O O . ALA B 1 252 ? -1.378 35.531 1.247 1 85.94 252 ALA B O 1
ATOM 5218 N N . GLN B 1 253 ? -1.416 33.344 1.007 1 81.25 253 GLN B N 1
ATOM 5219 C CA . GLN B 1 253 ? -0.054 33.25 1.522 1 81.25 253 GLN B CA 1
ATOM 5220 C C . GLN B 1 253 ? 0.921 34 0.638 1 81.25 253 GLN B C 1
ATOM 5222 O O . GLN B 1 253 ? 1.818 34.688 1.141 1 81.25 253 GLN B O 1
ATOM 5227 N N . TRP B 1 254 ? 0.753 34 -0.605 1 80.75 254 TRP B N 1
ATOM 5228 C CA . TRP B 1 254 ? 1.617 34.688 -1.544 1 80.75 254 TRP B CA 1
ATOM 5229 C C . TRP B 1 254 ? 1.402 36.219 -1.452 1 80.75 254 TRP B C 1
ATOM 5231 O O . TRP B 1 254 ? 2.365 36.969 -1.429 1 80.75 254 TRP B O 1
ATOM 5241 N N . ALA B 1 255 ? 0.249 36.594 -1.355 1 81.88 255 ALA B N 1
ATOM 5242 C CA . ALA B 1 255 ? -0.097 38 -1.323 1 81.88 255 ALA B CA 1
ATOM 5243 C C . ALA B 1 255 ? 0.338 38.656 -0.008 1 81.88 255 ALA B C 1
ATOM 5245 O O . ALA B 1 255 ? 0.987 39.688 -0.006 1 81.88 255 ALA B O 1
ATOM 5246 N N . LEU B 1 256 ? -0.003 37.969 1.058 1 82.31 256 LEU B N 1
ATOM 5247 C CA . LEU B 1 256 ? 0.3 38.531 2.375 1 82.31 256 LEU B CA 1
ATOM 5248 C C . LEU B 1 256 ? 1.802 38.5 2.639 1 82.31 256 LEU B C 1
ATOM 5250 O O . LEU B 1 256 ? 2.32 39.375 3.355 1 82.31 256 LEU B O 1
ATOM 5254 N N . GLY B 1 257 ? 2.463 37.531 2.107 1 77.69 257 GLY B N 1
ATOM 5255 C CA . GLY B 1 257 ? 3.914 37.531 2.199 1 77.69 257 GLY B CA 1
ATOM 5256 C C . GLY B 1 257 ? 4.574 38.719 1.568 1 77.69 257 GLY B C 1
ATOM 5257 O O . GLY B 1 257 ? 5.48 39.312 2.152 1 77.69 257 GLY B O 1
ATOM 5258 N N . ARG B 1 258 ? 4.078 39.125 0.467 1 81.06 258 ARG B N 1
ATOM 5259 C CA . ARG B 1 258 ? 4.625 40.281 -0.229 1 81.06 258 ARG B CA 1
ATOM 5260 C C . ARG B 1 258 ? 4.34 41.562 0.54 1 81.06 258 ARG B C 1
ATOM 5262 O O . ARG B 1 258 ? 5.184 42.469 0.602 1 81.06 258 ARG B O 1
ATOM 5269 N N . VAL B 1 259 ? 3.229 41.562 1.092 1 82.31 259 VAL B N 1
ATOM 5270 C CA . VAL B 1 259 ? 2.828 42.75 1.847 1 82.31 259 VAL B CA 1
ATOM 5271 C C . VAL B 1 259 ? 3.684 42.875 3.104 1 82.31 259 VAL B C 1
ATOM 5273 O O . VAL B 1 259 ? 4.047 44 3.508 1 82.31 259 VAL B O 1
ATOM 5276 N N . SER B 1 260 ? 3.992 41.75 3.654 1 81.12 260 SER B N 1
ATOM 5277 C CA . SER B 1 260 ? 4.734 41.75 4.91 1 81.12 260 SER B CA 1
ATOM 5278 C C . SER B 1 260 ? 6.184 42.188 4.699 1 81.12 260 SER B C 1
ATOM 5280 O O . SER B 1 260 ? 6.867 42.562 5.652 1 81.12 260 SER B O 1
ATOM 5282 N N . ASP B 1 261 ? 6.637 42.125 3.479 1 81.12 261 ASP B N 1
ATOM 5283 C CA . ASP B 1 261 ? 8 42.531 3.18 1 81.12 261 ASP B CA 1
ATOM 5284 C C . ASP B 1 261 ? 8.125 44.062 3.256 1 81.12 261 ASP B C 1
ATOM 5286 O O . ASP B 1 261 ? 9.219 44.594 3.469 1 81.12 261 ASP B O 1
ATOM 5290 N N . ARG B 1 262 ? 6.996 44.719 3.184 1 82.5 262 ARG B N 1
ATOM 5291 C CA . ARG B 1 262 ? 7.039 46.188 3.115 1 82.5 262 ARG B CA 1
ATOM 5292 C C . ARG B 1 262 ? 6.578 46.812 4.43 1 82.5 262 ARG B C 1
ATOM 5294 O O . ARG B 1 262 ? 6.805 48 4.672 1 82.5 262 ARG B O 1
ATOM 5301 N N . LEU B 1 263 ? 5.945 46.094 5.219 1 84.38 263 LEU B N 1
ATOM 5302 C CA . LEU B 1 263 ? 5.398 46.594 6.473 1 84.38 263 LEU B CA 1
ATOM 5303 C C . LEU B 1 263 ? 6.016 45.875 7.664 1 84.38 263 LEU B C 1
ATOM 5305 O O . LEU B 1 263 ? 6.633 44.812 7.5 1 84.38 263 LEU B O 1
ATOM 5309 N N . ASP B 1 264 ? 5.848 46.562 8.742 1 85.94 264 ASP B N 1
ATOM 5310 C CA . ASP B 1 264 ? 6.266 45.906 9.969 1 85.94 264 ASP B CA 1
ATOM 5311 C C . ASP B 1 264 ? 5.484 44.594 10.18 1 85.94 264 ASP B C 1
ATOM 5313 O O . ASP B 1 264 ? 4.25 44.625 10.227 1 85.94 264 ASP B O 1
ATOM 5317 N N . ARG B 1 265 ? 6.188 43.531 10.312 1 89.19 265 ARG B N 1
ATOM 5318 C CA . ARG B 1 265 ? 5.574 42.219 10.359 1 89.19 265 ARG B CA 1
ATOM 5319 C C . ARG B 1 265 ? 4.695 42.062 11.594 1 89.19 265 ARG B C 1
ATOM 5321 O O . ARG B 1 265 ? 3.678 41.344 11.562 1 89.19 265 ARG B O 1
ATOM 5328 N N . ARG B 1 266 ? 5.039 42.688 12.711 1 89.94 266 ARG B N 1
ATOM 5329 C CA . ARG B 1 266 ? 4.211 42.625 13.914 1 89.94 266 ARG B CA 1
ATOM 5330 C C . ARG B 1 266 ? 2.842 43.25 13.672 1 89.94 266 ARG B C 1
ATOM 5332 O O . ARG B 1 266 ? 1.832 42.75 14.18 1 89.94 266 ARG B O 1
ATOM 5339 N N . ARG B 1 267 ? 2.865 44.281 12.93 1 91.44 267 ARG B N 1
ATOM 5340 C CA . ARG B 1 267 ? 1.605 44.969 12.617 1 91.44 267 ARG B CA 1
ATOM 5341 C C . ARG B 1 267 ? 0.76 44.094 11.672 1 91.44 267 ARG B C 1
ATOM 5343 O O . ARG B 1 267 ? -0.469 44.094 11.773 1 91.44 267 ARG B O 1
ATOM 5350 N N . VAL B 1 268 ? 1.423 43.5 10.758 1 92.31 268 VAL B N 1
ATOM 5351 C CA . VAL B 1 268 ? 0.715 42.625 9.828 1 92.31 268 VAL B CA 1
ATOM 5352 C C . VAL B 1 268 ? 0.08 41.469 10.594 1 92.31 268 VAL B C 1
ATOM 5354 O O . VAL B 1 268 ? -1.079 41.125 10.352 1 92.31 268 VAL B O 1
ATOM 5357 N N . ILE B 1 269 ? 0.825 40.906 11.531 1 93.94 269 ILE B N 1
ATOM 5358 C CA . ILE B 1 269 ? 0.322 39.781 12.336 1 93.94 269 ILE B CA 1
ATOM 5359 C C . ILE B 1 269 ? -0.867 40.25 13.172 1 93.94 269 ILE B C 1
ATOM 5361 O O . ILE B 1 269 ? -1.854 39.531 13.312 1 93.94 269 ILE B O 1
ATOM 5365 N N . LEU B 1 270 ? -0.755 41.438 13.68 1 94.62 270 LEU B N 1
ATOM 5366 C CA . LEU B 1 270 ? -1.855 42 14.453 1 94.62 270 LEU B CA 1
ATOM 5367 C C . LEU B 1 270 ? -3.105 42.125 13.586 1 94.62 270 LEU B C 1
ATOM 5369 O O . LEU B 1 270 ? -4.203 41.781 14.016 1 94.62 270 LEU B O 1
ATOM 5373 N N . TRP B 1 271 ? -2.908 42.688 12.445 1 94.88 271 TRP B N 1
ATO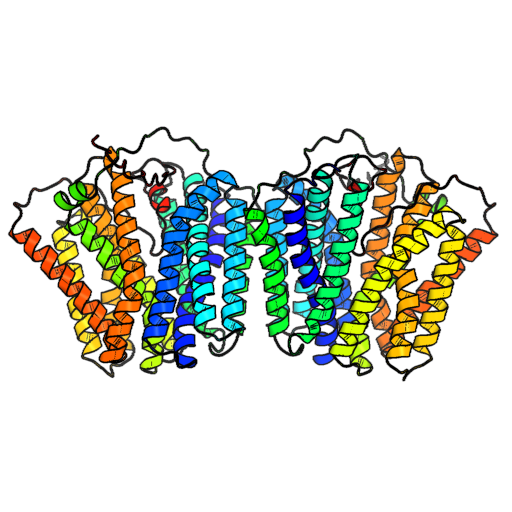M 5374 C CA . TRP B 1 271 ? -4.039 42.875 11.539 1 94.88 271 TRP B CA 1
ATOM 5375 C C . TRP B 1 271 ? -4.664 41.531 11.188 1 94.88 271 TRP B C 1
ATOM 5377 O O . TRP B 1 271 ? -5.887 41.375 11.148 1 94.88 271 TRP B O 1
ATOM 5387 N N . MET B 1 272 ? -3.848 40.531 10.875 1 95.81 272 MET B N 1
ATOM 5388 C CA . MET B 1 272 ? -4.336 39.188 10.578 1 95.81 272 MET B CA 1
ATOM 5389 C C . MET B 1 272 ? -5.137 38.625 11.75 1 95.81 272 MET B C 1
ATOM 5391 O O . MET B 1 272 ? -6.215 38.062 11.555 1 95.81 272 MET B O 1
ATOM 5395 N N . ALA B 1 273 ? -4.621 38.812 12.953 1 97.31 273 ALA B N 1
ATOM 5396 C CA . ALA B 1 273 ? -5.285 38.312 14.156 1 97.31 273 ALA B CA 1
ATOM 5397 C C . ALA B 1 273 ? -6.641 39 14.352 1 97.31 273 ALA B C 1
ATOM 5399 O O . ALA B 1 273 ? -7.605 38.344 14.766 1 97.31 273 ALA B O 1
ATOM 5400 N N . ILE B 1 274 ? -6.715 40.25 14.07 1 97.62 274 ILE B N 1
ATOM 5401 C CA . ILE B 1 274 ? -7.961 41 14.211 1 97.62 274 ILE B CA 1
ATOM 5402 C C . ILE B 1 274 ? -8.992 40.469 13.203 1 97.62 274 ILE B C 1
ATOM 5404 O O . ILE B 1 274 ? -10.148 40.25 13.555 1 97.62 274 ILE B O 1
ATOM 5408 N N . VAL B 1 275 ? -8.547 40.344 11.945 1 96.88 275 VAL B N 1
ATOM 5409 C CA . VAL B 1 275 ? -9.445 39.812 10.914 1 96.88 275 VAL B CA 1
ATOM 5410 C C . VAL B 1 275 ? -9.977 38.438 11.328 1 96.88 275 VAL B C 1
ATOM 5412 O O . VAL B 1 275 ? -11.172 38.156 11.188 1 96.88 275 VAL B O 1
ATOM 5415 N N . MET B 1 276 ? -9.156 37.562 11.852 1 97.81 276 MET B N 1
ATOM 5416 C CA . MET B 1 276 ? -9.57 36.25 12.266 1 97.81 276 MET B CA 1
ATOM 5417 C C . MET B 1 276 ? -10.5 36.312 13.469 1 97.81 276 MET B C 1
ATOM 5419 O O . MET B 1 276 ? -11.422 35.5 13.586 1 97.81 276 MET B O 1
ATOM 5423 N N . THR B 1 277 ? -10.25 37.219 14.367 1 97.75 277 THR B N 1
ATOM 5424 C CA . THR B 1 277 ? -11.141 37.438 15.5 1 97.75 277 THR B CA 1
ATOM 5425 C C . THR B 1 277 ? -12.531 37.844 15.031 1 97.75 277 THR B C 1
ATOM 5427 O O . THR B 1 277 ? -13.531 37.25 15.469 1 97.75 277 THR B O 1
ATOM 5430 N N . VAL B 1 278 ? -12.586 38.781 14.164 1 97.12 278 VAL B N 1
ATOM 5431 C CA . VAL B 1 278 ? -13.852 39.344 13.68 1 97.12 278 VAL B CA 1
ATOM 5432 C C . VAL B 1 278 ? -14.602 38.281 12.875 1 97.12 278 VAL B C 1
ATOM 5434 O O . VAL B 1 278 ? -15.805 38.094 13.055 1 97.12 278 VAL B O 1
ATOM 5437 N N . THR B 1 279 ? -13.953 37.594 11.984 1 95.88 279 THR B N 1
ATOM 5438 C CA . THR B 1 279 ? -14.594 36.562 11.164 1 95.88 279 THR B CA 1
ATOM 5439 C C . THR B 1 279 ? -15.086 35.406 12.031 1 95.88 279 THR B C 1
ATOM 5441 O O . THR B 1 279 ? -16.156 34.875 11.789 1 95.88 279 THR B O 1
ATOM 5444 N N . GLY B 1 280 ? -14.266 35 13.023 1 94.69 280 GLY B N 1
ATOM 5445 C CA . GLY B 1 280 ? -14.727 34 13.953 1 94.69 280 GLY B CA 1
ATOM 5446 C C . GLY B 1 280 ? -15.984 34.406 14.703 1 94.69 280 GLY B C 1
ATOM 5447 O O . GLY B 1 280 ? -16.891 33.594 14.883 1 94.69 280 GLY B O 1
ATOM 5448 N N . ALA B 1 281 ? -16.062 35.625 15.047 1 93.69 281 ALA B N 1
ATOM 5449 C CA . ALA B 1 281 ? -17.234 36.156 15.758 1 93.69 281 ALA B CA 1
ATOM 5450 C C . ALA B 1 281 ? -18.453 36.219 14.852 1 93.69 281 ALA B C 1
ATOM 5452 O O . ALA B 1 281 ? -19.562 35.906 15.273 1 93.69 281 ALA B O 1
ATOM 5453 N N . ILE B 1 282 ? -18.234 36.594 13.656 1 93.69 282 ILE B N 1
ATOM 5454 C CA . ILE B 1 282 ? -19.328 36.75 12.703 1 93.69 282 ILE B CA 1
ATOM 5455 C C . ILE B 1 282 ? -19.969 35.375 12.453 1 93.69 282 ILE B C 1
ATOM 5457 O O . ILE B 1 282 ? -21.188 35.25 12.508 1 93.69 282 ILE B O 1
ATOM 5461 N N . ILE B 1 283 ? -19.203 34.375 12.203 1 91.5 283 ILE B N 1
ATOM 5462 C CA . ILE B 1 283 ? -19.719 33.031 11.914 1 91.5 283 ILE B CA 1
ATOM 5463 C C . ILE B 1 283 ? -20.438 32.5 13.141 1 91.5 283 ILE B C 1
ATOM 5465 O O . ILE B 1 283 ? -21.484 31.859 13.023 1 91.5 283 ILE B O 1
ATOM 5469 N N . SER B 1 284 ? -19.875 32.688 14.305 1 88 284 SER B N 1
ATOM 5470 C CA . SER B 1 284 ? -20.469 32.188 15.539 1 88 284 SER B CA 1
ATOM 5471 C C . SER B 1 284 ? -21.812 32.844 15.812 1 88 284 SER B C 1
ATOM 5473 O O . SER B 1 284 ? -22.719 32.25 16.375 1 88 284 SER B O 1
ATOM 5475 N N . ALA B 1 285 ? -21.953 34.031 15.352 1 85.94 285 ALA B N 1
ATOM 5476 C CA . ALA B 1 285 ? -23.141 34.812 15.672 1 85.94 285 ALA B CA 1
ATOM 5477 C C . ALA B 1 285 ? -24.25 34.562 14.648 1 85.94 285 ALA B C 1
ATOM 5479 O O . ALA B 1 285 ? -25.438 34.688 14.969 1 85.94 285 ALA B O 1
ATOM 5480 N N . VAL B 1 286 ? -23.734 34.438 13.398 1 77.25 286 VAL B N 1
ATOM 5481 C CA . VAL B 1 286 ? -24.75 34.375 12.352 1 77.25 286 VAL B CA 1
ATOM 5482 C C . VAL B 1 286 ? -25.344 32.969 12.305 1 77.25 286 VAL B C 1
ATOM 5484 O O . VAL B 1 286 ? -26.375 32.75 11.664 1 77.25 286 VAL B O 1
ATOM 5487 N N . GLY B 1 287 ? -25.406 32.094 13.367 1 61.38 287 GLY B N 1
ATOM 5488 C CA . GLY B 1 287 ? -25.953 30.766 13.531 1 61.38 287 GLY B CA 1
ATOM 5489 C C . GLY B 1 287 ? -26.312 30.109 12.219 1 61.38 287 GLY B C 1
ATOM 5490 O O . GLY B 1 287 ? -25.422 29.672 11.469 1 61.38 287 GLY B O 1
ATOM 5491 N N . ASN B 1 288 ? -27.484 30.266 11.688 1 65.12 288 ASN B N 1
ATOM 5492 C CA . ASN B 1 288 ? -28.156 29.672 10.531 1 65.12 288 ASN B CA 1
ATOM 5493 C C . ASN B 1 288 ? -27.891 30.453 9.258 1 65.12 288 ASN B C 1
ATOM 5495 O O . ASN B 1 288 ? -28.812 30.797 8.516 1 65.12 288 ASN B O 1
ATOM 5499 N N . ALA B 1 289 ? -26.562 30.656 9.148 1 72.94 289 ALA B N 1
ATOM 5500 C CA . ALA B 1 289 ? -26.234 31.438 7.957 1 72.94 289 ALA B CA 1
ATOM 5501 C C . ALA B 1 289 ? -26.266 30.562 6.707 1 72.94 289 ALA B C 1
ATOM 5503 O O . ALA B 1 289 ? -26.203 29.328 6.797 1 72.94 289 ALA B O 1
ATOM 5504 N N . SER B 1 290 ? -26.547 31.344 5.582 1 89 290 SER B N 1
ATOM 5505 C CA . SER B 1 290 ? -26.484 30.656 4.289 1 89 290 SER B CA 1
ATOM 5506 C C . SER B 1 290 ? -25.094 30.094 4.031 1 89 290 SER B C 1
ATOM 5508 O O . SER B 1 290 ? -24.094 30.594 4.57 1 89 290 SER B O 1
ATOM 5510 N N . PHE B 1 291 ? -24.969 29.078 3.387 1 92.88 291 PHE B N 1
ATOM 5511 C CA . PHE B 1 291 ? -23.719 28.391 3.049 1 92.88 291 PHE B CA 1
ATOM 5512 C C . PHE B 1 291 ? -22.703 29.359 2.451 1 92.88 291 PHE B C 1
ATOM 5514 O O . PHE B 1 291 ? -21.531 29.344 2.818 1 92.88 291 PHE B O 1
ATOM 5521 N N . TRP B 1 292 ? -23.141 30.25 1.629 1 92.38 292 TRP B N 1
ATOM 5522 C CA . TRP B 1 292 ? -22.25 31.125 0.903 1 92.38 292 TRP B CA 1
ATOM 5523 C C . TRP B 1 292 ? -21.641 32.188 1.838 1 92.38 292 TRP B C 1
ATOM 5525 O O . TRP B 1 292 ? -20.469 32.531 1.697 1 92.38 292 TRP B O 1
ATOM 5535 N N . ILE B 1 293 ? -22.438 32.688 2.719 1 91.12 293 ILE B N 1
ATOM 5536 C CA . ILE B 1 293 ? -21.922 33.625 3.689 1 91.12 293 ILE B CA 1
ATOM 5537 C C . ILE B 1 293 ? -20.875 32.969 4.574 1 91.12 293 ILE B C 1
ATOM 5539 O O . ILE B 1 293 ? -19.812 33.531 4.84 1 91.12 293 ILE B O 1
ATOM 5543 N N . LEU B 1 294 ? -21.25 31.766 4.984 1 93.5 294 LEU B N 1
ATOM 5544 C CA . LEU B 1 294 ? -20.312 31 5.793 1 93.5 294 LEU B CA 1
ATOM 5545 C C . LEU B 1 294 ? -19 30.797 5.051 1 93.5 294 LEU B C 1
ATOM 5547 O O . LEU B 1 294 ? -17.922 30.984 5.625 1 93.5 294 LEU B O 1
ATOM 5551 N N . LEU B 1 295 ? -19.062 30.438 3.771 1 94.81 295 LEU B N 1
ATOM 5552 C CA . LEU B 1 295 ? -17.891 30.156 2.951 1 94.81 295 LEU B CA 1
ATOM 5553 C C . LEU B 1 295 ? -17.031 31.391 2.766 1 94.81 295 LEU B C 1
ATOM 555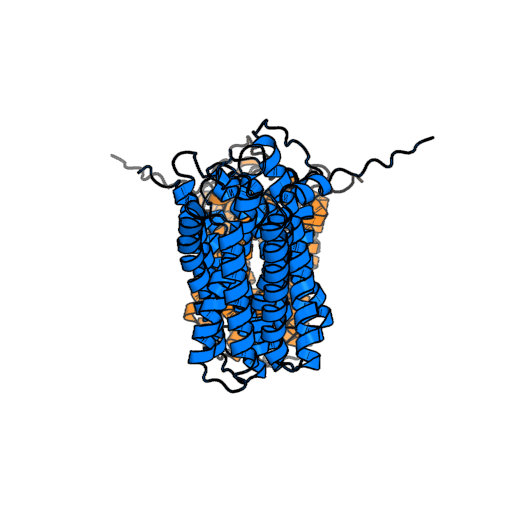5 O O . LEU B 1 295 ? -15.812 31.344 2.922 1 94.81 295 LEU B O 1
ATOM 5559 N N . VAL B 1 296 ? -17.672 32.5 2.49 1 94.56 296 VAL B N 1
ATOM 5560 C CA . VAL B 1 296 ? -16.938 33.719 2.209 1 94.56 296 VAL B CA 1
ATOM 5561 C C . VAL B 1 296 ? -16.219 34.188 3.469 1 94.56 296 VAL B C 1
ATOM 5563 O O . VAL B 1 296 ? -15.031 34.562 3.416 1 94.56 296 VAL B O 1
ATOM 5566 N N . VAL B 1 297 ? -16.906 34.188 4.562 1 94.81 297 VAL B N 1
ATOM 5567 C CA . VAL B 1 297 ? -16.312 34.625 5.816 1 94.81 297 VAL B CA 1
ATOM 5568 C C . VAL B 1 297 ? -15.18 33.688 6.219 1 94.81 297 VAL B C 1
ATOM 5570 O O . VAL B 1 297 ? -14.125 34.125 6.676 1 94.81 297 VAL B O 1
ATOM 5573 N N . ALA B 1 298 ? -15.453 32.438 6.016 1 94.81 298 ALA B N 1
ATOM 5574 C CA . ALA B 1 298 ? -14.43 31.438 6.34 1 94.81 298 ALA B CA 1
ATOM 5575 C C . ALA B 1 298 ? -13.195 31.625 5.461 1 94.81 298 ALA B C 1
ATOM 5577 O O . ALA B 1 298 ? -12.07 31.391 5.91 1 94.81 298 ALA B O 1
ATOM 5578 N N . CYS B 1 299 ? -13.383 31.984 4.223 1 95.62 299 CYS B N 1
ATOM 5579 C CA . CYS B 1 299 ? -12.266 32.219 3.32 1 95.62 299 CYS B CA 1
ATOM 5580 C C . CYS B 1 299 ? -11.375 33.344 3.84 1 95.62 299 CYS B C 1
ATOM 5582 O O . CYS B 1 299 ? -10.148 33.25 3.777 1 95.62 299 CYS B O 1
ATOM 5584 N N . PHE B 1 300 ? -11.969 34.344 4.363 1 94.5 300 PHE B N 1
ATOM 5585 C CA . PHE B 1 300 ? -11.188 35.438 4.934 1 94.5 300 PHE B CA 1
ATOM 5586 C C . PHE B 1 300 ? -10.422 34.969 6.168 1 94.5 300 PHE B C 1
ATOM 5588 O O . PHE B 1 300 ? -9.273 35.344 6.375 1 94.5 300 PHE B O 1
ATOM 5595 N N . HIS B 1 301 ? -11.07 34.188 6.918 1 95.06 301 HIS B N 1
ATOM 5596 C CA . HIS B 1 301 ? -10.445 33.656 8.117 1 95.06 301 HIS B CA 1
ATOM 5597 C C . HIS B 1 301 ? -9.242 32.781 7.77 1 95.06 301 HIS B C 1
ATOM 5599 O O . HIS B 1 301 ? -8.156 32.969 8.305 1 95.06 301 HIS B O 1
ATOM 5605 N N . THR B 1 302 ? -9.453 31.859 6.863 1 93.06 302 THR B N 1
ATOM 5606 C CA . THR B 1 302 ? -8.438 30.875 6.547 1 93.06 302 THR B CA 1
ATOM 5607 C C . THR B 1 302 ? -7.285 31.516 5.77 1 93.06 302 THR B C 1
ATOM 5609 O O . THR B 1 302 ? -6.137 31.062 5.875 1 93.06 302 THR B O 1
ATOM 5612 N N . ALA B 1 303 ? -7.562 32.531 4.988 1 92.38 303 ALA B N 1
ATOM 5613 C CA . ALA B 1 303 ? -6.52 33.25 4.281 1 92.38 303 ALA B CA 1
ATOM 5614 C C . ALA B 1 303 ? -5.469 33.781 5.254 1 92.38 303 ALA B C 1
ATOM 5616 O O . ALA B 1 303 ? -4.27 33.75 4.969 1 92.38 303 ALA B O 1
ATOM 5617 N N . MET B 1 304 ? -5.957 34.25 6.398 1 93.81 304 MET B N 1
ATOM 5618 C CA . MET B 1 304 ? -5.059 34.781 7.422 1 93.81 304 MET B CA 1
ATOM 5619 C C . MET B 1 304 ? -4.395 33.625 8.188 1 93.81 304 MET B C 1
ATOM 5621 O O . MET B 1 304 ? -3.201 33.688 8.492 1 93.81 304 MET B O 1
ATOM 5625 N N . LEU B 1 305 ? -5.125 32.656 8.391 1 93.38 305 LEU B N 1
ATOM 5626 C CA . LEU B 1 305 ? -4.715 31.562 9.258 1 93.38 305 LEU B CA 1
ATOM 5627 C C . LEU B 1 305 ? -3.516 30.828 8.672 1 93.38 305 LEU B C 1
ATOM 5629 O O . LEU B 1 305 ? -2.531 30.578 9.375 1 93.38 305 LEU B O 1
ATOM 5633 N N . HIS B 1 306 ? -3.527 30.531 7.445 1 86.44 306 HIS B N 1
ATOM 5634 C CA . HIS B 1 306 ? -2.498 29.703 6.844 1 86.44 306 HIS B CA 1
ATOM 5635 C C . HIS B 1 306 ? -1.216 30.484 6.598 1 86.44 306 HIS B C 1
ATOM 5637 O O . HIS B 1 306 ? -0.16 29.906 6.348 1 86.44 306 HIS B O 1
ATOM 5643 N N . THR B 1 307 ? -1.285 31.781 6.742 1 88.25 307 THR B N 1
ATOM 5644 C CA . THR B 1 307 ? -0.107 32.625 6.566 1 88.25 307 THR B CA 1
ATOM 5645 C C . THR B 1 307 ? 0.529 32.938 7.918 1 88.25 307 THR B C 1
ATOM 5647 O O . THR B 1 307 ? 1.688 33.375 7.977 1 88.25 307 THR B O 1
ATOM 5650 N N . LEU B 1 308 ? -0.166 32.688 8.906 1 90.75 308 LEU B N 1
ATOM 5651 C CA . LEU B 1 308 ? 0.264 33.125 10.242 1 90.75 308 LEU B CA 1
ATOM 5652 C C . LEU B 1 308 ? 1.59 32.469 10.609 1 90.75 308 LEU B C 1
ATOM 5654 O O . LEU B 1 308 ? 2.502 33.125 11.102 1 90.75 308 LEU B O 1
ATOM 5658 N N . TYR B 1 309 ? 1.717 31.219 10.391 1 89.06 309 TYR B N 1
ATOM 5659 C CA . TYR B 1 309 ? 2.941 30.516 10.758 1 89.06 309 TYR B CA 1
ATOM 5660 C C . TYR B 1 309 ? 4.129 31.031 9.953 1 89.06 309 TYR B C 1
ATOM 5662 O O . TYR B 1 309 ? 5.188 31.328 10.523 1 89.06 309 TYR B O 1
ATOM 5670 N N . SER B 1 310 ? 3.988 31.109 8.648 1 86.5 310 SER B N 1
ATOM 5671 C CA . SER B 1 310 ? 5.082 31.578 7.793 1 86.5 310 SER B CA 1
ATOM 5672 C C . SER B 1 310 ? 5.523 32.969 8.172 1 86.5 310 SER B C 1
ATOM 5674 O O . SER B 1 310 ? 6.715 33.281 8.148 1 86.5 310 SER B O 1
ATOM 5676 N N . LEU B 1 311 ? 4.629 33.781 8.492 1 88.12 311 LEU B N 1
ATOM 5677 C CA . LEU B 1 311 ? 4.965 35.156 8.883 1 88.12 311 LEU B CA 1
ATOM 5678 C C . LEU B 1 311 ? 5.648 35.188 10.25 1 88.12 311 LEU B C 1
ATOM 5680 O O . LEU B 1 311 ? 6.516 36 10.5 1 88.12 311 LEU B O 1
ATOM 5684 N N . SER B 1 312 ? 5.188 34.281 11.109 1 90.25 312 SER B N 1
ATOM 5685 C CA . SER B 1 312 ? 5.836 34.156 12.406 1 90.25 312 SER B CA 1
ATOM 5686 C C . SER B 1 312 ? 7.289 33.719 12.258 1 90.25 312 SER B C 1
ATOM 5688 O O . SER B 1 312 ? 8.164 34.188 12.984 1 90.25 312 SER B O 1
ATOM 5690 N N . LEU B 1 313 ? 7.473 32.844 11.352 1 86.94 313 LEU B N 1
ATOM 5691 C CA . LEU B 1 313 ? 8.828 32.406 11.047 1 86.94 313 LEU B CA 1
ATOM 5692 C C . LEU B 1 313 ? 9.68 33.562 10.539 1 86.94 313 LEU B C 1
ATOM 5694 O O . LEU B 1 313 ? 10.797 33.781 11.008 1 86.94 313 LEU B O 1
ATOM 5698 N N . ALA B 1 314 ? 9.188 34.25 9.609 1 85.25 314 ALA B N 1
ATOM 5699 C CA . ALA B 1 314 ? 9.891 35.406 9.016 1 85.25 314 ALA B CA 1
ATOM 5700 C C . ALA B 1 314 ? 10.188 36.469 10.062 1 85.25 314 ALA B C 1
ATOM 5702 O O . ALA B 1 314 ? 11.289 37 10.102 1 85.25 314 ALA B O 1
ATOM 5703 N N . HIS B 1 315 ? 9.219 36.781 10.844 1 88.19 315 HIS B N 1
ATOM 5704 C CA . HIS B 1 315 ? 9.391 37.75 11.898 1 88.19 315 HIS B CA 1
ATOM 5705 C C . HIS B 1 315 ? 10.508 37.344 12.859 1 88.19 315 HIS B C 1
ATOM 5707 O O . HIS B 1 315 ? 11.336 38.188 13.234 1 88.19 315 HIS B O 1
ATOM 5713 N N . THR B 1 316 ? 10.484 36.125 13.227 1 88.75 316 THR B N 1
ATOM 5714 C CA . THR B 1 316 ? 11.5 35.625 14.148 1 88.75 316 THR B CA 1
ATOM 5715 C C . THR B 1 316 ? 12.891 35.688 13.516 1 88.75 316 THR B C 1
ATOM 5717 O O . THR B 1 316 ? 13.859 36.062 14.164 1 88.75 316 THR B O 1
ATOM 5720 N N . ASN B 1 317 ? 12.922 35.344 12.289 1 85.75 317 ASN B N 1
ATOM 5721 C CA . ASN B 1 317 ? 14.203 35.344 11.578 1 85.75 317 ASN B CA 1
ATOM 5722 C C . ASN B 1 317 ? 14.789 36.719 11.438 1 85.75 317 ASN B C 1
ATOM 5724 O O . ASN B 1 317 ? 16 36.906 11.336 1 85.75 317 ASN B O 1
ATOM 5728 N N . ASP B 1 318 ? 13.984 37.719 11.422 1 85.44 318 ASP B N 1
ATOM 5729 C CA . ASP B 1 318 ? 14.43 39.094 11.328 1 85.44 318 ASP B CA 1
ATOM 5730 C C . ASP B 1 318 ? 15.25 39.5 12.555 1 85.44 318 ASP B C 1
ATOM 5732 O O . ASP B 1 318 ? 16.062 40.406 12.484 1 85.44 318 ASP B O 1
ATOM 5736 N N . TRP B 1 319 ? 15.086 38.781 13.578 1 86.94 319 TRP B N 1
ATOM 5737 C CA . TRP B 1 319 ? 15.711 39.188 14.836 1 86.94 319 TRP B CA 1
ATOM 5738 C C . TRP B 1 319 ? 16.906 38.281 15.156 1 86.94 319 TRP B C 1
ATOM 5740 O O . TRP B 1 319 ? 17.484 38.375 16.25 1 86.94 319 TRP B O 1
ATOM 5750 N N . LEU B 1 320 ? 17.281 37.5 14.234 1 86.25 320 LEU B N 1
ATOM 5751 C CA . LEU B 1 320 ? 18.297 36.5 14.531 1 86.25 320 LEU B CA 1
ATOM 5752 C C . LEU B 1 320 ? 19.469 36.625 13.562 1 86.25 320 LEU B C 1
ATOM 5754 O O . LEU B 1 320 ? 19.328 37.188 12.477 1 86.25 320 LEU B O 1
ATOM 5758 N N . GLU B 1 321 ? 20.625 36.062 14.016 1 83.56 321 GLU B N 1
ATOM 5759 C CA . GLU B 1 321 ? 21.766 35.875 13.125 1 83.56 321 GLU B CA 1
ATOM 5760 C C . GLU B 1 321 ? 21.594 34.656 12.242 1 83.56 321 GLU B C 1
ATOM 5762 O O . GLU B 1 321 ? 20.891 33.688 12.609 1 83.56 321 GLU B O 1
ATOM 5767 N N . PRO B 1 322 ? 22.219 34.656 11.125 1 79.25 322 PRO B N 1
ATOM 5768 C CA . PRO B 1 322 ? 22.062 33.562 10.18 1 79.25 322 PRO B CA 1
ATOM 5769 C C . PRO B 1 322 ? 22.391 32.188 10.797 1 79.25 322 PRO B C 1
ATOM 5771 O O . PRO B 1 322 ? 21.75 31.188 10.461 1 79.25 322 PRO B O 1
ATOM 5774 N N . GLU B 1 323 ? 23.25 32.156 11.773 1 80.94 323 GLU B N 1
ATOM 5775 C CA . GLU B 1 323 ? 23.688 30.891 12.367 1 80.94 323 GLU B CA 1
ATOM 5776 C C . GLU B 1 323 ? 22.641 30.344 13.328 1 80.94 323 GLU B C 1
ATOM 5778 O O . GLU B 1 323 ? 22.656 29.156 13.664 1 80.94 323 GLU B O 1
ATOM 5783 N N . GLU B 1 324 ? 21.75 31.234 13.648 1 84.75 324 GLU B N 1
ATOM 5784 C CA . GLU B 1 324 ? 20.766 30.844 14.656 1 84.75 324 GLU B CA 1
ATOM 5785 C C . GLU B 1 324 ? 19.438 30.453 14.008 1 84.75 324 GLU B C 1
ATOM 5787 O O . GLU B 1 324 ? 18.578 29.859 14.664 1 84.75 324 GLU B O 1
ATOM 5792 N N . VAL B 1 325 ? 19.297 30.719 12.766 1 82.06 325 VAL B N 1
ATOM 5793 C CA . VAL B 1 325 ? 18.016 30.656 12.07 1 82.06 325 VAL B CA 1
ATOM 5794 C C . VAL B 1 325 ? 17.516 29.219 12.039 1 82.06 325 VAL B C 1
ATOM 5796 O O . VAL B 1 325 ? 16.344 28.953 12.328 1 82.06 325 VAL B O 1
ATOM 5799 N N . VAL B 1 326 ? 18.406 28.328 11.828 1 77.69 326 VAL B N 1
ATOM 5800 C CA . VAL B 1 326 ? 18.016 26.922 11.695 1 77.69 326 VAL B CA 1
ATOM 5801 C C . VAL B 1 326 ? 17.484 26.406 13.031 1 77.69 326 VAL B C 1
ATOM 5803 O O . VAL B 1 326 ? 16.438 25.766 13.078 1 77.69 326 VAL B O 1
ATOM 5806 N N . ALA B 1 327 ? 18.203 26.672 14.031 1 81.12 327 ALA B N 1
ATOM 5807 C CA . ALA B 1 327 ? 17.812 26.219 15.367 1 81.12 327 ALA B CA 1
ATOM 5808 C C . ALA B 1 327 ? 16.516 26.891 15.812 1 81.12 327 ALA B C 1
ATOM 5810 O O . ALA B 1 327 ? 15.672 26.25 16.453 1 81.12 327 ALA B O 1
ATOM 5811 N N . ALA B 1 328 ? 16.391 28.125 15.508 1 84.31 328 ALA B N 1
ATOM 5812 C CA . ALA B 1 328 ? 15.18 28.859 15.859 1 84.31 328 ALA B CA 1
ATOM 5813 C C . ALA B 1 328 ? 13.969 28.297 15.125 1 84.31 328 ALA B C 1
ATOM 5815 O O . ALA B 1 328 ? 12.891 28.172 15.711 1 84.31 328 ALA B O 1
ATOM 5816 N N . ASN B 1 329 ? 14.102 28.031 13.867 1 82.69 329 ASN B N 1
ATOM 5817 C CA . ASN B 1 329 ? 13.008 27.453 13.078 1 82.69 329 ASN B CA 1
ATOM 5818 C C . ASN B 1 329 ? 12.57 26.109 13.633 1 82.69 329 ASN B C 1
ATOM 5820 O O . ASN B 1 329 ? 11.383 25.766 13.609 1 82.69 329 ASN B O 1
ATOM 5824 N N . ALA B 1 330 ? 13.5 25.406 14.109 1 80.38 330 ALA B N 1
ATOM 5825 C CA . ALA B 1 330 ? 13.172 24.109 14.719 1 80.38 330 ALA B CA 1
ATOM 5826 C C . ALA B 1 330 ? 12.305 24.312 15.969 1 80.38 330 ALA B C 1
ATOM 5828 O O . ALA B 1 330 ? 11.359 23.547 16.188 1 80.38 330 ALA B O 1
ATOM 5829 N N . LYS B 1 331 ? 12.664 25.266 16.719 1 85.44 331 LYS B N 1
ATOM 5830 C CA . LYS B 1 331 ? 11.898 25.547 17.938 1 85.44 331 LYS B CA 1
ATOM 5831 C C . LYS B 1 331 ? 10.5 26.047 17.609 1 85.44 331 LYS B C 1
ATOM 5833 O O . LYS B 1 331 ? 9.531 25.703 18.281 1 85.44 331 LYS B O 1
ATOM 5838 N N . LEU B 1 332 ? 10.406 26.906 16.594 1 88.44 332 LEU B N 1
ATOM 5839 C CA . LEU B 1 332 ? 9.102 27.391 16.172 1 88.44 332 LEU B CA 1
ATOM 5840 C C . LEU B 1 332 ? 8.227 26.234 15.68 1 88.44 332 LEU B C 1
ATOM 5842 O O . LEU B 1 332 ? 7.02 26.203 15.938 1 88.44 332 LEU B O 1
ATOM 5846 N N . MET B 1 333 ? 8.812 25.328 15.086 1 86.62 333 MET B N 1
ATOM 5847 C CA . MET B 1 333 ? 8.078 24.156 14.602 1 86.62 333 MET B CA 1
ATOM 5848 C C . MET B 1 333 ? 7.555 23.328 15.758 1 86.62 333 MET B C 1
ATOM 5850 O O . MET B 1 333 ? 6.449 22.781 15.688 1 86.62 333 MET B O 1
ATOM 5854 N N . ILE B 1 334 ? 8.391 23.234 16.75 1 87 334 ILE B N 1
ATOM 5855 C CA . ILE B 1 334 ? 7.969 22.516 17.938 1 87 334 ILE B CA 1
ATOM 5856 C C . ILE B 1 334 ? 6.75 23.188 18.547 1 87 334 ILE B C 1
ATOM 5858 O O . ILE B 1 334 ? 5.781 22.531 18.922 1 87 334 ILE B O 1
ATOM 5862 N N . TRP B 1 335 ? 6.82 24.453 18.625 1 91.06 335 TRP B N 1
ATOM 5863 C CA . TRP B 1 335 ? 5.699 25.188 19.188 1 91.06 335 TRP B CA 1
ATOM 5864 C C . TRP B 1 335 ? 4.457 25.062 18.312 1 91.06 335 TRP B C 1
ATOM 5866 O O . TRP B 1 335 ? 3.342 24.938 18.812 1 91.06 335 TRP B O 1
ATOM 5876 N N . TYR B 1 336 ? 4.668 25.156 17.031 1 92.31 336 TYR B N 1
ATOM 5877 C CA . TYR B 1 336 ? 3.566 24.906 16.109 1 92.31 336 TYR B CA 1
ATOM 5878 C C . TYR B 1 336 ? 2.973 23.531 16.328 1 92.31 336 TYR B C 1
ATOM 5880 O O . TYR B 1 336 ? 1.751 23.359 16.328 1 92.31 336 TYR B O 1
ATOM 5888 N N . GLY B 1 337 ? 3.82 22.578 16.547 1 91.69 337 GLY B N 1
ATOM 5889 C CA . GLY B 1 337 ? 3.393 21.203 16.797 1 91.69 337 GLY B CA 1
ATOM 5890 C C . GLY B 1 337 ? 2.572 21.062 18.062 1 91.69 337 GLY B C 1
ATOM 5891 O O . GLY B 1 337 ? 1.542 20.375 18.062 1 91.69 337 GLY B O 1
ATOM 5892 N N . ILE B 1 338 ? 3.049 21.656 19.047 1 93.31 338 ILE B N 1
ATOM 5893 C CA . ILE B 1 338 ? 2.322 21.609 20.312 1 93.31 338 ILE B CA 1
ATOM 5894 C C . ILE B 1 338 ? 0.937 22.219 20.141 1 93.31 338 ILE B C 1
ATOM 5896 O O . ILE B 1 338 ? -0.061 21.672 20.609 1 93.31 338 ILE B O 1
ATOM 5900 N N . GLY B 1 339 ? 0.939 23.312 19.516 1 96.06 339 GLY B N 1
ATOM 5901 C CA . GLY B 1 339 ? -0.343 23.938 19.219 1 96.06 339 GLY B CA 1
ATOM 5902 C C . GLY B 1 339 ? -1.264 23.031 18.422 1 96.06 339 GLY B C 1
ATOM 5903 O O . GLY B 1 339 ? -2.461 22.953 18.703 1 96.06 339 GLY B O 1
ATOM 5904 N N . SER B 1 340 ? -0.662 22.391 17.484 1 94.81 340 SER B N 1
ATOM 5905 C CA . SER B 1 340 ? -1.444 21.516 16.609 1 94.81 340 SER B CA 1
ATOM 5906 C C . SER B 1 340 ? -2.043 20.344 17.375 1 94.81 340 SER B C 1
ATOM 5908 O O . SER B 1 340 ? -3.111 19.844 17.031 1 94.81 340 SER B O 1
ATOM 5910 N N . VAL B 1 341 ? -1.411 19.875 18.422 1 95.75 341 VAL B N 1
ATOM 5911 C CA . VAL B 1 341 ? -1.888 18.766 19.234 1 95.75 341 VAL B CA 1
ATOM 5912 C C . VAL B 1 341 ? -3.02 19.234 20.141 1 95.75 341 VAL B C 1
ATOM 5914 O O . VAL B 1 341 ? -4.027 18.547 20.297 1 95.75 341 VAL B O 1
ATOM 5917 N N . VAL B 1 342 ? -2.924 20.406 20.625 1 96.88 342 VAL B N 1
ATOM 5918 C CA . VAL B 1 342 ? -3.859 20.922 21.625 1 96.88 342 VAL B CA 1
ATOM 5919 C C . VAL B 1 342 ? -5.102 21.469 20.922 1 96.88 342 VAL B C 1
ATOM 5921 O O . VAL B 1 342 ? -6.203 21.422 21.469 1 96.88 342 VAL B O 1
ATOM 5924 N N . GLY B 1 343 ? -4.992 21.891 19.781 1 96.75 343 GLY B N 1
ATOM 5925 C CA . GLY B 1 343 ? -5.988 22.672 19.062 1 96.75 343 GLY B CA 1
ATOM 5926 C C . GLY B 1 343 ? -7.309 21.938 18.891 1 96.75 343 GLY B C 1
ATOM 5927 O O . GLY B 1 343 ? -8.336 22.359 19.422 1 96.75 343 GLY B O 1
ATOM 5928 N N . PRO B 1 344 ? -7.266 20.812 18.281 1 96.5 344 PRO B N 1
ATOM 5929 C CA . PRO B 1 344 ? -8.523 20.125 17.984 1 96.5 344 PRO B CA 1
ATOM 5930 C C . PRO B 1 344 ? -9.273 19.703 19.25 1 96.5 344 PRO B C 1
ATOM 5932 O O . PRO B 1 344 ? -10.492 19.891 19.328 1 96.5 344 PRO B O 1
ATOM 5935 N N . PHE B 1 345 ? -8.586 19.219 20.188 1 97.38 345 PHE B N 1
ATOM 5936 C CA . PHE B 1 345 ? -9.258 18.781 21.406 1 97.38 345 PHE B CA 1
ATOM 5937 C C . PHE B 1 345 ? -9.852 19.969 22.141 1 97.38 345 PHE B C 1
ATOM 5939 O O . PHE B 1 345 ? -10.984 19.906 22.625 1 97.38 345 PHE B O 1
ATOM 5946 N N . SER B 1 346 ? -9.109 21.031 22.281 1 97.62 346 SER B N 1
ATOM 5947 C CA . SER B 1 346 ? -9.609 22.234 22.938 1 97.62 346 SER B CA 1
ATOM 5948 C C . SER B 1 346 ? -10.836 22.797 22.219 1 97.62 346 SER B C 1
ATOM 5950 O O . SER B 1 346 ? -11.805 23.203 22.859 1 97.62 346 SER B O 1
ATOM 5952 N N . ALA B 1 347 ? -10.727 22.875 20.953 1 97.38 347 ALA B N 1
ATOM 5953 C CA . ALA B 1 347 ? -11.859 23.328 20.156 1 97.38 347 ALA B CA 1
ATOM 5954 C C . ALA B 1 347 ? -13.094 22.469 20.391 1 97.38 347 ALA B C 1
ATOM 5956 O O . ALA B 1 347 ? -14.211 22.969 20.484 1 97.38 347 ALA B O 1
ATOM 5957 N N . SER B 1 348 ? -12.891 21.156 20.484 1 96.81 348 SER B N 1
ATOM 5958 C CA . SER B 1 348 ? -13.992 20.219 20.656 1 96.81 348 SER B CA 1
ATOM 5959 C C . SER B 1 348 ? -14.664 20.391 22.016 1 96.81 348 SER B C 1
ATOM 5961 O O . SER B 1 348 ? -15.859 20.156 22.156 1 96.81 348 SER B O 1
ATOM 5963 N N . LEU B 1 349 ? -13.891 20.797 23.031 1 96.5 349 LEU B N 1
ATOM 5964 C CA . LEU B 1 349 ? -14.461 21.047 24.344 1 96.5 349 LEU B CA 1
ATOM 5965 C C . LEU B 1 349 ? -15.383 22.266 24.312 1 96.5 349 LEU B C 1
ATOM 5967 O O . LEU B 1 349 ? -16.422 22.281 24.969 1 96.5 349 LEU B O 1
ATOM 5971 N N . VAL B 1 350 ? -14.945 23.25 23.562 1 96.62 350 VAL B N 1
ATOM 5972 C CA . VAL B 1 350 ? -15.789 24.422 23.422 1 96.62 350 VAL B CA 1
ATOM 5973 C C . VAL B 1 350 ? -17.047 24.062 22.641 1 96.62 350 VAL B C 1
ATOM 5975 O O . VAL B 1 350 ? -18.141 24.547 22.969 1 96.62 350 VAL B O 1
ATOM 5978 N N . MET B 1 351 ? -16.953 23.234 21.672 1 95.38 351 MET B N 1
ATOM 5979 C CA . MET B 1 351 ? -18.109 22.781 20.906 1 95.38 351 MET B CA 1
ATOM 5980 C C . MET B 1 351 ? -19.062 22 21.781 1 95.38 351 MET B C 1
ATOM 5982 O O . MET B 1 351 ? -20.281 22.047 21.578 1 95.38 351 MET B O 1
ATOM 5986 N N . GLN B 1 352 ? -18.484 21.25 22.688 1 94.75 352 GLN B N 1
ATOM 5987 C CA . GLN B 1 352 ? -19.312 20.469 23.594 1 94.75 352 GLN B CA 1
ATOM 5988 C C . GLN B 1 352 ? -20.234 21.359 24.422 1 94.75 352 GLN B C 1
ATOM 5990 O O . GLN B 1 352 ? -21.391 21.016 24.656 1 94.75 352 GLN B O 1
ATOM 5995 N N . VAL B 1 353 ? -19.781 22.5 24.766 1 94.56 353 VAL B N 1
ATOM 5996 C CA . VAL B 1 353 ? -20.516 23.391 25.656 1 94.56 353 VAL B CA 1
ATOM 5997 C C . VAL B 1 353 ? -21.359 24.344 24.828 1 94.56 353 VAL B C 1
ATOM 5999 O O . VAL B 1 353 ? -22.516 24.641 25.188 1 94.56 353 VAL B O 1
ATOM 6002 N N . ALA B 1 354 ? -20.828 24.828 23.734 1 93.5 354 ALA B N 1
ATOM 6003 C CA . ALA B 1 354 ? -21.469 25.922 23 1 93.5 354 ALA B CA 1
ATOM 6004 C C . ALA B 1 354 ? -22.156 25.391 21.734 1 93.5 354 ALA B C 1
ATOM 6006 O O . ALA B 1 354 ? -22.812 26.141 21.016 1 93.5 354 ALA B O 1
ATOM 6007 N N . GLY B 1 355 ? -22.062 24.141 21.531 1 92.44 355 GLY B N 1
ATOM 6008 C CA . GLY B 1 355 ? -22.609 23.594 20.297 1 92.44 355 GLY B CA 1
ATOM 6009 C C . GLY B 1 355 ? -21.625 23.641 19.141 1 92.44 355 GLY B C 1
ATOM 6010 O O . GLY B 1 355 ? -20.453 23.984 19.328 1 92.44 355 GLY B O 1
ATOM 6011 N N . PRO B 1 356 ? -22.078 23.328 17.984 1 92.81 356 PRO B N 1
ATOM 6012 C CA . PRO B 1 356 ? -21.172 23.266 16.828 1 92.81 356 PRO B CA 1
ATOM 6013 C C . PRO B 1 356 ? -20.484 24.594 16.547 1 92.81 356 PRO B C 1
ATOM 6015 O O . PRO B 1 356 ? -19.328 24.625 16.125 1 92.81 356 PRO B O 1
ATOM 6018 N N . ASP B 1 357 ? -21.109 25.672 16.812 1 92.31 357 ASP B N 1
ATOM 6019 C CA . ASP B 1 357 ? -20.547 26.984 16.547 1 92.31 357 ASP B CA 1
ATOM 6020 C C . ASP B 1 357 ? -19.375 27.281 17.484 1 92.31 357 ASP B C 1
ATOM 6022 O O . ASP B 1 357 ? -18.625 28.234 17.281 1 92.31 357 ASP B O 1
ATOM 6026 N N . GLY B 1 358 ? -19.25 26.438 18.422 1 94.62 358 GLY B N 1
ATOM 6027 C CA . GLY B 1 358 ? -18.125 26.562 19.344 1 94.62 358 GLY B CA 1
ATOM 6028 C C . GLY B 1 358 ? -16.781 26.516 18.656 1 94.62 358 GLY B C 1
ATOM 6029 O O . GLY B 1 358 ? -15.797 27.062 19.172 1 94.62 358 GLY B O 1
ATOM 6030 N N . LEU B 1 359 ? -16.703 25.844 17.5 1 95.94 359 LEU B N 1
ATOM 6031 C CA . LEU B 1 359 ? -15.453 25.812 16.75 1 95.94 359 LEU B CA 1
ATOM 6032 C C . LEU B 1 359 ? -15 27.219 16.391 1 95.94 359 LEU B C 1
ATOM 6034 O O . LEU B 1 359 ? -13.852 27.594 16.656 1 95.94 359 LEU B O 1
ATOM 6038 N N . TRP B 1 360 ? -15.883 27.984 15.859 1 95.69 360 TRP B N 1
ATOM 6039 C CA . TRP B 1 360 ? -15.547 29.328 15.383 1 95.69 360 TRP B CA 1
ATOM 6040 C C . TRP B 1 360 ? -15.352 30.281 16.562 1 95.69 360 TRP B C 1
ATOM 6042 O O . TRP B 1 360 ? -14.547 31.219 16.484 1 95.69 360 TRP B O 1
ATOM 6052 N N . LEU B 1 361 ? -16.078 30 17.641 1 95.69 361 LEU B N 1
ATOM 6053 C CA . LEU B 1 361 ? -15.844 30.75 18.859 1 95.69 361 LEU B CA 1
ATOM 6054 C C . LEU B 1 361 ? -14.422 30.531 19.375 1 95.69 361 LEU B C 1
ATOM 6056 O O . LEU B 1 361 ? -13.766 31.469 19.812 1 95.69 361 LEU B O 1
ATOM 6060 N N . PHE B 1 362 ? -14.055 29.312 19.328 1 97.62 362 PHE B N 1
ATOM 6061 C CA . PHE B 1 362 ? -12.711 28.953 19.766 1 97.62 362 PHE B CA 1
ATOM 6062 C C . PHE B 1 362 ? -11.656 29.609 18.875 1 97.62 362 PHE B C 1
ATOM 6064 O O . PHE B 1 362 ? -10.695 30.188 19.375 1 97.62 362 PHE B O 1
ATOM 6071 N N . LEU B 1 363 ? -11.828 29.531 17.562 1 97.5 363 LEU B N 1
ATOM 6072 C CA . LEU B 1 363 ? -10.883 30.109 16.609 1 97.5 363 LEU B CA 1
ATOM 6073 C C . LEU B 1 363 ? -10.797 31.625 16.781 1 97.5 363 LEU B C 1
ATOM 6075 O O . LEU B 1 363 ? -9.703 32.188 16.781 1 97.5 363 LEU B O 1
ATOM 6079 N N . GLY B 1 364 ? -11.953 32.188 16.953 1 97.19 364 GLY B N 1
ATOM 6080 C CA . GLY B 1 364 ? -11.969 33.625 17.188 1 97.19 364 GLY B CA 1
ATOM 6081 C C . GLY B 1 364 ? -11.305 34.031 18.5 1 97.19 364 GLY B C 1
ATOM 6082 O O . GLY B 1 364 ? -10.578 35.031 18.547 1 97.19 364 GLY B O 1
ATOM 6083 N N . ALA B 1 365 ? -11.539 33.312 19.5 1 97.75 365 ALA B N 1
ATOM 6084 C CA . ALA B 1 365 ? -10.969 33.594 20.812 1 97.75 365 ALA B CA 1
ATOM 6085 C C . ALA B 1 365 ? -9.445 33.438 20.797 1 97.75 365 ALA B C 1
ATOM 6087 O O . ALA B 1 365 ? -8.734 34.219 21.422 1 97.75 365 ALA B O 1
ATOM 6088 N N . ALA B 1 366 ? -8.992 32.375 20.156 1 98.06 366 ALA B N 1
ATOM 6089 C CA . ALA B 1 366 ? -7.555 32.188 20.016 1 98.06 366 ALA B CA 1
ATOM 6090 C C . ALA B 1 366 ? -6.906 33.344 19.266 1 98.06 366 ALA B C 1
ATOM 6092 O O . ALA B 1 366 ? -5.844 33.844 19.672 1 98.06 366 ALA B O 1
ATOM 6093 N N . ALA B 1 367 ? -7.547 33.781 18.188 1 98.06 367 ALA B N 1
ATOM 6094 C CA . ALA B 1 367 ? -7.047 34.906 17.422 1 98.06 367 ALA B CA 1
ATOM 6095 C C . ALA B 1 367 ? -7.07 36.188 18.25 1 98.06 367 ALA B C 1
ATOM 6097 O O . ALA B 1 367 ? -6.156 37.031 18.156 1 98.06 367 ALA B O 1
ATOM 6098 N N . PHE B 1 368 ? -8.07 36.344 19 1 98.06 368 PHE B N 1
ATOM 6099 C CA . PHE B 1 368 ? -8.203 37.5 19.859 1 98.06 368 PHE B CA 1
ATOM 6100 C C . PHE B 1 368 ? -7.074 37.562 20.891 1 98.06 368 PHE B C 1
ATOM 6102 O O . PHE B 1 368 ? -6.5 38.625 21.141 1 98.06 368 PHE B O 1
ATOM 6109 N N . SER B 1 369 ? -6.844 36.438 21.5 1 98.06 369 SER B N 1
ATOM 6110 C CA . SER B 1 369 ? -5.762 36.344 22.469 1 98.06 369 SER B CA 1
ATOM 6111 C C . SER B 1 369 ? -4.422 36.719 21.844 1 98.06 369 SER B C 1
ATOM 6113 O O . SER B 1 369 ? -3.609 37.406 22.469 1 98.06 369 SER B O 1
ATOM 6115 N N . LEU B 1 370 ? -4.184 36.25 20.609 1 97.69 370 LEU B N 1
ATOM 6116 C CA . LEU B 1 370 ? -2.957 36.594 19.906 1 97.69 370 LEU B CA 1
ATOM 6117 C C . LEU B 1 370 ? -2.916 38.094 19.625 1 97.69 370 LEU B C 1
ATOM 6119 O O . LEU B 1 370 ? -1.876 38.75 19.797 1 97.69 370 LEU B O 1
ATOM 6123 N N . ALA B 1 371 ? -4.023 38.656 19.188 1 97.31 371 ALA B N 1
ATOM 6124 C CA . ALA B 1 371 ? -4.105 40.094 18.891 1 97.31 371 ALA B CA 1
ATOM 6125 C C . ALA B 1 371 ? -3.777 40.906 20.141 1 97.31 371 ALA B C 1
ATOM 6127 O O . ALA B 1 371 ? -3.033 41.906 20.047 1 97.31 371 ALA B O 1
ATOM 6128 N N . MET B 1 372 ? -4.32 40.562 21.234 1 97.19 372 MET B N 1
ATOM 6129 C CA . MET B 1 372 ? -4.074 41.281 22.469 1 97.19 372 MET B CA 1
ATOM 6130 C C . MET B 1 372 ? -2.602 41.188 22.859 1 97.19 372 MET B C 1
ATOM 6132 O O . MET B 1 372 ? -2.014 42.188 23.297 1 97.19 372 MET B O 1
ATOM 6136 N N . PHE B 1 373 ? -2.07 40.031 22.734 1 95.88 373 PHE B N 1
ATOM 6137 C CA . PHE B 1 373 ? -0.665 39.844 23.062 1 95.88 373 PHE B CA 1
ATOM 6138 C C . PHE B 1 373 ? 0.226 40.719 22.203 1 95.88 373 PHE B C 1
ATOM 6140 O O . PHE B 1 373 ? 1.136 41.406 22.703 1 95.88 373 PHE B O 1
ATOM 6147 N N . VAL B 1 374 ? -0.003 40.688 20.875 1 94.38 374 VAL B N 1
ATOM 6148 C CA . VAL B 1 374 ? 0.805 41.469 19.938 1 94.38 374 VAL B CA 1
ATOM 6149 C C . VAL B 1 374 ? 0.628 42.969 20.219 1 94.38 374 VAL B C 1
ATOM 6151 O O . VAL B 1 374 ? 1.591 43.719 20.141 1 94.38 374 VAL B O 1
ATOM 6154 N N . MET B 1 375 ? -0.576 43.406 20.578 1 93.62 375 MET B N 1
ATOM 6155 C CA . MET B 1 375 ? -0.856 44.781 20.875 1 93.62 375 MET B CA 1
ATOM 6156 C C . MET B 1 375 ? -0.064 45.25 22.094 1 93.62 375 MET B C 1
ATOM 6158 O O . MET B 1 375 ? 0.481 46.375 22.109 1 93.62 375 MET B O 1
ATOM 6162 N N . VAL B 1 376 ? 0.005 44.469 23.062 1 91.75 376 VAL B N 1
ATOM 6163 C CA . VAL B 1 376 ? 0.732 44.812 24.281 1 91.75 376 VAL B CA 1
ATOM 6164 C C . VAL B 1 376 ? 2.225 44.906 23.984 1 91.75 376 VAL B C 1
ATOM 6166 O O . VAL B 1 376 ? 2.912 45.781 24.516 1 91.75 376 VAL B O 1
ATOM 6169 N N . ARG B 1 377 ? 2.701 44.031 23.188 1 88.19 377 ARG B N 1
ATOM 6170 C CA . ARG B 1 377 ? 4.121 44.031 22.844 1 88.19 377 ARG B CA 1
ATOM 6171 C C . ARG B 1 377 ? 4.473 45.219 21.984 1 88.19 377 ARG B C 1
ATOM 6173 O O . ARG B 1 377 ? 5.602 45.719 22.031 1 88.19 377 ARG B O 1
ATOM 6180 N N . LEU B 1 378 ? 3.635 45.625 21.062 1 87.06 378 LEU B N 1
ATOM 6181 C CA . LEU B 1 378 ? 3.857 46.781 20.188 1 87.06 378 LEU B CA 1
ATOM 6182 C C . LEU B 1 378 ? 3.857 48.062 20.984 1 87.06 378 LEU B C 1
ATOM 6184 O O . LEU B 1 378 ? 4.594 49 20.672 1 87.06 378 LEU B O 1
ATOM 6188 N N . HIS B 1 379 ? 3.072 48.125 21.969 1 83.94 379 HIS B N 1
ATOM 6189 C CA . HIS B 1 379 ? 2.992 49.344 22.781 1 83.94 379 HIS B CA 1
ATOM 6190 C C . HIS B 1 379 ? 4.172 49.438 23.734 1 83.94 379 HIS B C 1
ATOM 6192 O O . HIS B 1 379 ? 4.594 50.562 24.094 1 83.94 379 HIS B O 1
ATOM 6198 N N . GLY B 1 380 ? 4.641 48.406 24.312 1 69.5 380 GLY B N 1
ATOM 6199 C CA . GLY B 1 380 ? 5.734 48.438 25.266 1 69.5 380 GLY B CA 1
ATOM 6200 C C . GLY B 1 380 ? 7.09 48.625 24.609 1 69.5 380 GLY B C 1
ATOM 6201 O O . GLY B 1 380 ? 8.008 49.188 25.234 1 69.5 380 GLY B O 1
ATOM 6202 N N . GLU B 1 381 ? 7.441 47.844 23.594 1 61.16 381 GLU B N 1
ATOM 6203 C CA . GLU B 1 381 ? 8.812 47.781 23.094 1 61.16 381 GLU B CA 1
ATOM 6204 C C . GLU B 1 381 ? 9.078 48.875 22.062 1 61.16 381 GLU B C 1
ATOM 6206 O O . GLU B 1 381 ? 8.172 49.281 21.328 1 61.16 381 GLU B O 1
ATOM 6211 N N . ARG B 1 382 ? 10.078 49.75 22.344 1 54.06 382 ARG B N 1
ATOM 6212 C CA . ARG B 1 382 ? 10.672 50.688 21.391 1 54.06 382 ARG B CA 1
ATOM 6213 C C . ARG B 1 382 ? 10.914 50 20.047 1 54.06 382 ARG B C 1
ATOM 6215 O O . ARG B 1 382 ? 11.484 48.906 20 1 54.06 382 ARG B O 1
ATOM 6222 N N . THR B 1 383 ? 10.156 50.312 19.062 1 54.16 383 THR B N 1
ATOM 6223 C CA . THR B 1 383 ? 10.141 49.875 17.672 1 54.16 383 THR B CA 1
ATOM 6224 C C . THR B 1 383 ? 11.562 49.75 17.125 1 54.16 383 THR B C 1
ATOM 6226 O O . THR B 1 383 ? 12.25 50.75 16.938 1 54.16 383 THR B O 1
ATOM 6229 N N . GLU B 1 384 ? 12.367 48.906 17.672 1 55.38 384 GLU B N 1
ATOM 6230 C CA . GLU B 1 384 ? 13.625 48.812 16.938 1 55.38 384 GLU B CA 1
ATOM 6231 C C . GLU B 1 384 ? 13.406 48.219 15.547 1 55.38 384 GLU B C 1
ATOM 6233 O O . GLU B 1 384 ? 12.711 47.219 15.383 1 55.38 384 GLU B O 1
ATOM 6238 N N . PHE B 1 385 ? 13.523 49.125 14.531 1 56.75 385 PHE B N 1
ATOM 6239 C CA . PHE B 1 385 ? 13.469 48.719 13.125 1 56.75 385 PHE B CA 1
ATOM 6240 C C . PHE B 1 385 ? 14.547 47.719 12.797 1 56.75 385 PHE B C 1
ATOM 6242 O O . PHE B 1 385 ? 15.727 47.938 13.047 1 56.75 385 PHE B O 1
ATOM 6249 N N . VAL B 1 386 ? 14.203 46.406 12.781 1 63.62 386 VAL B N 1
ATOM 6250 C CA . VAL B 1 386 ? 15.172 45.406 12.336 1 63.62 386 VAL B CA 1
ATOM 6251 C C . VAL B 1 386 ? 15.039 45.219 10.828 1 63.62 386 VAL B C 1
ATOM 6253 O O . VAL B 1 386 ? 13.953 45.375 10.266 1 63.62 386 VAL B O 1
ATOM 6256 N N . GLU B 1 387 ? 16.125 45.125 10.125 1 69.38 387 GLU B N 1
ATOM 6257 C CA . GLU B 1 387 ? 16.141 44.781 8.703 1 69.38 387 GLU B CA 1
ATOM 6258 C C . GLU B 1 387 ? 15.391 43.5 8.422 1 69.38 387 GLU B C 1
ATOM 6260 O O . GLU B 1 387 ? 15.656 42.469 9.047 1 69.38 387 GLU B O 1
ATOM 6265 N N . GLN B 1 388 ? 14.375 43.625 7.652 1 71.25 388 GLN B N 1
ATOM 6266 C CA . GLN B 1 388 ? 13.508 42.469 7.375 1 71.25 388 GLN B CA 1
ATOM 6267 C C . GLN B 1 388 ? 14.031 41.656 6.191 1 71.25 388 GLN B C 1
ATOM 6269 O O . GLN B 1 388 ? 14.445 42.25 5.176 1 71.25 388 GLN B O 1
ATOM 6274 N N . GLU B 1 389 ? 14.211 40.375 6.344 1 68.25 389 GLU B N 1
ATOM 6275 C CA . GLU B 1 389 ? 14.562 39.469 5.266 1 68.25 389 GLU B CA 1
ATOM 6276 C C . GLU B 1 389 ? 13.352 39.156 4.398 1 68.25 389 GLU B C 1
ATOM 6278 O O . GLU B 1 389 ? 12.211 39.219 4.867 1 68.25 389 GLU B O 1
ATOM 6283 N N . PRO B 1 390 ? 13.602 38.875 3.111 1 65.5 390 PRO B N 1
ATOM 6284 C CA . PRO B 1 390 ? 12.492 38.531 2.223 1 65.5 390 PRO B CA 1
ATOM 6285 C C . PRO B 1 390 ? 11.688 37.344 2.727 1 65.5 390 PRO B C 1
ATOM 6287 O O . PRO B 1 390 ? 12.266 36.375 3.23 1 65.5 390 PRO B O 1
ATOM 6290 N N . PHE B 1 391 ? 10.422 37.312 2.58 1 69.19 391 PHE B N 1
ATOM 6291 C CA . PHE B 1 391 ? 9.461 36.312 3.021 1 69.19 391 PHE B CA 1
ATOM 6292 C C . PHE B 1 391 ? 9.57 35.062 2.166 1 69.19 391 PHE B C 1
ATOM 6294 O O . PHE B 1 391 ? 9.734 35.156 0.947 1 69.19 391 PHE B O 1
ATOM 6301 N N . VAL B 1 392 ? 9.57 33.875 2.771 1 61.56 392 VAL B N 1
ATOM 6302 C CA . VAL B 1 392 ? 9.5 32.594 2.082 1 61.56 392 VAL B CA 1
ATOM 6303 C C . VAL B 1 392 ? 8.242 31.828 2.518 1 61.56 392 VAL B C 1
ATOM 6305 O O . VAL B 1 392 ? 8.047 31.578 3.707 1 61.56 392 VAL B O 1
ATOM 6308 N N . ALA B 1 393 ? 7.438 31.484 1.583 1 62.47 393 ALA B N 1
ATOM 6309 C CA . ALA B 1 393 ? 6.188 30.766 1.838 1 62.47 393 ALA B CA 1
ATOM 6310 C C . ALA B 1 393 ? 6.457 29.328 2.297 1 62.47 393 ALA B C 1
ATOM 6312 O O . ALA B 1 393 ? 7.461 28.734 1.917 1 62.47 393 ALA B O 1
ATOM 6313 N N . VAL B 1 394 ? 5.621 28.828 3.232 1 63.62 394 VAL B N 1
ATOM 6314 C CA . VAL B 1 394 ? 5.699 27.469 3.746 1 63.62 394 VAL B CA 1
ATOM 6315 C C . VAL B 1 394 ? 4.434 26.688 3.375 1 63.62 394 VAL B C 1
ATOM 6317 O O . VAL B 1 394 ? 3.328 27.234 3.438 1 63.62 394 VAL B O 1
ATOM 6320 N N . PRO B 1 395 ? 4.613 25.531 2.896 1 56.69 395 PRO B N 1
ATOM 6321 C CA . PRO B 1 395 ? 3.418 24.75 2.568 1 56.69 395 PRO B CA 1
ATOM 6322 C C . PRO B 1 395 ? 2.514 24.516 3.777 1 56.69 395 PRO B C 1
ATOM 6324 O O . PRO B 1 395 ? 2.967 24.625 4.918 1 56.69 395 PRO B O 1
ATOM 6327 N N . VAL B 1 396 ? 1.325 24.281 3.471 1 47.28 396 VAL B N 1
ATOM 6328 C CA . VAL B 1 396 ? 0.296 24.062 4.48 1 47.28 396 VAL B CA 1
ATOM 6329 C C . VAL B 1 396 ? 0.682 22.891 5.375 1 47.28 396 VAL B C 1
ATOM 6331 O O . VAL B 1 396 ? 0.417 22.906 6.578 1 47.28 396 VAL B O 1
ATOM 6334 N N . MET B 1 397 ? 1.246 22 4.734 1 50.88 397 MET B N 1
ATOM 6335 C CA . MET B 1 397 ? 1.73 20.859 5.512 1 50.88 397 MET B CA 1
ATOM 6336 C C . MET B 1 397 ? 3.23 20.672 5.316 1 50.88 397 MET B C 1
ATOM 6338 O O . MET B 1 397 ? 3.703 20.547 4.184 1 50.88 397 MET B O 1
ATOM 6342 N N . GLU B 1 398 ? 3.908 20.906 6.316 1 64.56 398 GLU B N 1
ATOM 6343 C CA . GLU B 1 398 ? 5.352 20.781 6.148 1 64.56 398 GLU B CA 1
ATOM 6344 C C . GLU B 1 398 ? 6.004 20.203 7.398 1 64.56 398 GLU B C 1
ATOM 6346 O O . GLU B 1 398 ? 5.383 20.141 8.461 1 64.56 398 GLU B O 1
ATOM 6351 N N . THR B 1 399 ? 7.105 19.625 7.129 1 55.81 399 THR B N 1
ATOM 6352 C CA . THR B 1 399 ? 7.953 19.125 8.203 1 55.81 399 THR B CA 1
ATOM 6353 C C . THR B 1 399 ? 9.172 20.031 8.383 1 55.81 399 THR B C 1
ATOM 6355 O O . THR B 1 399 ? 9.391 20.953 7.598 1 55.81 399 THR B O 1
ATOM 6358 N N . PRO B 1 400 ? 9.82 19.812 9.461 1 44.94 400 PRO B N 1
ATOM 6359 C CA . PRO B 1 400 ? 11.055 20.578 9.656 1 44.94 400 PRO B CA 1
ATOM 6360 C C . PRO B 1 400 ? 12.008 20.484 8.469 1 44.94 400 PRO B C 1
ATOM 6362 O O . PRO B 1 400 ? 12.859 21.359 8.281 1 44.94 400 PRO B O 1
ATOM 6365 N N . HIS B 1 401 ? 11.844 19.578 7.691 1 50.5 401 HIS B N 1
ATOM 6366 C CA . HIS B 1 401 ? 12.742 19.375 6.559 1 50.5 401 HIS B CA 1
ATOM 6367 C C . HIS B 1 401 ? 12.445 20.375 5.441 1 50.5 401 HIS B C 1
ATOM 6369 O O . HIS B 1 401 ? 13.258 20.562 4.535 1 50.5 401 HIS B O 1
ATOM 6375 N N . PHE B 1 402 ? 11.406 21.047 5.645 1 58.59 402 PHE B N 1
ATOM 6376 C CA . PHE B 1 402 ? 11.047 22.062 4.66 1 58.59 402 PHE B CA 1
ATOM 6377 C C . PHE B 1 402 ? 12.062 23.188 4.656 1 58.59 402 PHE B C 1
ATOM 6379 O O . PHE B 1 402 ? 12.266 23.844 3.631 1 58.59 402 PHE B O 1
ATOM 6386 N N . THR B 1 403 ? 12.68 23.359 5.758 1 50.41 403 THR B N 1
ATOM 6387 C CA . THR B 1 403 ? 13.664 24.438 5.883 1 50.41 403 THR B CA 1
ATOM 6388 C C . THR B 1 403 ? 14.812 24.234 4.895 1 50.41 403 THR B C 1
ATOM 6390 O O . THR B 1 403 ? 15.461 25.203 4.488 1 50.41 403 THR B O 1
ATOM 6393 N N . GLU B 1 404 ? 14.891 23.031 4.531 1 50.88 404 GLU B N 1
ATOM 6394 C CA . GLU B 1 404 ? 15.953 22.719 3.58 1 50.88 404 GLU B CA 1
ATOM 6395 C C . GLU B 1 404 ? 15.617 23.25 2.188 1 50.88 404 GLU B C 1
ATOM 6397 O O . GLU B 1 404 ? 16.5 23.406 1.348 1 50.88 404 GLU B O 1
ATOM 6402 N N . LEU B 1 405 ? 14.477 23.578 2.043 1 48.41 405 LEU B N 1
ATOM 6403 C CA . LEU B 1 405 ? 14.023 24.062 0.745 1 48.41 405 LEU B CA 1
ATOM 6404 C C . LEU B 1 405 ? 14.008 25.594 0.714 1 48.41 405 LEU B C 1
ATOM 6406 O O . LEU B 1 405 ? 13.805 26.203 -0.343 1 48.41 405 LEU B O 1
ATOM 6410 N N . ASP B 1 406 ? 14.234 26.141 1.885 1 56.25 406 ASP B N 1
ATOM 6411 C CA . ASP B 1 406 ? 14.281 27.609 1.947 1 56.25 406 ASP B CA 1
ATOM 6412 C C . ASP B 1 406 ? 15.438 28.156 1.114 1 56.25 406 ASP B C 1
ATOM 6414 O O . ASP B 1 406 ? 16.594 27.875 1.396 1 56.25 406 ASP B O 1
ATOM 6418 N N . PRO B 1 407 ? 15.219 28.812 -0.009 1 50.66 407 PRO B N 1
ATOM 6419 C CA . PRO B 1 407 ? 16.281 29.266 -0.918 1 50.66 407 PRO B CA 1
ATOM 6420 C C . PRO B 1 407 ? 17.312 30.141 -0.228 1 50.66 407 PRO B C 1
ATOM 6422 O O . PRO B 1 407 ? 18.391 30.375 -0.778 1 50.66 407 PRO B O 1
ATOM 6425 N N . ARG B 1 408 ? 17 30.625 0.842 1 52.75 408 ARG B N 1
ATOM 6426 C CA . ARG B 1 408 ? 17.938 31.516 1.539 1 52.75 408 ARG B CA 1
ATOM 6427 C C . ARG B 1 408 ? 18.969 30.719 2.326 1 52.75 408 ARG B C 1
ATOM 6429 O O . ARG B 1 408 ? 19.969 31.266 2.768 1 52.75 408 ARG B O 1
ATOM 6436 N N . LEU B 1 409 ? 18.453 29.438 2.482 1 54.06 409 LEU B N 1
ATOM 6437 C CA . LEU B 1 409 ? 19.297 28.609 3.334 1 54.06 409 LEU B CA 1
ATOM 6438 C C . LEU B 1 409 ? 20.047 27.562 2.512 1 54.06 409 LEU B C 1
ATOM 6440 O O . LEU B 1 409 ? 19.531 27.078 1.5 1 54.06 409 LEU B O 1
ATOM 6444 N N . GLU B 1 410 ? 21.188 27.328 2.689 1 47.41 410 GLU B N 1
ATOM 6445 C CA . GLU B 1 410 ? 21.891 26.203 2.064 1 47.41 410 GLU B CA 1
ATOM 6446 C C . GLU B 1 410 ? 21.297 24.875 2.484 1 47.41 410 GLU B C 1
ATOM 6448 O O . GLU B 1 410 ? 20.828 24.719 3.615 1 47.41 410 GLU B O 1
ATOM 6453 N N . PRO B 1 411 ? 20.844 24.062 1.565 1 44.81 411 PRO B N 1
ATOM 6454 C CA . PRO B 1 411 ? 20.219 22.766 1.844 1 44.81 411 PRO B CA 1
ATOM 6455 C C . PRO B 1 411 ? 20.891 22.047 3.014 1 44.81 411 PRO B C 1
ATOM 6457 O O . PRO B 1 411 ? 22.109 21.891 3.033 1 44.81 411 PRO B O 1
ATOM 6460 N N . GLN B 1 412 ? 20.422 22.234 4.305 1 42.41 412 GLN B N 1
ATOM 6461 C CA . GLN B 1 412 ? 21.031 21.609 5.469 1 42.41 412 GLN B CA 1
ATOM 6462 C C . GLN B 1 412 ? 20.203 20.422 5.949 1 42.41 412 GLN B C 1
ATOM 6464 O O . GLN B 1 412 ? 18.984 20.484 5.992 1 42.41 412 GLN B O 1
ATOM 6469 N N . GLN B 1 413 ? 20.625 19.25 5.805 1 41.62 413 GLN B N 1
ATOM 6470 C CA . GLN B 1 413 ? 19.938 18.156 6.488 1 41.62 413 GLN B CA 1
ATOM 6471 C C . GLN B 1 413 ? 19.844 18.422 7.988 1 41.62 413 GLN B C 1
ATOM 6473 O O . GLN B 1 413 ? 20.875 18.531 8.672 1 41.62 413 GLN B O 1
ATOM 6478 N N . LEU B 1 414 ? 18.984 18.969 8.477 1 41.84 414 LEU B N 1
ATOM 6479 C CA . LEU B 1 414 ? 18.766 19.375 9.859 1 41.84 414 LEU B CA 1
ATOM 6480 C C . LEU B 1 414 ? 18.672 18.156 10.781 1 41.84 414 LEU B C 1
ATOM 6482 O O . LEU B 1 414 ? 17.906 17.234 10.508 1 41.84 414 LEU B O 1
ATOM 6486 N N . GLU B 1 415 ? 19.797 17.844 11.5 1 39.09 415 GLU B N 1
ATOM 6487 C CA . GLU B 1 415 ? 19.719 16.938 12.648 1 39.09 415 GLU B CA 1
ATOM 6488 C C . GLU B 1 415 ? 18.922 17.562 13.781 1 39.09 415 GLU B C 1
ATOM 6490 O O . GLU B 1 415 ? 19.266 18.641 14.281 1 39.09 415 GLU B O 1
ATOM 6495 N N . LEU B 1 416 ? 17.75 17.328 13.812 1 39.97 416 LEU B N 1
ATOM 6496 C CA . LEU B 1 416 ? 17.062 17.719 15.031 1 39.97 416 LEU B CA 1
ATOM 6497 C C . LEU B 1 416 ? 17.781 17.188 16.266 1 39.97 416 LEU B C 1
ATOM 6499 O O . LEU B 1 416 ? 17.703 16 16.562 1 39.97 416 LEU B O 1
ATOM 6503 N N . GLU B 1 417 ? 18.953 17.609 16.672 1 36.59 417 GLU B N 1
ATOM 6504 C CA . GLU B 1 417 ? 19.578 17.234 17.938 1 36.59 417 GLU B CA 1
ATOM 6505 C C . GLU B 1 417 ? 18.734 17.688 19.125 1 36.59 417 GLU B C 1
ATOM 6507 O O . GLU B 1 417 ? 18.688 18.875 19.438 1 36.59 417 GLU B O 1
ATOM 6512 N N . LEU B 1 418 ? 17.812 16.969 19.453 1 36.31 418 LEU B N 1
ATOM 6513 C CA . LEU B 1 418 ? 17.281 17.188 20.797 1 36.31 418 LEU B CA 1
ATOM 6514 C C . LEU B 1 418 ? 18.375 17.062 21.844 1 36.31 418 LEU B C 1
ATOM 6516 O O . LEU B 1 418 ? 18.969 15.992 22.016 1 36.31 418 LEU B O 1
ATOM 6520 N N . GLU B 1 419 ? 19.25 17.938 22.156 1 34.91 419 GLU B N 1
ATOM 6521 C CA . GLU B 1 419 ? 20.25 17.906 23.219 1 34.91 419 GLU B CA 1
ATOM 6522 C C . GLU B 1 419 ? 19.672 17.328 24.5 1 34.91 419 GLU B C 1
ATOM 6524 O O . GLU B 1 419 ? 18.609 17.781 24.969 1 34.91 419 GLU B O 1
ATOM 6529 N N . PRO B 1 420 ? 20.094 16.156 24.922 1 36.56 420 PRO B N 1
ATOM 6530 C CA . PRO B 1 420 ? 19.781 15.852 26.328 1 36.56 420 PRO B CA 1
ATOM 6531 C C . PRO B 1 420 ? 20.188 16.969 27.281 1 36.56 420 PRO B C 1
ATOM 6533 O O . PRO B 1 420 ? 21.203 17.656 27.047 1 36.56 420 PRO B O 1
ATOM 6536 N N . GLN B 1 421 ? 19.297 17.672 27.875 1 34.38 421 GLN B N 1
ATOM 6537 C CA . GLN B 1 421 ? 19.625 18.562 28.984 1 34.38 421 GLN B CA 1
ATOM 6538 C C . GLN B 1 421 ? 20.672 17.953 29.906 1 34.38 421 GLN B C 1
ATOM 6540 O O . GLN B 1 421 ? 20.5 16.828 30.391 1 34.38 421 GLN B O 1
ATOM 6545 N N . GLU B 1 422 ? 21.938 18.172 29.812 1 33.5 422 GLU B N 1
ATOM 6546 C CA . GLU B 1 422 ? 22.953 17.875 30.828 1 33.5 422 GLU B CA 1
ATOM 6547 C C . GLU B 1 422 ? 22.422 18.172 32.219 1 33.5 422 GLU B C 1
ATOM 6549 O O . GLU B 1 422 ? 21.984 19.281 32.5 1 33.5 422 GLU B O 1
ATOM 6554 N N . ILE B 1 423 ? 22.094 17.141 33 1 35.03 423 ILE B N 1
ATOM 6555 C CA . ILE B 1 423 ? 21.984 17.203 34.469 1 35.03 423 ILE B CA 1
ATOM 6556 C C . ILE B 1 423 ? 23.297 17.734 35.031 1 35.03 423 ILE B C 1
ATOM 6558 O O . ILE B 1 423 ? 24.344 17.094 34.906 1 35.03 423 ILE B O 1
ATOM 6562 N N . SER B 1 424 ? 23.531 19.047 35.031 1 33.06 424 SER B N 1
ATOM 6563 C CA . SER B 1 424 ? 24.562 19.641 35.875 1 33.06 424 SER B CA 1
ATOM 6564 C C . SER B 1 424 ? 24.531 19.031 37.281 1 33.06 424 SER B C 1
ATOM 6566 O O . SER B 1 424 ? 23.562 19.188 38.031 1 33.06 424 SER B O 1
ATOM 6568 N N . HIS B 1 425 ? 25 17.781 37.438 1 30.42 425 HIS B N 1
ATOM 6569 C CA . HIS B 1 425 ? 25.391 17.359 38.781 1 30.42 425 HIS B CA 1
ATOM 6570 C C . HIS B 1 425 ? 26.484 18.266 39.344 1 30.42 425 HIS B C 1
ATOM 6572 O O . HIS B 1 425 ? 27.609 18.266 38.844 1 30.42 425 HIS B O 1
ATOM 6578 N N . HIS B 1 426 ? 26.156 19.438 39.75 1 28.09 426 HIS B N 1
ATOM 6579 C CA . HIS B 1 426 ? 26.922 20.094 40.812 1 28.09 426 HIS B CA 1
ATOM 6580 C C . HIS B 1 426 ? 27.125 19.156 42 1 28.09 426 HIS B C 1
ATOM 6582 O O . HIS B 1 426 ? 26.203 18.969 42.781 1 28.09 426 HIS B O 1
ATOM 6588 N N . VAL B 1 427 ? 28.031 18.141 41.75 1 19.05 427 VAL B N 1
ATOM 6589 C CA . VAL B 1 427 ? 28.875 17.797 42.875 1 19.05 427 VAL B CA 1
ATOM 6590 C C . VAL B 1 427 ? 30.109 18.703 42.906 1 19.05 427 VAL B C 1
ATOM 6592 O O . VAL B 1 427 ? 30.703 18.969 41.844 1 19.05 427 VAL B O 1
#

Sequence (854 aa):
MRALPATLPILFLCEISFLLGHGLIMTLLGVRMSLEGFPSQMAGLLMSSFSLGFVFGSYWLEKRIRGVGHIRVFAACAASLAVTAMAHGLWINPWAWLVWRLVGGAATAGMLMVMESWVSGESTNDNRGRVLGWYMVISTTSLAGGQWMLNLADPSGPVLFSVVGMLFALSLVPLSIHRIHGPSRHHDIQPRKIRLKALYQRAPVGLLGAFTGGLMAQAFFAMTPYYGQEIGLTTAQTARFMAITTLVALVAQWALGRVSDRLDRRRVILWMAIVMTVTGAIISAVGNASFWILLVVACFHTAMLHTLYSLSLAHTNDWLEPEEVVAANAKLMIWYGIGSVVGPFSASLVMQVAGPDGLWLFLGAAAFSLAMFVMVRLHGERTEFVEQEPFVAVPVMETPHFTELDPRLEPQQLELELEPQEISHHVMRALPATLPILFLCEISFLLGHGLIMTLLGVRMSLEGFPSQMAGLLMSSFSLGFVFGSYWLEKRIRGVGHIRVFAACAASLAVTAMAHGLWINPWAWLVWRLVGGAATAGMLMVMESWVSGESTNDNRGRVLGWYMVISTTSLAGGQWMLNLADPSGPVLFSVVGMLFALSLVPLSIHRIHGPSRHHDIQPRKIRLKALYQRAPVGLLGAFTGGLMAQAFFAMTPYYGQEIGLTTAQTARFMAITTLVALVAQWALGRVSDRLDRRRVILWMAIVMTVTGAIISAVGNASFWILLVVACFHTAMLHTLYSLSLAHTNDWLEPEEVVAANAKLMIWYGIGSVVGPFSASLVMQVAGPDGLWLFLGAAAFSLAMFVMVRLHGERTEFVEQEPFVAVPVMETPHFTELDPRLEPQQLELELEPQEISHHV